Protein AF-A0A937P928-F1 (afdb_monomer)

pLDDT: mean 93.26, std 12.28, range [26.34, 98.94]

Structure (mmCIF, N/CA/C/O backbone):
data_AF-A0A937P928-F1
#
_entry.id   AF-A0A937P928-F1
#
loop_
_atom_site.group_PDB
_atom_site.id
_atom_site.type_symbol
_atom_site.label_atom_id
_atom_site.label_alt_id
_atom_site.label_comp_id
_atom_site.label_asym_id
_atom_site.label_entity_id
_atom_site.label_seq_id
_atom_site.pdbx_PDB_ins_code
_atom_site.Cartn_x
_atom_site.Cartn_y
_atom_site.Cartn_z
_atom_site.occupancy
_atom_site.B_iso_or_equiv
_atom_site.auth_seq_id
_atom_site.auth_comp_id
_atom_site.auth_asym_id
_atom_site.auth_atom_id
_atom_site.pdbx_PDB_model_num
ATOM 1 N N . MET A 1 1 ? -19.321 67.399 -20.021 1.00 31.27 1 MET A N 1
ATOM 2 C CA . MET A 1 1 ? -20.736 67.502 -20.443 1.00 31.27 1 MET A CA 1
ATOM 3 C C . MET A 1 1 ? -21.203 66.082 -20.717 1.00 31.27 1 MET A C 1
ATOM 5 O O . MET A 1 1 ? -20.647 65.473 -21.615 1.00 31.27 1 MET A O 1
ATOM 9 N N . ASN A 1 2 ? -21.831 65.447 -19.719 1.00 31.14 2 ASN A N 1
ATOM 10 C CA . ASN A 1 2 ? -23.287 65.173 -19.619 1.00 31.14 2 ASN A CA 1
ATOM 11 C C . ASN A 1 2 ? -23.719 64.082 -20.615 1.00 31.14 2 ASN A C 1
ATOM 13 O O . ASN A 1 2 ? -23.397 64.212 -21.784 1.00 31.14 2 ASN A O 1
ATOM 17 N N . GLN A 1 3 ? -24.473 63.027 -20.299 1.00 28.11 3 GLN A N 1
ATOM 18 C CA . GLN A 1 3 ? -25.249 62.563 -19.133 1.00 28.11 3 GLN A CA 1
ATOM 19 C C . GLN A 1 3 ? -25.645 61.098 -19.483 1.00 28.11 3 GLN A C 1
ATOM 21 O O . GLN A 1 3 ? -25.866 60.805 -20.651 1.00 28.11 3 GLN A O 1
ATOM 26 N N . PHE A 1 4 ? -25.509 60.121 -18.583 1.00 32.84 4 PHE A N 1
ATOM 27 C CA . PHE A 1 4 ? -26.580 59.532 -17.755 1.00 32.84 4 PHE A CA 1
ATOM 28 C C . PHE A 1 4 ? -27.733 58.784 -18.475 1.00 32.84 4 PHE A C 1
ATOM 30 O O . PHE A 1 4 ? -28.563 59.391 -19.136 1.00 32.84 4 PHE A O 1
ATOM 37 N N . ASN A 1 5 ? -27.827 57.496 -18.111 1.00 30.92 5 ASN A N 1
ATOM 38 C CA . ASN A 1 5 ? -29.006 56.775 -17.602 1.00 30.92 5 ASN A CA 1
ATOM 39 C C . ASN A 1 5 ? -30.083 56.150 -18.526 1.00 30.92 5 ASN A C 1
ATOM 41 O O . ASN A 1 5 ? -30.848 56.833 -19.195 1.00 30.92 5 ASN A O 1
ATOM 45 N N . THR A 1 6 ? -30.215 54.829 -18.313 1.00 28.94 6 THR A N 1
ATOM 46 C CA . THR A 1 6 ? -31.426 54.044 -17.967 1.00 28.94 6 THR A CA 1
ATOM 47 C C . THR A 1 6 ? -32.511 53.711 -19.001 1.00 28.94 6 THR A C 1
ATOM 49 O O . THR A 1 6 ? -33.224 54.575 -19.494 1.00 28.94 6 THR A O 1
ATOM 52 N N . ASP A 1 7 ? -32.710 52.388 -19.102 1.00 30.23 7 ASP A N 1
ATOM 53 C CA . ASP A 1 7 ? -33.963 51.646 -18.882 1.00 30.23 7 ASP A CA 1
ATOM 54 C C . ASP A 1 7 ? -35.043 51.543 -19.979 1.00 30.23 7 ASP A C 1
ATOM 56 O O . ASP A 1 7 ? -35.672 52.516 -20.382 1.00 30.23 7 ASP A O 1
ATOM 60 N N . MET A 1 8 ? -35.399 50.275 -20.274 1.00 26.41 8 MET A N 1
ATOM 61 C CA . MET A 1 8 ? -36.656 49.604 -19.857 1.00 26.41 8 MET A CA 1
ATOM 62 C C . MET A 1 8 ? -37.558 48.953 -20.949 1.00 26.41 8 MET A C 1
ATOM 64 O O . MET A 1 8 ? -37.957 49.613 -21.902 1.00 26.41 8 MET A O 1
ATOM 68 N N . LYS A 1 9 ? -38.048 47.729 -20.609 1.00 30.33 9 LYS A N 1
ATOM 69 C CA . LYS A 1 9 ? -39.399 47.110 -20.857 1.00 30.33 9 LYS A CA 1
ATOM 70 C C . LYS A 1 9 ? -39.653 46.352 -22.185 1.00 30.33 9 LYS A C 1
ATOM 72 O O . LYS A 1 9 ? -39.135 46.764 -23.205 1.00 30.33 9 LYS A O 1
ATOM 77 N N . HIS A 1 10 ? -40.466 45.279 -22.323 1.00 30.55 10 HIS A N 1
ATOM 78 C CA . HIS A 1 10 ? -41.464 44.476 -21.546 1.00 30.55 10 HIS A CA 1
ATOM 79 C C . HIS A 1 10 ? -41.765 43.162 -22.359 1.00 30.55 10 HIS A C 1
ATOM 81 O O . HIS A 1 10 ? -41.376 43.123 -23.518 1.00 30.55 10 HIS A O 1
ATOM 87 N N . ALA A 1 11 ? -42.397 42.050 -21.913 1.00 26.34 11 ALA A N 1
ATOM 88 C CA . ALA A 1 11 ? -43.736 41.836 -21.309 1.00 26.34 11 ALA A CA 1
ATOM 89 C C . ALA A 1 11 ? -43.928 40.342 -20.852 1.00 26.34 11 ALA A C 1
ATOM 91 O O . ALA A 1 11 ? -43.426 39.458 -21.532 1.00 26.34 11 ALA A O 1
ATOM 92 N N . HIS A 1 12 ? -44.418 40.026 -19.634 1.00 30.53 12 HIS A N 1
ATOM 93 C CA . HIS A 1 12 ? -45.799 39.716 -19.139 1.00 30.53 12 HIS A CA 1
ATOM 94 C C . HIS A 1 12 ? -46.352 38.275 -19.322 1.00 30.53 12 HIS A C 1
ATOM 96 O O . HIS A 1 12 ? -46.570 37.865 -20.452 1.00 30.53 12 HIS A O 1
ATOM 102 N N . PHE A 1 13 ? -46.694 37.594 -18.204 1.00 26.83 13 PHE A N 1
ATOM 103 C CA . PHE A 1 13 ? -48.014 36.995 -17.829 1.00 26.83 13 PHE A CA 1
ATOM 104 C C . PHE A 1 13 ? -47.894 36.353 -16.405 1.00 26.83 13 PHE A C 1
ATOM 106 O O . PHE A 1 13 ? -47.047 35.493 -16.214 1.00 26.83 13 PHE A O 1
ATOM 113 N N . LEU A 1 14 ? -48.445 36.916 -15.311 1.00 27.41 14 LEU A N 1
ATOM 114 C CA . LEU A 1 14 ? -49.814 36.838 -14.727 1.00 27.41 14 LEU A CA 1
ATOM 115 C C . LEU A 1 14 ? -50.101 35.584 -13.853 1.00 27.41 14 LEU A C 1
ATOM 117 O O . LEU A 1 14 ? -50.390 34.519 -14.380 1.00 27.41 14 LEU A O 1
ATOM 121 N N . ILE A 1 15 ? -50.111 35.752 -12.518 1.00 27.41 15 ILE A N 1
ATOM 122 C CA . ILE A 1 15 ? -51.271 35.668 -11.584 1.00 27.41 15 ILE A CA 1
ATOM 123 C C . ILE A 1 15 ? -50.770 35.374 -10.157 1.00 27.41 15 ILE A C 1
ATOM 125 O O . ILE A 1 15 ? -50.212 34.320 -9.872 1.00 27.41 15 ILE A O 1
ATOM 129 N N . ALA A 1 16 ? -51.024 36.322 -9.252 1.00 27.25 16 ALA A N 1
ATOM 130 C CA . ALA A 1 16 ? -50.900 36.173 -7.808 1.00 27.25 16 ALA A CA 1
ATOM 131 C C . ALA A 1 16 ? -52.289 35.922 -7.203 1.00 27.25 16 ALA A C 1
ATOM 133 O O . ALA A 1 16 ? -53.277 36.529 -7.620 1.00 27.25 16 ALA A O 1
ATOM 134 N N . SER A 1 17 ? -52.371 35.066 -6.189 1.00 29.58 17 SER A N 1
ATOM 135 C CA . SER A 1 17 ? -53.510 35.001 -5.273 1.00 29.58 17 SER A CA 1
ATOM 136 C C . SER A 1 17 ? -52.986 34.748 -3.864 1.00 29.58 17 SER A C 1
ATOM 138 O O . SER A 1 17 ? -52.351 33.732 -3.598 1.00 29.58 17 SER A O 1
ATOM 140 N N . LEU A 1 18 ? -53.222 35.739 -3.001 1.00 32.34 18 LEU A N 1
ATOM 141 C CA . LEU A 1 18 ? -53.028 35.709 -1.555 1.00 32.34 18 LEU A CA 1
ATOM 142 C C . LEU A 1 18 ? -53.659 34.448 -0.952 1.00 32.34 18 LEU A C 1
ATOM 144 O O . LEU A 1 18 ? -54.855 34.227 -1.130 1.00 32.34 18 LEU A O 1
ATOM 148 N N . PHE A 1 19 ? -52.900 33.722 -0.132 1.00 31.56 19 PHE A N 1
ATOM 149 C CA . PHE A 1 19 ? -53.469 32.900 0.929 1.00 31.56 19 PHE A CA 1
ATOM 150 C C . PHE A 1 19 ? -52.814 33.239 2.266 1.00 31.56 19 PHE A C 1
ATOM 152 O O . PHE A 1 19 ? -51.596 33.340 2.389 1.00 31.56 19 PHE A O 1
ATOM 159 N N . LEU A 1 20 ? -53.701 33.485 3.228 1.00 30.16 20 LEU A N 1
ATOM 160 C CA . LEU A 1 20 ? -53.482 33.744 4.642 1.00 30.16 20 LEU A CA 1
ATOM 161 C C . LEU A 1 20 ? -52.370 32.873 5.240 1.00 30.16 20 LEU A C 1
ATOM 163 O O . LEU A 1 20 ? -52.413 31.649 5.155 1.00 30.16 20 LEU A O 1
ATOM 167 N N . PHE A 1 21 ? -51.461 33.524 5.965 1.00 31.05 21 PHE A N 1
ATOM 168 C CA . PHE A 1 21 ? -50.647 32.898 7.002 1.00 31.05 21 PHE A CA 1
ATOM 169 C C . PHE A 1 21 ? -51.568 32.367 8.113 1.00 31.05 21 PHE A C 1
ATOM 171 O O . PHE A 1 21 ? -51.890 33.067 9.072 1.00 31.05 21 PHE A O 1
ATOM 178 N N . THR A 1 22 ? -52.002 31.115 7.997 1.00 32.34 22 THR A N 1
ATOM 179 C CA . THR A 1 22 ? -52.294 30.300 9.176 1.00 32.34 22 THR A CA 1
ATOM 180 C C . THR A 1 22 ? -50.960 29.822 9.721 1.00 32.34 22 THR A C 1
ATOM 182 O O . THR A 1 22 ? -50.291 29.001 9.096 1.00 32.34 22 THR A O 1
ATOM 185 N N . ALA A 1 23 ? -50.574 30.363 10.876 1.00 35.38 23 ALA A N 1
ATOM 186 C CA . ALA A 1 23 ? -49.536 29.801 11.723 1.00 35.38 23 ALA A CA 1
ATOM 187 C C . ALA A 1 23 ? -49.972 28.393 12.154 1.00 35.38 23 ALA A C 1
ATOM 189 O O . ALA A 1 23 ? -50.613 28.205 13.184 1.00 35.38 23 ALA A O 1
ATOM 190 N N . ILE A 1 24 ? -49.664 27.404 11.321 1.00 33.19 24 ILE A N 1
ATOM 191 C CA . ILE A 1 24 ? -49.517 26.034 11.778 1.00 33.19 24 ILE A CA 1
ATOM 192 C C . ILE A 1 24 ? -48.145 26.033 12.436 1.00 33.19 24 ILE A C 1
ATOM 194 O O . ILE A 1 24 ? -47.123 26.153 11.762 1.00 33.19 24 ILE A O 1
ATOM 198 N N . SER A 1 25 ? -48.151 25.980 13.767 1.00 33.00 25 SER A N 1
ATOM 199 C CA . SER A 1 25 ? -47.065 25.371 14.521 1.00 33.00 25 SER A CA 1
ATOM 200 C C . SER A 1 25 ? -46.825 24.009 13.883 1.00 33.00 25 SER A C 1
ATOM 202 O O . SER A 1 25 ? -47.529 23.046 14.178 1.00 33.00 25 SER A O 1
ATOM 204 N N . CYS A 1 26 ? -45.902 23.937 12.923 1.00 29.59 26 CYS A N 1
ATOM 205 C CA . CYS A 1 26 ? -45.169 22.707 12.731 1.00 29.59 26 CYS A CA 1
ATOM 206 C C . CYS A 1 26 ? -44.409 22.566 14.038 1.00 29.59 26 CYS A C 1
ATOM 208 O O . CYS A 1 26 ? -43.345 23.162 14.205 1.00 29.59 26 CYS A O 1
ATOM 210 N N . ASP A 1 27 ? -45.005 21.832 14.975 1.00 32.47 27 ASP A N 1
ATOM 211 C CA . ASP A 1 27 ? -44.226 21.096 15.946 1.00 32.47 27 ASP A CA 1
ATOM 212 C C . ASP A 1 27 ? -43.138 20.428 15.114 1.00 32.47 27 ASP A C 1
ATOM 214 O O . ASP A 1 27 ? -43.409 19.570 14.267 1.00 32.47 27 ASP A O 1
ATOM 218 N N . ILE A 1 28 ? -41.917 20.943 15.247 1.00 36.62 28 ILE A N 1
ATOM 219 C CA . ILE A 1 28 ? -40.731 20.238 14.809 1.00 36.62 28 ILE A CA 1
ATOM 220 C C . ILE A 1 28 ? -40.843 18.945 15.595 1.00 36.62 28 ILE A C 1
ATOM 222 O O . ILE A 1 28 ? -40.585 18.925 16.796 1.00 36.62 28 ILE A O 1
ATOM 226 N N . VAL A 1 29 ? -41.333 17.891 14.945 1.00 35.75 29 VAL A N 1
ATOM 227 C CA . VAL A 1 29 ? -41.154 16.536 15.430 1.00 35.75 29 VAL A CA 1
ATOM 228 C C . VAL A 1 29 ? -39.646 16.387 15.422 1.00 35.75 29 VAL A C 1
ATOM 230 O O . VAL A 1 29 ? -39.036 16.125 14.386 1.00 35.75 29 VAL A O 1
ATOM 233 N N . THR A 1 30 ? -39.028 16.708 16.555 1.00 43.56 30 THR A N 1
ATOM 234 C CA . THR A 1 30 ? -37.644 16.388 16.840 1.00 43.56 30 THR A CA 1
ATOM 235 C C . THR A 1 30 ? -37.615 14.878 16.767 1.00 43.56 30 THR A C 1
ATOM 237 O O . THR A 1 30 ? -38.027 14.201 17.708 1.00 43.56 30 THR A O 1
ATOM 240 N N . HIS A 1 31 ? -37.272 14.351 15.593 1.00 54.41 31 HIS A N 1
ATOM 241 C CA . HIS A 1 31 ? -37.024 12.937 15.422 1.00 54.41 31 HIS A CA 1
ATOM 242 C C . HIS A 1 31 ? -35.918 12.594 16.413 1.00 54.41 31 HIS A C 1
ATOM 244 O O . HIS A 1 31 ? -34.771 12.998 16.243 1.00 54.41 31 HIS A O 1
ATOM 250 N N . THR A 1 32 ? -36.297 11.942 17.508 1.00 68.69 32 THR A N 1
ATOM 251 C CA . THR A 1 32 ? -35.341 11.399 18.456 1.00 68.69 32 THR A CA 1
ATOM 252 C C . THR A 1 32 ? -34.701 10.215 17.761 1.00 68.69 32 THR A C 1
ATOM 254 O O . THR A 1 32 ? -35.339 9.181 17.560 1.00 68.69 32 THR A O 1
ATOM 257 N N . GLU A 1 33 ? -33.459 10.398 17.343 1.00 84.12 33 GLU A N 1
ATOM 258 C CA . GLU A 1 33 ? -32.614 9.321 16.853 1.00 84.12 33 GLU A CA 1
ATOM 259 C C . GLU A 1 33 ? -32.441 8.279 17.968 1.00 84.12 33 GLU A C 1
ATOM 261 O O . GLU A 1 33 ? -32.422 8.620 19.158 1.00 84.12 33 GLU A O 1
ATOM 266 N N . GLN A 1 34 ? -32.370 7.002 17.594 1.00 92.62 34 GLN A N 1
ATOM 267 C CA . GLN A 1 34 ? -32.262 5.893 18.540 1.00 92.62 34 GLN A CA 1
ATOM 268 C C . GLN A 1 34 ? -31.310 4.821 18.019 1.00 92.62 34 GLN A C 1
ATOM 270 O O . GLN A 1 34 ? -31.253 4.529 16.824 1.00 92.62 34 GLN A O 1
ATOM 275 N N . PHE A 1 35 ? -30.610 4.188 18.950 1.00 95.38 35 PHE A N 1
ATOM 276 C CA . PHE A 1 35 ? -29.744 3.046 18.724 1.00 95.38 35 PHE A CA 1
ATOM 277 C C . PHE A 1 35 ? -29.957 2.004 19.811 1.00 95.38 35 PHE A C 1
ATOM 279 O O . PHE A 1 35 ? -30.069 2.342 20.991 1.00 95.38 35 PHE A O 1
ATOM 286 N N . SER A 1 36 ? -29.919 0.738 19.405 1.00 96.19 36 SER A N 1
ATOM 287 C CA . SER A 1 36 ? -29.855 -0.404 20.309 1.00 96.19 36 SER A CA 1
ATOM 288 C C . SER A 1 36 ? -28.920 -1.459 19.727 1.00 96.19 36 SER A C 1
ATOM 290 O O . SER A 1 36 ? -29.137 -1.936 18.609 1.00 96.19 36 SER A O 1
ATOM 292 N N . SER A 1 37 ? -27.909 -1.870 20.494 1.00 97.00 37 SER A N 1
ATOM 293 C CA . SER A 1 37 ? -27.088 -3.034 20.151 1.00 97.00 37 SER A CA 1
ATOM 294 C C . SER A 1 37 ? -27.950 -4.294 20.101 1.00 97.00 37 SER A C 1
ATOM 296 O O . SER A 1 37 ? -28.842 -4.462 20.932 1.00 97.00 37 SER A O 1
ATOM 298 N N . TYR A 1 38 ? -27.618 -5.213 19.203 1.00 95.88 38 TYR A N 1
ATOM 299 C CA . TYR A 1 38 ? -28.332 -6.479 19.017 1.00 95.88 38 TYR A CA 1
ATOM 300 C C . TYR A 1 38 ? -27.379 -7.685 19.074 1.00 95.88 38 TYR A C 1
ATOM 302 O O . TYR A 1 38 ? -27.574 -8.678 18.374 1.00 95.88 38 TYR A O 1
ATOM 310 N N . TRP A 1 39 ? -26.317 -7.591 19.889 1.00 97.06 39 TRP A N 1
ATOM 311 C CA . TRP A 1 39 ? -25.293 -8.637 20.030 1.00 97.06 39 TRP A CA 1
ATOM 312 C C . TRP A 1 39 ? -25.861 -9.978 20.502 1.00 97.06 39 TRP A C 1
ATOM 314 O O . TRP A 1 39 ? -25.324 -11.016 20.136 1.00 97.06 39 TRP A O 1
ATOM 324 N N . ASP A 1 40 ? -26.971 -9.967 21.241 1.00 96.44 40 ASP A N 1
ATOM 325 C CA . ASP A 1 40 ? -27.720 -11.151 21.682 1.00 96.44 40 ASP A CA 1
ATOM 326 C C . ASP A 1 40 ? -28.274 -11.984 20.517 1.00 96.44 40 ASP A C 1
ATOM 328 O O . ASP A 1 40 ? -28.566 -13.169 20.675 1.00 96.44 40 ASP A O 1
ATOM 332 N N . LYS A 1 41 ? -28.395 -11.366 19.340 1.00 94.75 41 LYS A N 1
ATOM 333 C CA . LYS A 1 41 ? -28.874 -11.985 18.099 1.00 94.75 41 LYS A CA 1
ATOM 334 C C . LYS A 1 41 ? -27.738 -12.331 17.142 1.00 94.75 41 LYS A C 1
ATOM 336 O O . LYS A 1 41 ? -28.003 -12.904 16.090 1.00 94.75 41 LYS A O 1
ATOM 341 N N . GLN A 1 42 ? -26.506 -11.935 17.458 1.00 94.81 42 GLN A N 1
ATOM 342 C CA . GLN A 1 42 ? -25.343 -12.163 16.609 1.00 94.81 42 GLN A CA 1
ATOM 343 C C . GLN A 1 42 ? -24.599 -13.434 17.034 1.00 94.81 42 GLN A C 1
ATOM 345 O O . GLN A 1 42 ? -24.565 -13.762 18.221 1.00 94.81 42 GLN A O 1
ATOM 350 N N . PRO A 1 43 ? -23.995 -14.158 16.080 1.00 94.81 43 PRO A N 1
ATOM 351 C CA . PRO A 1 43 ? -23.199 -15.333 16.389 1.00 94.81 43 PRO A CA 1
ATOM 352 C C . PRO A 1 43 ? -21.812 -14.940 16.920 1.00 94.81 43 PRO A C 1
ATOM 354 O O . PRO A 1 43 ? -21.365 -13.804 16.755 1.00 94.81 43 PRO A O 1
ATOM 357 N N . ASP A 1 44 ? -21.106 -15.900 17.518 1.00 96.75 44 ASP A N 1
ATOM 358 C CA . ASP A 1 44 ? -19.770 -15.675 18.074 1.00 96.75 44 ASP A CA 1
ATOM 359 C C . ASP A 1 44 ? -18.743 -15.386 16.966 1.00 96.75 44 ASP A C 1
ATOM 361 O O . ASP A 1 44 ? -18.580 -16.201 16.047 1.00 96.75 44 ASP A O 1
ATOM 365 N N . ARG A 1 45 ? -18.052 -14.239 17.040 1.00 95.50 45 ARG A N 1
ATOM 366 C CA . ARG A 1 45 ? -17.028 -13.794 16.068 1.00 95.50 45 ARG A CA 1
ATOM 367 C C . ARG A 1 45 ? -16.267 -12.546 16.537 1.00 95.50 45 ARG A C 1
ATOM 369 O O . ARG A 1 45 ? -16.700 -11.855 17.452 1.00 95.50 45 ARG A O 1
ATOM 376 N N . TYR A 1 46 ? -15.166 -12.215 15.858 1.00 96.62 46 TYR A N 1
ATOM 377 C CA . TYR A 1 46 ? -14.355 -11.014 16.138 1.00 96.62 46 TYR A CA 1
ATOM 378 C C . TYR A 1 46 ? -14.919 -9.730 15.514 1.00 96.62 46 TYR A C 1
ATOM 380 O O . TYR A 1 46 ? -14.766 -8.646 16.068 1.00 96.62 46 TYR A O 1
ATOM 388 N N . TRP A 1 47 ? -15.583 -9.823 14.357 1.00 96.75 47 TRP A N 1
ATOM 389 C CA . TRP A 1 47 ? -16.204 -8.654 13.736 1.00 96.75 47 TRP A CA 1
ATOM 390 C C . TRP A 1 47 ? -17.560 -8.346 14.368 1.00 96.75 47 TRP A C 1
ATOM 392 O O . TRP A 1 47 ? -18.516 -9.109 14.228 1.00 96.75 47 TRP A O 1
ATOM 402 N N . ILE A 1 48 ? -17.639 -7.217 15.068 1.00 96.75 48 ILE A N 1
ATOM 403 C CA . ILE A 1 48 ? -18.804 -6.871 15.890 1.00 96.75 48 ILE A CA 1
ATOM 404 C C . ILE A 1 48 ? -20.039 -6.585 15.022 1.00 96.75 48 ILE A C 1
ATOM 406 O O . ILE A 1 48 ? -21.131 -7.066 15.313 1.00 96.75 48 ILE A O 1
ATOM 410 N N . GLY A 1 49 ? -19.867 -5.871 13.913 1.00 95.06 49 GLY A N 1
ATOM 411 C CA . GLY A 1 49 ? -20.944 -5.561 12.977 1.00 95.06 49 GLY A CA 1
ATOM 412 C C . GLY A 1 49 ? -20.651 -4.295 12.176 1.00 95.06 49 GLY A C 1
ATOM 413 O O . GLY A 1 49 ? -19.647 -3.630 12.440 1.00 95.06 49 GLY A O 1
ATOM 414 N N . PRO A 1 50 ? -21.511 -3.959 11.203 1.00 95.50 50 PRO A N 1
ATOM 415 C CA . PRO A 1 50 ? -21.277 -2.848 10.288 1.00 95.50 50 PRO A CA 1
ATOM 416 C C . PRO A 1 50 ? -21.408 -1.465 10.936 1.00 95.50 50 PRO A C 1
ATOM 418 O O . PRO A 1 50 ? -20.905 -0.494 10.381 1.00 95.50 50 PRO A O 1
ATOM 421 N N . GLU A 1 51 ? -22.056 -1.362 12.097 1.00 96.31 51 GLU A N 1
ATOM 422 C CA . GLU A 1 51 ? -22.187 -0.122 12.875 1.00 96.31 51 GLU A CA 1
ATOM 423 C C . GLU A 1 51 ? -20.938 0.215 13.704 1.00 96.31 51 GLU A C 1
ATOM 425 O O . GLU A 1 51 ? -20.869 1.285 14.311 1.00 96.31 51 GLU A O 1
ATOM 430 N N . TYR A 1 52 ? -19.952 -0.688 13.761 1.00 97.81 52 TYR A N 1
ATOM 431 C CA . TYR A 1 52 ? -18.879 -0.623 14.747 1.00 97.81 52 TYR A CA 1
ATOM 432 C C . TYR A 1 52 ? -17.484 -0.630 14.131 1.00 97.81 52 TYR A C 1
ATOM 434 O O . TYR A 1 52 ? -17.202 -1.360 13.180 1.00 97.81 52 TYR A O 1
ATOM 442 N N . TRP A 1 53 ? -16.563 0.067 14.794 1.00 98.31 53 TRP A N 1
ATOM 443 C CA . TRP A 1 53 ? -15.129 -0.150 14.631 1.00 98.31 53 TRP A CA 1
ATOM 444 C C . TRP A 1 53 ? -14.480 -0.474 15.976 1.00 98.31 53 TRP A C 1
ATOM 446 O O . TRP A 1 53 ? -14.502 0.327 16.913 1.00 98.31 53 TRP A O 1
ATOM 456 N N . ALA A 1 54 ? -13.912 -1.675 16.074 1.00 97.94 54 ALA A N 1
ATOM 457 C CA . ALA A 1 54 ? -13.260 -2.174 17.276 1.00 97.94 54 ALA A CA 1
ATOM 458 C C . ALA A 1 54 ? -11.748 -1.928 17.210 1.00 97.94 54 ALA A C 1
ATOM 460 O O . ALA A 1 54 ? -11.072 -2.416 16.303 1.00 97.94 54 ALA A O 1
ATOM 461 N N . ASN A 1 55 ? -11.211 -1.210 18.195 1.00 96.94 55 ASN A N 1
ATOM 462 C CA . ASN A 1 55 ? -9.783 -0.946 18.314 1.00 96.94 55 ASN A CA 1
ATOM 463 C C . ASN A 1 55 ? -9.146 -1.870 19.363 1.00 96.94 55 ASN A C 1
ATOM 465 O O . ASN A 1 55 ? -9.278 -1.633 20.570 1.00 96.94 55 ASN A O 1
ATOM 469 N N . ARG A 1 56 ? -8.430 -2.919 18.955 1.00 95.81 56 ARG A N 1
ATOM 470 C CA . ARG A 1 56 ? -8.285 -3.475 17.586 1.00 95.81 56 ARG A CA 1
ATOM 471 C C . ARG A 1 56 ? -9.232 -4.657 17.354 1.00 95.81 56 ARG A C 1
ATOM 473 O O . ARG A 1 56 ? -9.818 -5.161 18.307 1.00 95.81 56 ARG A O 1
ATOM 480 N N . LEU A 1 57 ? -9.332 -5.149 16.116 1.00 96.31 57 LEU A N 1
ATOM 481 C CA . LEU A 1 57 ? -10.176 -6.302 15.753 1.00 96.31 57 LEU A CA 1
ATOM 482 C C . LEU A 1 57 ? -9.951 -7.524 16.664 1.00 96.31 57 LEU A C 1
ATOM 484 O O . LEU A 1 57 ? -10.904 -8.169 17.077 1.00 96.31 57 LEU A O 1
ATOM 488 N N . GLN A 1 58 ? -8.696 -7.824 17.001 1.00 95.94 58 GLN A N 1
ATOM 489 C CA . GLN A 1 58 ? -8.302 -8.926 17.887 1.00 95.94 58 GLN A CA 1
ATOM 490 C C . GLN A 1 58 ? -8.489 -8.645 19.385 1.00 95.94 58 GLN A C 1
ATOM 492 O O . GLN A 1 58 ? -8.288 -9.539 20.204 1.00 95.94 58 GLN A O 1
ATOM 497 N N . ASP A 1 59 ? -8.838 -7.413 19.761 1.00 97.25 59 ASP A N 1
ATOM 498 C CA . ASP A 1 59 ? -9.014 -7.013 21.159 1.00 97.25 59 ASP A CA 1
ATOM 499 C C . ASP A 1 59 ? -10.478 -7.181 21.621 1.00 97.25 59 ASP A C 1
ATOM 501 O O . ASP A 1 59 ? -10.756 -7.077 22.820 1.00 97.25 59 ASP A O 1
ATOM 505 N N . TRP A 1 60 ? -11.397 -7.485 20.694 1.00 98.19 60 TRP A N 1
ATOM 506 C CA . TRP A 1 60 ? -12.840 -7.569 20.925 1.00 98.19 60 TRP A CA 1
ATOM 507 C C . TRP A 1 60 ? -13.472 -8.786 20.245 1.00 98.19 60 TRP A C 1
ATOM 509 O O . TRP A 1 60 ? -13.004 -9.251 19.209 1.00 98.19 60 TRP A O 1
ATOM 519 N N . GLN A 1 61 ? -14.565 -9.291 20.815 1.00 98.00 61 GLN A N 1
ATOM 520 C CA . GLN A 1 61 ? -15.385 -10.331 20.189 1.00 98.00 61 GLN A CA 1
ATOM 521 C C . GLN A 1 61 ? -16.847 -10.232 20.624 1.00 98.00 61 GLN A C 1
ATOM 523 O O . GLN A 1 61 ? -17.147 -9.754 21.718 1.00 98.00 61 GLN A O 1
ATOM 528 N N . ILE A 1 62 ? -17.752 -10.747 19.799 1.00 98.00 62 ILE A N 1
ATOM 529 C CA . ILE A 1 62 ? -19.067 -11.205 20.244 1.00 98.00 62 ILE A CA 1
ATOM 530 C C . ILE A 1 62 ? -18.907 -12.651 20.696 1.00 98.00 62 ILE A C 1
ATOM 532 O O . ILE A 1 62 ? -18.350 -13.470 19.965 1.00 98.00 62 ILE A O 1
ATOM 536 N N . HIS A 1 63 ? -19.377 -12.957 21.900 1.00 97.44 63 HIS A N 1
ATOM 537 C CA . HIS A 1 63 ? -19.338 -14.306 22.451 1.00 97.44 63 HIS A CA 1
ATOM 538 C C . HIS A 1 63 ? -20.488 -14.507 23.440 1.00 97.44 63 HIS A C 1
ATOM 540 O O . HIS A 1 63 ? -20.616 -13.741 24.393 1.00 97.44 63 HIS A O 1
ATOM 546 N N . ASN A 1 64 ? -21.320 -15.532 23.238 1.00 95.94 64 ASN A N 1
ATOM 547 C CA . ASN A 1 64 ? -22.524 -15.806 24.038 1.00 95.94 64 ASN A CA 1
ATOM 548 C C . ASN A 1 64 ?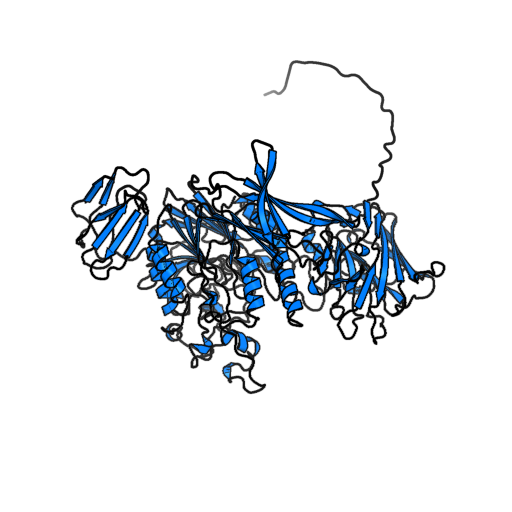 -23.491 -14.610 24.126 1.00 95.94 64 ASN A C 1
ATOM 550 O O . ASN A 1 64 ? -23.975 -14.262 25.206 1.00 95.94 64 ASN A O 1
ATOM 554 N N . GLY A 1 65 ? -23.759 -13.962 22.989 1.00 95.81 65 GLY A N 1
ATOM 555 C CA . GLY A 1 65 ? -24.755 -12.889 22.895 1.00 95.81 65 GLY A CA 1
ATOM 556 C C . GLY A 1 65 ? -24.352 -11.563 23.555 1.00 95.81 65 GLY A C 1
ATOM 557 O O . GLY A 1 65 ? -25.203 -10.718 23.832 1.00 95.81 65 GLY A O 1
ATOM 558 N N . ARG A 1 66 ? -23.062 -11.375 23.846 1.00 97.62 66 ARG A N 1
ATOM 559 C CA . ARG A 1 66 ? -22.508 -10.167 24.470 1.00 97.62 66 ARG A CA 1
ATOM 560 C C . ARG A 1 66 ? -21.195 -9.767 23.810 1.00 97.62 66 ARG A C 1
ATOM 562 O O . ARG A 1 66 ? -20.489 -10.613 23.266 1.00 97.62 66 ARG A O 1
ATOM 569 N N . LEU A 1 67 ? -20.865 -8.483 23.887 1.00 98.69 67 LEU A N 1
ATOM 570 C CA . LEU A 1 67 ? -19.564 -7.959 23.477 1.00 98.69 67 LEU A CA 1
ATOM 571 C C . LEU A 1 67 ? -18.551 -8.200 24.605 1.00 98.69 67 LEU A C 1
ATOM 573 O O . LEU A 1 67 ? -18.847 -7.919 25.762 1.00 98.69 67 LEU A O 1
ATOM 577 N N . GLU A 1 68 ? -17.358 -8.691 24.292 1.00 98.50 68 GLU A N 1
ATOM 578 C CA . GLU A 1 68 ? -16.284 -8.962 25.252 1.00 98.50 68 GLU A CA 1
ATOM 579 C C . GLU A 1 68 ? -14.991 -8.245 24.838 1.00 98.50 68 GLU A C 1
ATOM 581 O O . GLU A 1 68 ? -14.556 -8.355 23.692 1.00 98.50 68 GLU A O 1
ATOM 586 N N . CYS A 1 69 ? -14.347 -7.556 25.787 1.00 98.12 69 CYS A N 1
ATOM 587 C CA . CYS A 1 69 ? -12.978 -7.063 25.635 1.00 98.12 69 CYS A CA 1
ATOM 588 C C . CYS A 1 69 ? -12.000 -8.174 26.046 1.00 98.12 69 CYS A C 1
ATOM 590 O O . CYS A 1 69 ? -11.872 -8.519 27.229 1.00 98.12 69 CYS A O 1
ATOM 592 N N . ILE A 1 70 ? -11.290 -8.729 25.067 1.00 96.69 70 ILE A N 1
ATOM 593 C CA . ILE A 1 70 ? -10.391 -9.883 25.228 1.00 96.69 70 ILE A CA 1
ATOM 594 C C . ILE A 1 70 ? -8.911 -9.496 25.323 1.00 96.69 70 ILE A C 1
ATOM 596 O O . ILE A 1 70 ? -8.077 -10.352 25.616 1.00 96.69 70 ILE A O 1
ATOM 600 N N . ASN A 1 71 ? -8.590 -8.205 25.183 1.00 93.94 71 ASN A N 1
ATOM 601 C CA . ASN A 1 71 ? -7.251 -7.666 25.422 1.00 93.94 71 ASN A CA 1
ATOM 602 C C . ASN A 1 71 ? -7.260 -6.437 26.350 1.00 93.94 71 ASN A C 1
ATOM 604 O O . ASN A 1 71 ? -6.865 -5.334 25.980 1.00 93.94 71 ASN A O 1
ATOM 608 N N . GLY A 1 72 ? -7.683 -6.633 27.598 1.00 91.56 72 GLY A N 1
ATOM 609 C CA . GLY A 1 72 ? -7.654 -5.598 28.638 1.00 91.56 72 GLY A CA 1
ATOM 610 C C . GLY A 1 72 ? -6.282 -5.373 29.283 1.00 91.56 72 GLY A C 1
ATOM 611 O O . GLY A 1 72 ? -6.207 -4.731 30.328 1.00 91.56 72 GLY A O 1
ATOM 612 N N . LYS A 1 73 ? -5.203 -5.959 28.741 1.00 91.19 73 LYS A N 1
ATOM 613 C CA . LYS A 1 73 ? -3.826 -5.682 29.199 1.00 91.19 73 LYS A CA 1
ATOM 614 C C . LYS A 1 73 ? -3.310 -4.358 28.642 1.00 91.19 73 LYS A C 1
ATOM 616 O O . LYS A 1 73 ? -2.493 -3.711 29.289 1.00 91.19 73 LYS A O 1
ATOM 621 N N . GLU A 1 74 ? -3.796 -3.977 27.467 1.00 90.75 74 GLU A N 1
ATOM 622 C CA . GLU A 1 74 ? -3.497 -2.698 26.838 1.00 90.75 74 GLU A CA 1
ATOM 623 C C . GLU A 1 74 ? -4.443 -1.603 27.369 1.00 90.75 74 GLU A C 1
ATOM 625 O O . GLU A 1 74 ? -5.607 -1.886 27.678 1.00 90.75 74 GLU A O 1
ATOM 630 N N . PRO A 1 75 ? -3.976 -0.347 27.472 1.00 91.88 75 PRO A N 1
ATOM 631 C CA . PRO A 1 75 ? -4.804 0.764 27.930 1.00 91.88 75 PRO A CA 1
ATOM 632 C C . PRO A 1 75 ? -5.857 1.152 26.885 1.00 91.88 75 PRO A C 1
ATOM 634 O O . PRO A 1 75 ? -5.680 0.886 25.691 1.00 91.88 75 PRO A O 1
ATOM 637 N N . LEU A 1 76 ? -6.933 1.804 27.337 1.00 94.62 76 LEU A N 1
ATOM 638 C CA . LEU A 1 76 ? -7.978 2.438 26.517 1.00 94.62 76 LEU A CA 1
ATOM 639 C C . LEU A 1 76 ? -8.326 1.641 25.244 1.00 94.62 76 LEU A C 1
ATOM 641 O O . LEU A 1 76 ? -7.995 2.028 24.119 1.00 94.62 76 LEU A O 1
ATOM 645 N N . ARG A 1 77 ? -8.956 0.480 25.415 1.00 97.12 77 ARG A N 1
ATOM 646 C CA . ARG A 1 77 ? -9.589 -0.241 24.304 1.00 97.12 77 ARG A CA 1
ATOM 647 C C . ARG A 1 77 ? -10.916 0.433 23.994 1.00 97.12 77 ARG A C 1
ATOM 649 O O . ARG A 1 77 ? -11.635 0.789 24.928 1.00 97.12 77 ARG A O 1
ATOM 656 N N . THR A 1 78 ? -11.252 0.581 22.714 1.00 98.25 78 THR A N 1
ATOM 657 C CA . THR A 1 78 ? -12.487 1.262 22.299 1.00 98.25 78 THR A CA 1
ATOM 658 C C . THR A 1 78 ? -13.270 0.465 21.258 1.00 98.25 78 THR A C 1
ATOM 660 O O . THR A 1 78 ? -12.678 -0.202 20.408 1.00 98.25 78 THR A O 1
ATOM 663 N N . VAL A 1 79 ? -14.600 0.555 21.312 1.00 98.62 79 VAL A N 1
ATOM 664 C CA . VAL A 1 79 ? -15.509 0.167 20.220 1.00 98.62 79 VAL A CA 1
ATOM 665 C C . VAL A 1 79 ? -16.337 1.388 19.864 1.00 98.62 79 VAL A C 1
ATOM 667 O O . VAL A 1 79 ? -17.207 1.789 20.637 1.00 98.62 79 VAL A O 1
ATOM 670 N N . HIS A 1 80 ? -16.031 1.994 18.721 1.00 98.50 80 HIS A N 1
ATOM 671 C CA . HIS A 1 80 ? -16.721 3.179 18.216 1.00 98.50 80 HIS A CA 1
ATOM 672 C C . HIS A 1 80 ? -17.987 2.791 17.470 1.00 98.50 80 HIS A C 1
ATOM 674 O O . HIS A 1 80 ? -17.973 1.819 16.715 1.00 98.50 80 HIS A O 1
ATOM 680 N N . LEU A 1 81 ? -19.039 3.589 17.638 1.00 97.50 81 LEU A N 1
ATOM 681 C CA . LEU A 1 81 ? -20.112 3.683 16.657 1.00 97.50 81 LEU A CA 1
ATOM 682 C C . LEU A 1 81 ? -19.636 4.540 15.495 1.00 97.50 81 LEU A C 1
ATOM 684 O O . LEU A 1 81 ? -19.158 5.657 15.703 1.00 97.50 81 LEU A O 1
ATOM 688 N N . ILE A 1 82 ? -19.751 4.002 14.286 1.00 97.06 82 ILE A N 1
ATOM 689 C CA . ILE A 1 82 ? -19.279 4.685 13.078 1.00 97.06 82 ILE A CA 1
ATOM 690 C C . ILE A 1 82 ? -20.416 5.267 12.257 1.00 97.06 82 ILE A C 1
ATOM 692 O O . ILE A 1 82 ? -20.156 6.163 11.472 1.00 97.06 82 ILE A O 1
ATOM 696 N N . ASP A 1 83 ? -21.652 4.802 12.451 1.00 95.19 83 ASP A N 1
ATOM 697 C CA . ASP A 1 83 ? -22.853 5.307 11.782 1.00 95.19 83 ASP A CA 1
ATOM 698 C C . ASP A 1 83 ? -23.649 6.298 12.642 1.00 95.19 83 ASP A C 1
ATOM 700 O O . ASP A 1 83 ? -24.742 6.710 12.252 1.00 95.19 83 ASP A O 1
ATOM 704 N N . GLN A 1 84 ? -23.113 6.702 13.799 1.00 94.12 84 GLN A N 1
ATOM 705 C CA . GLN A 1 84 ? -23.697 7.717 14.674 1.00 94.12 84 GLN A CA 1
ATOM 706 C C . GLN A 1 84 ? -22.629 8.614 15.298 1.00 94.12 84 GLN A C 1
ATOM 708 O O . GLN A 1 84 ? -21.581 8.147 15.743 1.00 94.12 84 GLN A O 1
ATOM 713 N N . CYS A 1 85 ? -22.915 9.912 15.390 1.00 95.00 85 CYS A N 1
ATOM 714 C CA . CYS A 1 85 ? -22.031 10.875 16.046 1.00 95.00 85 CYS A CA 1
ATOM 715 C C . CYS A 1 85 ? -22.810 11.979 16.772 1.00 95.00 85 CYS A C 1
ATOM 717 O O . CYS A 1 85 ? -23.963 12.266 16.441 1.00 95.00 85 CYS A O 1
ATOM 719 N N . LEU A 1 86 ? -22.155 12.633 17.731 1.00 96.06 86 LEU A N 1
ATOM 720 C CA . LEU A 1 86 ? -22.638 13.856 18.369 1.00 96.06 86 LEU A CA 1
ATOM 721 C C . LEU A 1 86 ? -22.479 15.050 17.422 1.00 96.06 86 LEU A C 1
ATOM 723 O O . LEU A 1 86 ? -21.424 15.219 16.802 1.00 96.06 86 LEU A O 1
ATOM 727 N N . VAL A 1 87 ? -23.519 15.881 17.314 1.00 94.56 87 VAL A N 1
ATOM 728 C CA . VAL A 1 87 ? -23.550 17.042 16.410 1.00 94.56 87 VAL A CA 1
ATOM 729 C C . VAL A 1 87 ? -23.244 18.366 17.112 1.00 94.56 87 VAL A C 1
ATOM 731 O O . VAL A 1 87 ? -23.497 18.541 18.305 1.00 94.56 87 VAL A O 1
ATOM 734 N N . ASP A 1 88 ? -22.789 19.346 16.333 1.00 92.62 88 ASP A N 1
ATOM 735 C CA . ASP A 1 88 ? -22.551 20.730 16.764 1.00 92.62 88 ASP A CA 1
ATOM 736 C C . ASP A 1 88 ? -23.855 21.551 16.861 1.00 92.62 88 ASP A C 1
ATOM 738 O O . ASP A 1 88 ? -24.064 22.568 16.200 1.00 92.62 88 ASP A O 1
ATOM 742 N N . LYS A 1 89 ? -24.828 21.031 17.615 1.00 91.62 89 LYS A N 1
ATOM 743 C CA . LYS A 1 89 ? -26.061 21.737 17.985 1.00 91.62 89 LYS A CA 1
ATOM 744 C C . LYS A 1 89 ? -26.440 21.405 19.430 1.00 91.62 89 LYS A C 1
ATOM 746 O O . LYS A 1 89 ? -26.136 20.296 19.882 1.00 91.62 89 LYS A O 1
ATOM 751 N N . PRO A 1 90 ? -27.105 22.323 20.157 1.00 92.81 90 PRO A N 1
ATOM 752 C CA . PRO A 1 90 ? -27.736 22.009 21.432 1.00 92.81 90 PRO A CA 1
ATOM 753 C C . PRO A 1 90 ? -28.718 20.846 21.292 1.00 92.81 90 PRO A C 1
ATOM 755 O O . PRO A 1 90 ? -29.560 20.855 20.395 1.00 92.81 90 PRO A O 1
ATOM 758 N N . GLY A 1 91 ? -28.610 19.863 22.177 1.00 94.69 91 GLY A N 1
ATOM 759 C CA . GLY A 1 91 ? -29.478 18.692 22.187 1.00 94.69 91 GLY A CA 1
ATOM 760 C C . GLY A 1 91 ? -29.225 17.830 23.413 1.00 94.69 91 GLY A C 1
ATOM 761 O O . GLY A 1 91 ? -28.185 17.946 24.053 1.00 94.69 91 GLY A O 1
ATOM 762 N N . ASP A 1 92 ? -30.177 16.976 23.743 1.00 96.50 92 ASP A N 1
ATOM 763 C CA . ASP A 1 92 ? -30.065 15.985 24.809 1.00 96.50 92 ASP A CA 1
ATOM 764 C C . ASP A 1 92 ? -29.460 14.663 24.310 1.00 96.50 92 ASP A C 1
ATOM 766 O O . ASP A 1 92 ? -29.527 14.325 23.123 1.00 96.50 92 ASP A O 1
ATOM 770 N N . LEU A 1 93 ? -28.858 13.911 25.230 1.00 97.44 93 LEU A N 1
ATOM 771 C CA . LEU A 1 93 ? -28.372 12.553 25.001 1.00 97.44 93 LEU A CA 1
ATOM 772 C C . LEU A 1 93 ? -28.652 11.703 26.239 1.00 97.44 93 LEU A C 1
ATOM 774 O O . LEU A 1 93 ? -28.250 12.051 27.344 1.00 97.44 93 LEU A O 1
ATOM 778 N N . GLU A 1 94 ? -29.278 10.554 26.029 1.00 98.06 94 GLU A N 1
ATOM 779 C CA . GLU A 1 94 ? -29.421 9.496 27.020 1.00 98.06 94 GLU A CA 1
ATOM 780 C C . GLU A 1 94 ? -28.742 8.227 26.497 1.00 98.06 94 GLU A C 1
ATOM 782 O O . GLU A 1 94 ? -29.008 7.782 25.376 1.00 98.06 94 GLU A O 1
ATOM 787 N N . MET A 1 95 ? -27.889 7.613 27.316 1.00 97.56 95 MET A N 1
ATOM 788 C CA . MET A 1 95 ? -27.253 6.331 27.015 1.00 97.56 95 MET A CA 1
ATOM 789 C C . MET A 1 95 ? -27.355 5.374 28.190 1.00 97.56 95 MET A C 1
ATOM 791 O O . MET A 1 95 ? -27.289 5.784 29.344 1.00 97.56 95 MET A O 1
ATOM 795 N N . ASN A 1 96 ? -27.461 4.079 27.907 1.00 97.44 96 ASN A N 1
ATOM 796 C CA . ASN A 1 96 ? -27.323 3.048 28.927 1.00 97.44 96 ASN A CA 1
ATOM 797 C C . ASN A 1 96 ? -26.627 1.797 28.393 1.00 97.44 96 ASN A C 1
ATOM 799 O O . ASN A 1 96 ? -26.687 1.494 27.201 1.00 97.44 96 ASN A O 1
ATOM 803 N N . ILE A 1 97 ? -25.944 1.092 29.292 1.00 97.88 97 ILE A N 1
ATOM 804 C CA . ILE A 1 97 ? -25.286 -0.183 29.016 1.00 97.88 97 ILE A CA 1
ATOM 805 C C . ILE A 1 97 ? -25.264 -1.041 30.278 1.00 97.88 97 ILE A C 1
ATOM 807 O O . ILE A 1 97 ? -25.001 -0.542 31.372 1.00 97.88 97 ILE A O 1
ATOM 811 N N . THR A 1 98 ? -25.490 -2.347 30.130 1.00 97.56 98 THR A N 1
ATOM 812 C CA . THR A 1 98 ? -25.165 -3.319 31.181 1.00 97.56 98 THR A CA 1
ATOM 813 C C . THR A 1 98 ? -23.805 -3.932 30.895 1.00 97.56 98 THR A C 1
ATOM 815 O O . THR A 1 98 ? -23.546 -4.377 29.779 1.00 97.56 98 THR A O 1
ATOM 818 N N . PHE A 1 99 ? -22.938 -3.990 31.897 1.00 97.12 99 PHE A N 1
ATOM 819 C CA . PHE A 1 99 ? -21.636 -4.632 31.776 1.00 97.12 99 PHE A CA 1
ATOM 820 C C . PHE A 1 99 ? -21.297 -5.433 33.032 1.00 97.12 99 PHE A C 1
ATOM 822 O O . PHE A 1 99 ? -21.928 -5.312 34.087 1.00 97.12 99 PHE A O 1
ATOM 829 N N . GLY A 1 100 ? -20.262 -6.253 32.925 1.00 95.44 100 GLY A N 1
ATOM 830 C CA . GLY A 1 100 ? -19.696 -6.952 34.064 1.00 95.44 100 GLY A CA 1
ATOM 831 C C . GLY A 1 100 ? -18.262 -7.375 33.814 1.00 95.44 100 GLY A C 1
ATOM 832 O O . GLY A 1 100 ? -17.696 -7.190 32.733 1.00 95.44 100 GLY A O 1
ATOM 833 N N . LYS A 1 101 ? -17.656 -7.954 34.846 1.00 94.81 101 LYS A N 1
ATOM 834 C CA . LYS A 1 101 ? -16.304 -8.491 34.756 1.00 94.81 101 LYS A CA 1
ATOM 835 C C . LYS A 1 101 ? -16.321 -9.886 34.135 1.00 94.81 101 LYS A C 1
ATOM 837 O O . LYS A 1 101 ? -17.136 -10.730 34.508 1.00 94.81 101 LYS A O 1
ATOM 842 N N . ILE A 1 102 ? -15.385 -10.160 33.229 1.00 94.06 102 ILE A N 1
ATOM 843 C CA . ILE A 1 102 ? -15.119 -11.527 32.775 1.00 94.06 102 ILE A CA 1
ATOM 844 C C . ILE A 1 102 ? -14.405 -12.271 33.920 1.00 94.06 102 ILE A C 1
ATOM 846 O O . ILE A 1 102 ? -13.357 -11.803 34.381 1.00 94.06 102 ILE A O 1
ATOM 850 N N . PRO A 1 103 ? -14.939 -13.412 34.409 1.00 88.69 103 PRO A N 1
ATOM 851 C CA . PRO A 1 103 ? -14.440 -14.060 35.619 1.00 88.69 103 PRO A CA 1
ATOM 852 C C . PRO A 1 103 ? -12.923 -14.308 35.634 1.00 88.69 103 PRO A C 1
ATOM 854 O O . PRO A 1 103 ? -12.308 -14.715 34.644 1.00 88.69 103 PRO A O 1
ATOM 857 N N . GLY A 1 104 ? -12.316 -14.090 36.802 1.00 81.75 104 GLY A N 1
ATOM 858 C CA . GLY A 1 104 ? -10.891 -14.307 37.052 1.00 81.75 104 GLY A CA 1
ATOM 859 C C . GLY A 1 104 ? -10.517 -14.104 38.523 1.00 81.75 104 GLY A C 1
ATOM 860 O O . GLY A 1 104 ? -11.322 -13.618 39.315 1.00 81.75 104 GLY A O 1
ATOM 861 N N . SER A 1 105 ? -9.287 -14.466 38.896 1.00 66.88 105 SER A N 1
ATOM 862 C CA . SER A 1 105 ? -8.775 -14.369 40.277 1.00 66.88 105 SER A CA 1
ATOM 863 C C . SER A 1 105 ? -8.417 -12.948 40.726 1.00 66.88 105 SER A C 1
ATOM 865 O O . SER A 1 105 ? -8.199 -12.719 41.911 1.00 66.88 105 SER A O 1
ATOM 867 N N . ASN A 1 106 ? -8.318 -11.999 39.793 1.00 77.00 106 ASN A N 1
ATOM 868 C CA . ASN A 1 106 ? -7.858 -10.644 40.086 1.00 77.00 106 ASN A CA 1
ATOM 869 C C . ASN A 1 106 ? -8.987 -9.826 40.726 1.00 77.00 106 ASN A C 1
ATOM 871 O O . ASN A 1 106 ? -10.117 -9.848 40.243 1.00 77.00 106 ASN A O 1
ATOM 875 N N . ILE A 1 107 ? -8.687 -9.061 41.773 1.00 83.81 107 ILE A N 1
ATOM 876 C CA . ILE A 1 107 ? -9.598 -8.042 42.316 1.00 83.81 107 ILE A CA 1
ATOM 877 C C . ILE A 1 107 ? -9.348 -6.750 41.540 1.00 83.81 107 ILE A C 1
ATOM 879 O O . ILE A 1 107 ? -8.192 -6.382 41.347 1.00 83.81 107 ILE A O 1
ATOM 883 N N . LEU A 1 108 ? -10.408 -6.076 41.087 1.00 92.06 108 LEU A N 1
ATOM 884 C CA . LEU A 1 108 ? -10.251 -4.815 40.364 1.00 92.06 108 LEU A CA 1
ATOM 885 C C . LEU A 1 108 ? -9.746 -3.692 41.293 1.00 92.06 108 LEU A C 1
ATOM 887 O O . LEU A 1 108 ? -10.088 -3.608 42.485 1.00 92.06 108 LEU A O 1
ATOM 891 N N . SER A 1 109 ? -8.902 -2.842 40.726 1.00 92.94 109 SER A N 1
ATOM 892 C CA . SER A 1 109 ? -8.314 -1.641 41.313 1.00 92.94 109 SER A CA 1
ATOM 893 C C . SER A 1 109 ? -8.997 -0.378 40.779 1.00 92.94 109 SER A C 1
ATOM 895 O O . SER A 1 109 ? -9.843 -0.441 39.895 1.00 92.94 109 SER A O 1
ATOM 897 N N . GLU A 1 110 ? -8.617 0.788 41.296 1.00 93.88 110 GLU A N 1
ATOM 898 C CA . GLU A 1 110 ? -9.121 2.083 40.807 1.00 93.88 110 GLU A CA 1
ATOM 899 C C . GLU A 1 110 ? -8.603 2.441 39.406 1.00 93.88 110 GLU A C 1
ATOM 901 O O . GLU A 1 110 ? -9.170 3.303 38.746 1.00 93.88 110 GLU A O 1
ATOM 906 N N . LYS A 1 111 ? -7.550 1.759 38.933 1.00 93.88 111 LYS A N 1
ATOM 907 C CA . LYS A 1 111 ? -6.993 1.932 37.582 1.00 93.88 111 LYS A CA 1
ATOM 908 C C . LYS A 1 111 ? -7.709 1.087 36.528 1.00 93.88 111 LYS A C 1
ATOM 910 O O . LYS A 1 111 ? -7.505 1.304 35.337 1.00 93.88 111 LYS A O 1
ATOM 915 N N . ASP A 1 112 ? -8.519 0.128 36.970 1.00 95.62 112 ASP A N 1
ATOM 916 C CA . ASP A 1 112 ? -9.337 -0.699 36.094 1.00 95.62 112 ASP A CA 1
ATOM 917 C C . ASP A 1 112 ? -10.705 -0.034 35.963 1.00 95.62 112 ASP A C 1
ATOM 919 O O . ASP A 1 112 ? -11.372 0.180 36.975 1.00 95.62 112 ASP A O 1
ATOM 923 N N . TRP A 1 113 ? -11.129 0.311 34.754 1.00 96.75 113 TRP A N 1
ATOM 924 C CA . TRP A 1 113 ? -12.377 1.044 34.547 1.00 96.75 113 TRP A CA 1
ATOM 925 C C . TRP A 1 113 ? -12.990 0.770 33.178 1.00 96.75 113 TRP A C 1
ATOM 927 O O . TRP A 1 113 ? -12.331 0.297 32.250 1.00 96.75 113 TRP A O 1
ATOM 937 N N . THR A 1 114 ? -14.285 1.048 33.075 1.00 98.00 114 THR A N 1
ATOM 938 C CA . THR A 1 114 ? -15.077 0.861 31.858 1.00 98.00 114 THR A CA 1
ATOM 939 C C . THR A 1 114 ? -16.265 1.818 31.841 1.00 98.00 114 THR A C 1
ATOM 941 O O . THR A 1 114 ? -16.784 2.186 32.896 1.00 98.00 114 THR A O 1
ATOM 944 N N . GLY A 1 115 ? -16.712 2.216 30.653 1.00 97.94 115 GLY A N 1
ATOM 945 C CA . GLY A 1 115 ? -17.824 3.151 30.499 1.00 97.94 115 GLY A CA 1
ATOM 946 C C . GLY A 1 115 ? -17.962 3.665 29.074 1.00 97.94 115 GLY A C 1
ATOM 947 O O . GLY A 1 115 ? -17.820 2.897 28.119 1.00 97.94 115 GLY A O 1
ATOM 948 N N . PHE A 1 116 ? -18.208 4.967 28.953 1.00 98.44 116 PHE A N 1
ATOM 949 C CA . PHE A 1 116 ? -18.395 5.659 27.684 1.00 98.44 116 PHE A CA 1
ATOM 950 C C . PHE A 1 116 ? -17.239 6.612 27.386 1.00 98.44 116 PHE A C 1
ATOM 952 O O . PHE A 1 116 ? -16.679 7.235 28.287 1.00 98.44 116 PHE A O 1
ATOM 959 N N . LEU A 1 117 ? -16.944 6.754 26.100 1.00 98.44 117 LEU A N 1
ATOM 960 C CA . LEU A 1 117 ? -16.218 7.874 25.523 1.00 98.44 117 LEU A CA 1
ATOM 961 C C . LEU A 1 117 ? -17.191 8.639 24.628 1.00 98.44 117 LEU A C 1
ATOM 963 O O . LEU A 1 117 ? -17.764 8.058 23.704 1.00 98.44 117 LEU A O 1
ATOM 967 N N . ILE A 1 118 ? -17.393 9.921 24.917 1.00 97.44 118 ILE A N 1
ATOM 968 C CA . ILE A 1 118 ? -18.258 10.808 24.140 1.00 97.44 118 ILE A CA 1
ATOM 969 C C . ILE A 1 118 ? -17.436 11.937 23.534 1.00 97.44 118 ILE A C 1
ATOM 971 O O . ILE A 1 118 ? -16.564 12.501 24.189 1.00 97.44 118 ILE A O 1
ATOM 975 N N . GLY A 1 119 ? -17.715 12.240 22.271 1.00 96.06 119 GLY A N 1
ATOM 976 C CA . GLY A 1 119 ? -17.044 13.307 21.540 1.00 96.06 119 GLY A CA 1
ATOM 977 C C . GLY A 1 119 ? -15.606 12.976 21.138 1.00 96.06 119 GLY A C 1
ATOM 978 O O . GLY A 1 119 ? -14.709 13.806 21.243 1.00 96.06 119 GLY A O 1
ATOM 979 N N . ALA A 1 120 ? -15.359 11.726 20.735 1.00 96.38 120 ALA A N 1
ATOM 980 C CA . ALA A 1 120 ? -14.054 11.321 20.228 1.00 96.38 120 ALA A CA 1
ATOM 981 C C . ALA A 1 120 ? -13.819 11.887 18.820 1.00 96.38 120 ALA A C 1
ATOM 983 O O . ALA A 1 120 ? -14.518 11.530 17.864 1.00 96.38 120 ALA A O 1
ATOM 984 N N . GLY A 1 121 ? -12.794 12.724 18.693 1.00 93.38 121 GLY A N 1
ATOM 985 C CA . GLY A 1 121 ? -12.496 13.525 17.511 1.00 93.38 121 GLY A CA 1
ATOM 986 C C . GLY A 1 121 ? -13.474 14.688 17.367 1.00 93.38 121 GLY A C 1
ATOM 987 O O . GLY A 1 121 ? -14.536 14.679 17.966 1.00 93.38 121 GLY A O 1
ATOM 988 N N . ASP A 1 122 ? -13.160 15.668 16.528 1.00 85.69 122 ASP A N 1
ATOM 989 C CA . ASP A 1 122 ? -14.096 16.754 16.204 1.00 85.69 122 ASP A CA 1
ATOM 990 C C . ASP A 1 122 ? -14.748 16.544 14.823 1.00 85.69 122 ASP A C 1
ATOM 992 O O . ASP A 1 122 ? -14.321 15.702 14.027 1.00 85.69 122 ASP A O 1
ATOM 996 N N . LEU A 1 123 ? -15.809 17.295 14.506 1.00 91.12 123 LEU A N 1
ATOM 997 C CA . LEU A 1 123 ? -16.525 17.142 13.229 1.00 91.12 123 LEU A CA 1
ATOM 998 C C . LEU A 1 123 ? -15.727 17.587 11.993 1.00 91.12 123 LEU A C 1
ATOM 1000 O O . LEU A 1 123 ? -16.156 17.280 10.882 1.00 91.12 123 LEU A O 1
ATOM 1004 N N . SER A 1 124 ? -14.585 18.266 12.159 1.00 90.06 124 SER A N 1
ATOM 1005 C CA . SER A 1 124 ? -13.678 18.572 11.042 1.00 90.06 124 SER A CA 1
ATOM 1006 C C . SER A 1 124 ? -12.815 17.371 10.642 1.00 90.06 124 SER A C 1
ATOM 1008 O O . SER A 1 124 ? -12.272 17.342 9.540 1.00 90.06 124 SER A O 1
ATOM 1010 N N . MET A 1 125 ? -12.700 16.364 11.514 1.00 92.25 125 MET A N 1
ATOM 1011 C CA . MET A 1 125 ? -12.038 15.100 11.208 1.00 92.25 125 MET A CA 1
ATOM 1012 C C . MET A 1 125 ? -12.997 14.138 10.496 1.00 92.25 125 MET A C 1
ATOM 1014 O O . MET A 1 125 ? -14.134 13.938 10.935 1.00 92.25 125 MET A O 1
ATOM 1018 N N . ASP A 1 126 ? -12.499 13.464 9.454 1.00 93.94 126 ASP A N 1
ATOM 1019 C CA . ASP A 1 126 ? -13.199 12.343 8.819 1.00 93.94 126 ASP A CA 1
ATOM 1020 C C . ASP A 1 126 ? -13.600 11.287 9.871 1.00 93.94 126 ASP A C 1
ATOM 1022 O O . ASP A 1 126 ? -12.828 10.932 10.769 1.00 93.94 126 ASP A O 1
ATOM 1026 N N . TYR A 1 127 ? -14.826 10.772 9.771 1.00 95.12 127 TYR A N 1
ATOM 1027 C CA . TYR A 1 127 ? -15.402 9.853 10.756 1.00 95.12 127 TYR A CA 1
ATOM 1028 C C . TYR A 1 127 ? -14.592 8.556 10.939 1.00 95.12 127 TYR A C 1
ATOM 1030 O O . TYR A 1 127 ? -14.509 8.025 12.051 1.00 95.12 127 TYR A O 1
ATOM 1038 N N . ARG A 1 128 ? -13.931 8.070 9.885 1.00 96.25 128 ARG A N 1
ATOM 1039 C CA . ARG A 1 128 ? -13.068 6.878 9.900 1.00 96.25 128 ARG A CA 1
ATOM 1040 C C . ARG A 1 128 ? -11.824 7.147 10.739 1.00 96.25 128 ARG A C 1
ATOM 1042 O O . ARG A 1 128 ? -11.415 6.310 11.539 1.00 96.25 128 ARG A O 1
ATOM 1049 N N . ARG A 1 129 ? -11.275 8.360 10.640 1.00 95.56 129 ARG A N 1
ATOM 1050 C CA . ARG A 1 129 ? -10.157 8.827 11.471 1.00 95.56 129 ARG A CA 1
ATOM 1051 C C . ARG A 1 129 ? -10.541 8.944 12.947 1.00 95.56 129 ARG A C 1
ATOM 1053 O O . ARG A 1 129 ? -9.771 8.539 13.813 1.00 95.56 129 ARG A O 1
ATOM 1060 N N . ARG A 1 130 ? -11.737 9.448 13.259 1.00 95.50 130 ARG A N 1
ATOM 1061 C CA . ARG A 1 130 ? -12.239 9.494 14.649 1.00 95.50 130 ARG A CA 1
ATOM 1062 C C . ARG A 1 130 ? -12.408 8.098 15.247 1.00 95.50 130 ARG A C 1
ATOM 1064 O O . ARG A 1 130 ? -12.139 7.884 16.427 1.00 95.50 130 ARG A O 1
ATOM 1071 N N . SER A 1 131 ? -12.776 7.136 14.403 1.00 96.56 131 SER A N 1
ATOM 1072 C CA . SER A 1 131 ? -13.032 5.748 14.793 1.00 96.56 131 SER A CA 1
ATOM 1073 C C . SER A 1 131 ? -11.793 4.998 15.284 1.00 96.56 131 SER A C 1
ATOM 1075 O O . SER A 1 131 ? -11.945 3.933 15.869 1.00 96.56 131 SER A O 1
ATOM 1077 N N . ILE A 1 132 ? -10.580 5.536 15.106 1.00 95.06 132 ILE A N 1
ATOM 1078 C CA . ILE A 1 132 ? -9.322 4.929 15.583 1.00 95.06 132 ILE A CA 1
ATOM 1079 C C . ILE A 1 132 ? -8.699 5.666 16.780 1.00 95.06 132 ILE A C 1
ATOM 1081 O O . ILE A 1 132 ? -7.538 5.426 17.119 1.00 95.06 132 ILE A O 1
ATOM 1085 N N . ILE A 1 133 ? -9.468 6.514 17.473 1.00 95.81 133 ILE A N 1
ATOM 1086 C CA . ILE A 1 133 ? -9.078 7.078 18.774 1.00 95.81 133 ILE A CA 1
ATOM 1087 C C . ILE A 1 133 ? -9.168 5.977 19.838 1.00 95.81 133 ILE A C 1
ATOM 1089 O O . ILE A 1 133 ? -10.250 5.490 20.189 1.00 95.81 133 ILE A O 1
ATOM 1093 N N . HIS A 1 134 ? -8.003 5.534 20.302 1.00 95.06 134 HIS A N 1
ATOM 1094 C CA . HIS A 1 134 ? -7.819 4.476 21.293 1.00 95.06 134 HIS A CA 1
ATOM 1095 C C . HIS A 1 134 ? -6.365 4.483 21.784 1.00 95.06 134 HIS A C 1
ATOM 1097 O O . HIS A 1 134 ? -5.536 5.191 21.212 1.00 95.06 134 HIS A O 1
ATOM 1103 N N . ARG A 1 135 ? -6.040 3.642 22.779 1.00 93.06 135 ARG A N 1
ATOM 1104 C CA . ARG A 1 135 ? -4.698 3.447 23.376 1.00 93.06 135 ARG A CA 1
ATOM 1105 C C . ARG A 1 135 ? -4.143 4.657 24.132 1.00 93.06 135 ARG A C 1
ATOM 1107 O O . ARG A 1 135 ? -3.712 4.499 25.269 1.00 93.06 135 ARG A O 1
ATOM 1114 N N . ASN A 1 136 ? -4.156 5.825 23.506 1.00 93.31 136 ASN A N 1
ATOM 1115 C CA . ASN A 1 136 ? -3.603 7.076 23.994 1.00 93.31 136 ASN A CA 1
ATOM 1116 C C . ASN A 1 136 ? -4.711 8.091 24.281 1.00 93.31 136 ASN A C 1
ATOM 1118 O O . ASN A 1 136 ? -5.741 8.110 23.610 1.00 93.31 136 ASN A O 1
ATOM 1122 N N . HIS A 1 137 ? -4.444 8.969 25.242 1.00 94.69 137 HIS A N 1
ATOM 1123 C CA . HIS A 1 137 ? -5.111 10.266 25.351 1.00 94.69 137 HIS A CA 1
ATOM 1124 C C . HIS A 1 137 ? -4.482 11.229 24.329 1.00 94.69 137 HIS A C 1
ATOM 1126 O O . HIS A 1 137 ? -3.352 10.998 23.888 1.00 94.69 137 HIS A O 1
ATOM 1132 N N . GLY A 1 138 ? -5.172 12.288 23.918 1.00 94.75 138 GLY A N 1
ATOM 1133 C CA . GLY A 1 138 ? -4.672 13.148 22.848 1.00 94.75 138 GLY A CA 1
ATOM 1134 C C . GLY A 1 138 ? -5.678 14.143 22.296 1.00 94.75 138 GLY A C 1
ATOM 1135 O O . GLY A 1 138 ? -6.874 13.948 22.463 1.00 94.75 138 GLY A O 1
ATOM 1136 N N . ASN A 1 139 ? -5.209 15.191 21.612 1.00 93.12 139 ASN A N 1
ATOM 1137 C CA . ASN A 1 139 ? -6.058 16.285 21.120 1.00 93.12 139 ASN A CA 1
ATOM 1138 C C . ASN A 1 139 ? -7.319 15.807 20.378 1.00 93.12 139 ASN A C 1
ATOM 1140 O O . ASN A 1 139 ? -7.297 14.825 19.638 1.00 93.12 139 ASN A O 1
ATOM 1144 N N . SER A 1 140 ? -8.426 16.520 20.598 1.00 91.56 140 SER A N 1
ATOM 1145 C CA . SER A 1 140 ? -9.764 16.083 20.179 1.00 91.56 140 SER A CA 1
ATOM 1146 C C . SER A 1 140 ? -10.111 14.684 20.719 1.00 91.56 140 SER A C 1
ATOM 1148 O O . SER A 1 140 ? -10.763 13.892 20.053 1.00 91.56 140 SER A O 1
ATOM 1150 N N . GLY A 1 141 ? -9.643 14.334 21.921 1.00 94.12 141 GLY A N 1
ATOM 1151 C CA . GLY A 1 141 ? -9.820 12.999 22.492 1.00 94.12 141 GLY A CA 1
ATOM 1152 C C . GLY A 1 141 ? -11.235 12.727 22.994 1.00 94.12 141 GLY A C 1
ATOM 1153 O O . GLY A 1 141 ? -11.620 11.561 23.054 1.00 94.12 141 GLY A O 1
ATOM 1154 N N . GLY A 1 142 ? -11.994 13.767 23.340 1.00 95.75 142 GLY A N 1
ATOM 1155 C CA . GLY A 1 142 ? -13.333 13.669 23.927 1.00 95.75 142 GLY A CA 1
ATOM 1156 C C . GLY A 1 142 ? -13.329 13.544 25.450 1.00 95.75 142 GLY A C 1
ATOM 1157 O O . GLY A 1 142 ? -12.318 13.771 26.112 1.00 95.75 142 GLY A O 1
ATOM 1158 N N . LEU A 1 143 ? -14.470 13.154 26.011 1.00 97.44 143 LEU A N 1
ATOM 1159 C CA . LEU A 1 143 ? -14.676 12.969 27.446 1.00 97.44 143 LEU A CA 1
ATOM 1160 C C . LEU A 1 143 ? -14.942 11.492 27.757 1.00 97.44 143 LEU A C 1
ATOM 1162 O O . LEU A 1 143 ? -15.835 10.874 27.173 1.00 97.44 143 LEU A O 1
ATOM 1166 N N . ILE A 1 144 ? -14.201 10.931 28.713 1.00 98.19 144 ILE A N 1
ATOM 1167 C CA . ILE A 1 144 ? -14.491 9.605 29.271 1.00 98.19 144 ILE A CA 1
ATOM 1168 C C . ILE A 1 144 ? -15.340 9.780 30.526 1.00 98.19 144 ILE A C 1
ATOM 1170 O O . ILE A 1 144 ? -14.958 10.518 31.431 1.00 98.19 144 ILE A O 1
ATOM 1174 N N . ALA A 1 145 ? -16.443 9.039 30.603 1.00 98.00 145 ALA A N 1
ATOM 1175 C CA . ALA A 1 145 ? -17.254 8.881 31.805 1.00 98.00 145 ALA A CA 1
ATOM 1176 C C . ALA A 1 145 ? -17.380 7.383 32.115 1.00 98.00 145 ALA A C 1
ATOM 1178 O O . ALA A 1 145 ? -17.982 6.619 31.352 1.00 98.00 145 ALA A O 1
ATOM 1179 N N . ALA A 1 146 ? -16.762 6.939 33.209 1.00 97.50 146 ALA A N 1
ATOM 1180 C CA . ALA A 1 146 ? -16.574 5.519 33.495 1.00 97.50 146 ALA A CA 1
ATOM 1181 C C . ALA A 1 146 ? -16.743 5.179 34.978 1.00 97.50 146 ALA A C 1
ATOM 1183 O O . ALA A 1 146 ? -16.650 6.039 35.850 1.00 97.50 146 ALA A O 1
ATOM 1184 N N . LEU A 1 147 ? -16.966 3.896 35.263 1.00 96.69 147 LEU A N 1
ATOM 1185 C CA . LEU A 1 147 ? -16.952 3.344 36.615 1.00 96.69 147 LEU A CA 1
ATOM 1186 C C . LEU A 1 147 ? -15.660 2.548 36.816 1.00 96.69 147 LEU A C 1
ATOM 1188 O O . LEU A 1 147 ? -15.313 1.691 35.995 1.00 96.69 147 LEU A O 1
ATOM 1192 N N . ASN A 1 148 ? -14.946 2.818 37.906 1.00 96.06 148 ASN A N 1
ATOM 1193 C CA . ASN A 1 148 ? -13.722 2.096 38.235 1.00 96.06 148 ASN A CA 1
ATOM 1194 C C . ASN A 1 148 ? -13.986 0.802 39.019 1.00 96.06 148 ASN A C 1
ATOM 1196 O O . ASN A 1 148 ? -15.086 0.535 39.503 1.00 96.06 148 ASN A O 1
ATOM 1200 N N . GLY A 1 149 ? -12.946 -0.008 39.199 1.00 93.31 149 GLY A N 1
ATOM 1201 C CA . GLY A 1 149 ? -13.010 -1.306 39.862 1.00 93.31 149 GLY A CA 1
ATOM 1202 C C . GLY A 1 149 ? -13.446 -1.276 41.326 1.00 93.31 149 GLY A C 1
ATOM 1203 O O . GLY A 1 149 ? -13.843 -2.310 41.866 1.00 93.31 149 GLY A O 1
ATOM 1204 N N . LYS A 1 150 ? -13.385 -0.110 41.980 1.00 93.81 150 LYS A N 1
ATOM 1205 C CA . LYS A 1 150 ? -13.906 0.111 43.338 1.00 93.81 150 LYS A CA 1
ATOM 1206 C C . LYS A 1 150 ? -15.343 0.627 43.352 1.00 93.81 150 LYS A C 1
ATOM 1208 O O . LYS A 1 150 ? -15.931 0.691 44.426 1.00 93.81 150 LYS A O 1
ATOM 1213 N N . GLY A 1 151 ? -15.916 0.910 42.185 1.00 93.44 151 GLY A N 1
ATOM 1214 C CA . GLY A 1 151 ? -17.286 1.376 42.034 1.00 93.44 151 GLY A CA 1
ATOM 1215 C C . GLY A 1 151 ? -17.450 2.886 42.108 1.00 93.44 151 GLY A C 1
ATOM 1216 O O . GLY A 1 151 ? -18.573 3.334 42.312 1.00 93.44 151 GLY A O 1
ATOM 1217 N N . HIS A 1 152 ? -16.365 3.655 41.988 1.00 95.56 152 HIS A N 1
ATOM 1218 C CA . HIS A 1 152 ? -16.420 5.115 41.913 1.00 95.56 152 HIS A CA 1
ATOM 1219 C C . HIS A 1 152 ? -16.513 5.568 40.458 1.00 95.56 152 HIS A C 1
ATOM 1221 O O . HIS A 1 152 ? -15.894 4.958 39.579 1.00 95.56 152 HIS A O 1
ATOM 1227 N N . PHE A 1 153 ? -17.258 6.645 40.214 1.00 97.00 153 PHE A N 1
ATOM 1228 C CA . PHE A 1 153 ? -17.255 7.303 38.917 1.00 97.00 153 PHE A CA 1
ATOM 1229 C C . PHE A 1 153 ? -15.946 8.048 38.724 1.00 97.00 153 PHE A C 1
ATOM 1231 O O . PHE A 1 153 ? -15.416 8.649 39.658 1.00 97.00 153 PHE A O 1
ATOM 1238 N N . ILE A 1 154 ? -15.444 7.989 37.500 1.00 96.62 154 ILE A N 1
ATOM 1239 C CA . ILE A 1 154 ? -14.309 8.768 37.040 1.00 96.62 154 ILE A CA 1
ATOM 1240 C C . ILE A 1 154 ? -14.720 9.504 35.770 1.00 96.62 154 ILE A C 1
ATOM 1242 O O . ILE A 1 154 ? -15.384 8.940 34.894 1.00 96.62 154 ILE A O 1
ATOM 1246 N N . PHE A 1 155 ? -14.285 10.751 35.680 1.00 97.75 155 PHE A N 1
ATOM 1247 C CA . PHE A 1 155 ? -14.337 11.543 34.466 1.00 97.75 155 PHE A CA 1
ATOM 1248 C C . PHE A 1 155 ? -12.903 11.840 34.049 1.00 97.75 155 PHE A C 1
ATOM 1250 O O . PHE A 1 155 ? -12.069 12.126 34.906 1.00 97.75 155 PHE A O 1
ATOM 1257 N N . ILE A 1 156 ? -12.593 11.713 32.763 1.00 96.75 156 ILE A N 1
ATOM 1258 C CA . ILE A 1 156 ? -11.254 11.992 32.237 1.00 96.75 156 ILE A CA 1
ATOM 1259 C C . ILE A 1 156 ? -11.418 12.858 30.999 1.00 96.75 156 ILE A C 1
ATOM 1261 O O . ILE A 1 156 ? -12.134 12.468 30.070 1.00 96.75 156 ILE A O 1
ATOM 1265 N N . ASP A 1 157 ? -10.729 13.995 30.973 1.00 95.81 157 ASP A N 1
ATOM 1266 C CA . ASP A 1 157 ? -10.499 14.715 29.726 1.00 95.81 157 ASP A CA 1
ATOM 1267 C C . ASP A 1 157 ? -9.577 13.844 28.869 1.00 95.81 157 ASP A C 1
ATOM 1269 O O . ASP A 1 157 ? -8.381 13.717 29.134 1.00 95.81 157 ASP A O 1
ATOM 1273 N N . ASN A 1 158 ? -10.124 13.184 27.849 1.00 95.75 158 ASN A N 1
ATOM 1274 C CA . ASN A 1 158 ? -9.335 12.293 27.009 1.00 95.75 158 ASN A CA 1
ATOM 1275 C C . ASN A 1 158 ? -8.369 13.076 26.104 1.00 95.75 158 ASN A C 1
ATOM 1277 O O . ASN A 1 158 ? -7.511 12.454 25.480 1.00 95.75 158 ASN A O 1
ATOM 1281 N N . ALA A 1 159 ? -8.469 14.410 26.042 1.00 94.06 159 ALA A N 1
ATOM 1282 C CA . ALA A 1 159 ? -7.495 15.256 25.371 1.00 94.06 159 ALA A CA 1
ATOM 1283 C C . ALA A 1 159 ? -6.184 15.402 26.149 1.00 94.06 159 ALA A C 1
ATOM 1285 O O . ALA A 1 159 ? -5.114 15.415 25.534 1.00 94.06 159 ALA A O 1
ATOM 1286 N N . THR A 1 160 ? -6.251 15.460 27.481 1.00 94.06 160 THR A N 1
ATOM 1287 C CA . THR A 1 160 ? -5.076 15.644 28.353 1.00 94.06 160 THR A CA 1
ATOM 1288 C C . THR A 1 160 ? -4.729 14.410 29.188 1.00 94.06 160 THR A C 1
ATOM 1290 O O . THR A 1 160 ? -3.611 14.293 29.687 1.00 94.06 160 THR A O 1
ATOM 1293 N N . GLY A 1 161 ? -5.654 13.459 29.308 1.00 93.88 161 GLY A N 1
ATOM 1294 C CA . GLY A 1 161 ? -5.559 12.326 30.226 1.00 93.88 161 GLY A CA 1
ATOM 1295 C C . GLY A 1 161 ? -5.788 12.706 31.692 1.00 93.88 161 GLY A C 1
ATOM 1296 O O . GLY A 1 161 ? -5.587 11.860 32.568 1.00 93.88 161 GLY A O 1
ATOM 1297 N N . ASP A 1 162 ? -6.192 13.947 31.972 1.00 95.00 162 ASP A N 1
ATOM 1298 C CA . ASP A 1 162 ? -6.380 14.428 33.335 1.00 95.00 162 ASP A CA 1
ATOM 1299 C C . ASP A 1 162 ? -7.749 14.011 33.890 1.00 95.00 162 ASP A C 1
ATOM 1301 O O . ASP A 1 162 ? -8.763 14.076 33.184 1.00 95.00 162 ASP A O 1
ATOM 1305 N N . PRO A 1 163 ? -7.813 13.596 35.167 1.00 95.31 163 PRO A N 1
ATOM 1306 C CA . PRO A 1 163 ? -9.082 13.349 35.829 1.00 95.31 163 PRO A CA 1
ATOM 1307 C C . PRO A 1 163 ? -9.849 14.661 36.042 1.00 95.31 163 PRO A C 1
ATOM 1309 O O . PRO A 1 163 ? -9.265 15.695 36.367 1.00 95.31 163 PRO A O 1
ATOM 1312 N N . ILE A 1 164 ? -11.172 14.590 35.926 1.00 95.38 164 ILE A N 1
ATOM 1313 C CA . ILE A 1 164 ? -12.095 15.683 36.227 1.00 95.38 164 ILE A CA 1
ATOM 1314 C C . ILE A 1 164 ? -12.883 15.307 37.482 1.00 95.38 164 ILE A C 1
ATOM 1316 O O . ILE A 1 164 ? -13.478 14.230 37.566 1.00 95.38 164 ILE A O 1
ATOM 1320 N N . GLU A 1 165 ? -12.884 16.202 38.466 1.00 93.88 165 GLU A N 1
ATOM 1321 C CA . GLU A 1 165 ? -13.628 16.002 39.708 1.00 93.88 165 GLU A CA 1
ATOM 1322 C C . GLU A 1 165 ? -15.137 16.208 39.485 1.00 93.88 165 GLU A C 1
ATOM 1324 O O . GLU A 1 165 ? -15.533 17.189 38.846 1.00 93.88 165 GLU A O 1
ATOM 1329 N N . PRO A 1 166 ? -15.998 15.323 40.018 1.00 94.62 166 PRO A N 1
ATOM 1330 C CA . PRO A 1 166 ? -17.442 15.510 39.960 1.00 94.62 166 PRO A CA 1
ATOM 1331 C C . PRO A 1 166 ? -17.880 16.731 40.779 1.00 94.62 166 PRO A C 1
ATOM 1333 O O . PRO A 1 166 ? -17.361 16.994 41.865 1.00 94.62 166 PRO A O 1
ATOM 1336 N N . LEU A 1 167 ? -18.907 17.433 40.298 1.00 93.81 167 LEU A N 1
ATOM 1337 C CA . LEU A 1 167 ? -19.562 18.520 41.029 1.00 93.81 167 LEU A CA 1
ATOM 1338 C C . LEU A 1 167 ? -20.322 17.989 42.250 1.00 93.81 167 LEU A C 1
ATOM 1340 O O . LEU A 1 167 ? -20.293 18.583 43.329 1.00 93.81 167 LEU A O 1
ATOM 1344 N N . LEU A 1 168 ? -21.022 16.871 42.064 1.00 94.88 168 LEU A N 1
ATOM 1345 C CA . LEU A 1 168 ? -21.817 16.220 43.093 1.00 94.88 168 LEU A CA 1
ATOM 1346 C C . LEU A 1 168 ? -21.699 14.706 42.952 1.00 94.88 168 LEU A C 1
ATOM 1348 O O . LEU A 1 168 ? -21.664 14.177 41.845 1.00 94.88 168 LEU A O 1
ATOM 1352 N N . VAL A 1 169 ? -21.672 14.013 44.088 1.00 95.25 169 VAL A N 1
ATOM 1353 C CA . VAL A 1 169 ? -21.747 12.553 44.170 1.00 95.25 169 VAL A CA 1
ATOM 1354 C C . VAL A 1 169 ? -22.834 12.189 45.174 1.00 95.25 169 VAL A C 1
ATOM 1356 O O . VAL A 1 169 ? -22.873 12.740 46.276 1.00 95.25 169 VAL A O 1
ATOM 1359 N N . SER A 1 170 ? -23.708 11.254 44.808 1.00 94.25 170 SER A N 1
ATOM 1360 C CA . SER A 1 170 ? -24.808 10.782 45.651 1.00 94.25 170 SER A CA 1
ATOM 1361 C C . SER A 1 170 ? -24.857 9.254 45.694 1.00 94.25 170 SER A C 1
ATOM 1363 O O . SER A 1 170 ? -24.535 8.574 44.721 1.00 94.25 170 SER A O 1
ATOM 1365 N N . GLY A 1 171 ? -25.267 8.696 46.834 1.00 92.31 171 GLY A N 1
ATOM 1366 C CA . GLY A 1 171 ? -25.340 7.249 47.049 1.00 92.31 171 GLY A CA 1
ATOM 1367 C C . GLY A 1 171 ? -24.023 6.615 47.514 1.00 92.31 171 GLY A C 1
ATOM 1368 O O . GLY A 1 171 ? -23.139 7.286 48.045 1.00 92.31 171 GLY A O 1
ATOM 1369 N N . GLN A 1 172 ? -23.918 5.291 47.375 1.00 91.06 172 GLN A N 1
ATOM 1370 C CA . GLN A 1 172 ? -22.739 4.504 47.761 1.00 91.06 172 GLN A CA 1
ATOM 1371 C C . GLN A 1 172 ? -22.095 3.870 46.525 1.00 91.06 172 GLN A C 1
ATOM 1373 O O . GLN A 1 172 ? -22.844 3.365 45.694 1.00 91.06 172 GLN A O 1
ATOM 1378 N N . PRO A 1 173 ? -20.752 3.830 46.420 1.00 91.69 173 PRO A N 1
ATOM 1379 C CA . PRO A 1 173 ? -20.052 3.209 45.294 1.00 91.69 173 PRO A CA 1
ATOM 1380 C C . PRO A 1 173 ? -20.558 1.794 44.993 1.00 91.69 173 PRO A C 1
ATOM 1382 O O . PRO A 1 173 ? -20.883 1.046 45.918 1.00 91.69 173 PRO A O 1
ATOM 1385 N N . VAL A 1 174 ? -20.573 1.413 43.712 1.00 90.88 174 VAL A N 1
ATOM 1386 C CA . VAL A 1 174 ? -21.055 0.103 43.229 1.00 90.88 174 VAL A CA 1
ATOM 1387 C C . VAL A 1 174 ? -19.872 -0.735 42.726 1.00 90.88 174 VAL A C 1
ATOM 1389 O O . VAL A 1 174 ? -19.501 -0.627 41.557 1.00 90.88 174 VAL A O 1
ATOM 1392 N N . PRO A 1 175 ? -19.209 -1.550 43.573 1.00 87.38 175 PRO A N 1
ATOM 1393 C CA . PRO A 1 175 ? -17.994 -2.250 43.172 1.00 87.38 175 PRO A CA 1
ATOM 1394 C C . PRO A 1 175 ? -18.277 -3.304 42.105 1.00 87.38 175 PRO A C 1
ATOM 1396 O O . PRO A 1 175 ? -19.200 -4.106 42.241 1.00 87.38 175 PRO A O 1
ATOM 1399 N N . ILE A 1 176 ? -17.420 -3.371 41.089 1.00 89.19 176 ILE A N 1
ATOM 1400 C CA . ILE A 1 176 ? -17.543 -4.356 40.014 1.00 89.19 176 ILE A CA 1
ATOM 1401 C C . ILE A 1 176 ? -17.002 -5.711 40.507 1.00 89.19 176 ILE A C 1
ATOM 1403 O O . ILE A 1 176 ? -15.815 -5.850 40.824 1.00 89.19 176 ILE A O 1
ATOM 1407 N N . ARG A 1 177 ? -17.871 -6.728 40.568 1.00 86.12 177 ARG A N 1
ATOM 1408 C CA . ARG A 1 177 ? -17.553 -8.094 41.033 1.00 86.12 177 ARG A CA 1
ATOM 1409 C C . ARG A 1 177 ? -17.761 -9.134 39.928 1.00 86.12 177 ARG A C 1
ATOM 1411 O O . ARG A 1 177 ? -18.356 -8.845 38.898 1.00 86.12 177 ARG A O 1
ATOM 1418 N N . ASN A 1 178 ? -17.236 -10.346 40.129 1.00 84.44 178 ASN A N 1
ATOM 1419 C CA . ASN A 1 178 ? -17.300 -11.430 39.134 1.00 84.44 178 ASN A CA 1
ATOM 1420 C C . ASN A 1 178 ? -18.720 -11.991 38.929 1.00 84.44 178 ASN A C 1
ATOM 1422 O O . ASN A 1 178 ? -19.006 -12.552 37.878 1.00 84.44 178 ASN A O 1
ATOM 1426 N N . ASP A 1 179 ? -19.569 -11.904 39.949 1.00 83.75 179 ASP A N 1
ATOM 1427 C CA . ASP A 1 179 ? -20.904 -12.505 40.038 1.00 83.75 179 ASP A CA 1
ATOM 1428 C C . ASP A 1 179 ? -22.038 -11.475 39.926 1.00 83.75 179 ASP A C 1
ATOM 1430 O O . ASP A 1 179 ? -23.197 -11.789 40.187 1.00 83.75 179 ASP A O 1
ATOM 1434 N N . GLN A 1 180 ? -21.707 -10.239 39.549 1.00 87.50 180 GLN A N 1
ATOM 1435 C CA . GLN A 1 180 ? -22.647 -9.130 39.456 1.00 87.50 180 GLN A CA 1
ATOM 1436 C C . GLN A 1 180 ? -22.495 -8.419 38.114 1.00 87.50 180 GLN A C 1
ATOM 1438 O O . GLN A 1 180 ? -21.404 -8.350 37.546 1.00 87.50 180 GLN A O 1
ATOM 1443 N N . SER A 1 181 ? -23.599 -7.863 37.630 1.00 93.31 181 SER A N 1
ATOM 1444 C CA . SER A 1 181 ? -23.622 -6.928 36.512 1.00 93.31 181 SER A CA 1
ATOM 1445 C C . SER A 1 181 ? -24.095 -5.561 36.982 1.00 93.31 181 SER A C 1
ATOM 1447 O O . SER A 1 181 ? -24.880 -5.443 37.930 1.00 93.31 181 SER A O 1
ATOM 1449 N N . VAL A 1 182 ? -23.581 -4.532 36.321 1.00 95.12 182 VAL A N 1
ATOM 1450 C CA . VAL A 1 182 ? -23.860 -3.132 36.620 1.00 95.12 182 VAL A CA 1
ATOM 1451 C C . VAL A 1 182 ? -24.457 -2.498 35.372 1.00 95.12 182 VAL A C 1
ATOM 1453 O O . VAL A 1 182 ? -23.932 -2.668 34.273 1.00 95.12 182 VAL A O 1
ATOM 1456 N N . GLU A 1 183 ? -25.559 -1.780 35.543 1.00 95.94 183 GLU A N 1
ATOM 1457 C CA . GLU A 1 183 ? -26.116 -0.893 34.524 1.00 95.94 183 GLU A CA 1
ATOM 1458 C C . GLU A 1 183 ? -25.555 0.511 34.773 1.00 95.94 183 GLU A C 1
ATOM 1460 O O . GLU A 1 183 ? -25.719 1.032 35.877 1.00 95.94 183 GLU A O 1
ATOM 1465 N N . ILE A 1 184 ? -24.881 1.108 33.786 1.00 96.50 184 ILE A N 1
ATOM 1466 C CA . ILE A 1 184 ? -24.544 2.541 33.798 1.00 96.50 184 ILE A CA 1
ATOM 1467 C C . ILE A 1 184 ? -25.500 3.261 32.859 1.00 96.50 184 ILE A C 1
ATOM 1469 O O . ILE A 1 184 ? -25.728 2.816 31.733 1.00 96.50 184 ILE A O 1
ATOM 1473 N N . GLN A 1 185 ? -26.014 4.391 33.328 1.00 97.00 185 GLN A N 1
ATOM 1474 C CA . GLN A 1 185 ? -26.816 5.341 32.574 1.00 97.00 185 GLN A CA 1
ATOM 1475 C C . GLN A 1 185 ? -26.091 6.686 32.525 1.00 97.00 185 GLN A C 1
ATOM 1477 O O . GLN A 1 185 ? -25.451 7.075 33.501 1.00 97.00 185 GLN A O 1
ATOM 1482 N N . LEU A 1 186 ? -26.185 7.370 31.392 1.00 98.00 186 LEU A N 1
ATOM 1483 C CA . LEU A 1 186 ? -25.622 8.690 31.145 1.00 98.00 186 LEU A CA 1
ATOM 1484 C C . LEU A 1 186 ? -26.725 9.582 30.581 1.00 98.00 186 LEU A C 1
ATOM 1486 O O . LEU A 1 186 ? -27.336 9.226 29.576 1.00 98.00 186 LEU A O 1
ATOM 1490 N N . GLU A 1 187 ? -26.948 10.733 31.205 1.00 98.12 187 GLU A N 1
ATOM 1491 C CA . GLU A 1 187 ? -27.891 11.762 30.769 1.00 98.12 187 GLU A CA 1
ATOM 1492 C C . GLU A 1 187 ? -27.143 13.082 30.594 1.00 98.12 187 GLU A C 1
ATOM 1494 O O . GLU A 1 187 ? -26.491 13.572 31.513 1.00 98.12 187 GLU A O 1
ATOM 1499 N N . LEU A 1 188 ? -27.229 13.661 29.405 1.00 97.75 188 LEU A N 1
ATOM 1500 C CA . LEU A 1 188 ? -26.571 14.904 29.037 1.00 97.75 188 LEU A CA 1
ATOM 1501 C C . LEU A 1 188 ? -27.648 15.898 28.604 1.00 97.75 188 LEU A C 1
ATOM 1503 O O . LEU A 1 188 ? -28.389 15.640 27.653 1.00 97.75 188 LEU A O 1
ATOM 1507 N N . THR A 1 189 ? -27.727 17.039 29.289 1.00 97.31 189 THR A N 1
ATOM 1508 C CA . THR A 1 189 ? -28.736 18.071 29.017 1.00 97.31 189 THR A CA 1
ATOM 1509 C C . THR A 1 189 ? -28.095 19.445 28.810 1.00 97.31 189 THR A C 1
ATOM 1511 O O . THR A 1 189 ? -27.207 19.831 29.570 1.00 97.31 189 THR A O 1
ATOM 1514 N N . PRO A 1 190 ? -28.529 20.220 27.800 1.00 95.62 190 PRO A N 1
ATOM 1515 C CA . PRO A 1 190 ? -28.016 21.569 27.593 1.00 95.62 190 PRO A CA 1
ATOM 1516 C C . PRO A 1 190 ? -28.535 22.524 28.682 1.00 95.62 190 PRO A C 1
ATOM 1518 O O . PRO A 1 190 ? -29.726 22.530 29.013 1.00 95.62 190 PRO A O 1
ATOM 1521 N N . LYS A 1 191 ? -27.651 23.374 29.210 1.00 93.56 191 LYS A N 1
ATOM 1522 C CA . LYS A 1 191 ? -27.936 24.403 30.222 1.00 93.56 191 LYS A CA 1
ATOM 1523 C C . LYS A 1 191 ? -27.372 25.750 29.763 1.00 93.56 191 LYS A C 1
ATOM 1525 O O . LYS A 1 191 ? -26.346 26.217 30.227 1.00 93.56 191 LYS A O 1
ATOM 1530 N N . GLY A 1 192 ? -28.060 26.411 28.835 1.00 88.56 192 GLY A N 1
ATOM 1531 C CA . GLY A 1 192 ? -27.555 27.666 28.272 1.00 88.56 192 GLY A CA 1
ATOM 1532 C C . GLY A 1 192 ? -26.345 27.421 27.368 1.00 88.56 192 GLY A C 1
ATOM 1533 O O . GLY A 1 192 ? -26.515 26.861 26.288 1.00 88.56 192 GLY A O 1
ATOM 1534 N N . ASP A 1 193 ? -25.162 27.862 27.793 1.00 89.69 193 ASP A N 1
ATOM 1535 C CA . ASP A 1 193 ? -23.888 27.759 27.064 1.00 89.69 193 ASP A CA 1
ATOM 1536 C C . ASP A 1 193 ? -23.017 26.558 27.474 1.00 89.69 193 ASP A C 1
ATOM 1538 O O . ASP A 1 193 ? -21.987 26.318 26.855 1.00 89.69 193 ASP A O 1
ATOM 1542 N N . HIS A 1 194 ? -23.446 25.783 28.467 1.00 93.81 194 HIS A N 1
ATOM 1543 C CA . HIS A 1 194 ? -22.760 24.589 28.959 1.00 93.81 194 HIS A CA 1
ATOM 1544 C C . HIS A 1 194 ? -23.708 23.381 28.972 1.00 93.81 194 HIS A C 1
ATOM 1546 O O . HIS A 1 194 ? -24.894 23.486 28.630 1.00 93.81 194 HIS A O 1
ATOM 1552 N N . TYR A 1 195 ? -23.189 22.213 29.347 1.00 96.56 195 TYR A N 1
ATOM 1553 C CA . TYR A 1 195 ? -23.979 20.992 29.504 1.00 96.56 195 TYR A CA 1
ATOM 1554 C C . TYR A 1 195 ? -23.866 20.420 30.905 1.00 96.56 195 TYR A C 1
ATOM 1556 O O . TYR A 1 195 ? -22.764 20.269 31.423 1.00 96.56 195 TYR A O 1
ATOM 1564 N N . HIS A 1 196 ? -25.001 19.976 31.434 1.00 97.38 196 HIS A N 1
ATOM 1565 C CA . HIS A 1 196 ? -25.059 19.194 32.660 1.00 97.38 196 HIS A CA 1
ATOM 1566 C C . HIS A 1 196 ? -25.069 17.707 32.303 1.00 97.38 196 HIS A C 1
ATOM 1568 O O . HIS A 1 196 ? -25.937 17.251 31.549 1.00 97.38 196 HIS A O 1
ATOM 1574 N N . LEU A 1 197 ? -24.081 16.973 32.812 1.00 97.69 197 LEU A N 1
ATOM 1575 C CA . LEU A 1 197 ? -23.925 15.532 32.638 1.00 97.69 197 LEU A CA 1
ATOM 1576 C C . LEU A 1 197 ? -24.189 14.826 33.967 1.00 97.69 197 LEU A C 1
ATOM 1578 O O . LEU A 1 197 ? -23.536 15.113 34.970 1.00 97.69 197 LEU A O 1
ATOM 1582 N N . ILE A 1 198 ? -25.086 13.847 33.946 1.00 97.81 198 ILE A N 1
ATOM 1583 C CA . ILE A 1 198 ? -25.372 12.951 35.065 1.00 97.81 198 ILE A CA 1
ATOM 1584 C C . ILE A 1 198 ? -25.019 11.532 34.633 1.00 97.81 198 ILE A C 1
ATOM 1586 O O . ILE A 1 198 ? -25.476 11.057 33.594 1.00 97.81 198 ILE A O 1
ATOM 1590 N N . VAL A 1 199 ? -24.241 10.825 35.447 1.00 97.56 199 VAL A N 1
ATOM 1591 C CA . VAL A 1 199 ? -24.035 9.379 35.305 1.00 97.56 199 VAL A CA 1
ATOM 1592 C C . VAL A 1 199 ? -24.544 8.655 36.538 1.00 97.56 199 VAL A C 1
ATOM 1594 O O . VAL A 1 199 ? -24.316 9.095 37.663 1.00 97.56 199 VAL A O 1
ATOM 1597 N N . SER A 1 200 ? -25.242 7.543 36.326 1.00 96.56 200 SER A N 1
ATOM 1598 C CA . SER A 1 200 ? -25.826 6.722 37.390 1.00 96.56 200 SER A CA 1
ATOM 1599 C C . SER A 1 200 ? -25.488 5.250 37.191 1.00 96.56 200 SER A C 1
ATOM 1601 O O . SER A 1 200 ? -25.498 4.757 36.068 1.00 96.56 200 SER A O 1
ATOM 1603 N N . ALA A 1 201 ? -25.167 4.546 38.275 1.00 95.81 201 ALA A N 1
ATOM 1604 C CA . ALA A 1 201 ? -24.818 3.131 38.284 1.00 95.81 201 ALA A CA 1
ATOM 1605 C C . ALA A 1 201 ? -25.767 2.356 39.201 1.00 95.81 201 ALA A C 1
ATOM 1607 O O . ALA A 1 201 ? -26.038 2.770 40.332 1.00 95.81 201 ALA A O 1
ATOM 1608 N N . PHE A 1 202 ? -26.226 1.203 38.715 1.00 92.88 202 PHE A N 1
ATOM 1609 C CA . PHE A 1 202 ? -27.176 0.332 39.402 1.00 92.88 202 PHE A CA 1
ATOM 1610 C C . PHE A 1 202 ? -26.682 -1.112 39.367 1.00 92.88 202 PHE A C 1
ATOM 1612 O O . PHE A 1 202 ? -26.288 -1.612 38.311 1.00 92.88 202 PHE A O 1
ATOM 1619 N N . LEU A 1 203 ? -26.766 -1.827 40.491 1.00 90.12 203 LEU A N 1
ATOM 1620 C CA . LEU A 1 203 ? -26.666 -3.287 40.457 1.00 90.12 203 LEU A CA 1
ATOM 1621 C C . LEU A 1 203 ? -27.902 -3.846 39.748 1.00 90.12 203 LEU A C 1
ATOM 1623 O O . LEU A 1 203 ? -29.039 -3.502 40.091 1.00 90.12 203 LEU A O 1
ATOM 1627 N N . THR A 1 204 ? -27.699 -4.724 38.768 1.00 80.25 204 THR A N 1
ATOM 1628 C CA . THR A 1 204 ? -28.815 -5.324 38.031 1.00 80.25 204 THR A CA 1
ATOM 1629 C C . THR A 1 204 ? -29.751 -6.062 39.001 1.00 80.25 204 THR A C 1
ATOM 1631 O O . THR A 1 204 ? -29.320 -6.903 39.786 1.00 80.25 204 THR A O 1
ATOM 1634 N N . GLY A 1 205 ? -31.043 -5.720 38.968 1.00 75.44 205 GLY A N 1
ATOM 1635 C CA . GLY A 1 205 ? -32.058 -6.242 39.894 1.00 75.44 205 GLY A CA 1
ATOM 1636 C C . GLY A 1 205 ? -32.240 -5.447 41.198 1.00 75.44 205 GLY A C 1
ATOM 1637 O O . GLY A 1 205 ? -33.121 -5.792 41.978 1.00 75.44 205 GLY A O 1
ATOM 1638 N N . GLN A 1 206 ? -31.469 -4.375 41.428 1.00 78.44 206 GLN A N 1
ATOM 1639 C CA . GLN A 1 206 ? -31.555 -3.511 42.618 1.00 78.44 206 GLN A CA 1
ATOM 1640 C C . GLN A 1 206 ? -31.602 -2.017 42.238 1.00 78.44 206 GLN A C 1
ATOM 1642 O O . GLN A 1 206 ? -30.765 -1.226 42.664 1.00 78.44 206 GLN A O 1
ATOM 1647 N N . LYS A 1 207 ? -32.600 -1.605 41.439 1.00 67.75 207 LYS A N 1
ATOM 1648 C CA . LYS A 1 207 ? -32.722 -0.213 40.948 1.00 67.75 207 LYS A CA 1
ATOM 1649 C C . LYS A 1 207 ? -32.960 0.843 42.039 1.00 67.75 207 LYS A C 1
ATOM 1651 O O . LYS A 1 207 ? -32.764 2.021 41.778 1.00 67.75 207 LYS A O 1
ATOM 1656 N N . GLU A 1 208 ? -33.362 0.442 43.245 1.00 66.31 208 GLU A N 1
ATOM 1657 C CA . GLU A 1 208 ? -33.615 1.368 44.362 1.00 66.31 208 GLU A CA 1
ATOM 1658 C C . GLU A 1 208 ? -32.332 1.935 45.000 1.00 66.31 208 GLU A C 1
ATOM 1660 O O . GLU A 1 208 ? -32.402 2.917 45.735 1.00 66.31 208 GLU A O 1
ATOM 1665 N N . GLN A 1 209 ? -31.161 1.346 44.725 1.00 66.06 209 GLN A N 1
ATOM 1666 C CA . GLN A 1 209 ? -29.862 1.859 45.169 1.00 66.06 209 GLN A CA 1
ATOM 1667 C C . GLN A 1 209 ? -29.060 2.339 43.958 1.00 66.06 209 GLN A C 1
ATOM 1669 O O . GLN A 1 209 ? -28.398 1.552 43.283 1.00 66.06 209 GLN A O 1
ATOM 1674 N N . SER A 1 210 ? -29.139 3.642 43.688 1.00 82.44 210 SER A N 1
ATOM 1675 C CA . SER A 1 210 ? -28.353 4.311 42.653 1.00 82.44 210 SER A CA 1
ATOM 1676 C C . SER A 1 210 ? -27.138 5.000 43.264 1.00 82.44 210 SER A C 1
ATOM 1678 O O . SER A 1 210 ? -27.257 5.739 44.244 1.00 82.44 210 SER A O 1
ATOM 1680 N N . TYR A 1 211 ? -25.977 4.797 42.657 1.00 93.62 211 TYR A N 1
ATOM 1681 C CA . TYR A 1 211 ? -24.827 5.678 42.826 1.00 93.62 211 TYR A CA 1
ATOM 1682 C C . TYR A 1 211 ? -24.810 6.639 41.649 1.00 93.62 211 TYR A C 1
ATOM 1684 O O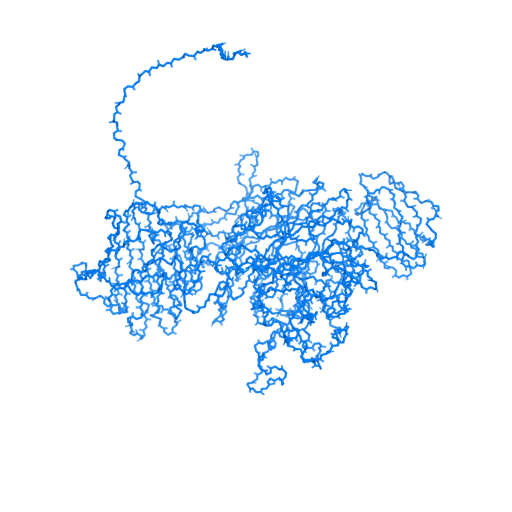 . TYR A 1 211 ? -24.939 6.173 40.519 1.00 93.62 211 TYR A O 1
ATOM 1692 N N . SER A 1 212 ? -24.676 7.941 41.878 1.00 96.00 212 SER A N 1
ATOM 1693 C CA . SER A 1 212 ? -24.626 8.925 40.797 1.00 96.00 212 SER A CA 1
ATOM 1694 C C . SER A 1 212 ? -23.523 9.951 41.001 1.00 96.00 212 SER A C 1
ATOM 1696 O O . SER A 1 212 ? -23.126 10.251 42.131 1.00 96.00 212 SER A O 1
ATOM 1698 N N . ALA A 1 213 ? -23.029 10.479 39.888 1.00 97.31 213 ALA A N 1
ATOM 1699 C CA . ALA A 1 213 ? -22.128 11.614 39.853 1.00 97.31 213 ALA A CA 1
ATOM 1700 C C . ALA A 1 213 ? -22.584 12.610 38.784 1.00 97.31 213 ALA A C 1
ATOM 1702 O O . ALA A 1 213 ? -23.100 12.218 37.736 1.00 97.31 213 ALA A O 1
ATOM 1703 N N . GLU A 1 214 ? -22.383 13.891 39.062 1.00 97.19 214 GLU A N 1
ATOM 1704 C CA . GLU A 1 214 ? -22.763 14.993 38.180 1.00 97.19 214 GLU A CA 1
ATOM 1705 C C . GLU A 1 214 ? -21.539 15.834 37.826 1.00 97.19 214 GLU A C 1
ATOM 1707 O O . GLU A 1 214 ? -20.649 16.021 38.660 1.00 97.19 214 GLU A O 1
ATOM 1712 N N . MET A 1 215 ? -21.512 16.382 36.615 1.00 95.62 215 MET A N 1
ATOM 1713 C CA . MET A 1 215 ? -20.511 17.359 36.191 1.00 95.62 215 MET A CA 1
ATOM 1714 C C . MET A 1 215 ? -21.116 18.407 35.255 1.00 95.62 215 MET A C 1
ATOM 1716 O O . MET A 1 215 ? -22.105 18.149 34.570 1.00 95.62 215 MET A O 1
ATOM 1720 N N . GLU A 1 216 ? -20.480 19.575 35.208 1.00 95.06 216 GLU A N 1
ATOM 1721 C CA . GLU A 1 216 ? -20.767 20.613 34.219 1.00 95.06 216 GLU A CA 1
ATOM 1722 C C . GLU A 1 216 ? -19.659 20.627 33.166 1.00 95.06 216 GLU A C 1
ATOM 1724 O O . GLU A 1 216 ? -18.469 20.622 33.489 1.00 95.06 216 GLU A O 1
ATOM 1729 N N . ILE A 1 217 ? -20.053 20.655 31.900 1.00 94.56 217 ILE A N 1
ATOM 1730 C CA . ILE A 1 217 ? -19.157 20.700 30.749 1.00 94.56 217 ILE A CA 1
ATOM 1731 C C . ILE A 1 217 ? -19.240 22.108 30.181 1.00 94.56 217 ILE A C 1
ATOM 1733 O O . ILE A 1 217 ? -20.188 22.455 29.474 1.00 94.56 217 ILE A O 1
ATOM 1737 N N . ALA A 1 218 ? -18.250 22.923 30.542 1.00 91.62 218 ALA A N 1
ATOM 1738 C CA . ALA A 1 218 ? -18.197 24.336 30.183 1.00 91.62 218 ALA A CA 1
ATOM 1739 C C . ALA A 1 218 ? -17.954 24.574 28.687 1.00 91.62 218 ALA A C 1
ATOM 1741 O O . ALA A 1 218 ? -18.367 25.607 28.174 1.00 91.62 218 ALA A O 1
ATOM 1742 N N . ASP A 1 219 ? -17.286 23.640 28.007 1.00 89.88 219 ASP A N 1
ATOM 1743 C CA . ASP A 1 219 ? -16.993 23.717 26.579 1.00 89.88 219 ASP A CA 1
ATOM 1744 C C . ASP A 1 219 ? -17.840 22.699 25.795 1.00 89.88 219 ASP A C 1
ATOM 1746 O O . ASP A 1 219 ? -17.531 21.506 25.804 1.00 89.88 219 ASP A O 1
ATOM 1750 N N . PRO A 1 220 ? -18.916 23.130 25.114 1.00 89.31 220 PRO A N 1
ATOM 1751 C CA . PRO A 1 220 ? -19.711 22.277 24.236 1.00 89.31 220 PRO A CA 1
ATOM 1752 C C . PRO A 1 220 ? -18.955 21.615 23.080 1.00 89.31 220 PRO A C 1
ATOM 1754 O O . PRO A 1 220 ? -19.456 20.618 22.552 1.00 89.31 220 PRO A O 1
ATOM 1757 N N . GLU A 1 221 ? -17.806 22.148 22.649 1.00 88.12 221 GLU A N 1
ATOM 1758 C CA . GLU A 1 221 ? -17.088 21.649 21.468 1.00 88.12 221 GLU A CA 1
ATOM 1759 C C . GLU A 1 221 ? -16.534 20.232 21.693 1.00 88.12 221 GLU A C 1
ATOM 1761 O O . GLU A 1 221 ? -16.533 19.418 20.762 1.00 88.12 221 GLU A O 1
ATOM 1766 N N . ILE A 1 222 ? -16.192 19.884 22.945 1.00 91.12 222 ILE A N 1
ATOM 1767 C CA . ILE A 1 222 ? -15.776 18.523 23.338 1.00 91.12 222 ILE A CA 1
ATOM 1768 C C . ILE A 1 222 ? -16.895 17.484 23.158 1.00 91.12 222 ILE A C 1
ATOM 1770 O O . ILE A 1 222 ? -16.638 16.285 23.163 1.00 91.12 222 ILE A O 1
ATOM 1774 N N . LEU A 1 223 ? -18.149 17.921 22.997 1.00 93.12 223 LEU A N 1
ATOM 1775 C CA . LEU A 1 223 ? -19.330 17.070 22.826 1.00 93.12 223 LEU A CA 1
ATOM 1776 C C . LEU A 1 223 ? -19.744 16.964 21.355 1.00 93.12 223 LEU A C 1
ATOM 1778 O O . LEU A 1 223 ? -20.935 16.964 21.025 1.00 93.12 223 LEU A O 1
ATOM 1782 N N . THR A 1 224 ? -18.759 16.875 20.468 1.00 94.19 224 THR A N 1
ATOM 1783 C CA . THR A 1 224 ? -18.935 16.635 19.034 1.00 94.19 224 THR A CA 1
ATOM 1784 C C . THR A 1 224 ? -18.065 15.455 18.606 1.00 94.19 224 THR A C 1
ATOM 1786 O O . THR A 1 224 ? -17.042 15.210 19.225 1.00 94.19 224 THR A O 1
ATOM 1789 N N . GLY A 1 225 ? -18.472 14.681 17.594 1.00 95.44 225 GLY A N 1
ATOM 1790 C CA . GLY A 1 225 ? -17.699 13.516 17.131 1.00 95.44 225 GLY A CA 1
ATOM 1791 C C . GLY A 1 225 ? -18.242 12.165 17.600 1.00 95.44 225 GLY A C 1
ATOM 1792 O O . GLY A 1 225 ? -19.439 12.018 17.850 1.00 95.44 225 GLY A O 1
ATOM 1793 N N . ASN A 1 226 ? -17.392 11.139 17.632 1.00 96.50 226 ASN A N 1
ATOM 1794 C CA . ASN A 1 226 ? -17.836 9.753 17.807 1.00 96.50 226 ASN A CA 1
ATOM 1795 C C . ASN A 1 226 ? -18.209 9.420 19.260 1.00 96.50 226 ASN A C 1
ATOM 1797 O O . ASN A 1 226 ? -17.748 10.047 20.217 1.00 96.50 226 ASN A O 1
ATOM 1801 N N . ILE A 1 227 ? -19.028 8.380 19.402 1.00 97.50 227 ILE A N 1
ATOM 1802 C CA . ILE A 1 227 ? -19.378 7.758 20.680 1.00 97.50 227 ILE A CA 1
ATOM 1803 C C . ILE A 1 227 ? -18.767 6.355 20.694 1.00 97.50 227 ILE A C 1
ATOM 1805 O O . ILE A 1 227 ? -18.881 5.616 19.713 1.00 97.50 227 ILE A O 1
ATOM 1809 N N . ALA A 1 228 ? -18.139 5.968 21.801 1.00 98.44 228 ALA A N 1
ATOM 1810 C CA . ALA A 1 228 ? -17.538 4.651 21.951 1.00 98.44 228 ALA A CA 1
ATOM 1811 C C . ALA A 1 228 ? -17.767 4.044 23.339 1.00 98.44 228 ALA A C 1
ATOM 1813 O O . ALA A 1 228 ? -17.912 4.747 24.341 1.00 98.44 228 ALA A O 1
ATOM 1814 N N . LEU A 1 229 ? -17.736 2.714 23.398 1.00 98.56 229 LEU A N 1
ATOM 1815 C CA . LEU A 1 229 ? -17.517 1.982 24.645 1.00 98.56 229 LEU A CA 1
ATOM 1816 C C . LEU A 1 229 ? -16.024 1.891 24.927 1.00 98.56 229 LEU A C 1
ATOM 1818 O O . LEU A 1 229 ? -15.230 1.739 23.995 1.00 98.56 229 LEU A O 1
ATOM 1822 N N . VAL A 1 230 ? -15.651 1.948 26.206 1.00 98.31 230 VAL A N 1
ATOM 1823 C CA . VAL A 1 230 ? -14.248 1.906 26.631 1.00 98.31 230 VAL A CA 1
ATOM 1824 C C . VAL A 1 230 ? -13.979 0.851 27.694 1.00 98.31 230 VAL A C 1
ATOM 1826 O O . VAL A 1 230 ? -14.776 0.666 28.613 1.00 98.31 230 VAL A O 1
ATOM 1829 N N . ALA A 1 231 ? -12.819 0.204 27.589 1.00 97.69 231 ALA A N 1
ATOM 1830 C CA . ALA A 1 231 ? -12.276 -0.717 28.583 1.00 97.69 231 ALA A CA 1
ATOM 1831 C C . ALA A 1 231 ? -10.808 -0.379 28.875 1.00 97.69 231 ALA A C 1
ATOM 1833 O O . ALA A 1 231 ? -9.999 -0.254 27.954 1.00 97.69 231 ALA A O 1
ATOM 1834 N N . ASN A 1 232 ? -10.444 -0.287 30.153 1.00 96.38 232 ASN A N 1
ATOM 1835 C CA . ASN A 1 232 ? -9.068 -0.060 30.582 1.00 96.38 232 ASN A CA 1
ATOM 1836 C C . ASN A 1 232 ? -8.706 -0.988 31.742 1.00 96.38 232 ASN A C 1
ATOM 1838 O O . ASN A 1 232 ? -9.342 -0.954 32.796 1.00 96.38 232 ASN A O 1
ATOM 1842 N N . GLY A 1 233 ? -7.669 -1.806 31.560 1.00 94.56 233 GLY A N 1
ATOM 1843 C CA . GLY A 1 233 ? -7.228 -2.746 32.586 1.00 94.56 233 GLY A CA 1
ATOM 1844 C C . GLY A 1 233 ? -8.235 -3.873 32.839 1.00 94.56 233 GLY A C 1
ATOM 1845 O O . GLY A 1 233 ? -8.980 -4.308 31.961 1.00 94.56 233 GLY A O 1
ATOM 1846 N N . GLY A 1 234 ? -8.236 -4.390 34.066 1.00 92.38 234 GLY A N 1
ATOM 1847 C CA . GLY A 1 234 ? -9.178 -5.404 34.540 1.00 92.38 234 GLY A CA 1
ATOM 1848 C C . GLY A 1 234 ? -8.944 -6.818 34.004 1.00 92.38 234 GLY A C 1
ATOM 1849 O O . GLY A 1 234 ? -9.709 -7.725 34.340 1.00 92.38 234 GLY A O 1
ATOM 1850 N N . ALA A 1 235 ? -7.883 -7.021 33.217 1.00 94.00 235 ALA A N 1
ATOM 1851 C CA . ALA A 1 235 ? -7.562 -8.293 32.588 1.00 94.00 235 ALA A CA 1
ATOM 1852 C C . ALA A 1 235 ? -7.402 -9.446 33.597 1.00 94.00 235 ALA A C 1
ATOM 1854 O O . ALA A 1 235 ? -6.710 -9.349 34.618 1.00 94.00 235 ALA A O 1
ATOM 1855 N N . ASN A 1 236 ? -8.008 -10.587 33.276 1.00 93.25 236 ASN A N 1
ATOM 1856 C CA . ASN A 1 236 ? -7.720 -11.866 33.908 1.00 93.25 236 ASN A CA 1
ATOM 1857 C C . ASN A 1 236 ? -6.419 -12.477 33.340 1.00 93.25 236 ASN A C 1
ATOM 1859 O O . ASN A 1 236 ? -5.740 -11.894 32.493 1.00 93.25 236 ASN A O 1
ATOM 1863 N N . LYS A 1 237 ? -6.065 -13.690 33.784 1.00 91.12 237 LYS A N 1
ATOM 1864 C CA . LYS A 1 237 ? -4.852 -14.399 33.330 1.00 91.12 237 LYS A CA 1
ATOM 1865 C C . LYS A 1 237 ? -4.777 -14.614 31.806 1.00 91.12 237 LYS A C 1
ATOM 1867 O O . LYS A 1 237 ? -3.676 -14.686 31.267 1.00 91.12 237 LYS A O 1
ATOM 1872 N N . ASN A 1 238 ? -5.924 -14.682 31.128 1.00 91.19 238 ASN A N 1
ATOM 1873 C CA . ASN A 1 238 ? -6.020 -14.850 29.678 1.00 91.19 238 ASN A CA 1
ATOM 1874 C C . ASN A 1 238 ? -6.008 -13.504 28.930 1.00 91.19 238 ASN A C 1
ATOM 1876 O O . ASN A 1 238 ? -5.927 -13.502 27.713 1.00 91.19 238 ASN A O 1
ATOM 1880 N N . GLY A 1 239 ? -6.053 -12.366 29.634 1.00 92.81 239 GLY A N 1
ATOM 1881 C CA . GLY A 1 239 ? -6.107 -11.029 29.033 1.00 92.81 239 GLY A CA 1
ATOM 1882 C C . GLY A 1 239 ? -7.507 -10.422 28.938 1.00 92.81 239 GLY A C 1
ATOM 1883 O O . GLY A 1 239 ? -7.619 -9.246 28.616 1.00 92.81 239 GLY A O 1
ATOM 1884 N N . HIS A 1 240 ? -8.565 -11.164 29.272 1.00 95.38 240 HIS A N 1
ATOM 1885 C CA . HIS A 1 240 ? -9.945 -10.698 29.105 1.00 95.38 240 HIS A CA 1
ATOM 1886 C C . HIS A 1 240 ? -10.377 -9.830 30.291 1.00 95.38 240 HIS A C 1
ATOM 1888 O O . HIS A 1 240 ? -10.060 -10.181 31.431 1.00 95.38 240 HIS A O 1
ATOM 1894 N N . SER A 1 241 ? -11.109 -8.741 30.053 1.00 95.25 241 SER A N 1
ATOM 1895 C CA . SER A 1 241 ? -11.466 -7.759 31.090 1.00 95.25 241 SER A CA 1
ATOM 1896 C C . SER A 1 241 ? -12.968 -7.677 31.370 1.00 95.25 241 SER A C 1
ATOM 1898 O O . SER A 1 241 ? -13.435 -8.207 32.382 1.00 95.25 241 SER A O 1
ATOM 1900 N N . PHE A 1 242 ? -13.725 -7.031 30.486 1.00 96.88 242 PHE A N 1
ATOM 1901 C CA . PHE A 1 242 ? -15.136 -6.690 30.676 1.00 96.88 242 PHE A CA 1
ATOM 1902 C C . PHE A 1 242 ? -16.006 -7.247 29.548 1.00 96.88 242 PHE A C 1
ATOM 1904 O O . PHE A 1 242 ? -15.533 -7.460 28.430 1.00 96.88 242 PHE A O 1
ATOM 1911 N N . TRP A 1 243 ? -17.281 -7.477 29.851 1.00 97.62 243 TRP A N 1
ATOM 1912 C CA . TRP A 1 243 ? -18.313 -7.830 28.878 1.00 97.62 243 TRP A CA 1
ATOM 1913 C C . TRP A 1 243 ? -19.478 -6.838 28.938 1.00 97.62 243 TRP A C 1
ATOM 1915 O O . TRP A 1 243 ? -19.712 -6.256 29.994 1.00 97.62 243 TRP A O 1
ATOM 1925 N N . TYR A 1 244 ? -20.219 -6.683 27.838 1.00 98.38 244 TYR A N 1
ATOM 1926 C CA . TYR A 1 244 ? -21.259 -5.667 27.650 1.00 98.38 244 TYR A CA 1
ATOM 1927 C C . TYR A 1 244 ? -22.507 -6.240 26.965 1.00 98.38 244 TYR A C 1
ATOM 1929 O O . TYR A 1 244 ? -22.403 -7.051 26.043 1.00 98.38 244 TYR A O 1
ATOM 1937 N N . THR A 1 245 ? -23.687 -5.771 27.367 1.00 97.81 245 THR A N 1
ATOM 1938 C CA . THR A 1 245 ? -24.991 -6.109 26.774 1.00 97.81 245 THR A CA 1
ATOM 1939 C C . THR A 1 245 ? -25.938 -4.916 26.801 1.00 97.81 245 THR A C 1
ATOM 1941 O O . THR A 1 245 ? -25.979 -4.185 27.793 1.00 97.81 245 THR A O 1
ATOM 1944 N N . GLY A 1 246 ? -26.770 -4.783 25.767 1.00 95.75 246 GLY A N 1
ATOM 1945 C CA . GLY A 1 246 ? -27.876 -3.825 25.754 1.00 95.75 246 GLY A CA 1
ATOM 1946 C C . GLY A 1 246 ? -27.410 -2.372 25.736 1.00 95.75 246 GLY A C 1
ATOM 1947 O O . GLY A 1 246 ? -27.833 -1.594 26.584 1.00 95.75 246 GLY A O 1
ATOM 1948 N N . TRP A 1 247 ? -26.522 -2.017 24.803 1.00 97.94 247 TRP A N 1
ATOM 1949 C CA . TRP A 1 247 ? -26.146 -0.624 24.584 1.00 97.94 247 TRP A CA 1
ATOM 1950 C C . TRP A 1 247 ? -27.307 0.108 23.923 1.00 97.94 247 TRP A C 1
ATOM 1952 O O . TRP A 1 247 ? -27.677 -0.240 22.803 1.00 97.94 247 TRP A O 1
ATOM 1962 N N . ASN A 1 248 ? -27.868 1.109 24.592 1.00 97.94 248 ASN A N 1
ATOM 1963 C CA . ASN A 1 248 ? -28.909 1.957 24.027 1.00 97.94 248 ASN A CA 1
ATOM 1964 C C . ASN A 1 248 ? -28.470 3.417 24.048 1.00 97.94 248 ASN A C 1
ATOM 1966 O O . ASN A 1 248 ? -27.862 3.861 25.022 1.00 97.94 248 ASN A O 1
ATOM 1970 N N . ILE A 1 249 ? -28.813 4.150 22.992 1.00 97.25 249 ILE A N 1
ATOM 1971 C CA . ILE A 1 249 ? -28.555 5.586 22.845 1.00 97.25 249 ILE A CA 1
ATOM 1972 C C . ILE A 1 249 ? -29.816 6.216 22.266 1.00 97.25 249 ILE A C 1
ATOM 1974 O O . ILE A 1 249 ? -30.423 5.663 21.348 1.00 97.25 249 ILE A O 1
ATOM 1978 N N . LYS A 1 250 ? -30.224 7.365 22.791 1.00 96.88 250 LYS A N 1
ATOM 1979 C CA . LYS A 1 250 ? -31.272 8.195 22.195 1.00 96.88 250 LYS A CA 1
ATOM 1980 C C . LYS A 1 250 ? -31.023 9.665 22.507 1.00 96.88 250 LYS A C 1
ATOM 1982 O O . LYS A 1 250 ? -30.365 9.984 23.493 1.00 96.88 250 LYS A O 1
ATOM 1987 N N . GLY A 1 251 ? -31.583 10.554 21.702 1.00 96.06 251 GLY A N 1
ATOM 1988 C CA . GLY A 1 251 ? -31.557 11.989 21.979 1.00 96.06 251 GLY A CA 1
ATOM 1989 C C . GLY A 1 251 ? -31.484 12.825 20.712 1.00 96.06 251 GLY A C 1
ATOM 1990 O O . GLY A 1 251 ? -31.329 12.304 19.609 1.00 96.06 251 GLY A O 1
ATOM 1991 N N . SER A 1 252 ? -31.609 14.136 20.868 1.00 95.56 252 SER A N 1
ATOM 1992 C CA . SER A 1 252 ? -31.492 15.109 19.775 1.00 95.56 252 SER A CA 1
ATOM 1993 C C . SER A 1 252 ? -30.047 15.550 19.497 1.00 95.56 252 SER A C 1
ATOM 1995 O O . SER A 1 252 ? -29.789 16.184 18.474 1.00 95.56 252 SER A O 1
ATOM 1997 N N . LYS A 1 253 ? -29.092 15.201 20.376 1.00 95.56 253 LYS A N 1
ATOM 1998 C CA . LYS A 1 253 ? -27.656 15.498 20.214 1.00 95.56 253 LYS A CA 1
ATOM 1999 C C . LYS A 1 253 ? -26.938 14.560 19.238 1.00 95.56 253 LYS A C 1
ATOM 2001 O O . LYS A 1 253 ? -25.820 14.864 18.825 1.00 95.56 253 LYS A O 1
ATOM 2006 N N . ILE A 1 254 ? -27.544 13.432 18.870 1.00 95.44 254 ILE A N 1
ATOM 2007 C CA . ILE A 1 254 ? -26.957 12.453 17.945 1.00 95.44 254 ILE A CA 1
ATOM 2008 C C . ILE A 1 254 ? -27.533 12.602 16.538 1.00 95.44 254 ILE A C 1
ATOM 2010 O O . ILE A 1 254 ? -28.653 13.075 16.350 1.00 95.44 254 ILE A O 1
ATOM 2014 N N . LYS A 1 255 ? -26.769 12.155 15.544 1.00 94.75 255 LYS A N 1
ATOM 2015 C CA . LYS A 1 255 ? -27.218 12.007 14.159 1.00 94.75 255 LYS A CA 1
ATOM 2016 C C . LYS A 1 255 ? -26.820 10.636 13.633 1.00 94.75 255 LYS A C 1
ATOM 2018 O O . LYS A 1 255 ? -25.642 10.291 13.697 1.00 94.75 255 LYS A O 1
ATOM 2023 N N . THR A 1 256 ? -27.779 9.912 13.061 1.00 95.31 256 THR A N 1
ATOM 2024 C CA . THR A 1 256 ? -27.526 8.661 12.337 1.00 95.31 256 THR A CA 1
ATOM 2025 C C . THR A 1 256 ? -27.121 8.950 10.891 1.00 95.31 256 THR A C 1
ATOM 2027 O O . THR A 1 256 ? -27.736 9.773 10.209 1.00 95.31 256 THR A O 1
ATOM 2030 N N . ILE A 1 257 ? -26.075 8.277 10.415 1.00 95.69 257 ILE A N 1
ATOM 2031 C CA . ILE A 1 257 ? -25.511 8.398 9.067 1.00 95.69 257 ILE A CA 1
ATOM 2032 C C . ILE A 1 257 ? -25.299 6.977 8.510 1.00 95.69 257 ILE A C 1
ATOM 2034 O O . ILE A 1 257 ? -24.190 6.448 8.565 1.00 95.69 257 ILE A O 1
ATOM 2038 N N . PRO A 1 258 ? -26.352 6.329 7.969 1.00 92.94 258 PRO A N 1
ATOM 2039 C CA . PRO A 1 258 ? -26.299 4.918 7.570 1.00 92.94 258 PRO A CA 1
ATOM 2040 C C . PRO A 1 258 ? -25.204 4.577 6.548 1.00 92.94 258 PRO A C 1
ATOM 2042 O O . PRO A 1 258 ? -24.672 3.470 6.578 1.00 92.94 258 PRO A O 1
ATOM 2045 N N . ASP A 1 259 ? -24.833 5.527 5.686 1.00 93.38 259 ASP A N 1
ATOM 2046 C CA . ASP A 1 259 ? -23.804 5.349 4.650 1.00 93.38 259 ASP A CA 1
ATOM 2047 C C . ASP A 1 259 ? -22.378 5.189 5.216 1.00 93.38 259 ASP A C 1
ATOM 2049 O O . ASP A 1 259 ? -21.458 4.842 4.479 1.00 93.38 259 ASP A O 1
ATOM 2053 N N . GLN A 1 260 ? -22.176 5.436 6.516 1.00 95.56 260 GLN A N 1
ATOM 2054 C CA . GLN A 1 260 ? -20.890 5.244 7.198 1.00 95.56 260 GLN A CA 1
ATOM 2055 C C . GLN A 1 260 ? -20.655 3.801 7.664 1.00 95.56 260 GLN A C 1
ATOM 2057 O O . GLN A 1 260 ? -19.549 3.472 8.098 1.00 95.56 260 GLN A O 1
ATOM 2062 N N . LYS A 1 261 ? -21.670 2.932 7.572 1.00 95.62 261 LYS A N 1
ATOM 2063 C CA . LYS A 1 261 ? -21.537 1.509 7.894 1.00 95.62 261 LYS A CA 1
ATOM 2064 C C . LYS A 1 261 ? -20.450 0.840 7.050 1.00 95.62 261 LYS A C 1
ATOM 2066 O O . LYS A 1 261 ? -20.317 1.118 5.859 1.00 95.62 261 LYS A O 1
ATOM 2071 N N . PHE A 1 262 ? -19.711 -0.092 7.653 1.00 96.69 262 PHE A N 1
ATOM 2072 C CA . PHE A 1 262 ? -18.577 -0.754 7.004 1.00 96.69 262 PHE A CA 1
ATOM 2073 C C . PHE A 1 262 ? -18.650 -2.286 7.091 1.00 96.69 262 PHE A C 1
ATOM 2075 O O . PHE A 1 262 ? -18.676 -2.870 8.174 1.00 96.69 262 PHE A O 1
ATOM 2082 N N . GLY A 1 263 ? -18.652 -2.949 5.932 1.00 95.56 263 GLY A N 1
ATOM 2083 C CA . GLY A 1 263 ? -18.835 -4.398 5.808 1.00 95.56 263 GLY A CA 1
ATOM 2084 C C . GLY A 1 263 ? -20.305 -4.817 5.641 1.00 95.56 263 GLY A C 1
ATOM 2085 O O . GLY A 1 263 ? -21.191 -3.964 5.602 1.00 95.56 263 GLY A O 1
ATOM 2086 N N . PRO A 1 264 ? -20.593 -6.129 5.521 1.00 95.75 264 PRO A N 1
ATOM 2087 C CA . PRO A 1 264 ? -19.675 -7.274 5.560 1.00 95.75 264 PRO A CA 1
ATOM 2088 C C . PRO A 1 264 ? -18.811 -7.450 4.303 1.00 95.75 264 PRO A C 1
ATOM 2090 O O . PRO A 1 264 ? -17.905 -8.267 4.328 1.00 95.75 264 PRO A O 1
ATOM 2093 N N . VAL A 1 265 ? -19.045 -6.722 3.209 1.00 98.12 265 VAL A N 1
ATOM 2094 C CA . VAL A 1 265 ? -18.058 -6.650 2.116 1.00 98.12 265 VAL A CA 1
ATOM 2095 C C . VAL A 1 265 ? -17.180 -5.431 2.382 1.00 98.12 265 VAL A C 1
ATOM 2097 O O . VAL A 1 265 ? -17.643 -4.298 2.279 1.00 98.12 265 VAL A O 1
ATOM 2100 N N . MET A 1 266 ? -15.936 -5.669 2.791 1.00 98.06 266 MET A N 1
ATOM 2101 C CA . MET A 1 266 ? -14.983 -4.632 3.209 1.00 98.06 266 MET A CA 1
ATOM 2102 C C . MET A 1 266 ? -14.387 -3.876 2.023 1.00 98.06 266 MET A C 1
ATOM 2104 O O . MET A 1 266 ? -14.017 -2.712 2.142 1.00 98.06 266 MET A O 1
ATOM 2108 N N . GLY A 1 267 ? -14.296 -4.532 0.871 1.00 98.12 267 GLY A N 1
ATOM 2109 C CA . GLY A 1 267 ? -13.762 -3.955 -0.351 1.00 98.12 267 GLY A CA 1
ATOM 2110 C C . GLY A 1 267 ? -13.705 -4.982 -1.470 1.00 98.12 267 GLY A C 1
ATOM 2111 O O . GLY A 1 267 ? -13.845 -6.186 -1.238 1.00 98.12 267 GLY A O 1
ATOM 2112 N N . VAL A 1 268 ? -13.499 -4.479 -2.682 1.00 98.75 268 VAL A N 1
ATOM 2113 C CA . VAL A 1 268 ? -13.355 -5.278 -3.896 1.00 98.75 268 VAL A CA 1
ATOM 2114 C C . VAL A 1 268 ? -12.103 -4.836 -4.648 1.00 98.75 268 VAL A C 1
ATOM 2116 O O . VAL A 1 268 ? -11.813 -3.639 -4.723 1.00 98.75 268 VAL A O 1
ATOM 2119 N N . LEU A 1 269 ? -11.387 -5.813 -5.202 1.00 98.88 269 LEU A N 1
ATOM 2120 C CA . LEU A 1 269 ? -10.336 -5.637 -6.203 1.00 98.88 269 LEU A CA 1
ATOM 2121 C C . LEU A 1 269 ? -10.726 -6.436 -7.449 1.00 98.88 269 LEU A C 1
ATOM 2123 O O . LEU A 1 269 ? -11.198 -7.565 -7.315 1.00 98.88 269 LEU A O 1
ATOM 2127 N N . TYR A 1 270 ? -10.518 -5.893 -8.649 1.00 98.88 270 TYR A N 1
ATOM 2128 C CA . TYR A 1 270 ? -10.758 -6.625 -9.895 1.00 98.88 270 TYR A CA 1
ATOM 2129 C C . TYR A 1 270 ? -9.724 -6.291 -10.977 1.00 98.88 270 TYR A C 1
ATOM 2131 O O . TYR A 1 270 ? -9.089 -5.238 -10.929 1.00 98.88 270 TYR A O 1
ATOM 2139 N N . THR A 1 271 ? -9.537 -7.200 -11.934 1.00 98.88 271 THR A N 1
ATOM 2140 C CA . THR A 1 271 ? -8.861 -6.930 -13.213 1.00 98.88 271 THR A CA 1
ATOM 2141 C C . THR A 1 271 ? -9.627 -7.575 -14.367 1.00 98.88 271 THR A C 1
ATOM 2143 O O . THR A 1 271 ? -10.425 -8.494 -14.159 1.00 98.88 271 THR A O 1
ATOM 2146 N N . ILE A 1 272 ? -9.383 -7.072 -15.578 1.00 98.19 272 ILE A N 1
ATOM 2147 C CA . ILE A 1 272 ? -9.872 -7.631 -16.840 1.00 98.19 272 ILE A CA 1
ATOM 2148 C C . ILE A 1 272 ? -8.650 -7.828 -17.737 1.00 98.19 272 ILE A C 1
ATOM 2150 O O . ILE A 1 272 ? -7.862 -6.897 -17.890 1.00 98.19 272 ILE A O 1
ATOM 2154 N N . SER A 1 273 ? -8.479 -9.028 -18.287 1.00 97.62 273 SER A N 1
ATOM 2155 C CA . SER A 1 273 ? -7.424 -9.352 -19.256 1.00 97.62 273 SER A CA 1
ATOM 2156 C C . SER A 1 273 ? -7.916 -10.446 -20.182 1.00 97.62 273 SER A C 1
ATOM 2158 O O . SER A 1 273 ? -8.395 -11.464 -19.690 1.00 97.62 273 SER A O 1
ATOM 2160 N N . ASP A 1 274 ? -7.747 -10.267 -21.492 1.00 93.88 274 ASP A N 1
ATOM 2161 C CA . ASP A 1 274 ? -8.012 -11.307 -22.498 1.00 93.88 274 ASP A CA 1
ATOM 2162 C C . ASP A 1 274 ? -9.408 -11.960 -22.330 1.00 93.88 274 ASP A C 1
ATOM 2164 O O . ASP A 1 274 ? -9.527 -13.182 -22.253 1.00 93.88 274 ASP A O 1
ATOM 2168 N N . ASP A 1 275 ? -10.451 -11.127 -22.205 1.00 95.50 275 ASP A N 1
ATOM 2169 C CA . ASP A 1 275 ? -11.855 -11.519 -21.966 1.00 95.50 275 ASP A CA 1
ATOM 2170 C C . ASP A 1 275 ? -12.087 -12.364 -20.704 1.00 95.50 275 ASP A C 1
ATOM 2172 O O . ASP A 1 275 ? -13.061 -13.107 -20.593 1.00 95.50 275 ASP A O 1
ATOM 2176 N N . ILE A 1 276 ? -11.208 -12.236 -19.711 1.00 98.38 276 ILE A N 1
ATOM 2177 C CA . ILE A 1 276 ? -11.363 -12.845 -18.392 1.00 98.38 276 ILE A CA 1
ATOM 2178 C C . ILE A 1 276 ? -11.440 -11.733 -17.357 1.00 98.38 276 ILE A C 1
ATOM 2180 O O . ILE A 1 276 ? -10.535 -10.904 -17.245 1.00 98.38 276 ILE A O 1
ATOM 2184 N N . MET A 1 277 ? -12.494 -11.756 -16.544 1.00 98.69 277 MET A N 1
ATOM 2185 C CA . MET A 1 277 ? -12.602 -10.902 -15.364 1.00 98.69 277 MET A CA 1
ATOM 2186 C C . MET A 1 277 ? -12.331 -11.728 -14.108 1.00 98.69 277 MET A C 1
ATOM 2188 O O . MET A 1 277 ? -12.932 -12.789 -13.898 1.00 98.69 277 MET A O 1
ATOM 2192 N N . LYS A 1 278 ? -11.420 -11.233 -13.263 1.00 98.88 278 LYS A N 1
ATOM 2193 C CA . LYS A 1 278 ? -11.167 -11.780 -11.926 1.00 98.88 278 LYS A CA 1
ATOM 2194 C C . LYS A 1 278 ? -11.448 -10.722 -10.874 1.00 98.88 278 LYS A C 1
ATOM 2196 O O . LYS A 1 278 ? -10.972 -9.594 -10.981 1.00 98.88 278 LYS A O 1
ATOM 2201 N N . LEU A 1 279 ? -12.204 -11.104 -9.850 1.00 98.88 279 LEU A N 1
ATOM 2202 C CA . LEU A 1 279 ? -12.642 -10.226 -8.769 1.00 98.88 279 LEU A CA 1
ATOM 2203 C C . LEU A 1 279 ? -12.450 -10.904 -7.419 1.00 98.88 279 LEU A C 1
ATOM 2205 O O . LEU A 1 279 ? -12.847 -12.054 -7.233 1.00 98.88 279 LEU A O 1
ATOM 2209 N N . THR A 1 280 ? -11.918 -10.156 -6.461 1.00 98.88 280 THR A N 1
ATOM 2210 C CA . THR A 1 280 ? -11.793 -10.563 -5.062 1.00 98.88 280 THR A CA 1
ATOM 2211 C C . THR A 1 280 ? -12.651 -9.664 -4.194 1.00 98.88 280 THR A C 1
ATOM 2213 O O . THR A 1 280 ? -12.451 -8.451 -4.163 1.00 98.88 280 THR A O 1
ATOM 2216 N N . ALA A 1 281 ? -13.592 -10.264 -3.469 1.00 98.81 281 ALA A N 1
ATOM 2217 C CA . ALA A 1 281 ? -14.370 -9.602 -2.432 1.00 98.81 281 ALA A CA 1
ATOM 2218 C C . ALA A 1 281 ? -13.789 -9.946 -1.051 1.00 98.81 281 ALA A C 1
ATOM 2220 O O . ALA A 1 281 ? -13.651 -11.122 -0.698 1.00 98.81 281 ALA A O 1
ATOM 2221 N N . GLN A 1 282 ? -13.448 -8.917 -0.274 1.00 98.81 282 GLN A N 1
ATOM 2222 C CA . GLN A 1 282 ? -12.932 -9.048 1.090 1.00 98.81 282 GLN A CA 1
ATOM 2223 C C . GLN A 1 282 ? -14.083 -9.045 2.103 1.00 98.81 282 GLN A C 1
ATOM 2225 O O . GLN A 1 282 ? -14.922 -8.146 2.081 1.00 98.81 282 GLN A O 1
ATOM 2230 N N . PHE A 1 283 ? -14.076 -9.992 3.038 1.00 98.62 283 PHE A N 1
ATOM 2231 C CA . PHE A 1 283 ? -15.032 -10.108 4.143 1.00 98.62 283 PHE A CA 1
ATOM 2232 C C . PHE A 1 283 ? -14.327 -9.980 5.507 1.00 98.62 283 PHE A C 1
ATOM 2234 O O . PHE A 1 283 ? -13.117 -10.201 5.585 1.00 98.62 283 PHE A O 1
ATOM 2241 N N . PRO A 1 284 ? -15.040 -9.620 6.592 1.00 97.25 284 PRO A N 1
ATOM 2242 C CA . PRO A 1 284 ? -14.543 -9.716 7.961 1.00 97.25 284 PRO A CA 1
ATOM 2243 C C . PRO A 1 284 ? -14.401 -11.169 8.431 1.00 97.25 284 PRO A C 1
ATOM 2245 O O . PRO A 1 284 ? -14.928 -12.077 7.788 1.00 97.25 284 PRO A O 1
ATOM 2248 N N . PRO A 1 285 ? -13.814 -11.403 9.625 1.00 95.94 285 PRO A N 1
ATOM 2249 C CA . PRO A 1 285 ? -13.951 -12.674 10.321 1.00 95.94 285 PRO A CA 1
ATOM 2250 C C . PRO A 1 285 ? -15.413 -12.977 10.675 1.00 95.94 285 PRO A C 1
ATOM 2252 O O . PRO A 1 285 ? -15.928 -12.532 11.703 1.00 95.94 285 PRO A O 1
ATOM 2255 N N . ILE A 1 286 ? -16.076 -13.726 9.799 1.00 93.12 286 ILE A N 1
ATOM 2256 C CA . ILE A 1 286 ? -17.449 -14.211 9.960 1.00 93.12 286 ILE A CA 1
ATOM 2257 C C . ILE A 1 286 ? -17.489 -15.472 10.835 1.00 93.12 286 ILE A C 1
ATOM 2259 O O . ILE A 1 286 ? -16.555 -16.277 10.857 1.00 93.12 286 ILE A O 1
ATOM 2263 N N . SER A 1 287 ? -18.582 -15.664 11.570 1.00 93.19 287 SER A N 1
ATOM 2264 C CA . SER A 1 287 ? -18.778 -16.803 12.473 1.00 93.19 287 SER A CA 1
ATOM 2265 C C . SER A 1 287 ? -18.959 -18.105 11.706 1.00 93.19 287 SER A C 1
ATOM 2267 O O . SER A 1 287 ? -19.463 -18.082 10.593 1.00 93.19 287 SER A O 1
ATOM 2269 N N . GLN A 1 288 ? -18.654 -19.257 12.302 1.00 90.81 288 GLN A N 1
ATOM 2270 C CA . GLN A 1 288 ? -18.979 -20.569 11.717 1.00 90.81 288 GLN A CA 1
ATOM 2271 C C . GLN A 1 288 ? -20.489 -20.770 11.471 1.00 90.81 288 GLN A C 1
ATOM 2273 O O . GLN A 1 288 ? -20.869 -21.617 10.670 1.00 90.81 288 GLN A O 1
ATOM 2278 N N . ALA A 1 289 ? -21.347 -19.998 12.147 1.00 91.06 289 ALA A N 1
ATOM 2279 C CA . ALA A 1 289 ? -22.793 -19.991 11.916 1.00 91.06 289 ALA A CA 1
ATOM 2280 C C . ALA A 1 289 ? -23.230 -19.108 10.729 1.00 91.06 289 ALA A C 1
ATOM 2282 O O . ALA A 1 289 ? -24.371 -19.219 10.280 1.00 91.06 289 ALA A O 1
ATOM 2283 N N . ASP A 1 290 ? -22.352 -18.228 10.237 1.00 92.06 290 ASP A N 1
ATOM 2284 C CA . ASP A 1 290 ? -22.637 -17.356 9.096 1.00 92.06 290 ASP A CA 1
ATOM 2285 C C . ASP A 1 290 ? -22.535 -18.138 7.771 1.00 92.06 290 ASP A C 1
ATOM 2287 O O . ASP A 1 290 ? -21.753 -19.086 7.644 1.00 92.06 290 ASP A O 1
ATOM 2291 N N . GLN A 1 291 ? -23.297 -17.718 6.755 1.00 90.06 291 GLN A N 1
ATOM 2292 C CA . GLN A 1 291 ? -23.219 -18.299 5.411 1.00 90.06 291 GLN A CA 1
ATOM 2293 C C . GLN A 1 291 ? -21.795 -18.187 4.853 1.00 90.06 291 GLN A C 1
ATOM 2295 O O . GLN A 1 291 ? -21.109 -17.194 5.057 1.00 90.06 291 GLN A O 1
ATOM 2300 N N . ARG A 1 292 ? -21.322 -19.215 4.146 1.00 93.81 292 ARG A N 1
ATOM 2301 C CA . ARG A 1 292 ? -19.994 -19.190 3.506 1.00 93.81 292 ARG A CA 1
ATOM 2302 C C . ARG A 1 292 ? -20.046 -18.887 2.022 1.00 93.81 292 ARG A C 1
ATOM 2304 O O . ARG A 1 292 ? -19.007 -18.638 1.431 1.00 93.81 292 ARG A O 1
ATOM 2311 N N . GLU A 1 293 ? -21.232 -18.855 1.439 1.00 96.62 293 GLU A N 1
ATOM 2312 C CA . GLU A 1 293 ? -21.427 -18.577 0.025 1.00 96.62 293 GLU A CA 1
ATOM 2313 C C . GLU A 1 293 ? -21.797 -17.107 -0.205 1.00 96.62 293 GLU A C 1
ATOM 2315 O O . GLU A 1 293 ? -22.554 -16.508 0.560 1.00 96.62 293 GLU A O 1
ATOM 2320 N N . THR A 1 294 ? -21.267 -16.524 -1.276 1.00 98.19 294 THR A N 1
ATOM 2321 C CA . THR A 1 294 ? -21.601 -15.177 -1.748 1.00 98.19 294 THR A CA 1
ATOM 2322 C C . THR A 1 294 ? -21.749 -15.172 -3.268 1.00 98.19 294 THR A C 1
ATOM 2324 O O . THR A 1 294 ? -21.178 -16.014 -3.970 1.00 98.19 294 THR A O 1
ATOM 2327 N N . TYR A 1 295 ? -22.522 -14.216 -3.778 1.00 98.62 295 TYR A N 1
ATOM 2328 C CA . TYR A 1 295 ? -22.876 -14.121 -5.187 1.00 98.62 295 TYR A CA 1
ATOM 2329 C C . TYR A 1 295 ? -22.364 -12.811 -5.768 1.00 98.62 295 TYR A C 1
ATOM 2331 O O . TYR A 1 295 ? -22.552 -11.749 -5.175 1.00 98.62 295 TYR A O 1
ATOM 2339 N N . LEU A 1 296 ? -21.765 -12.890 -6.950 1.00 98.81 296 LEU A N 1
ATOM 2340 C CA . LEU A 1 296 ? -21.544 -11.738 -7.807 1.00 98.81 296 LEU A CA 1
ATOM 2341 C C . LEU A 1 296 ? -22.730 -11.650 -8.761 1.00 98.81 296 LEU A C 1
ATOM 2343 O O . LEU A 1 296 ? -22.990 -12.586 -9.519 1.00 98.81 296 LEU A O 1
ATOM 2347 N N . GLU A 1 297 ? -23.446 -10.537 -8.720 1.00 98.75 297 GLU A N 1
ATOM 2348 C CA . GLU A 1 297 ? -24.562 -10.252 -9.612 1.00 98.75 297 GLU A CA 1
ATOM 2349 C C . GLU A 1 297 ? -24.213 -9.068 -10.516 1.00 98.75 297 GLU A C 1
ATOM 2351 O O . GLU A 1 297 ? -23.592 -8.105 -10.071 1.00 98.75 297 GLU A O 1
ATOM 2356 N N . ILE A 1 298 ? -24.636 -9.138 -11.775 1.00 98.38 298 ILE A N 1
ATOM 2357 C CA . ILE A 1 298 ? -24.523 -8.060 -12.765 1.00 98.38 298 ILE A CA 1
ATOM 2358 C C . ILE A 1 298 ? -25.917 -7.577 -13.153 1.00 98.38 298 ILE A C 1
ATOM 2360 O O . ILE A 1 298 ? -26.877 -8.357 -13.124 1.00 98.38 298 ILE A O 1
ATOM 2364 N N . MET A 1 299 ? -26.045 -6.294 -13.476 1.00 97.94 299 MET A N 1
ATOM 2365 C CA . MET A 1 299 ? -27.311 -5.722 -13.925 1.00 97.94 299 MET A CA 1
ATOM 2366 C C . MET A 1 299 ? -27.474 -5.890 -15.437 1.00 97.94 299 MET A C 1
ATOM 2368 O O . MET A 1 299 ? -26.693 -5.359 -16.224 1.00 97.94 299 MET A O 1
ATOM 2372 N N . ASP A 1 300 ? -28.544 -6.564 -15.846 1.00 94.12 300 ASP A N 1
ATOM 2373 C CA . ASP A 1 300 ? -29.032 -6.531 -17.220 1.00 94.12 300 ASP A CA 1
ATOM 2374 C C . ASP A 1 300 ? -29.646 -5.148 -17.488 1.00 94.12 300 ASP A C 1
ATOM 2376 O O . ASP A 1 300 ? -30.660 -4.773 -16.889 1.00 94.12 300 ASP A O 1
ATOM 2380 N N . LYS A 1 301 ? -29.018 -4.378 -18.385 1.00 89.25 301 LYS A N 1
ATOM 2381 C CA . LYS A 1 301 ? -29.436 -3.008 -18.718 1.00 89.25 301 LYS A CA 1
ATOM 2382 C C . LYS A 1 301 ? -30.746 -2.943 -19.504 1.00 89.25 301 LYS A C 1
ATOM 2384 O O . LYS A 1 301 ? -31.429 -1.924 -19.425 1.00 89.25 301 LYS A O 1
ATOM 2389 N N . GLU A 1 302 ? -31.111 -3.988 -20.245 1.00 89.62 302 GLU A N 1
ATOM 2390 C CA . GLU A 1 302 ? -32.362 -4.018 -21.010 1.00 89.62 302 GLU A CA 1
ATOM 2391 C C . GLU A 1 302 ? -33.556 -4.311 -20.101 1.00 89.62 302 GLU A C 1
ATOM 2393 O O . GLU A 1 302 ? -34.598 -3.656 -20.198 1.00 89.62 302 GLU A O 1
ATOM 2398 N N . SER A 1 303 ? -33.410 -5.285 -19.197 1.00 94.00 303 SER A N 1
ATOM 2399 C CA . SER A 1 303 ? -34.494 -5.698 -18.301 1.00 94.00 303 SER A CA 1
ATOM 2400 C C . SER A 1 303 ? -34.511 -4.971 -16.952 1.00 94.00 303 SER A C 1
ATOM 2402 O O . SER A 1 303 ? -35.529 -5.018 -16.252 1.00 94.00 303 SER A O 1
ATOM 2404 N N . GLY A 1 304 ? -33.412 -4.309 -16.576 1.00 94.69 304 GLY A N 1
ATOM 2405 C CA . GLY A 1 304 ? -33.223 -3.660 -15.275 1.00 94.69 304 GLY A CA 1
ATOM 2406 C C . GLY A 1 304 ? -33.117 -4.648 -14.107 1.00 94.69 304 GLY A C 1
ATOM 2407 O O . GLY A 1 304 ? -33.377 -4.276 -12.960 1.00 94.69 304 GLY A O 1
ATOM 2408 N N . LYS A 1 305 ? -32.814 -5.924 -14.381 1.00 97.00 305 LYS A N 1
ATOM 2409 C CA . LYS A 1 305 ? -32.765 -6.998 -13.378 1.00 97.00 305 LYS A CA 1
ATOM 2410 C C . LYS A 1 305 ? -31.333 -7.408 -13.068 1.00 97.00 305 LYS A C 1
ATOM 2412 O O . LYS A 1 305 ? -30.482 -7.459 -13.944 1.00 97.00 305 LYS A O 1
ATOM 2417 N N . TRP A 1 306 ? -31.102 -7.775 -11.813 1.00 98.19 306 TRP A N 1
ATOM 2418 C CA . TRP A 1 306 ? -29.850 -8.377 -11.370 1.00 98.19 306 TRP A CA 1
ATOM 2419 C C . TRP A 1 306 ? -29.842 -9.878 -11.662 1.00 98.19 306 TRP A C 1
ATOM 2421 O O . TRP A 1 306 ? -30.796 -10.582 -11.317 1.00 98.19 306 TRP A O 1
ATOM 2431 N N . THR A 1 307 ? -28.763 -10.368 -12.265 1.00 97.38 307 THR A N 1
ATOM 2432 C CA . THR A 1 307 ? -28.541 -11.789 -12.563 1.00 97.38 307 THR A CA 1
ATOM 2433 C C . THR A 1 307 ? -27.226 -12.260 -11.962 1.00 97.38 307 THR A C 1
ATOM 2435 O O . THR A 1 307 ? -26.234 -11.537 -12.015 1.00 97.38 307 THR A O 1
ATOM 2438 N N . VAL A 1 308 ? -27.199 -13.477 -11.417 1.00 98.12 308 VAL A N 1
ATOM 2439 C CA . VAL A 1 308 ? -25.979 -14.077 -10.859 1.00 98.12 308 VAL A CA 1
ATOM 2440 C C . VAL A 1 308 ? -24.982 -14.349 -11.986 1.00 98.12 308 VAL A C 1
ATOM 2442 O O . VAL A 1 308 ? -25.238 -15.187 -12.846 1.00 98.12 308 VAL A O 1
ATOM 2445 N N . ALA A 1 309 ? -23.847 -13.653 -11.956 1.00 97.75 309 ALA A N 1
ATOM 2446 C CA . ALA A 1 309 ? -22.705 -13.899 -12.831 1.00 97.75 309 ALA A CA 1
ATOM 2447 C C . ALA A 1 309 ? -21.790 -14.991 -12.261 1.00 97.75 309 ALA A C 1
ATOM 2449 O O . ALA A 1 309 ? -21.228 -15.785 -13.008 1.00 97.75 309 ALA A O 1
ATOM 2450 N N . GLY A 1 310 ? -21.654 -15.060 -10.934 1.00 98.00 310 GLY A N 1
ATOM 2451 C CA . GLY A 1 310 ? -20.798 -16.046 -10.284 1.00 98.00 310 GLY A CA 1
ATOM 2452 C C . GLY A 1 310 ? -21.160 -16.298 -8.827 1.00 98.00 310 GLY A C 1
ATOM 2453 O O . GLY A 1 310 ? -21.861 -15.521 -8.180 1.00 98.00 310 GLY A O 1
ATOM 2454 N N . THR A 1 311 ? -20.665 -17.410 -8.298 1.00 98.38 311 THR A N 1
ATOM 2455 C CA . THR A 1 311 ? -20.838 -17.822 -6.902 1.00 98.38 311 THR A CA 1
ATOM 2456 C C . THR A 1 311 ? -19.487 -18.263 -6.359 1.00 98.38 311 THR A C 1
ATOM 2458 O O . THR A 1 311 ? -18.750 -18.964 -7.051 1.00 98.38 311 THR A O 1
ATOM 2461 N N . SER A 1 312 ? -19.154 -17.856 -5.136 1.00 98.38 312 SER A N 1
ATOM 2462 C CA . SER A 1 312 ? -17.893 -18.219 -4.486 1.00 98.38 312 SER A CA 1
ATOM 2463 C C . SER A 1 312 ? -18.113 -18.553 -3.019 1.00 98.38 312 SER A C 1
ATOM 2465 O O . SER A 1 312 ? -18.939 -17.943 -2.342 1.00 98.38 312 SER A O 1
ATOM 2467 N N . GLN A 1 313 ? -17.311 -19.492 -2.518 1.00 98.00 313 GLN A N 1
ATOM 2468 C CA . GLN A 1 313 ? -17.149 -19.708 -1.084 1.00 98.00 313 GLN A CA 1
ATOM 2469 C C . GLN A 1 313 ? -16.160 -18.684 -0.511 1.00 98.00 313 GLN A C 1
ATOM 2471 O O . GLN A 1 313 ? -15.205 -18.294 -1.187 1.00 98.00 313 GLN A O 1
ATOM 2476 N N . ILE A 1 314 ? -16.382 -18.266 0.730 1.00 98.12 314 ILE A N 1
ATOM 2477 C CA . ILE A 1 314 ? -15.480 -17.420 1.509 1.00 98.12 314 ILE A CA 1
ATOM 2478 C C . ILE A 1 314 ? -14.382 -18.315 2.090 1.00 98.12 314 ILE A C 1
ATOM 2480 O O . ILE A 1 314 ? -14.649 -19.243 2.855 1.00 98.12 314 ILE A O 1
ATOM 2484 N N . ILE A 1 315 ? -13.139 -18.039 1.706 1.00 97.19 315 ILE A N 1
ATOM 2485 C CA . ILE A 1 315 ? -11.952 -18.823 2.048 1.00 97.19 315 ILE A CA 1
ATOM 2486 C C . ILE A 1 315 ? -11.367 -18.331 3.374 1.00 97.19 315 ILE A C 1
ATOM 2488 O O . ILE A 1 315 ? -11.095 -17.141 3.546 1.00 97.19 315 ILE A O 1
ATOM 2492 N N . GLU A 1 316 ? -11.100 -19.266 4.286 1.00 93.56 316 GLU A N 1
ATOM 2493 C CA . GLU A 1 316 ? -10.434 -19.027 5.569 1.00 93.56 316 GLU A CA 1
ATOM 2494 C C . GLU A 1 316 ? -9.042 -19.690 5.621 1.00 93.56 316 GLU A C 1
ATOM 2496 O O . GLU A 1 316 ? -8.864 -20.776 5.064 1.00 93.56 316 GLU A O 1
ATOM 2501 N N . PRO A 1 317 ? -8.048 -19.087 6.308 1.00 92.88 317 PRO A N 1
ATOM 2502 C CA . PRO A 1 317 ? -8.097 -17.775 6.966 1.00 92.88 317 PRO A CA 1
ATOM 2503 C C . PRO A 1 317 ? -8.107 -16.623 5.941 1.00 92.88 317 PRO A C 1
ATOM 2505 O O . PRO A 1 317 ? -7.875 -16.844 4.761 1.00 92.88 317 PRO A O 1
ATOM 2508 N N . GLY A 1 318 ? -8.394 -15.389 6.348 1.00 95.75 318 GLY A N 1
ATOM 2509 C CA . GLY A 1 318 ? -8.315 -14.209 5.468 1.00 95.75 318 GLY A CA 1
ATOM 2510 C C . GLY A 1 318 ? -9.626 -13.765 4.818 1.00 95.75 318 GLY A C 1
ATOM 2511 O O . GLY A 1 318 ? -9.684 -12.643 4.335 1.00 95.75 318 GLY A O 1
ATOM 2512 N N . PHE A 1 319 ? -10.673 -14.594 4.859 1.00 97.75 319 PHE A N 1
ATOM 2513 C CA . PHE A 1 319 ? -12.062 -14.229 4.554 1.00 97.75 319 PHE A CA 1
ATOM 2514 C C . PHE A 1 319 ? -12.232 -13.548 3.187 1.00 97.75 319 PHE A C 1
ATOM 2516 O O . PHE A 1 319 ? -12.734 -12.436 3.076 1.00 97.75 319 PHE A O 1
ATOM 2523 N N . THR A 1 320 ? -11.786 -14.222 2.129 1.00 98.56 320 THR A N 1
ATOM 2524 C CA . THR A 1 320 ? -11.849 -13.726 0.740 1.00 98.56 320 THR A CA 1
ATOM 2525 C C . THR A 1 320 ? -12.731 -14.626 -0.112 1.00 98.56 320 THR A C 1
ATOM 2527 O O . THR A 1 320 ? -12.696 -15.844 0.043 1.00 98.56 320 THR A O 1
ATOM 2530 N N . ALA A 1 321 ? -13.518 -14.042 -1.013 1.00 98.62 321 ALA A N 1
ATOM 2531 C CA . ALA A 1 321 ? -14.260 -14.771 -2.039 1.00 98.62 321 ALA A CA 1
ATOM 2532 C C . ALA A 1 321 ? -13.764 -14.336 -3.420 1.00 98.62 321 ALA A C 1
ATOM 2534 O O . ALA A 1 321 ? -13.584 -13.140 -3.654 1.00 98.62 321 ALA A O 1
ATOM 2535 N N . HIS A 1 322 ? -13.522 -15.293 -4.314 1.00 98.69 322 HIS A N 1
ATOM 2536 C CA . HIS A 1 322 ? -12.923 -15.030 -5.619 1.00 98.69 322 HIS A CA 1
ATOM 2537 C C . HIS A 1 322 ? -13.874 -15.436 -6.735 1.00 98.69 322 HIS A C 1
ATOM 2539 O O . HIS A 1 322 ? -14.386 -16.554 -6.759 1.00 98.69 322 HIS A O 1
ATOM 2545 N N . PHE A 1 323 ? -14.033 -14.556 -7.708 1.00 98.81 323 PHE A N 1
ATOM 2546 C CA . PHE A 1 323 ? -14.812 -14.802 -8.905 1.00 98.81 323 PHE A CA 1
ATOM 2547 C C . PHE A 1 323 ? -13.876 -14.777 -10.104 1.00 98.81 323 PHE A C 1
ATOM 2549 O O . PHE A 1 323 ? -13.038 -13.887 -10.226 1.00 98.81 323 PHE A O 1
ATOM 2556 N N . ARG A 1 324 ? -14.030 -15.764 -10.983 1.00 98.44 324 ARG A N 1
ATOM 2557 C CA . ARG A 1 324 ? -13.427 -15.789 -12.314 1.00 98.44 324 ARG A CA 1
ATOM 2558 C C . ARG A 1 324 ? -14.557 -15.998 -13.307 1.00 98.44 324 ARG A C 1
ATOM 2560 O O . ARG A 1 324 ? -15.212 -17.038 -13.246 1.00 98.44 324 ARG A O 1
ATOM 2567 N N . ILE A 1 325 ? -14.766 -15.032 -14.194 1.00 98.50 325 ILE A N 1
ATOM 2568 C CA . ILE A 1 325 ? -15.762 -15.111 -15.262 1.00 98.50 325 ILE A CA 1
ATOM 2569 C C . ILE A 1 325 ? -15.019 -15.181 -16.592 1.00 98.50 325 ILE A C 1
ATOM 2571 O O . ILE A 1 325 ? -14.195 -14.317 -16.887 1.00 98.50 325 ILE A O 1
ATOM 2575 N N . ASP A 1 326 ? -15.267 -16.256 -17.332 1.00 96.75 326 ASP A N 1
ATOM 2576 C CA . ASP A 1 326 ? -14.561 -16.625 -18.556 1.00 96.75 326 ASP A CA 1
ATOM 2577 C C . ASP A 1 326 ? -15.538 -17.424 -19.449 1.00 96.75 326 ASP A C 1
ATOM 2579 O O . ASP A 1 326 ? -15.937 -18.532 -19.061 1.00 96.75 326 ASP A O 1
ATOM 2583 N N . PRO A 1 327 ? -15.995 -16.866 -20.585 1.00 97.50 327 PRO A N 1
ATOM 2584 C CA . PRO A 1 327 ? -15.667 -15.532 -21.098 1.00 97.50 327 PRO A CA 1
ATOM 2585 C C . PRO A 1 327 ? -16.379 -14.400 -20.330 1.00 97.50 327 PRO A C 1
ATOM 2587 O O . PRO A 1 327 ? -17.475 -14.584 -19.793 1.00 97.50 327 PRO A O 1
ATOM 2590 N N . TRP A 1 328 ? -15.769 -13.217 -20.320 1.00 97.75 328 TRP A N 1
ATOM 2591 C CA . TRP A 1 328 ? -16.322 -11.944 -19.860 1.00 97.75 328 TRP A CA 1
ATOM 2592 C C . TRP A 1 328 ? -16.504 -10.995 -21.046 1.00 97.75 328 TRP A C 1
ATOM 2594 O O . TRP A 1 328 ? -15.603 -10.847 -21.866 1.00 97.75 328 TRP A O 1
ATOM 2604 N N . ASP A 1 329 ? -17.652 -10.322 -21.117 1.00 96.88 329 ASP A N 1
ATOM 2605 C CA . ASP A 1 329 ? -17.887 -9.268 -22.106 1.00 96.88 329 ASP A CA 1
ATOM 2606 C C . ASP A 1 329 ? -17.144 -7.990 -21.689 1.00 96.88 329 ASP A C 1
ATOM 2608 O O . ASP A 1 329 ? -17.621 -7.218 -20.850 1.00 96.88 329 ASP A O 1
ATOM 2612 N N . SER A 1 330 ? -15.947 -7.813 -22.249 1.00 96.88 330 SER A N 1
ATOM 2613 C CA . SER A 1 330 ? -15.045 -6.694 -21.983 1.00 96.88 330 SER A CA 1
ATOM 2614 C C . SER A 1 330 ? -15.380 -5.433 -22.793 1.00 96.88 330 SER A C 1
ATOM 2616 O O . SER A 1 330 ? -14.811 -4.379 -22.510 1.00 96.88 330 SER A O 1
ATOM 2618 N N . GLU A 1 331 ? -16.321 -5.490 -23.745 1.00 96.12 331 GLU A N 1
ATOM 2619 C CA . GLU A 1 331 ? -16.661 -4.363 -24.629 1.00 96.12 331 GLU A CA 1
ATOM 2620 C C . GLU A 1 331 ? -17.573 -3.329 -23.951 1.00 96.12 331 GLU A C 1
ATOM 2622 O O . GLU A 1 331 ? -17.610 -2.160 -24.349 1.00 96.12 331 GLU A O 1
ATOM 2627 N N . VAL A 1 332 ? -18.298 -3.727 -22.901 1.00 95.88 332 VAL A N 1
ATOM 2628 C CA . VAL A 1 332 ? -19.247 -2.865 -22.184 1.00 95.88 332 VAL A CA 1
ATOM 2629 C C . VAL A 1 332 ? -19.010 -2.873 -20.677 1.00 95.88 332 VAL A C 1
ATOM 2631 O O . VAL A 1 332 ? -18.567 -3.857 -20.095 1.00 95.88 332 VAL A O 1
ATOM 2634 N N . SER A 1 333 ? -19.319 -1.754 -20.018 1.00 97.69 333 SER A N 1
ATOM 2635 C CA . SER A 1 333 ? -19.247 -1.667 -18.556 1.00 97.69 333 SER A CA 1
ATOM 2636 C C . SER A 1 333 ? -20.473 -2.305 -17.907 1.00 97.69 333 SER A C 1
ATOM 2638 O O . SER A 1 333 ? -21.605 -2.058 -18.345 1.00 97.69 333 SER A O 1
ATOM 2640 N N . HIS A 1 334 ? -20.264 -3.029 -16.810 1.00 98.19 334 HIS A N 1
ATOM 2641 C CA . HIS A 1 334 ? -21.298 -3.755 -16.071 1.00 98.19 334 HIS A CA 1
ATOM 2642 C C . HIS A 1 334 ? -21.436 -3.202 -14.655 1.00 98.19 334 HIS A C 1
ATOM 2644 O O . HIS A 1 334 ? -20.492 -3.256 -13.862 1.00 98.19 334 HIS A O 1
ATOM 2650 N N . ASP A 1 335 ? -22.624 -2.697 -14.316 1.00 98.62 335 ASP A N 1
ATOM 2651 C CA . ASP A 1 335 ? -22.966 -2.457 -12.915 1.00 98.62 335 ASP A CA 1
ATOM 2652 C C . ASP A 1 335 ? -23.013 -3.812 -12.207 1.00 98.62 335 ASP A C 1
ATOM 2654 O O . ASP A 1 335 ? -23.694 -4.738 -12.662 1.00 98.62 335 ASP A O 1
ATOM 2658 N N . TYR A 1 336 ? -22.288 -3.935 -11.098 1.00 98.75 336 TYR A N 1
ATOM 2659 C CA . TYR A 1 336 ? -22.232 -5.169 -10.325 1.00 98.75 336 TYR A CA 1
ATOM 2660 C C . TYR A 1 336 ? -22.664 -4.937 -8.882 1.00 98.75 336 TYR A C 1
ATOM 2662 O O . TYR A 1 336 ? -22.596 -3.826 -8.340 1.00 98.75 336 TYR A O 1
ATOM 2670 N N . ARG A 1 337 ? -23.060 -6.029 -8.230 1.00 98.75 337 ARG A N 1
ATOM 2671 C CA . ARG A 1 337 ? -23.139 -6.088 -6.779 1.00 98.75 337 ARG A CA 1
ATOM 2672 C C . ARG A 1 337 ? -22.661 -7.422 -6.230 1.00 98.75 337 ARG A C 1
ATOM 2674 O O . ARG A 1 337 ? -22.946 -8.476 -6.794 1.00 98.75 337 ARG A O 1
ATOM 2681 N N . VAL A 1 338 ? -21.967 -7.375 -5.099 1.00 98.75 338 VAL A N 1
ATOM 2682 C CA . VAL A 1 338 ? -21.694 -8.562 -4.283 1.00 98.75 338 VAL A CA 1
ATOM 2683 C C . VAL A 1 338 ? -22.832 -8.705 -3.285 1.00 98.75 338 VAL A C 1
ATOM 2685 O O . VAL A 1 338 ? -23.063 -7.814 -2.463 1.00 98.75 338 VAL A O 1
ATOM 2688 N N . LYS A 1 339 ? -23.556 -9.817 -3.379 1.00 98.31 339 LYS A N 1
ATOM 2689 C CA . LYS A 1 339 ? -24.661 -10.171 -2.493 1.00 98.31 339 LYS A CA 1
ATOM 2690 C C . LYS A 1 339 ? -24.173 -11.124 -1.405 1.00 98.31 339 LYS A C 1
ATOM 2692 O O . LYS A 1 339 ? -23.562 -12.160 -1.691 1.00 98.31 339 LYS A O 1
ATOM 2697 N N . TYR A 1 340 ? -24.499 -10.808 -0.158 1.00 97.31 340 TYR A N 1
ATOM 2698 C CA . TYR A 1 340 ? -24.217 -11.656 0.998 1.00 97.31 340 TYR A CA 1
ATOM 2699 C C . TYR A 1 340 ? -25.338 -11.551 2.034 1.00 97.31 340 TYR A C 1
ATOM 2701 O O . TYR A 1 340 ? -26.018 -10.535 2.085 1.00 97.31 340 TYR A O 1
ATOM 2709 N N . GLN A 1 341 ? -25.553 -12.579 2.855 1.00 93.25 341 GLN A N 1
ATOM 2710 C CA . GLN A 1 341 ? -26.622 -12.575 3.860 1.00 93.25 341 GLN A CA 1
ATOM 2711 C C . GLN A 1 341 ? -26.075 -12.338 5.265 1.00 93.25 341 GLN A C 1
ATOM 2713 O O . GLN A 1 341 ? -25.148 -13.019 5.699 1.00 93.25 341 GLN A O 1
ATOM 2718 N N . VAL A 1 342 ? -26.683 -11.402 5.993 1.00 90.69 342 VAL A N 1
ATOM 2719 C CA . VAL A 1 342 ? -26.324 -11.063 7.377 1.00 90.69 342 VAL A CA 1
ATOM 2720 C C . VAL A 1 342 ? -27.521 -11.173 8.304 1.00 90.69 342 VAL A C 1
ATOM 2722 O O . VAL A 1 342 ? -28.661 -10.971 7.897 1.00 90.69 342 VAL A O 1
ATOM 2725 N N . ILE A 1 343 ? -27.267 -11.483 9.573 1.00 89.50 343 ILE A N 1
ATOM 2726 C CA . ILE A 1 343 ? -28.304 -11.460 10.603 1.00 89.50 343 ILE A CA 1
ATOM 2727 C C . ILE A 1 343 ? -28.529 -10.010 11.027 1.00 89.50 343 ILE A C 1
ATOM 2729 O O . ILE A 1 343 ? -27.630 -9.375 11.579 1.00 89.50 343 ILE A O 1
ATOM 2733 N N . ASN A 1 344 ? -29.734 -9.497 10.804 1.00 88.31 344 ASN A N 1
ATOM 2734 C CA . ASN A 1 344 ? -30.091 -8.131 11.170 1.00 88.31 344 ASN A CA 1
ATOM 2735 C C . ASN A 1 344 ? -30.498 -7.991 12.647 1.00 88.31 344 ASN A C 1
ATOM 2737 O O . ASN A 1 344 ? -30.544 -8.953 13.420 1.00 88.31 344 ASN A O 1
ATOM 2741 N N . ASN A 1 345 ? -30.879 -6.774 13.035 1.00 84.00 345 ASN A N 1
ATOM 2742 C CA . ASN A 1 345 ? -31.313 -6.453 14.395 1.00 84.00 345 ASN A CA 1
ATOM 2743 C C . ASN A 1 345 ? -32.602 -7.168 14.852 1.00 84.00 345 ASN A C 1
ATOM 2745 O O . ASN A 1 345 ? -32.953 -7.086 16.030 1.00 84.00 345 ASN A O 1
ATOM 2749 N N . LYS A 1 346 ? -33.314 -7.885 13.972 1.00 88.44 346 LYS A N 1
ATOM 2750 C CA . LYS A 1 346 ? -34.470 -8.736 14.309 1.00 88.44 346 LYS A CA 1
ATOM 2751 C C . LYS A 1 346 ? -34.090 -10.208 14.490 1.00 88.44 346 LYS A C 1
ATOM 2753 O O . LYS A 1 346 ? -34.956 -10.996 14.857 1.00 88.44 346 LYS A O 1
ATOM 2758 N N . GLY A 1 347 ? -32.826 -10.576 14.270 1.00 86.44 347 GLY A N 1
ATOM 2759 C CA . GLY A 1 347 ? -32.370 -11.968 14.289 1.00 86.44 347 GLY A CA 1
ATOM 2760 C C . GLY A 1 347 ? -32.738 -12.744 13.019 1.00 86.44 347 GLY A C 1
ATOM 2761 O O . GLY A 1 347 ? -32.630 -13.966 12.996 1.00 86.44 347 GLY A O 1
ATOM 2762 N N . SER A 1 348 ? -33.195 -12.054 11.970 1.00 90.44 348 SER A N 1
ATOM 2763 C CA . SER A 1 348 ? -33.511 -12.647 10.667 1.00 90.44 348 SER A CA 1
ATOM 2764 C C . SER A 1 348 ? -32.373 -12.423 9.676 1.00 90.44 348 SER A C 1
ATOM 2766 O O . SER A 1 348 ? -31.708 -11.390 9.738 1.00 90.44 348 SER A O 1
ATOM 2768 N N . LEU A 1 349 ? -32.186 -13.360 8.743 1.00 92.50 349 LEU A N 1
ATOM 2769 C CA . LEU A 1 349 ? -31.288 -13.164 7.606 1.00 92.50 349 LEU A CA 1
ATOM 2770 C C . LEU A 1 349 ? -31.830 -12.068 6.682 1.00 92.50 349 LEU A C 1
ATOM 2772 O O . LEU A 1 349 ? -33.014 -12.057 6.344 1.00 92.50 349 LEU A O 1
ATOM 2776 N N . GLU A 1 350 ? -30.944 -11.174 6.268 1.00 93.69 350 GLU A N 1
ATOM 2777 C CA . GLU A 1 350 ? -31.202 -10.065 5.361 1.00 93.69 350 GLU A CA 1
ATOM 2778 C C . GLU A 1 350 ? -30.108 -10.006 4.296 1.00 93.69 350 GLU A C 1
ATOM 2780 O O . GLU A 1 350 ? -28.935 -10.264 4.575 1.00 93.69 350 GLU A O 1
ATOM 2785 N N . ASP A 1 351 ? -30.504 -9.680 3.067 1.00 95.69 351 ASP A N 1
ATOM 2786 C CA . ASP A 1 351 ? -29.566 -9.509 1.966 1.00 95.69 351 ASP A CA 1
ATOM 2787 C C . ASP A 1 351 ? -28.829 -8.167 2.111 1.00 95.69 351 ASP A C 1
ATOM 2789 O O . ASP A 1 351 ? -29.437 -7.098 2.128 1.00 95.69 351 ASP A O 1
ATOM 2793 N N . PHE A 1 352 ? -27.505 -8.234 2.156 1.00 96.06 352 PHE A N 1
ATOM 2794 C CA . PHE A 1 352 ? -26.591 -7.113 2.011 1.00 96.06 352 PHE A CA 1
ATOM 2795 C C . PHE A 1 352 ? -26.059 -7.055 0.577 1.00 96.06 352 PHE A C 1
ATOM 2797 O O . PHE A 1 352 ? -25.767 -8.089 -0.032 1.00 96.06 352 PHE A O 1
ATOM 2804 N N . TYR A 1 353 ? -25.882 -5.837 0.066 1.00 97.56 353 TYR A N 1
ATOM 2805 C CA . TYR A 1 353 ? -25.387 -5.586 -1.282 1.00 97.56 353 TYR A CA 1
ATOM 2806 C C . TYR A 1 353 ? -24.253 -4.562 -1.263 1.00 97.56 353 TYR A C 1
ATOM 2808 O O . TYR A 1 353 ? -24.425 -3.448 -0.769 1.00 97.56 353 TYR A O 1
ATOM 2816 N N . TYR A 1 354 ? -23.119 -4.925 -1.856 1.00 98.12 354 TYR A N 1
ATOM 2817 C CA . TYR A 1 354 ? -22.013 -4.013 -2.142 1.00 98.12 354 TYR A CA 1
ATOM 2818 C C . TYR A 1 354 ? -21.997 -3.682 -3.628 1.00 98.12 354 TYR A C 1
ATOM 2820 O O . TYR A 1 354 ? -21.837 -4.597 -4.428 1.00 98.12 354 TYR A O 1
ATOM 2828 N N . TYR A 1 355 ? -22.152 -2.411 -3.993 1.00 98.25 355 TYR A N 1
ATOM 2829 C CA . TYR A 1 355 ? -22.293 -1.972 -5.385 1.00 98.25 355 TYR A CA 1
ATOM 2830 C C . TYR A 1 355 ? -21.005 -1.360 -5.944 1.00 98.25 355 TYR A C 1
ATOM 2832 O O . TYR A 1 355 ? -20.301 -0.626 -5.242 1.00 98.25 355 TYR A O 1
ATOM 2840 N N . GLY A 1 356 ? -20.762 -1.575 -7.235 1.00 98.19 356 GLY A N 1
ATOM 2841 C CA . GLY A 1 356 ? -19.705 -0.907 -7.993 1.00 98.19 356 GLY A CA 1
ATOM 2842 C C . GLY A 1 356 ? -19.893 -1.055 -9.503 1.00 98.19 356 GLY A C 1
ATOM 2843 O O . GLY A 1 356 ? -20.928 -1.538 -9.968 1.00 98.19 356 GLY A O 1
ATOM 2844 N N . LEU A 1 357 ? -18.871 -0.652 -10.256 1.00 98.50 357 LEU A N 1
ATOM 2845 C CA . LEU A 1 357 ? -18.823 -0.729 -11.715 1.00 98.50 357 LEU A CA 1
ATOM 2846 C C . LEU A 1 357 ? -17.589 -1.520 -12.169 1.00 98.50 357 LEU A C 1
ATOM 2848 O O . LEU A 1 357 ? -16.461 -1.156 -11.840 1.00 98.50 357 LEU A O 1
ATOM 2852 N N . ILE A 1 358 ? -17.797 -2.575 -12.958 1.00 98.62 358 ILE A N 1
ATOM 2853 C CA . ILE A 1 358 ? -16.726 -3.190 -13.750 1.00 98.62 358 ILE A CA 1
ATOM 2854 C C . ILE A 1 358 ? -16.697 -2.449 -15.084 1.00 98.62 358 ILE A C 1
ATOM 2856 O O . ILE A 1 358 ? -17.640 -2.565 -15.868 1.00 98.62 358 ILE A O 1
ATOM 2860 N N . VAL A 1 359 ? -15.673 -1.630 -15.318 1.00 97.88 359 VAL A N 1
ATOM 2861 C CA . VAL A 1 359 ? -15.562 -0.855 -16.565 1.00 97.88 359 VAL A CA 1
ATOM 2862 C C . VAL A 1 359 ? -15.168 -1.750 -17.738 1.00 97.88 359 VAL A C 1
ATOM 2864 O O . VAL A 1 359 ? -14.515 -2.771 -17.542 1.00 97.88 359 VAL A O 1
ATOM 2867 N N . ASN A 1 360 ? -15.567 -1.378 -18.953 1.00 97.75 360 ASN A N 1
ATOM 2868 C CA . ASN A 1 360 ? -15.098 -2.032 -20.174 1.00 97.75 360 ASN A CA 1
ATOM 2869 C C . ASN A 1 360 ? -13.572 -1.898 -20.340 1.00 97.75 360 ASN A C 1
ATOM 2871 O O . ASN A 1 360 ? -12.972 -0.949 -19.831 1.00 97.75 360 ASN A O 1
ATOM 2875 N N . ASP A 1 361 ? -12.956 -2.793 -21.114 1.00 98.12 361 ASP A N 1
ATOM 2876 C CA . ASP A 1 361 ? -11.573 -2.629 -21.567 1.00 98.12 361 ASP A CA 1
ATOM 2877 C C . ASP A 1 361 ? -11.487 -1.389 -22.491 1.00 98.12 361 ASP A C 1
ATOM 2879 O O . ASP A 1 361 ? -12.188 -1.319 -23.511 1.00 98.12 361 ASP A O 1
ATOM 2883 N N . PRO A 1 362 ? -10.674 -0.366 -22.161 1.00 97.62 362 PRO A N 1
ATOM 2884 C CA . PRO A 1 362 ? -10.600 0.886 -22.906 1.00 97.62 362 PRO A CA 1
ATOM 2885 C C . PRO A 1 362 ? -9.734 0.774 -24.177 1.00 97.62 362 PRO A C 1
ATOM 2887 O O . PRO A 1 362 ? -8.883 1.629 -24.441 1.00 97.62 362 PRO A O 1
ATOM 2890 N N . ILE A 1 363 ? -9.942 -0.256 -25.002 1.00 96.69 363 ILE A N 1
ATOM 2891 C CA . ILE A 1 363 ? -9.149 -0.503 -26.221 1.00 96.69 363 ILE A CA 1
ATOM 2892 C C . ILE A 1 363 ? -9.160 0.692 -27.190 1.00 96.69 363 ILE A C 1
ATOM 2894 O O . ILE A 1 363 ? -8.125 0.998 -27.788 1.00 96.69 363 ILE A O 1
ATOM 2898 N N . GLU A 1 364 ? -10.289 1.406 -27.260 1.00 95.38 364 GLU A N 1
ATOM 2899 C CA . GLU A 1 364 ? -10.532 2.556 -28.144 1.00 95.38 364 GLU A CA 1
ATOM 2900 C C . GLU A 1 364 ? -9.913 3.869 -27.641 1.00 95.38 364 GLU A C 1
ATOM 2902 O O . GLU A 1 364 ? -9.739 4.814 -28.414 1.00 95.38 364 GLU A O 1
ATOM 2907 N N . LYS A 1 365 ? -9.572 3.972 -26.348 1.00 97.56 365 LYS A N 1
ATOM 2908 C CA . LYS A 1 365 ? -8.953 5.193 -25.813 1.00 97.56 365 LYS A CA 1
ATOM 2909 C C . LYS A 1 365 ? -7.574 5.385 -26.435 1.00 97.56 365 LYS A C 1
ATOM 2911 O O . LYS A 1 365 ? -6.756 4.475 -26.386 1.00 97.56 365 LYS A O 1
ATOM 2916 N N . GLU A 1 366 ? -7.279 6.573 -26.966 1.00 96.81 366 GLU A N 1
ATOM 2917 C CA . GLU A 1 366 ? -5.935 6.889 -27.482 1.00 96.81 366 GLU A CA 1
ATOM 2918 C C . GLU A 1 366 ? -4.884 6.980 -26.358 1.00 96.81 366 GLU A C 1
ATOM 2920 O O . GLU A 1 366 ? -3.711 6.667 -26.580 1.00 96.81 366 GLU A O 1
ATOM 2925 N N . GLU A 1 367 ? -5.308 7.386 -25.159 1.00 98.56 367 GLU A N 1
ATOM 2926 C CA . GLU A 1 367 ? -4.475 7.542 -23.969 1.00 98.56 367 GLU A CA 1
ATOM 2927 C C . GLU A 1 367 ? -5.033 6.725 -22.799 1.00 98.56 367 GLU A C 1
ATOM 2929 O O . GLU A 1 367 ? -6.223 6.814 -22.499 1.00 98.56 367 GLU A O 1
ATOM 2934 N N . ILE A 1 368 ? -4.165 5.945 -22.149 1.00 98.81 368 ILE A N 1
ATOM 2935 C CA . ILE A 1 368 ? -4.472 5.198 -20.921 1.00 98.81 368 ILE A CA 1
ATOM 2936 C C . ILE A 1 368 ? -3.778 5.876 -19.741 1.00 98.81 368 ILE A C 1
ATOM 2938 O O . ILE A 1 368 ? -2.566 6.115 -19.792 1.00 98.81 368 ILE A O 1
ATOM 2942 N N . VAL A 1 369 ? -4.529 6.158 -18.677 1.00 98.94 369 VAL A N 1
ATOM 2943 C CA . VAL A 1 369 ? -4.022 6.823 -17.468 1.00 98.94 369 VAL A CA 1
ATOM 2944 C C . VAL A 1 369 ? -3.848 5.810 -16.338 1.00 98.94 369 VAL A C 1
ATOM 2946 O O . VAL A 1 369 ? -4.801 5.160 -15.917 1.00 98.94 369 VAL A O 1
ATOM 2949 N N . VAL A 1 370 ? -2.634 5.694 -15.805 1.00 98.94 370 VAL A N 1
ATOM 2950 C CA . VAL A 1 370 ? -2.308 4.818 -14.672 1.00 98.94 370 VAL A CA 1
ATOM 2951 C C . VAL A 1 370 ? -1.998 5.667 -13.446 1.00 98.94 370 VAL A C 1
ATOM 2953 O O . VAL A 1 370 ? -1.087 6.494 -13.489 1.00 98.94 370 VAL A O 1
ATOM 2956 N N . ALA A 1 371 ? -2.714 5.440 -12.344 1.00 98.94 371 ALA A N 1
ATOM 2957 C CA . ALA A 1 371 ? -2.364 6.001 -11.040 1.00 98.94 371 ALA A CA 1
ATOM 2958 C C . ALA A 1 371 ? -1.575 4.976 -10.222 1.00 98.94 371 ALA A C 1
ATOM 2960 O O . ALA A 1 371 ? -1.990 3.823 -10.106 1.00 98.94 371 ALA A O 1
ATOM 2961 N N . ALA A 1 372 ? -0.441 5.393 -9.661 1.00 98.75 372 ALA A N 1
ATOM 2962 C CA . ALA A 1 372 ? 0.483 4.508 -8.966 1.00 98.75 372 ALA A CA 1
ATOM 2963 C C . ALA A 1 372 ? 0.741 4.949 -7.514 1.00 98.75 372 ALA A C 1
ATOM 2965 O O . ALA A 1 372 ? 0.891 6.144 -7.236 1.00 98.75 372 ALA A O 1
ATOM 2966 N N . PHE A 1 373 ? 0.833 3.970 -6.606 1.00 98.56 373 PHE A N 1
ATOM 2967 C CA . PHE A 1 373 ? 0.935 4.144 -5.151 1.00 98.56 373 PHE A CA 1
ATOM 2968 C C . PHE A 1 373 ? 1.975 3.213 -4.525 1.00 98.56 373 PHE A C 1
ATOM 2970 O O . PHE A 1 373 ? 2.193 2.099 -4.998 1.00 98.56 373 PHE A O 1
ATOM 2977 N N . THR A 1 374 ? 2.544 3.647 -3.400 1.00 97.62 374 THR A N 1
ATOM 2978 C CA . THR A 1 374 ? 3.328 2.813 -2.478 1.00 97.62 374 THR A CA 1
ATOM 2979 C C . THR A 1 374 ? 3.296 3.422 -1.072 1.00 97.62 374 THR A C 1
ATOM 2981 O O . THR A 1 374 ? 2.970 4.603 -0.914 1.00 97.62 374 THR A O 1
ATOM 2984 N N . GLY A 1 375 ? 3.637 2.651 -0.041 1.00 96.12 375 GLY A N 1
ATOM 2985 C CA . GLY A 1 375 ? 3.888 3.163 1.307 1.00 96.12 375 GLY A CA 1
ATOM 2986 C C . GLY A 1 375 ? 2.669 3.791 1.989 1.00 96.12 375 GLY A C 1
ATOM 2987 O O . GLY A 1 375 ? 2.667 4.987 2.297 1.00 96.12 375 GLY A O 1
ATOM 2988 N N . ASN A 1 376 ? 1.656 2.969 2.270 1.00 95.12 376 ASN A N 1
ATOM 2989 C CA . ASN A 1 376 ? 0.371 3.315 2.884 1.00 95.12 376 ASN A CA 1
ATOM 2990 C C . ASN A 1 376 ? 0.400 3.376 4.425 1.00 95.12 376 ASN A C 1
ATOM 2992 O O . ASN A 1 376 ? -0.278 2.622 5.129 1.00 95.12 376 ASN A O 1
ATOM 2996 N N . SER A 1 377 ? 1.215 4.270 4.992 1.00 95.25 377 SER A N 1
ATOM 2997 C CA . SER A 1 377 ? 1.233 4.452 6.447 1.00 95.25 377 SER A CA 1
ATOM 2998 C C . SER A 1 377 ? 0.011 5.221 6.946 1.00 95.25 377 SER A C 1
ATOM 3000 O O . SER A 1 377 ? -0.174 6.393 6.629 1.00 95.25 377 SER A O 1
ATOM 3002 N N . ASN A 1 378 ? -0.752 4.607 7.849 1.00 95.50 378 ASN A N 1
ATOM 3003 C CA . ASN A 1 378 ? -1.949 5.210 8.441 1.00 95.50 378 ASN A CA 1
ATOM 3004 C C . ASN A 1 378 ? -1.664 6.267 9.523 1.00 95.50 378 ASN A C 1
ATOM 3006 O O . ASN A 1 378 ? -2.566 7.019 9.898 1.00 95.50 378 ASN A O 1
ATOM 3010 N N . SER A 1 379 ? -0.446 6.324 10.069 1.00 94.69 379 SER A N 1
ATOM 3011 C CA . SER A 1 379 ? -0.093 7.265 11.138 1.00 94.69 379 SER A CA 1
ATOM 3012 C C . SER A 1 379 ? 1.419 7.441 11.312 1.00 94.69 379 SER A C 1
ATOM 3014 O O . SER A 1 379 ? 2.226 6.629 10.855 1.00 94.69 379 SER A O 1
ATOM 3016 N N . GLY A 1 380 ? 1.808 8.455 12.087 1.00 90.12 380 GLY A N 1
ATOM 3017 C CA . GLY A 1 380 ? 3.066 8.460 12.830 1.00 90.12 380 GLY A CA 1
ATOM 3018 C C . GLY A 1 380 ? 3.096 7.368 13.913 1.00 90.12 380 GLY A C 1
ATOM 3019 O O . GLY A 1 380 ? 2.222 6.504 13.987 1.00 90.12 380 GLY A O 1
ATOM 3020 N N . HIS A 1 381 ? 4.114 7.368 14.773 1.00 84.38 381 HIS A N 1
ATOM 3021 C CA . HIS A 1 381 ? 4.206 6.373 15.846 1.00 84.38 381 HIS A CA 1
ATOM 3022 C C . HIS A 1 381 ? 3.176 6.644 16.957 1.00 84.38 381 HIS A C 1
ATOM 3024 O O . HIS A 1 381 ? 3.293 7.641 17.665 1.00 84.38 381 HIS A O 1
ATOM 3030 N N . MET A 1 382 ? 2.198 5.749 17.121 1.00 83.50 382 MET A N 1
ATOM 3031 C CA . MET A 1 382 ? 1.256 5.744 18.247 1.00 83.50 382 MET A CA 1
ATOM 3032 C C . MET A 1 382 ? 1.856 4.891 19.379 1.00 83.50 382 MET A C 1
ATOM 3034 O O . MET A 1 382 ? 1.979 3.671 19.243 1.00 83.50 382 MET A O 1
ATOM 3038 N N . GLY A 1 383 ? 2.329 5.550 20.442 1.00 71.62 383 GLY A N 1
ATOM 3039 C CA . GLY A 1 383 ? 3.177 4.966 21.494 1.00 71.62 383 GLY A CA 1
ATOM 3040 C C . GLY A 1 383 ? 2.625 5.177 22.904 1.00 71.62 383 GLY A C 1
ATOM 3041 O O . GLY A 1 383 ? 1.429 5.033 23.109 1.00 71.62 383 GLY A O 1
ATOM 3042 N N . ASP A 1 384 ? 3.477 5.506 23.875 1.00 68.75 384 ASP A N 1
ATOM 3043 C CA . ASP A 1 384 ? 3.060 5.843 25.245 1.00 68.75 384 ASP A CA 1
ATOM 3044 C C . ASP A 1 384 ? 2.952 7.371 25.414 1.00 68.75 384 ASP A C 1
ATOM 3046 O O . ASP A 1 384 ? 3.801 8.111 24.918 1.00 68.75 384 ASP A O 1
ATOM 3050 N N . GLY A 1 385 ? 1.932 7.849 26.137 1.00 81.62 385 GLY A N 1
ATOM 3051 C CA . GLY A 1 385 ? 1.727 9.277 26.434 1.00 81.62 385 GLY A CA 1
ATOM 3052 C C . GLY A 1 385 ? 0.614 9.945 25.618 1.00 81.62 385 GLY A C 1
ATOM 3053 O O . GLY A 1 385 ? -0.289 9.267 25.130 1.00 81.62 385 GLY A O 1
ATOM 3054 N N . LEU A 1 386 ? 0.657 11.277 25.505 1.00 90.75 386 LEU A N 1
ATOM 3055 C CA . LEU A 1 386 ? -0.292 12.035 24.684 1.00 90.75 386 LEU A CA 1
ATOM 3056 C C . LEU A 1 386 ? 0.015 11.864 23.196 1.00 90.75 386 LEU A C 1
ATOM 3058 O O . LEU A 1 386 ? 1.170 11.968 22.781 1.00 90.75 386 LEU A O 1
ATOM 3062 N N . PHE A 1 387 ? -1.020 11.630 22.396 1.00 93.69 387 PHE A N 1
ATOM 3063 C CA . PHE A 1 387 ? -0.922 11.497 20.949 1.00 93.69 387 PHE A CA 1
ATOM 3064 C C . PHE A 1 387 ? -1.631 12.655 20.244 1.00 93.69 387 PHE A C 1
ATOM 3066 O O . PHE A 1 387 ? -2.722 13.059 20.625 1.00 93.69 387 PHE A O 1
ATOM 3073 N N . ASP A 1 388 ? -1.027 13.192 19.189 1.00 93.25 388 ASP A N 1
ATOM 3074 C CA . ASP A 1 388 ? -1.671 14.218 18.372 1.00 93.25 388 ASP A CA 1
ATOM 3075 C C . ASP A 1 388 ? -2.502 13.553 17.260 1.00 93.25 388 ASP A C 1
ATOM 3077 O O . ASP A 1 388 ? -2.041 13.354 16.131 1.00 93.25 388 ASP A O 1
ATOM 3081 N N . PHE A 1 389 ? -3.741 13.175 17.583 1.00 92.75 389 PHE A N 1
ATOM 3082 C CA . PHE A 1 389 ? -4.680 12.562 16.648 1.00 92.75 389 PHE A CA 1
ATOM 3083 C C . PHE A 1 389 ? -4.943 13.425 15.413 1.00 92.75 389 PHE A C 1
ATOM 3085 O O . PHE A 1 389 ? -5.215 12.854 14.357 1.00 92.75 389 PHE A O 1
ATOM 3092 N N . LYS A 1 390 ? -4.827 14.759 15.489 1.00 89.31 390 LYS A N 1
ATOM 3093 C CA . LYS A 1 390 ? -5.089 15.680 14.364 1.00 89.31 390 LYS A CA 1
ATOM 3094 C C . LYS A 1 390 ? -3.912 15.860 13.401 1.00 89.31 390 LYS A C 1
ATOM 3096 O O . LYS A 1 390 ? -4.141 16.084 12.211 1.00 89.31 390 LYS A O 1
ATOM 3101 N N . ASN A 1 391 ? -2.677 15.657 13.842 1.00 90.88 391 ASN A N 1
ATOM 3102 C CA . ASN A 1 391 ? -1.501 15.844 12.983 1.00 90.88 391 ASN A CA 1
ATOM 3103 C C . ASN A 1 391 ? -0.755 14.536 12.661 1.00 90.88 391 ASN A C 1
ATOM 3105 O O . ASN A 1 391 ? -0.030 14.468 11.667 1.00 90.88 391 ASN A O 1
ATOM 3109 N N . TYR A 1 392 ? -0.944 13.475 13.456 1.00 92.69 392 TYR A N 1
ATOM 3110 C CA . TYR A 1 392 ? -0.165 12.232 13.346 1.00 92.69 392 TYR A CA 1
ATOM 3111 C C . TYR A 1 392 ? -0.987 11.038 12.849 1.00 92.69 392 TYR A C 1
ATOM 3113 O O . TYR A 1 392 ? -0.446 9.942 12.739 1.00 92.69 392 TYR A O 1
ATOM 3121 N N . LEU A 1 393 ? -2.268 11.214 12.534 1.00 93.75 393 LEU A N 1
ATOM 3122 C CA . LEU A 1 393 ? -3.153 10.148 12.067 1.00 93.75 393 LEU A CA 1
ATOM 3123 C C . LEU A 1 393 ? -3.603 10.425 10.629 1.00 93.75 393 LEU A C 1
ATOM 3125 O O . LEU A 1 393 ? -4.448 11.269 10.395 1.00 93.75 393 LEU A O 1
ATOM 3129 N N . TRP A 1 394 ? -3.031 9.760 9.638 1.00 94.62 394 TRP A N 1
ATOM 3130 C CA . TRP A 1 394 ? -3.212 10.140 8.229 1.00 94.62 394 TRP A CA 1
ATOM 3131 C C . TRP A 1 394 ? -4.288 9.331 7.501 1.00 94.62 394 TRP A C 1
ATOM 3133 O O . TRP A 1 394 ? -4.743 9.734 6.430 1.00 94.62 394 TRP A O 1
ATOM 3143 N N . PHE A 1 395 ? -4.725 8.220 8.092 1.00 96.12 395 PHE A N 1
ATOM 3144 C CA . PHE A 1 395 ? -5.937 7.516 7.683 1.00 96.12 395 PHE A CA 1
ATOM 3145 C C . PHE A 1 395 ? -7.148 8.472 7.718 1.00 96.12 395 PHE A C 1
ATOM 3147 O O . PHE A 1 395 ? -7.275 9.231 8.684 1.00 96.12 395 PHE A O 1
ATOM 3154 N N . PRO A 1 396 ? -8.051 8.463 6.717 1.00 95.88 396 PRO A N 1
ATOM 3155 C CA . PRO A 1 396 ? -8.202 7.497 5.619 1.00 95.88 396 PRO A CA 1
ATOM 3156 C C . PRO A 1 396 ? -7.602 7.938 4.280 1.00 95.88 396 PRO A C 1
ATOM 3158 O O . PRO A 1 396 ? -7.995 7.432 3.235 1.00 95.88 396 PRO A O 1
ATOM 3161 N N . HIS A 1 397 ? -6.684 8.900 4.284 1.00 95.12 397 HIS A N 1
ATOM 3162 C CA . HIS A 1 397 ? -6.095 9.444 3.065 1.00 95.12 397 HIS A CA 1
ATOM 3163 C C . HIS A 1 397 ? -7.092 10.057 2.060 1.00 95.12 397 HIS A C 1
ATOM 3165 O O . HIS A 1 397 ? -6.918 9.936 0.845 1.00 95.12 397 HIS A O 1
ATOM 3171 N N . GLU A 1 398 ? -8.144 10.707 2.561 1.00 90.81 398 GLU A N 1
ATOM 3172 C CA . GLU A 1 398 ? -9.207 11.307 1.740 1.00 90.81 398 GLU A CA 1
ATOM 3173 C C . GLU A 1 398 ? -8.703 12.433 0.821 1.00 90.81 398 GLU A C 1
ATOM 3175 O O . GLU A 1 398 ? -9.068 12.487 -0.353 1.00 90.81 398 GLU A O 1
ATOM 3180 N N . ASP A 1 399 ? -7.808 13.281 1.328 1.00 89.06 399 ASP A N 1
ATOM 3181 C CA . ASP A 1 399 ? -7.088 14.294 0.550 1.00 89.06 399 ASP A CA 1
ATOM 3182 C C . ASP A 1 399 ? -6.448 13.677 -0.704 1.00 89.06 399 ASP A C 1
ATOM 3184 O O . ASP A 1 399 ? -6.719 14.094 -1.825 1.00 89.06 399 ASP A O 1
ATOM 3188 N N . LEU A 1 400 ? -5.687 12.597 -0.531 1.00 95.25 400 LEU A N 1
ATOM 3189 C CA . LEU A 1 400 ? -4.984 11.945 -1.631 1.00 95.25 400 LEU A CA 1
ATOM 3190 C C . LEU A 1 400 ? -5.935 11.221 -2.592 1.00 95.25 400 LEU A C 1
ATOM 3192 O O . LEU A 1 400 ? -5.819 11.366 -3.806 1.00 95.25 400 LEU A O 1
ATOM 3196 N N . THR A 1 401 ? -6.864 10.422 -2.067 1.00 95.62 401 THR A N 1
ATOM 3197 C CA . THR A 1 401 ? -7.760 9.606 -2.906 1.00 95.62 401 THR A CA 1
ATOM 3198 C C . THR A 1 401 ? -8.735 10.458 -3.717 1.00 95.62 401 THR A C 1
ATOM 3200 O O . THR A 1 401 ? -9.027 10.112 -4.863 1.00 95.62 401 THR A O 1
ATOM 3203 N N . SER A 1 402 ? -9.183 11.596 -3.178 1.00 95.94 402 SER A N 1
ATOM 3204 C CA . SER A 1 402 ? -10.019 12.548 -3.916 1.00 95.94 402 SER A CA 1
ATOM 3205 C C . SER A 1 402 ? -9.259 13.227 -5.061 1.00 95.94 402 SER A C 1
ATOM 3207 O O . SER A 1 402 ? -9.800 13.326 -6.160 1.00 95.94 402 SER A O 1
ATOM 3209 N N . TYR A 1 403 ? -7.994 13.615 -4.865 1.00 97.94 403 TYR A N 1
ATOM 3210 C CA . TYR A 1 403 ? -7.173 14.207 -5.929 1.00 97.94 403 TYR A CA 1
ATOM 3211 C C . TYR A 1 403 ? -6.797 13.208 -7.021 1.00 97.94 403 TYR A C 1
ATOM 3213 O O . TYR A 1 403 ? -6.848 13.537 -8.202 1.00 97.94 403 TYR A O 1
ATOM 3221 N N . VAL A 1 404 ? -6.509 11.961 -6.653 1.00 98.38 404 VAL A N 1
ATOM 3222 C CA . VAL A 1 404 ? -6.301 10.872 -7.619 1.00 98.38 404 VAL A CA 1
ATOM 3223 C C . VAL A 1 404 ? -7.521 10.692 -8.521 1.00 98.38 404 VAL A C 1
ATOM 3225 O O . VAL A 1 404 ? -7.366 10.543 -9.731 1.00 98.38 404 VAL A O 1
ATOM 3228 N N . ALA A 1 405 ? -8.735 10.722 -7.958 1.00 98.06 405 ALA A N 1
ATOM 3229 C CA . ALA A 1 405 ? -9.962 10.527 -8.730 1.00 98.06 405 ALA A CA 1
ATOM 3230 C C . ALA A 1 405 ? -10.144 11.581 -9.841 1.00 98.06 405 ALA A C 1
ATOM 3232 O O . ALA A 1 405 ? -10.686 11.259 -10.900 1.00 98.06 405 ALA A O 1
ATOM 3233 N N . LYS A 1 406 ? -9.645 12.808 -9.632 1.00 98.12 406 LYS A N 1
ATOM 3234 C CA . LYS A 1 406 ? -9.697 13.917 -10.603 1.00 98.12 406 LYS A CA 1
ATOM 3235 C C . LYS A 1 406 ? -8.817 13.695 -11.837 1.00 98.12 406 LYS A C 1
ATOM 3237 O O . LYS A 1 406 ? -9.054 14.302 -12.874 1.00 98.12 406 LYS A O 1
ATOM 3242 N N . HIS A 1 407 ? -7.835 12.793 -11.763 1.00 98.12 407 HIS A N 1
ATOM 3243 C CA . HIS A 1 407 ? -7.044 12.381 -12.932 1.00 98.12 407 HIS A CA 1
ATOM 3244 C C . HIS A 1 407 ? -7.773 11.381 -13.835 1.00 98.12 407 HIS A C 1
ATOM 3246 O O . HIS A 1 407 ? -7.270 11.067 -14.910 1.00 98.12 407 HIS A O 1
ATOM 3252 N N . HIS A 1 408 ? -8.935 10.873 -13.406 1.00 98.00 408 HIS A N 1
ATOM 3253 C CA . HIS A 1 408 ? -9.710 9.845 -14.105 1.00 98.00 408 HIS A CA 1
ATOM 3254 C C . HIS A 1 408 ? -8.873 8.615 -14.519 1.00 98.00 408 HIS A C 1
ATOM 3256 O O . HIS A 1 408 ? -8.838 8.277 -15.706 1.00 98.00 408 HIS A O 1
ATOM 3262 N N . PRO A 1 409 ? -8.178 7.948 -13.572 1.00 98.69 409 PRO A N 1
ATOM 3263 C CA . PRO A 1 409 ? -7.317 6.824 -13.909 1.00 98.69 409 PRO A CA 1
ATOM 3264 C C . PRO A 1 409 ? -8.113 5.642 -14.471 1.00 98.69 409 PRO A C 1
ATOM 3266 O O . PRO A 1 409 ? -9.192 5.309 -13.986 1.00 98.69 409 PRO A O 1
ATOM 3269 N N . ASP A 1 410 ? -7.535 4.987 -15.471 1.00 98.88 410 ASP A N 1
ATOM 3270 C CA . ASP A 1 410 ? -8.049 3.765 -16.090 1.00 98.88 410 ASP A CA 1
ATOM 3271 C C . ASP A 1 410 ? -7.580 2.504 -15.353 1.00 98.88 410 ASP A C 1
ATOM 3273 O O . ASP A 1 410 ? -8.246 1.474 -15.415 1.00 98.88 410 ASP A O 1
ATOM 3277 N N . LEU A 1 411 ? -6.434 2.581 -14.668 1.00 98.94 411 LEU A N 1
ATOM 3278 C CA . LEU A 1 411 ? -5.832 1.492 -13.898 1.00 98.94 411 LEU A CA 1
ATOM 3279 C C . LEU A 1 411 ? -5.171 2.042 -12.628 1.00 98.94 411 LEU A C 1
ATOM 3281 O O . LEU A 1 411 ? -4.479 3.064 -12.665 1.00 98.94 411 LEU A O 1
ATOM 3285 N N . LEU A 1 412 ? -5.342 1.331 -11.513 1.00 98.94 412 LEU A N 1
ATOM 3286 C CA . LEU A 1 412 ? -4.624 1.585 -10.263 1.00 98.94 412 LEU A CA 1
ATOM 3287 C C . LEU A 1 412 ? -3.485 0.574 -10.097 1.00 98.94 412 LEU A C 1
ATOM 3289 O O . LEU A 1 412 ? -3.680 -0.624 -10.303 1.00 98.94 412 LEU A O 1
ATOM 3293 N N . VAL A 1 413 ? -2.310 1.041 -9.682 1.00 98.94 413 VAL A N 1
ATOM 3294 C CA . VAL A 1 413 ? -1.140 0.196 -9.411 1.00 98.94 413 VAL A CA 1
ATOM 3295 C C . VAL A 1 413 ? -0.606 0.492 -8.015 1.00 98.94 413 VAL A C 1
ATOM 3297 O O . VAL A 1 413 ? -0.100 1.576 -7.749 1.00 98.94 413 VAL A O 1
ATOM 3300 N N . TYR A 1 414 ? -0.681 -0.485 -7.124 1.00 98.81 414 TYR A N 1
ATOM 3301 C CA . TYR A 1 414 ? -0.135 -0.426 -5.775 1.00 98.81 414 TYR A CA 1
ATOM 3302 C C . TYR A 1 414 ? 1.075 -1.351 -5.706 1.00 98.81 414 TYR A C 1
ATOM 3304 O O . TYR A 1 414 ? 0.926 -2.573 -5.761 1.00 98.81 414 TYR A O 1
ATOM 3312 N N . THR A 1 415 ? 2.273 -0.773 -5.635 1.00 98.50 415 THR A N 1
ATOM 3313 C CA . THR A 1 415 ? 3.523 -1.529 -5.797 1.00 98.50 415 THR A CA 1
ATOM 3314 C C . THR A 1 415 ? 4.006 -2.198 -4.514 1.00 98.50 415 THR A C 1
ATOM 3316 O O . THR A 1 415 ? 4.993 -2.917 -4.576 1.00 98.50 415 THR A O 1
ATOM 3319 N N . GLY A 1 416 ? 3.369 -1.966 -3.365 1.00 97.50 416 GLY A N 1
ATOM 3320 C CA . GLY A 1 416 ? 3.869 -2.482 -2.094 1.00 97.50 416 GLY A CA 1
ATOM 3321 C C . GLY A 1 416 ? 3.663 -1.551 -0.913 1.00 97.50 416 GLY A C 1
ATOM 3322 O O . GLY A 1 416 ? 3.322 -0.372 -1.090 1.00 97.50 416 GLY A O 1
ATOM 3323 N N . ASP A 1 417 ? 3.910 -2.085 0.280 1.00 97.88 417 ASP A N 1
ATOM 3324 C CA . ASP A 1 417 ? 3.686 -1.430 1.567 1.00 97.88 417 ASP A CA 1
ATOM 3325 C C . ASP A 1 417 ? 2.239 -0.956 1.703 1.00 97.88 417 ASP A C 1
ATOM 3327 O O . ASP A 1 417 ? 1.947 0.160 2.146 1.00 97.88 417 ASP A O 1
ATOM 3331 N N . ASN A 1 418 ? 1.307 -1.817 1.289 1.00 97.75 418 ASN A N 1
ATOM 3332 C CA . ASN A 1 418 ? -0.125 -1.538 1.400 1.00 97.75 418 ASN A CA 1
ATOM 3333 C C . ASN A 1 418 ? -0.567 -1.538 2.871 1.00 97.75 418 ASN A C 1
ATOM 3335 O O . ASN A 1 418 ? -1.545 -0.874 3.235 1.00 97.75 418 ASN A O 1
ATOM 3339 N N . VAL A 1 419 ? 0.187 -2.249 3.714 1.00 96.88 419 VAL A N 1
ATOM 3340 C CA . VAL A 1 419 ? 0.095 -2.277 5.172 1.00 96.88 419 VAL A CA 1
ATOM 3341 C C . VAL A 1 419 ? 1.484 -2.090 5.793 1.00 96.88 419 VAL A C 1
ATOM 3343 O O . VAL A 1 419 ? 2.426 -2.771 5.412 1.00 96.88 419 VAL A O 1
ATOM 3346 N N . TYR A 1 420 ? 1.579 -1.258 6.837 1.00 96.25 420 TYR A N 1
ATOM 3347 C CA . TYR A 1 420 ? 2.737 -1.220 7.742 1.00 96.25 420 TYR A CA 1
ATOM 3348 C C . TYR A 1 420 ? 2.445 -1.977 9.038 1.00 96.25 420 TYR A C 1
ATOM 3350 O O . TYR A 1 420 ? 1.557 -1.602 9.805 1.00 96.25 420 TYR A O 1
ATOM 3358 N N . GLU A 1 421 ? 3.238 -2.997 9.349 1.00 94.69 421 GLU A N 1
ATOM 3359 C CA . GLU A 1 421 ? 3.097 -3.859 10.526 1.00 94.69 421 GLU A CA 1
ATOM 3360 C C . GLU A 1 421 ? 3.092 -3.088 11.851 1.00 94.69 421 GLU A C 1
ATOM 3362 O O . GLU A 1 421 ? 2.421 -3.486 12.804 1.00 94.69 421 GLU A O 1
ATOM 3367 N N . GLY A 1 422 ? 3.811 -1.963 11.902 1.00 93.19 422 GLY A N 1
ATOM 3368 C CA . GLY A 1 422 ? 3.923 -1.103 13.077 1.00 93.19 422 GLY A CA 1
ATOM 3369 C C . GLY A 1 422 ? 2.963 0.085 13.129 1.00 93.19 422 GLY A C 1
ATOM 3370 O O . GLY A 1 422 ? 3.171 0.950 13.988 1.00 93.19 422 GLY A O 1
ATOM 3371 N N . ARG A 1 423 ? 1.990 0.206 12.210 1.00 93.69 423 ARG A N 1
ATOM 3372 C CA . ARG A 1 423 ? 1.064 1.354 12.138 1.00 93.69 423 ARG A CA 1
ATOM 3373 C C . ARG A 1 423 ? -0.398 0.924 11.904 1.00 93.69 423 ARG A C 1
ATOM 3375 O O . ARG A 1 423 ? -0.645 -0.009 11.149 1.00 93.69 423 ARG A O 1
ATOM 3382 N N . PRO A 1 424 ? -1.388 1.609 12.511 1.00 92.88 424 PRO A N 1
ATOM 3383 C CA . PRO A 1 424 ? -1.215 2.622 13.552 1.00 92.88 424 PRO A CA 1
ATOM 3384 C C . PRO A 1 424 ? -0.726 2.027 14.877 1.00 92.88 424 PRO A C 1
ATOM 3386 O O . PRO A 1 424 ? -0.082 2.716 15.657 1.00 92.88 424 PRO A O 1
ATOM 3389 N N . THR A 1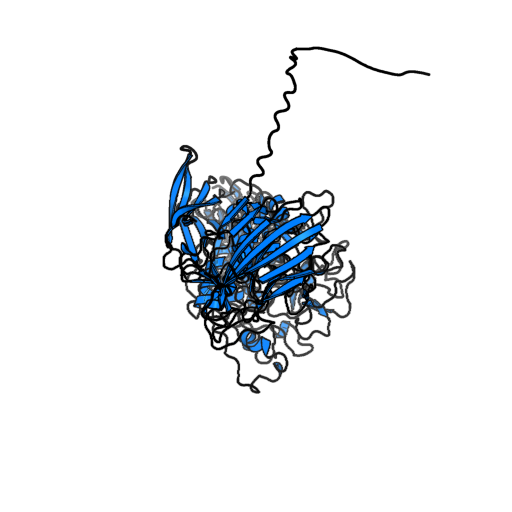 425 ? -0.944 0.732 15.100 1.00 92.44 425 THR A N 1
ATOM 3390 C CA . THR A 1 425 ? -0.539 0.022 16.317 1.00 92.44 425 THR A CA 1
ATOM 3391 C C . THR A 1 425 ? 0.632 -0.931 16.069 1.00 92.44 425 THR A C 1
ATOM 3393 O O . THR A 1 425 ? 0.770 -1.423 14.947 1.00 92.44 425 THR A O 1
ATOM 3396 N N . PRO A 1 426 ? 1.421 -1.275 17.107 1.00 92.56 426 PRO A N 1
ATOM 3397 C CA . PRO A 1 426 ? 2.435 -2.325 17.016 1.00 92.56 426 PRO A CA 1
ATOM 3398 C C . PRO A 1 426 ? 1.864 -3.674 16.534 1.00 92.56 426 PRO A C 1
ATOM 3400 O O . PRO A 1 426 ? 0.688 -3.957 16.800 1.00 92.56 426 PRO A O 1
ATOM 3403 N N . PRO A 1 427 ? 2.680 -4.516 15.871 1.00 94.38 427 PRO A N 1
ATOM 3404 C CA . PRO A 1 427 ? 2.244 -5.826 15.407 1.00 94.38 427 PRO A CA 1
ATOM 3405 C C . PRO A 1 427 ? 1.967 -6.774 16.578 1.00 94.38 427 PRO A C 1
ATOM 3407 O O . PRO A 1 427 ? 2.662 -6.744 17.598 1.00 94.38 427 PRO A O 1
ATOM 3410 N N . ASP A 1 428 ? 0.970 -7.645 16.423 1.00 94.69 428 ASP A N 1
ATOM 3411 C CA . ASP A 1 428 ? 0.583 -8.613 17.453 1.00 94.69 428 ASP A CA 1
ATOM 3412 C C . ASP A 1 428 ? 1.042 -10.039 17.119 1.00 94.69 428 ASP A C 1
ATOM 3414 O O . ASP A 1 428 ? 0.438 -10.752 16.316 1.00 94.69 428 ASP A O 1
ATOM 3418 N N . PHE A 1 429 ? 2.112 -10.478 17.782 1.00 95.12 429 PHE A N 1
ATOM 3419 C CA . PHE A 1 429 ? 2.669 -11.829 17.650 1.00 95.12 429 PHE A CA 1
ATOM 3420 C C . PHE A 1 429 ? 2.295 -12.762 18.811 1.00 95.12 429 PHE A C 1
ATOM 3422 O O . PHE A 1 429 ? 2.918 -13.809 18.989 1.00 95.12 429 PHE A O 1
ATOM 3429 N N . SER A 1 430 ? 1.311 -12.393 19.639 1.00 94.00 430 SER A N 1
ATOM 3430 C CA . SER A 1 430 ? 0.967 -13.158 20.848 1.00 94.00 430 SER A CA 1
ATOM 3431 C C . SER A 1 430 ? 0.406 -14.556 20.556 1.00 94.00 430 SER A C 1
ATOM 3433 O O . SER A 1 430 ? 0.541 -15.462 21.379 1.00 94.00 430 SER A O 1
ATOM 3435 N N . SER A 1 431 ? -0.202 -14.750 19.384 1.00 94.56 431 SER A N 1
ATOM 3436 C CA . SER A 1 431 ? -0.622 -16.049 18.857 1.00 94.56 431 SER A CA 1
ATOM 3437 C C . SER A 1 431 ? -0.789 -15.977 17.333 1.00 94.56 431 SER A C 1
ATOM 3439 O O . SER A 1 431 ? -1.016 -14.882 16.816 1.00 94.56 431 SER A O 1
ATOM 3441 N N . PRO A 1 432 ? -0.767 -17.111 16.601 1.00 94.44 432 PRO A N 1
ATOM 3442 C CA . PRO A 1 432 ? -1.043 -17.114 15.161 1.00 94.44 432 PRO A CA 1
ATOM 3443 C C . PRO A 1 432 ? -2.381 -16.456 14.798 1.00 94.44 432 PRO A C 1
ATOM 3445 O O . PRO A 1 432 ? -2.462 -15.702 13.833 1.00 94.44 432 PRO A O 1
ATOM 3448 N N . GLN A 1 433 ? -3.421 -16.686 15.606 1.00 94.75 433 GLN A N 1
ATOM 3449 C CA . GLN A 1 433 ? -4.738 -16.090 15.392 1.00 94.75 433 GLN A CA 1
ATOM 3450 C C . GLN A 1 433 ? -4.718 -14.568 15.564 1.00 94.75 433 GLN A C 1
ATOM 3452 O O . GLN A 1 433 ? -5.273 -13.860 14.726 1.00 94.75 433 GLN A O 1
ATOM 3457 N N . ASN A 1 434 ? -4.039 -14.057 16.594 1.00 96.12 434 ASN A N 1
ATOM 3458 C CA . ASN A 1 434 ? -3.914 -12.613 16.791 1.00 96.12 434 ASN A CA 1
ATOM 3459 C C . ASN A 1 434 ? -3.082 -11.968 15.685 1.00 96.12 434 ASN A C 1
ATOM 3461 O O . ASN A 1 434 ? -3.447 -10.890 15.236 1.00 96.12 434 ASN A O 1
ATOM 3465 N N . THR A 1 435 ? -2.049 -12.641 15.169 1.00 97.38 435 THR A N 1
ATOM 3466 C CA . THR A 1 435 ? -1.296 -12.140 14.009 1.00 97.38 435 THR A CA 1
ATOM 3467 C C . THR A 1 435 ? -2.157 -12.106 12.742 1.00 97.38 435 THR A C 1
ATOM 3469 O O . THR A 1 435 ? -2.083 -11.140 11.986 1.00 97.38 435 THR A O 1
ATOM 3472 N N . HIS A 1 436 ? -3.024 -13.104 12.518 1.00 97.44 436 HIS A N 1
ATOM 3473 C CA . HIS A 1 436 ? -3.976 -13.077 11.398 1.00 97.44 436 HIS A CA 1
ATOM 3474 C C . HIS A 1 436 ? -4.940 -11.889 11.504 1.00 97.44 436 HIS A C 1
ATOM 3476 O O . HIS A 1 436 ? -5.130 -11.153 10.539 1.00 97.44 436 HIS A O 1
ATOM 3482 N N . LEU A 1 437 ? -5.547 -11.702 12.678 1.00 97.81 437 LEU A N 1
ATOM 3483 C CA . LEU A 1 437 ? -6.511 -10.631 12.922 1.00 97.81 437 LEU A CA 1
ATOM 3484 C C . LEU A 1 437 ? -5.856 -9.244 12.910 1.00 97.81 437 LEU A C 1
ATOM 3486 O O . LEU A 1 437 ? -6.468 -8.298 12.426 1.00 97.81 437 LEU A O 1
ATOM 3490 N N . ASP A 1 438 ? -4.614 -9.129 13.376 1.00 98.12 438 ASP A N 1
ATOM 3491 C CA . ASP A 1 438 ? -3.825 -7.897 13.330 1.00 98.12 438 ASP A CA 1
ATOM 3492 C C . ASP A 1 438 ? -3.505 -7.473 11.891 1.00 98.12 438 ASP A C 1
ATOM 3494 O O . ASP A 1 438 ? -3.656 -6.300 11.547 1.00 98.12 438 ASP A O 1
ATOM 3498 N N . TYR A 1 439 ? -3.138 -8.423 11.023 1.00 98.50 439 TYR A N 1
ATOM 3499 C CA . TYR A 1 439 ? -3.009 -8.154 9.591 1.00 98.50 439 TYR A CA 1
ATOM 3500 C C . TYR A 1 439 ? -4.342 -7.706 8.991 1.00 98.50 439 TYR A C 1
ATOM 3502 O O . TYR A 1 439 ? -4.391 -6.667 8.335 1.00 98.50 439 TYR A O 1
ATOM 3510 N N . LEU A 1 440 ? -5.426 -8.441 9.258 1.00 98.50 440 LEU A N 1
ATOM 3511 C CA . LEU A 1 440 ? -6.745 -8.117 8.714 1.00 98.50 440 LEU A CA 1
ATOM 3512 C C . LEU A 1 440 ? -7.244 -6.747 9.177 1.00 98.50 440 LEU A C 1
ATOM 3514 O O . LEU A 1 440 ? -7.767 -6.000 8.362 1.00 98.50 440 LEU A O 1
ATOM 3518 N N . TYR A 1 441 ? -7.019 -6.372 10.437 1.00 98.25 441 TYR A N 1
ATOM 3519 C CA . TYR A 1 441 ? -7.338 -5.039 10.951 1.00 98.25 441 TYR A CA 1
ATOM 3520 C C . TYR A 1 441 ? -6.700 -3.935 10.097 1.00 98.25 441 TYR A C 1
ATOM 3522 O O . TYR A 1 441 ? -7.380 -2.997 9.682 1.00 98.25 441 TYR A O 1
ATOM 3530 N N . LYS A 1 442 ? -5.409 -4.077 9.776 1.00 98.12 442 LYS A N 1
ATOM 3531 C CA . LYS A 1 442 ? -4.676 -3.103 8.958 1.00 98.12 442 LYS A CA 1
ATOM 3532 C C . LYS A 1 442 ? -5.063 -3.169 7.478 1.00 98.12 442 LYS A C 1
ATOM 3534 O O . LYS A 1 442 ? -5.212 -2.130 6.842 1.00 98.12 442 LYS A O 1
ATOM 3539 N N . TRP A 1 443 ? -5.286 -4.367 6.940 1.00 98.62 443 TRP A N 1
ATOM 3540 C CA . TRP A 1 443 ? -5.773 -4.556 5.572 1.00 98.62 443 TRP A CA 1
ATOM 3541 C C . TRP A 1 443 ? -7.168 -3.948 5.372 1.00 98.62 443 TRP A C 1
ATOM 3543 O O . TRP A 1 443 ? -7.438 -3.321 4.353 1.00 98.62 443 TRP A O 1
ATOM 3553 N N . TYR A 1 444 ? -8.047 -4.027 6.371 1.00 98.50 444 TYR A N 1
ATOM 3554 C CA . TYR A 1 444 ? -9.364 -3.395 6.301 1.00 98.50 444 TYR A CA 1
ATOM 3555 C C . TYR A 1 444 ? -9.282 -1.872 6.296 1.00 98.50 444 TYR A C 1
ATOM 3557 O O . TYR A 1 444 ? -10.130 -1.242 5.673 1.00 98.50 444 TYR A O 1
ATOM 3565 N N . MET A 1 445 ? -8.249 -1.273 6.899 1.00 98.38 445 MET A N 1
ATOM 3566 C CA . MET A 1 445 ? -7.988 0.159 6.730 1.00 98.38 445 MET A CA 1
ATOM 3567 C C . MET A 1 445 ? -7.630 0.484 5.272 1.00 98.38 445 MET A C 1
ATOM 3569 O O . MET A 1 445 ? -8.156 1.452 4.732 1.00 98.38 445 MET A O 1
ATOM 3573 N N . PHE A 1 446 ? -6.829 -0.348 4.592 1.00 98.44 446 PHE A N 1
ATOM 3574 C CA . PHE A 1 446 ? -6.595 -0.194 3.149 1.00 98.44 446 PHE A CA 1
ATOM 3575 C C . PHE A 1 446 ? -7.912 -0.274 2.359 1.00 98.44 446 PHE A C 1
ATOM 3577 O O . PHE A 1 446 ? -8.217 0.633 1.580 1.00 98.44 446 PHE A O 1
ATOM 3584 N N . CYS A 1 447 ? -8.740 -1.295 2.609 1.00 98.44 447 CYS A N 1
ATOM 3585 C CA . CYS A 1 447 ? -10.037 -1.424 1.940 1.00 98.44 447 CYS A CA 1
ATOM 3586 C C . CYS A 1 447 ? -10.939 -0.201 2.195 1.00 98.44 447 CYS A C 1
ATOM 3588 O O . CYS A 1 447 ? -11.546 0.335 1.267 1.00 98.44 447 CYS A O 1
ATOM 3590 N N . TRP A 1 448 ? -10.992 0.290 3.435 1.00 97.75 448 TRP A N 1
ATOM 3591 C CA . TRP A 1 448 ? -11.838 1.422 3.809 1.00 97.75 448 TRP A CA 1
ATOM 3592 C C . TRP A 1 448 ? -11.363 2.751 3.205 1.00 97.75 448 TRP A C 1
ATOM 3594 O O . TRP A 1 448 ? -12.188 3.576 2.806 1.00 97.75 448 TRP A O 1
ATOM 3604 N N . ALA A 1 449 ? -10.047 2.948 3.100 1.00 97.31 449 ALA A N 1
ATOM 3605 C CA . ALA A 1 449 ? -9.446 4.134 2.498 1.00 97.31 449 ALA A CA 1
ATOM 3606 C C . ALA A 1 449 ? -9.638 4.172 0.972 1.00 97.31 449 ALA A C 1
ATOM 3608 O O . ALA A 1 449 ? -10.006 5.209 0.423 1.00 97.31 449 ALA A O 1
ATOM 3609 N N . HIS A 1 450 ? -9.437 3.042 0.284 1.00 97.94 450 HIS A N 1
ATOM 3610 C CA . HIS A 1 450 ? -9.323 3.014 -1.180 1.00 97.94 450 HIS A CA 1
ATOM 3611 C C . HIS A 1 450 ? -10.559 2.494 -1.929 1.00 97.94 450 HIS A C 1
ATOM 3613 O O . HIS A 1 450 ? -10.625 2.649 -3.149 1.00 97.94 450 HIS A O 1
ATOM 3619 N N . SER A 1 451 ? -11.564 1.936 -1.242 1.00 95.88 451 SER A N 1
ATOM 3620 C CA . SER A 1 451 ? -12.754 1.344 -1.886 1.00 95.88 451 SER A CA 1
ATOM 3621 C C . SER A 1 451 ? -13.525 2.290 -2.806 1.00 95.88 451 SER A C 1
ATOM 3623 O O . SER A 1 451 ? -14.151 1.830 -3.758 1.00 95.88 451 SER A O 1
ATOM 3625 N N . ALA A 1 452 ? -13.470 3.606 -2.573 1.00 94.25 452 ALA A N 1
ATOM 3626 C CA . ALA A 1 452 ? -14.076 4.592 -3.467 1.00 94.25 452 ALA A CA 1
ATOM 3627 C C . ALA A 1 452 ? -13.491 4.536 -4.893 1.00 94.25 452 ALA A C 1
ATOM 3629 O O . ALA A 1 452 ? -14.219 4.789 -5.854 1.00 94.25 452 ALA A O 1
ATOM 3630 N N . LEU A 1 453 ? -12.213 4.161 -5.019 1.00 98.19 453 LEU A N 1
ATOM 3631 C CA . LEU A 1 453 ? -11.520 3.952 -6.288 1.00 98.19 453 LEU A CA 1
ATOM 3632 C C . LEU A 1 453 ? -11.653 2.493 -6.753 1.00 98.19 453 LEU A C 1
ATOM 3634 O O . LEU A 1 453 ? -12.157 2.234 -7.844 1.00 98.19 453 LEU A O 1
ATOM 3638 N N . THR A 1 454 ? -11.256 1.525 -5.918 1.00 98.56 454 THR A N 1
ATOM 3639 C CA . THR A 1 454 ? -11.081 0.122 -6.352 1.00 98.56 454 THR A CA 1
ATOM 3640 C C . THR A 1 454 ? -12.384 -0.587 -6.714 1.00 98.56 454 THR A C 1
ATOM 3642 O O . THR A 1 454 ? -12.368 -1.551 -7.475 1.00 98.56 454 THR A O 1
ATOM 3645 N N . LYS A 1 455 ? -13.534 -0.108 -6.220 1.00 97.94 455 LYS A N 1
ATOM 3646 C CA . LYS A 1 455 ? -14.837 -0.672 -6.601 1.00 97.94 455 LYS A CA 1
ATOM 3647 C C . LYS A 1 455 ? -15.239 -0.352 -8.042 1.00 97.94 455 LYS A C 1
ATOM 3649 O O . LYS A 1 455 ? -16.184 -0.965 -8.527 1.00 97.94 455 LYS A O 1
ATOM 3654 N N . ASN A 1 456 ? -14.567 0.616 -8.675 1.00 98.50 456 ASN A N 1
ATOM 3655 C CA . ASN A 1 456 ? -14.914 1.159 -9.989 1.00 98.50 456 ASN A CA 1
ATOM 3656 C C . ASN A 1 456 ? -13.751 1.147 -10.992 1.00 98.50 456 ASN A C 1
ATOM 3658 O O . ASN A 1 456 ? -13.992 1.345 -12.175 1.00 98.50 456 ASN A O 1
ATOM 3662 N N . ILE A 1 457 ? -12.510 0.930 -10.553 1.00 98.81 457 ILE A N 1
ATOM 3663 C CA . ILE A 1 457 ? -11.309 0.995 -11.399 1.00 98.81 457 ILE A CA 1
ATOM 3664 C C . ILE A 1 457 ? -10.503 -0.288 -11.176 1.00 98.81 457 ILE A C 1
ATOM 3666 O O . ILE A 1 457 ? -10.289 -0.645 -10.010 1.00 98.81 457 ILE A O 1
ATOM 3670 N N . PRO A 1 458 ? -10.052 -0.988 -12.236 1.00 98.81 458 PRO A N 1
ATOM 3671 C CA . PRO A 1 458 ? -9.239 -2.183 -12.066 1.00 98.81 458 PRO A CA 1
ATOM 3672 C C . PRO A 1 458 ? -7.948 -1.849 -11.314 1.00 98.81 458 PRO A C 1
ATOM 3674 O O . PRO A 1 458 ? -7.375 -0.765 -11.465 1.00 98.81 458 PRO A O 1
ATOM 3677 N N . ALA A 1 459 ? -7.492 -2.784 -10.484 1.00 98.81 459 ALA A N 1
ATOM 3678 C CA . ALA A 1 459 ? -6.387 -2.550 -9.563 1.00 98.81 459 ALA A CA 1
ATOM 3679 C C . ALA A 1 459 ? -5.383 -3.707 -9.566 1.00 98.81 459 ALA A C 1
ATOM 3681 O O . ALA A 1 459 ? -5.729 -4.852 -9.271 1.00 98.81 459 ALA A O 1
ATOM 3682 N N . VAL A 1 460 ? -4.120 -3.384 -9.835 1.00 98.88 460 VAL A N 1
ATOM 3683 C CA . VAL A 1 460 ? -2.974 -4.254 -9.563 1.00 98.88 460 VAL A CA 1
ATOM 3684 C C . VAL A 1 460 ? -2.464 -3.918 -8.169 1.00 98.88 460 VAL A C 1
ATOM 3686 O O . VAL A 1 460 ? -1.971 -2.815 -7.950 1.00 98.88 460 VAL A O 1
ATOM 3689 N N . VAL A 1 461 ? -2.580 -4.852 -7.227 1.00 98.81 461 VAL A N 1
ATOM 3690 C CA . VAL A 1 461 ? -2.065 -4.705 -5.860 1.00 98.81 461 VAL A CA 1
ATOM 3691 C C . VAL A 1 461 ? -1.083 -5.836 -5.598 1.00 98.81 461 VAL A C 1
ATOM 3693 O O . VAL A 1 461 ? -1.430 -7.001 -5.778 1.00 98.81 461 VAL A O 1
ATOM 3696 N N . ILE A 1 462 ? 0.152 -5.508 -5.217 1.00 98.62 462 ILE A N 1
ATOM 3697 C CA . ILE A 1 462 ? 1.193 -6.499 -4.911 1.00 98.62 462 ILE A CA 1
ATOM 3698 C C . ILE A 1 462 ? 1.816 -6.233 -3.532 1.00 98.62 462 ILE A C 1
ATOM 3700 O O . ILE A 1 462 ? 1.974 -5.067 -3.169 1.00 98.62 462 ILE A O 1
ATOM 3704 N N . PRO A 1 463 ? 2.168 -7.283 -2.762 1.00 98.19 463 PRO A N 1
ATOM 3705 C CA . PRO A 1 463 ? 2.825 -7.127 -1.467 1.00 98.19 463 PRO A CA 1
ATOM 3706 C C . PRO A 1 463 ? 4.327 -6.829 -1.596 1.00 98.19 463 PRO A C 1
ATOM 3708 O O . PRO A 1 463 ? 5.000 -7.352 -2.498 1.00 98.19 463 PRO A O 1
ATOM 3711 N N . ASP A 1 464 ? 4.838 -6.086 -0.615 1.00 98.00 464 ASP A N 1
ATOM 3712 C CA . ASP A 1 464 ? 6.264 -5.856 -0.337 1.00 98.00 464 ASP A CA 1
ATOM 3713 C C . ASP A 1 464 ? 6.650 -6.383 1.068 1.00 98.00 464 ASP A C 1
ATOM 3715 O O . ASP A 1 464 ? 5.988 -7.286 1.593 1.00 98.00 464 ASP A O 1
ATOM 3719 N N . ASP A 1 465 ? 7.745 -5.920 1.674 1.00 96.50 465 ASP A N 1
ATOM 3720 C CA . ASP A 1 465 ? 8.236 -6.386 2.978 1.00 96.50 465 ASP A CA 1
ATOM 3721 C C . ASP A 1 465 ? 7.297 -6.083 4.144 1.00 96.50 465 ASP A C 1
ATOM 3723 O O . ASP A 1 465 ? 6.984 -7.001 4.921 1.00 96.50 465 ASP A O 1
ATOM 3727 N N . HIS A 1 466 ? 6.833 -4.842 4.276 1.00 97.56 466 HIS A N 1
ATOM 3728 C CA . HIS A 1 466 ? 5.999 -4.443 5.408 1.00 97.56 466 HIS A CA 1
ATOM 3729 C C . HIS A 1 466 ? 4.652 -5.179 5.423 1.00 97.56 466 HIS A C 1
ATOM 3731 O O . HIS A 1 466 ? 4.155 -5.539 6.498 1.00 97.56 466 HIS A O 1
ATOM 3737 N N . ASP A 1 467 ? 4.123 -5.534 4.247 1.00 98.19 467 ASP A N 1
ATOM 3738 C CA . ASP A 1 467 ? 2.904 -6.336 4.098 1.00 98.19 467 ASP A CA 1
ATOM 3739 C C . ASP A 1 467 ? 3.017 -7.710 4.773 1.00 98.19 467 ASP A C 1
ATOM 3741 O O . ASP A 1 467 ? 2.050 -8.208 5.354 1.00 98.19 467 ASP A O 1
ATOM 3745 N N . VAL A 1 468 ? 4.210 -8.314 4.736 1.00 97.44 468 VAL A N 1
ATOM 3746 C CA . VAL A 1 468 ? 4.526 -9.617 5.351 1.00 97.44 468 VAL A CA 1
ATOM 3747 C C . VAL A 1 468 ? 5.299 -9.483 6.667 1.00 97.44 468 VAL A C 1
ATOM 3749 O O . VAL A 1 468 ? 5.901 -10.445 7.154 1.00 97.44 468 VAL A O 1
ATOM 3752 N N . TYR A 1 469 ? 5.241 -8.298 7.274 1.00 96.81 469 TYR A N 1
ATOM 3753 C CA . TYR A 1 469 ? 5.783 -7.953 8.591 1.00 96.81 469 TYR A CA 1
ATOM 3754 C C . TYR A 1 469 ? 7.304 -8.121 8.665 1.00 96.81 469 TYR A C 1
ATOM 3756 O O . TYR A 1 469 ? 7.876 -8.539 9.682 1.00 96.81 469 TYR A O 1
ATOM 3764 N N . HIS A 1 470 ? 7.976 -7.803 7.566 1.00 95.50 470 HIS A N 1
ATOM 3765 C CA . HIS A 1 470 ? 9.413 -7.605 7.488 1.00 95.50 470 HIS A CA 1
ATOM 3766 C C . HIS A 1 470 ? 9.740 -6.110 7.535 1.00 95.50 470 HIS A C 1
ATOM 3768 O O . HIS A 1 470 ? 8.939 -5.303 7.096 1.00 95.50 470 HIS A O 1
ATOM 3774 N N . GLY A 1 471 ? 10.902 -5.756 8.099 1.00 91.56 471 GLY A N 1
ATOM 3775 C CA . GLY A 1 471 ? 11.454 -4.418 7.878 1.00 91.56 471 GLY A CA 1
ATOM 3776 C C . GLY A 1 471 ? 12.098 -4.344 6.498 1.00 91.56 471 GLY A C 1
ATOM 3777 O O . GLY A 1 471 ? 11.864 -3.397 5.778 1.00 91.56 471 GLY A O 1
ATOM 3778 N N . ASN A 1 472 ? 12.845 -5.398 6.147 1.00 95.00 472 ASN A N 1
ATOM 3779 C CA . ASN A 1 472 ? 13.349 -5.673 4.804 1.00 95.00 472 ASN A CA 1
ATOM 3780 C C . ASN A 1 472 ? 13.105 -7.157 4.485 1.00 95.00 472 ASN A C 1
ATOM 3782 O O . ASN A 1 472 ? 13.310 -8.022 5.358 1.00 95.00 472 ASN A O 1
ATOM 3786 N N . ILE A 1 473 ? 12.715 -7.490 3.251 1.00 96.38 473 ILE A N 1
ATOM 3787 C CA . ILE A 1 473 ? 12.551 -8.885 2.818 1.00 96.38 473 ILE A CA 1
ATOM 3788 C C . ILE A 1 473 ? 13.487 -9.273 1.670 1.00 96.38 473 ILE A C 1
ATOM 3790 O O . ILE A 1 473 ? 13.508 -8.689 0.588 1.00 96.38 473 ILE A O 1
ATOM 3794 N N . TRP A 1 474 ? 14.196 -10.379 1.896 1.00 98.06 474 TRP A N 1
ATOM 3795 C CA . TRP A 1 474 ? 14.863 -11.163 0.862 1.00 98.06 474 TRP A CA 1
ATOM 3796 C C . TRP A 1 474 ? 14.247 -12.560 0.861 1.00 98.06 474 TRP A C 1
ATOM 3798 O O . TRP A 1 474 ? 14.637 -13.405 1.664 1.00 98.06 474 TRP A O 1
ATOM 3808 N N . GLY A 1 475 ? 13.243 -12.806 0.018 1.00 97.69 475 GLY A N 1
ATOM 3809 C CA . GLY A 1 475 ? 12.381 -13.989 0.133 1.00 97.69 475 GLY A CA 1
ATOM 3810 C C . GLY A 1 475 ? 13.077 -15.336 -0.106 1.00 97.69 475 GLY A C 1
ATOM 3811 O O . GLY A 1 475 ? 12.533 -16.375 0.271 1.00 97.69 475 GLY A O 1
ATOM 3812 N N . ASP A 1 476 ? 14.273 -15.343 -0.708 1.00 97.81 476 ASP A N 1
ATOM 3813 C CA . ASP A 1 476 ? 15.096 -16.531 -0.999 1.00 97.81 476 ASP A CA 1
ATOM 3814 C C . ASP A 1 476 ? 14.304 -17.698 -1.633 1.00 97.81 476 ASP A C 1
ATOM 3816 O O . ASP A 1 476 ? 14.502 -18.889 -1.344 1.00 97.81 476 ASP A O 1
ATOM 3820 N N . GLY A 1 477 ? 13.349 -17.352 -2.501 1.00 97.75 477 GLY A N 1
ATOM 3821 C CA . GLY A 1 477 ? 12.443 -18.303 -3.136 1.00 97.75 477 GLY A CA 1
ATOM 3822 C C . GLY A 1 477 ? 11.527 -19.007 -2.133 1.00 97.75 477 GLY A C 1
ATOM 3823 O O . GLY A 1 477 ? 11.388 -20.230 -2.203 1.00 97.75 477 GLY A O 1
ATOM 3824 N N . GLY A 1 478 ? 10.949 -18.265 -1.184 1.00 97.75 478 GLY A N 1
ATOM 3825 C CA . GLY A 1 478 ? 10.002 -18.780 -0.187 1.00 97.75 478 GLY A CA 1
ATOM 3826 C C . GLY A 1 478 ? 10.637 -19.558 0.961 1.00 97.75 478 GLY A C 1
ATOM 3827 O O . GLY A 1 478 ? 9.986 -20.418 1.549 1.00 97.75 478 GLY A O 1
ATOM 3828 N N . ALA A 1 479 ? 11.930 -19.366 1.231 1.00 98.25 479 ALA A N 1
ATOM 3829 C CA . ALA A 1 479 ? 12.592 -20.086 2.314 1.00 98.25 479 ALA A CA 1
ATOM 3830 C C . ALA A 1 479 ? 12.048 -19.661 3.685 1.00 98.25 479 ALA A C 1
ATOM 3832 O O . ALA A 1 479 ? 11.506 -18.570 3.842 1.00 98.25 479 ALA A O 1
ATOM 3833 N N . LYS A 1 480 ? 12.268 -20.499 4.703 1.00 97.69 480 LYS A N 1
ATOM 3834 C CA . LYS A 1 480 ? 11.988 -20.128 6.092 1.00 97.69 480 LYS A CA 1
ATOM 3835 C C . LYS A 1 480 ? 13.160 -19.327 6.640 1.00 97.69 480 LYS A C 1
ATOM 3837 O O . LYS A 1 480 ? 14.292 -19.813 6.573 1.00 97.69 480 LYS A O 1
ATOM 3842 N N . ALA A 1 481 ? 12.887 -18.174 7.247 1.00 95.94 481 ALA A N 1
ATOM 3843 C CA . ALA A 1 481 ? 13.918 -17.418 7.943 1.00 95.94 481 ALA A CA 1
ATOM 3844 C C . ALA A 1 481 ? 14.536 -18.249 9.073 1.00 95.94 481 ALA A C 1
ATOM 3846 O O . ALA A 1 481 ? 13.837 -18.917 9.847 1.00 95.94 481 ALA A O 1
ATOM 3847 N N . LYS A 1 482 ? 15.869 -18.227 9.167 1.00 94.69 482 LYS A N 1
ATOM 3848 C CA . LYS A 1 482 ? 16.585 -18.969 10.211 1.00 94.69 482 LYS A CA 1
ATOM 3849 C C . LYS A 1 482 ? 16.171 -18.459 11.595 1.00 94.69 482 LYS A C 1
ATOM 3851 O O . LYS A 1 482 ? 15.975 -17.259 11.760 1.00 94.69 482 LYS A O 1
ATOM 3856 N N . PRO A 1 483 ? 16.060 -19.339 12.603 1.00 91.62 483 PRO A N 1
ATOM 3857 C CA . PRO A 1 483 ? 15.749 -18.907 13.956 1.00 91.62 483 PRO A CA 1
ATOM 3858 C C . PRO A 1 483 ? 16.867 -18.034 14.540 1.00 91.62 483 PRO A C 1
ATOM 3860 O O . PRO A 1 483 ? 18.001 -17.997 14.050 1.00 91.62 483 PRO A O 1
ATOM 3863 N N . TRP A 1 484 ? 16.524 -17.355 15.628 1.00 92.75 484 TRP A N 1
ATOM 3864 C CA . TRP A 1 484 ? 17.465 -16.613 16.453 1.00 92.75 484 TRP A CA 1
ATOM 3865 C C . TRP A 1 484 ? 18.535 -17.549 17.047 1.00 92.75 484 TRP A C 1
ATOM 3867 O O . TRP A 1 484 ? 18.182 -18.642 17.502 1.00 92.75 484 TRP A O 1
ATOM 3877 N N . PRO A 1 485 ? 19.825 -17.159 17.048 1.00 91.88 485 PRO A N 1
ATOM 3878 C CA . PRO A 1 485 ? 20.876 -17.905 17.732 1.00 91.88 485 PRO A CA 1
ATOM 3879 C C . PRO A 1 485 ? 20.730 -17.746 19.254 1.00 91.88 485 PRO A C 1
ATOM 3881 O O . PRO A 1 485 ? 19.977 -16.886 19.725 1.00 91.88 485 PRO A O 1
ATOM 3884 N N . ALA A 1 486 ? 21.443 -18.557 20.043 1.00 89.88 486 ALA A N 1
ATOM 3885 C CA . ALA A 1 486 ? 21.403 -18.393 21.494 1.00 89.88 486 ALA A CA 1
ATOM 3886 C C . ALA A 1 486 ? 22.032 -17.043 21.914 1.00 89.88 486 ALA A C 1
ATOM 3888 O O . ALA A 1 486 ? 22.903 -16.514 21.212 1.00 89.88 486 ALA A O 1
ATOM 3889 N N . PRO A 1 487 ? 21.628 -16.459 23.061 1.00 85.44 487 PRO A N 1
ATOM 3890 C CA . PRO A 1 487 ? 22.249 -15.239 23.568 1.00 85.44 487 PRO A CA 1
ATOM 3891 C C . PRO A 1 487 ? 23.776 -15.375 23.660 1.00 85.44 487 PRO A C 1
ATOM 3893 O O . PRO A 1 487 ? 24.287 -16.311 24.268 1.00 85.44 487 PRO A O 1
ATOM 3896 N N . GLY A 1 488 ? 24.502 -14.429 23.058 1.00 84.56 488 GLY A N 1
ATOM 3897 C CA . GLY A 1 488 ? 25.970 -14.444 22.991 1.00 84.56 488 GLY A CA 1
ATOM 3898 C C . GLY A 1 488 ? 26.571 -15.167 21.778 1.00 84.56 488 GLY A C 1
ATOM 3899 O O . GLY A 1 488 ? 27.775 -15.056 21.569 1.00 84.56 488 GLY A O 1
ATOM 3900 N N . GLU A 1 489 ? 25.763 -15.839 20.951 1.00 91.25 489 GLU A N 1
ATOM 3901 C CA . GLU A 1 489 ? 26.221 -16.543 19.738 1.00 91.25 489 GLU A CA 1
ATOM 3902 C C . GLU A 1 489 ? 26.055 -15.728 18.445 1.00 91.25 489 GLU A C 1
ATOM 3904 O O . GLU A 1 489 ? 26.380 -16.205 17.356 1.00 91.25 489 GLU A O 1
ATOM 3909 N N . PHE A 1 490 ? 25.560 -14.491 18.532 1.00 93.25 490 PHE A N 1
ATOM 3910 C CA . PHE A 1 490 ? 25.491 -13.610 17.368 1.00 93.25 490 PHE A CA 1
ATOM 3911 C C . PHE A 1 490 ? 26.897 -13.327 16.825 1.00 93.25 490 PHE A C 1
ATOM 3913 O O . PHE A 1 490 ? 27.811 -13.044 17.608 1.00 93.25 490 PHE A O 1
ATOM 3920 N N . PRO A 1 491 ? 27.087 -13.324 15.493 1.00 92.81 491 PRO A N 1
ATOM 3921 C CA . PRO A 1 491 ? 28.338 -12.866 14.909 1.00 92.81 491 PRO A CA 1
ATOM 3922 C C . PRO A 1 491 ? 28.672 -11.442 15.366 1.00 92.81 491 PRO A C 1
ATOM 3924 O O . PRO A 1 491 ? 27.787 -10.596 15.459 1.00 92.81 491 PRO A O 1
ATOM 3927 N N . ASP A 1 492 ? 29.956 -11.144 15.582 1.00 93.50 492 ASP A N 1
ATOM 3928 C CA . ASP A 1 492 ? 30.400 -9.871 16.179 1.00 93.50 492 ASP A CA 1
ATOM 3929 C C . ASP A 1 492 ? 29.847 -8.610 15.498 1.00 93.50 492 ASP A C 1
ATOM 3931 O O . ASP A 1 492 ? 29.655 -7.589 16.152 1.00 93.50 492 ASP A O 1
ATOM 3935 N N . HIS A 1 493 ? 29.597 -8.664 14.188 1.00 94.25 493 HIS A N 1
ATOM 3936 C CA . HIS A 1 493 ? 29.079 -7.530 13.423 1.00 94.25 493 HIS A CA 1
ATOM 3937 C C . HIS A 1 493 ? 27.583 -7.251 13.654 1.00 94.25 493 HIS A C 1
ATOM 3939 O O . HIS A 1 493 ? 27.127 -6.174 13.291 1.00 94.25 493 HIS A O 1
ATOM 3945 N N . TYR A 1 494 ? 26.851 -8.170 14.291 1.00 94.62 494 TYR A N 1
ATOM 3946 C CA . TYR A 1 494 ? 25.465 -7.977 14.727 1.00 94.62 494 TYR A CA 1
ATOM 3947 C C . TYR A 1 494 ? 25.337 -7.406 16.142 1.00 94.62 494 TYR A C 1
ATOM 3949 O O . TYR A 1 494 ? 24.219 -7.134 16.566 1.00 94.62 494 TYR A O 1
ATOM 3957 N N . LYS A 1 495 ? 26.438 -7.198 16.880 1.00 91.88 495 LYS A N 1
ATOM 3958 C CA . LYS A 1 495 ? 26.373 -6.595 18.221 1.00 91.88 495 LYS A CA 1
ATOM 3959 C C . LYS A 1 495 ? 25.766 -5.188 18.145 1.00 91.88 495 LYS A C 1
ATOM 3961 O O . LYS A 1 495 ? 26.348 -4.307 17.510 1.00 91.88 495 LYS A O 1
ATOM 3966 N N . GLY A 1 496 ? 24.624 -4.982 18.801 1.00 90.12 496 GLY A N 1
ATOM 3967 C CA . GLY A 1 496 ? 23.832 -3.745 18.739 1.00 90.12 496 GLY A CA 1
ATOM 3968 C C . GLY A 1 496 ? 22.871 -3.650 17.544 1.00 90.12 496 GLY A C 1
ATOM 3969 O O . GLY A 1 496 ? 22.223 -2.619 17.367 1.00 90.12 496 GLY A O 1
ATOM 3970 N N . PHE A 1 497 ? 22.779 -4.704 16.731 1.00 92.75 497 PHE A N 1
ATOM 3971 C CA . PHE A 1 497 ? 21.899 -4.831 15.566 1.00 92.75 497 PHE A CA 1
ATOM 3972 C C . PHE A 1 497 ? 21.172 -6.183 15.537 1.00 92.75 497 PHE A C 1
ATOM 3974 O O . PHE A 1 497 ? 20.708 -6.623 14.485 1.00 92.75 497 PHE A O 1
ATOM 3981 N N . GLU A 1 498 ? 21.064 -6.858 16.680 1.00 93.50 498 GLU A N 1
ATOM 3982 C CA . GLU A 1 498 ? 20.511 -8.207 16.794 1.00 93.50 498 GLU A CA 1
ATOM 3983 C C . GLU A 1 498 ? 19.092 -8.275 16.210 1.00 93.50 498 GLU A C 1
ATOM 3985 O O . GLU A 1 498 ? 18.759 -9.252 15.547 1.00 93.50 498 GLU A O 1
ATOM 3990 N N . GLY A 1 499 ? 18.313 -7.191 16.345 1.00 91.56 499 GLY A N 1
ATOM 3991 C CA . GLY A 1 499 ? 16.986 -6.987 15.745 1.00 91.56 499 GLY A CA 1
ATOM 3992 C C . GLY A 1 499 ? 16.868 -7.356 14.259 1.00 91.56 499 GLY A C 1
ATOM 3993 O O . GLY A 1 499 ? 15.825 -7.845 13.830 1.00 91.56 499 GLY A O 1
ATOM 3994 N N . HIS A 1 500 ? 17.941 -7.168 13.485 1.00 94.38 500 HIS A N 1
ATOM 3995 C CA . HIS A 1 500 ? 17.961 -7.407 12.039 1.00 94.38 500 HIS A CA 1
ATOM 3996 C C . HIS A 1 500 ? 18.362 -8.839 11.664 1.00 94.38 500 HIS A C 1
ATOM 3998 O O . HIS A 1 500 ? 18.208 -9.234 10.510 1.00 94.38 500 HIS A O 1
ATOM 4004 N N . TRP A 1 501 ? 18.849 -9.644 12.618 1.00 95.06 501 TRP A N 1
ATOM 4005 C CA . TRP A 1 501 ? 19.418 -10.962 12.330 1.00 95.06 501 TRP A CA 1
ATOM 4006 C C . TRP A 1 501 ? 18.474 -11.830 11.503 1.00 95.06 501 TRP A C 1
ATOM 4008 O O . TRP A 1 501 ? 18.858 -12.311 10.441 1.00 95.06 501 TRP A O 1
ATOM 4018 N N . GLN A 1 502 ? 17.243 -12.020 11.985 1.00 94.50 502 GLN A N 1
ATOM 4019 C CA . GLN A 1 502 ? 16.320 -12.986 11.400 1.00 94.50 502 GLN A CA 1
ATOM 4020 C C . GLN A 1 502 ? 15.944 -12.636 9.954 1.00 94.50 502 GLN A C 1
ATOM 4022 O O . GLN A 1 502 ? 15.935 -13.527 9.108 1.00 94.50 502 GLN A O 1
ATOM 4027 N N . GLN A 1 503 ? 15.667 -11.361 9.663 1.00 94.69 503 GLN A N 1
ATOM 4028 C CA . GLN A 1 503 ? 15.345 -10.919 8.301 1.00 94.69 503 GLN A CA 1
ATOM 4029 C C . GLN A 1 503 ? 16.555 -11.024 7.364 1.00 94.69 503 GLN A C 1
ATOM 4031 O O . GLN A 1 503 ? 16.419 -11.488 6.235 1.00 94.69 503 GLN A O 1
ATOM 4036 N N . ASP A 1 504 ? 17.754 -10.692 7.852 1.00 96.44 504 ASP A N 1
ATOM 4037 C CA . ASP A 1 504 ? 18.971 -10.705 7.043 1.00 96.44 504 ASP A CA 1
ATOM 4038 C C . ASP A 1 504 ? 19.355 -12.116 6.586 1.00 96.44 504 ASP A C 1
ATOM 4040 O O . ASP A 1 504 ? 20.083 -12.256 5.602 1.00 96.44 504 ASP A O 1
ATOM 4044 N N . GLN A 1 505 ? 18.883 -13.169 7.266 1.00 95.69 505 GLN A N 1
ATOM 4045 C CA . GLN A 1 505 ? 19.137 -14.559 6.866 1.00 95.69 505 GLN A CA 1
ATOM 4046 C C . GLN A 1 505 ? 18.358 -14.996 5.614 1.00 95.69 505 GLN A C 1
ATOM 4048 O O . GLN A 1 505 ? 18.610 -16.095 5.115 1.00 95.69 505 GLN A O 1
ATOM 4053 N N . GLY A 1 506 ? 17.451 -14.157 5.107 1.00 96.88 506 GLY A N 1
ATOM 4054 C CA . GLY A 1 506 ? 16.560 -14.478 3.998 1.00 96.88 506 GLY A CA 1
ATOM 4055 C C . GLY A 1 506 ? 15.406 -15.390 4.392 1.00 96.88 506 GLY A C 1
ATOM 4056 O O . GLY A 1 506 ? 15.442 -16.060 5.423 1.00 96.88 506 GLY A O 1
ATOM 4057 N N . GLY A 1 507 ? 14.388 -15.435 3.540 1.00 98.00 507 GLY A N 1
ATOM 4058 C CA . GLY A 1 507 ? 13.151 -16.156 3.788 1.00 98.00 507 GLY A CA 1
ATOM 4059 C C . GLY A 1 507 ? 12.155 -15.399 4.669 1.00 98.00 507 GLY A C 1
ATOM 4060 O O . GLY A 1 507 ? 12.409 -14.290 5.136 1.00 98.00 507 GLY A O 1
ATOM 4061 N N . TYR A 1 508 ? 11.006 -16.026 4.906 1.00 98.06 508 TYR A N 1
ATOM 4062 C CA . TYR A 1 508 ? 9.883 -15.454 5.646 1.00 98.06 508 TYR A CA 1
ATOM 4063 C C . TYR A 1 508 ? 9.976 -15.757 7.148 1.00 98.06 508 TYR A C 1
ATOM 4065 O O . TYR A 1 508 ? 10.253 -16.892 7.557 1.00 98.06 508 TYR A O 1
ATOM 4073 N N . LYS A 1 509 ? 9.715 -14.736 7.978 1.00 96.00 509 LYS A N 1
ATOM 4074 C CA . LYS A 1 509 ? 9.563 -14.858 9.443 1.00 96.00 509 LYS A CA 1
ATOM 4075 C C . LYS A 1 509 ? 8.225 -15.487 9.834 1.00 96.00 509 LYS A C 1
ATOM 4077 O O . LYS A 1 509 ? 8.152 -16.198 10.837 1.00 96.00 509 LYS A O 1
ATOM 4082 N N . LEU A 1 510 ? 7.184 -15.200 9.055 1.00 96.12 510 LEU A N 1
ATOM 4083 C CA . LEU A 1 510 ? 5.825 -15.692 9.263 1.00 96.12 510 LEU A CA 1
ATOM 4084 C C . LEU A 1 510 ? 5.659 -17.129 8.746 1.00 96.12 510 LEU A C 1
ATOM 4086 O O . LEU A 1 510 ? 6.491 -17.644 7.996 1.00 96.12 510 LEU A O 1
ATOM 4090 N N . SER A 1 511 ? 4.581 -17.795 9.164 1.00 96.56 511 SER A N 1
ATOM 4091 C CA . SER A 1 511 ? 4.247 -19.128 8.654 1.00 96.56 511 SER A CA 1
ATOM 4092 C C . SER A 1 511 ? 3.789 -19.050 7.188 1.00 96.56 511 SER A C 1
ATOM 4094 O O . SER A 1 511 ? 3.230 -18.028 6.783 1.00 96.56 511 SER A O 1
ATOM 4096 N N . PRO A 1 512 ? 3.992 -20.105 6.376 1.00 97.50 512 PRO A N 1
ATOM 4097 C CA . PRO A 1 512 ? 3.568 -20.091 4.976 1.00 97.50 512 PRO A CA 1
ATOM 4098 C C . PRO A 1 512 ? 2.051 -19.937 4.819 1.00 97.50 512 PRO A C 1
ATOM 4100 O O . PRO A 1 512 ? 1.605 -19.347 3.842 1.00 97.50 512 PRO A O 1
ATOM 4103 N N . GLU A 1 513 ? 1.247 -20.400 5.782 1.00 97.12 513 GLU A N 1
ATOM 4104 C CA . GLU A 1 513 ? -0.207 -20.204 5.775 1.00 97.12 513 GLU A CA 1
ATOM 4105 C C . GLU A 1 513 ? -0.575 -18.717 5.854 1.00 97.12 513 GLU A C 1
ATOM 4107 O O . GLU A 1 513 ? -1.434 -18.260 5.099 1.00 97.12 513 GLU A O 1
ATOM 4112 N N . LEU A 1 514 ? 0.102 -17.957 6.722 1.00 97.88 514 LEU A N 1
ATOM 4113 C CA . LEU A 1 514 ? -0.101 -16.516 6.858 1.00 97.88 514 LEU A CA 1
ATOM 4114 C C . LEU A 1 514 ? 0.450 -15.752 5.648 1.00 97.88 514 LEU A C 1
ATOM 4116 O O . LEU A 1 514 ? -0.230 -14.871 5.134 1.00 97.88 514 LEU A O 1
ATOM 4120 N N . VAL A 1 515 ? 1.623 -16.127 5.129 1.00 98.38 515 VAL A N 1
ATOM 4121 C CA . VAL A 1 515 ? 2.161 -15.527 3.893 1.00 98.38 515 VAL A CA 1
ATOM 4122 C C . VAL A 1 515 ? 1.201 -15.744 2.719 1.00 98.38 515 VAL A C 1
ATOM 4124 O O . VAL A 1 515 ? 0.880 -14.795 2.013 1.00 98.38 515 VAL A O 1
ATOM 4127 N N . ASN A 1 516 ? 0.661 -16.955 2.555 1.00 98.50 516 ASN A N 1
ATOM 4128 C CA . ASN A 1 516 ? -0.335 -17.255 1.522 1.00 98.50 516 ASN A CA 1
ATOM 4129 C C . ASN A 1 516 ? -1.669 -16.532 1.745 1.00 98.50 516 ASN A C 1
ATOM 4131 O O . ASN A 1 516 ? -2.389 -16.263 0.785 1.00 98.50 516 ASN A O 1
ATOM 4135 N N . MET A 1 517 ? -2.041 -16.251 2.997 1.00 98.38 517 MET A N 1
ATOM 4136 C CA . MET A 1 517 ? -3.208 -15.428 3.309 1.00 98.38 517 MET A CA 1
ATOM 4137 C C . MET A 1 517 ? -2.996 -13.987 2.841 1.00 98.38 517 MET A C 1
ATOM 4139 O O . MET A 1 517 ? -3.855 -13.476 2.134 1.00 98.38 517 MET A O 1
ATOM 4143 N N . ILE A 1 518 ? -1.852 -13.387 3.188 1.00 98.62 518 ILE A N 1
ATOM 4144 C CA . ILE A 1 518 ? -1.470 -12.015 2.817 1.00 98.62 518 ILE A CA 1
ATOM 4145 C C . ILE A 1 518 ? -1.326 -11.871 1.301 1.00 98.62 518 ILE A C 1
ATOM 4147 O O . ILE A 1 518 ? -1.778 -10.891 0.722 1.00 98.62 518 ILE A O 1
ATOM 4151 N N . GLU A 1 519 ? -0.716 -12.852 0.636 1.00 98.50 519 GLU A N 1
ATOM 4152 C CA . GLU A 1 519 ? -0.631 -12.863 -0.823 1.00 98.50 519 GLU A CA 1
ATOM 4153 C C . GLU A 1 519 ? -2.032 -12.896 -1.440 1.00 98.50 519 GLU A C 1
ATOM 4155 O O . GLU A 1 519 ? -2.373 -12.036 -2.245 1.00 98.50 519 GLU A O 1
ATOM 4160 N N . ARG A 1 520 ? -2.883 -13.837 -1.008 1.00 98.25 520 ARG A N 1
ATOM 4161 C CA . ARG A 1 520 ? -4.235 -13.996 -1.555 1.00 98.25 520 ARG A CA 1
ATOM 4162 C C . ARG A 1 520 ? -5.096 -12.747 -1.383 1.00 98.25 520 ARG A C 1
ATOM 4164 O O . ARG A 1 520 ? -5.815 -12.405 -2.320 1.00 98.25 520 ARG A O 1
ATOM 4171 N N . THR A 1 521 ? -5.064 -12.096 -0.221 1.00 98.56 521 THR A N 1
ATOM 4172 C CA . THR A 1 521 ? -5.864 -10.884 0.029 1.00 98.56 521 THR A CA 1
ATOM 4173 C C . THR A 1 521 ? -5.497 -9.747 -0.918 1.00 98.56 521 THR A C 1
ATOM 4175 O O . THR A 1 521 ? -6.373 -8.959 -1.259 1.00 98.56 521 THR A O 1
ATOM 4178 N N . GLN A 1 522 ? -4.247 -9.697 -1.384 1.00 98.62 522 GLN A N 1
ATOM 4179 C CA . GLN A 1 522 ? -3.748 -8.621 -2.237 1.00 98.62 522 GLN A CA 1
ATOM 4180 C C . GLN A 1 522 ? -3.764 -8.958 -3.735 1.00 98.62 522 GLN A C 1
ATOM 4182 O O . GLN A 1 522 ? -4.006 -8.067 -4.535 1.00 98.62 522 GLN A O 1
ATOM 4187 N N . THR A 1 523 ? -3.539 -10.217 -4.134 1.00 98.75 523 THR A N 1
ATOM 4188 C CA . THR A 1 523 ? -3.202 -10.548 -5.537 1.00 98.75 523 THR A CA 1
ATOM 4189 C C . THR A 1 523 ? -4.188 -11.476 -6.246 1.00 98.75 523 THR A C 1
ATOM 4191 O O . THR A 1 523 ? -4.042 -11.744 -7.436 1.00 98.75 523 THR A O 1
ATOM 4194 N N . SER A 1 524 ? -5.208 -11.995 -5.560 1.00 98.44 524 SER A N 1
ATOM 4195 C CA . SER A 1 524 ? -6.105 -13.016 -6.137 1.00 98.44 524 SER A CA 1
ATOM 4196 C C . SER A 1 524 ? -6.961 -12.533 -7.317 1.00 98.44 524 SER A C 1
ATOM 4198 O O . SER A 1 524 ? -7.416 -13.361 -8.112 1.00 98.44 524 SER A O 1
ATOM 4200 N N . ASN A 1 525 ? -7.140 -11.217 -7.461 1.00 98.75 525 ASN A N 1
ATOM 4201 C CA . ASN A 1 525 ? -7.822 -10.599 -8.593 1.00 98.75 525 ASN A CA 1
ATOM 4202 C C . ASN A 1 525 ? -6.927 -10.429 -9.830 1.00 98.75 525 ASN A C 1
ATOM 4204 O O . ASN A 1 525 ? -7.443 -10.043 -10.874 1.00 98.75 525 ASN A O 1
ATOM 4208 N N . LEU A 1 526 ? -5.615 -10.673 -9.729 1.00 98.88 526 LEU A N 1
ATOM 4209 C CA . LEU A 1 526 ? -4.702 -10.612 -10.870 1.00 98.88 526 LEU A CA 1
ATOM 4210 C C . LEU A 1 526 ? -4.957 -11.776 -11.848 1.00 98.88 526 LEU A C 1
ATOM 4212 O O . LEU A 1 526 ? -5.507 -12.816 -11.442 1.00 98.88 526 LEU A O 1
ATOM 4216 N N . PRO A 1 527 ? -4.530 -11.646 -13.121 1.00 98.69 527 PRO A N 1
ATOM 4217 C CA . PRO A 1 527 ? -4.492 -12.757 -14.068 1.00 98.69 527 PRO A CA 1
ATOM 4218 C C . PRO A 1 527 ? -3.783 -13.991 -13.504 1.00 98.69 527 PRO A C 1
ATOM 4220 O O . PRO A 1 527 ? -3.065 -13.934 -12.503 1.00 98.69 527 PRO A O 1
ATOM 4223 N N . ASP A 1 528 ? -4.014 -15.145 -14.124 1.00 98.25 528 ASP A N 1
ATOM 4224 C CA . ASP A 1 528 ? -3.371 -16.368 -13.652 1.00 98.25 528 ASP A CA 1
ATOM 4225 C C . ASP A 1 528 ? -1.839 -16.259 -13.763 1.00 98.25 528 ASP A C 1
ATOM 4227 O O . ASP A 1 528 ? -1.330 -15.688 -14.733 1.00 98.25 528 ASP A O 1
ATOM 4231 N N . PRO A 1 529 ? -1.086 -16.800 -12.788 1.00 98.31 529 PRO A N 1
ATOM 4232 C CA . PRO A 1 529 ? 0.367 -16.733 -12.823 1.00 98.31 529 PRO A CA 1
ATOM 4233 C C . PRO A 1 529 ? 0.911 -17.434 -14.067 1.00 98.31 529 PRO A C 1
ATOM 4235 O O . PRO A 1 529 ? 0.454 -18.527 -14.411 1.00 98.31 529 PRO A O 1
ATOM 4238 N N . TYR A 1 530 ? 1.941 -16.857 -14.689 1.00 98.50 530 TYR A N 1
ATOM 4239 C CA . TYR A 1 530 ? 2.561 -17.423 -15.895 1.00 98.50 530 TYR A CA 1
ATOM 4240 C C . TYR A 1 530 ? 3.044 -18.868 -15.670 1.00 98.50 530 TYR A C 1
ATOM 4242 O O . TYR A 1 530 ? 2.867 -19.744 -16.514 1.00 98.50 530 TYR A O 1
ATOM 4250 N N . ASP A 1 531 ? 3.633 -19.131 -14.503 1.00 98.38 531 ASP A N 1
ATOM 4251 C CA . ASP A 1 531 ? 3.914 -20.482 -14.022 1.00 98.38 531 ASP A CA 1
ATOM 4252 C C . ASP A 1 531 ? 3.460 -20.555 -12.553 1.00 98.38 531 ASP A C 1
ATOM 4254 O O . ASP A 1 531 ? 4.138 -19.992 -11.689 1.00 98.38 531 ASP A O 1
ATOM 4258 N N . PRO A 1 532 ? 2.338 -21.244 -12.251 1.00 98.06 532 PRO A N 1
ATOM 4259 C CA . PRO A 1 532 ? 1.711 -21.251 -10.927 1.00 98.06 532 PRO A CA 1
ATOM 4260 C C . PRO A 1 532 ? 2.403 -22.178 -9.920 1.00 98.06 532 PRO A C 1
ATOM 4262 O O . PRO A 1 532 ? 1.895 -22.374 -8.817 1.00 98.06 532 PRO A O 1
ATOM 4265 N N . THR A 1 533 ? 3.549 -22.780 -10.264 1.00 98.44 533 THR A N 1
ATOM 4266 C CA . THR A 1 533 ? 4.267 -23.679 -9.350 1.00 98.44 533 THR A CA 1
ATOM 4267 C C . THR A 1 533 ? 4.660 -22.929 -8.065 1.00 98.44 533 THR A C 1
ATOM 4269 O O . THR A 1 533 ? 5.383 -21.926 -8.147 1.00 98.44 533 THR A O 1
ATOM 4272 N N . PRO A 1 534 ? 4.252 -23.395 -6.871 1.00 98.50 534 PRO A N 1
ATOM 4273 C CA . PRO A 1 534 ? 4.643 -22.761 -5.617 1.00 98.50 534 PRO A CA 1
ATOM 4274 C C . PRO A 1 534 ? 6.164 -22.728 -5.429 1.00 98.50 534 PRO A C 1
ATOM 4276 O O . PRO A 1 534 ? 6.901 -23.569 -5.956 1.00 98.50 534 PRO A O 1
ATOM 4279 N N . VAL A 1 535 ? 6.650 -21.757 -4.659 1.00 98.56 535 VAL A N 1
ATOM 4280 C CA . VAL A 1 535 ? 8.048 -21.721 -4.209 1.00 98.56 535 VAL A CA 1
ATOM 4281 C C . VAL A 1 535 ? 8.237 -22.605 -2.960 1.00 98.56 535 VAL A C 1
ATOM 4283 O O . VAL A 1 535 ? 7.379 -23.430 -2.624 1.00 98.56 535 VAL A O 1
ATOM 4286 N N . LYS A 1 536 ? 9.380 -22.496 -2.263 1.00 98.50 536 LYS A N 1
ATOM 4287 C CA . LYS A 1 536 ? 9.608 -23.255 -1.019 1.00 98.50 536 LYS A CA 1
ATOM 4288 C C . LYS A 1 536 ? 8.480 -22.975 -0.009 1.00 98.50 536 LYS A C 1
ATOM 4290 O O . LYS A 1 536 ? 7.784 -21.968 -0.077 1.00 98.50 536 LYS A O 1
ATOM 4295 N N . GLN A 1 537 ? 8.287 -23.917 0.916 1.00 98.00 537 GLN A N 1
ATOM 4296 C CA . GLN A 1 537 ? 7.199 -23.904 1.906 1.00 98.00 537 GLN A CA 1
ATOM 4297 C C . GLN A 1 537 ? 5.775 -23.891 1.320 1.00 98.00 537 GLN A C 1
ATOM 4299 O O . GLN A 1 537 ? 4.833 -23.632 2.062 1.00 98.00 537 GLN A O 1
ATOM 4304 N N . ASN A 1 538 ? 5.607 -24.216 0.030 1.00 98.44 538 ASN A N 1
ATOM 4305 C CA . ASN A 1 538 ? 4.314 -24.165 -0.657 1.00 98.44 538 ASN A CA 1
ATOM 4306 C C . ASN A 1 538 ? 3.689 -22.756 -0.624 1.00 98.44 538 ASN A C 1
ATOM 4308 O O . ASN A 1 538 ? 2.475 -22.603 -0.491 1.00 98.44 538 ASN A O 1
ATOM 4312 N N . ILE A 1 539 ? 4.539 -21.728 -0.697 1.00 98.69 539 ILE A N 1
ATOM 4313 C CA . ILE A 1 539 ? 4.101 -20.341 -0.852 1.00 98.69 539 ILE A CA 1
ATOM 4314 C C . ILE A 1 539 ? 3.759 -20.102 -2.327 1.00 98.69 539 ILE A C 1
ATOM 4316 O O . ILE A 1 539 ? 4.504 -20.540 -3.210 1.00 98.69 539 ILE A O 1
ATOM 4320 N N . GLY A 1 540 ? 2.626 -19.454 -2.582 1.00 98.25 540 GLY A N 1
ATOM 4321 C CA . GLY A 1 540 ? 2.122 -19.156 -3.919 1.00 98.25 540 GLY A CA 1
ATOM 4322 C C . GLY A 1 540 ? 2.983 -18.172 -4.720 1.00 98.25 540 GLY A C 1
ATOM 4323 O O . GLY A 1 540 ? 4.013 -17.660 -4.265 1.00 98.25 540 GLY A O 1
ATOM 4324 N N . VAL A 1 541 ? 2.566 -17.959 -5.965 1.00 98.50 541 VAL A N 1
ATOM 4325 C CA . VAL A 1 541 ? 3.132 -16.992 -6.911 1.00 98.50 541 VAL A CA 1
ATOM 4326 C C . VAL A 1 541 ? 1.985 -16.324 -7.672 1.00 98.50 541 VAL A C 1
ATOM 4328 O O . VAL A 1 541 ? 0.950 -16.946 -7.900 1.00 98.50 541 VAL A O 1
ATOM 4331 N N . TYR A 1 542 ? 2.184 -15.073 -8.062 1.00 98.44 542 TYR A N 1
ATOM 4332 C CA . TYR A 1 542 ? 1.255 -14.187 -8.753 1.00 98.44 542 TYR A CA 1
ATOM 4333 C C . TYR A 1 542 ? 1.863 -13.462 -9.970 1.00 98.44 542 TYR A C 1
ATOM 4335 O O . TYR A 1 542 ? 1.135 -12.738 -10.647 1.00 98.44 542 TYR A O 1
ATOM 4343 N N . TYR A 1 543 ? 3.160 -13.620 -10.276 1.00 98.75 543 TYR A N 1
ATOM 4344 C CA . TYR A 1 543 ? 3.762 -12.967 -11.448 1.00 98.75 543 TYR A CA 1
ATOM 4345 C C . TYR A 1 543 ? 3.055 -13.398 -12.744 1.00 98.75 543 TYR A C 1
ATOM 4347 O O . TYR A 1 543 ? 2.933 -14.588 -13.058 1.00 98.75 543 TYR A O 1
ATOM 4355 N N . CYS A 1 544 ? 2.562 -12.415 -13.490 1.00 98.75 544 CYS A N 1
ATOM 4356 C CA . CYS A 1 544 ? 1.674 -12.609 -14.634 1.00 98.75 544 CYS A CA 1
ATOM 4357 C C . CYS A 1 544 ? 1.774 -11.434 -15.614 1.00 98.75 544 CYS A C 1
ATOM 4359 O O . CYS A 1 544 ? 2.391 -10.404 -15.321 1.00 98.75 544 CYS A O 1
ATOM 4361 N N . ASN A 1 545 ? 1.155 -11.587 -16.783 1.00 97.75 545 ASN A N 1
ATOM 4362 C CA . ASN A 1 545 ? 0.856 -10.477 -17.679 1.00 97.75 545 ASN A CA 1
ATOM 4363 C C . ASN A 1 545 ? -0.618 -10.068 -17.547 1.00 97.75 545 ASN A C 1
ATOM 4365 O O . ASN A 1 545 ? -1.497 -10.923 -17.501 1.00 97.75 545 ASN A O 1
ATOM 4369 N N . LEU A 1 546 ? -0.869 -8.763 -17.545 1.00 98.62 546 LEU A N 1
ATOM 4370 C CA . LEU A 1 546 ? -2.189 -8.145 -17.666 1.00 98.62 546 LEU A CA 1
ATOM 4371 C C . LEU A 1 546 ? -2.223 -7.366 -18.984 1.00 98.62 546 LEU A C 1
ATOM 4373 O O . LEU A 1 546 ? -1.404 -6.468 -19.176 1.00 98.62 546 LEU A O 1
ATOM 4377 N N . ASN A 1 547 ? -3.141 -7.698 -19.887 1.00 98.12 547 ASN A N 1
ATOM 4378 C CA . ASN A 1 547 ? -3.397 -6.927 -21.102 1.00 98.12 547 ASN A CA 1
ATOM 4379 C C . ASN A 1 547 ? -4.655 -6.085 -20.884 1.00 98.12 547 ASN A C 1
ATOM 4381 O O . ASN A 1 547 ? -5.735 -6.638 -20.708 1.00 98.12 547 ASN A O 1
ATOM 4385 N N . TYR A 1 548 ? -4.507 -4.762 -20.885 1.00 98.50 548 TYR A N 1
ATOM 4386 C CA . TYR A 1 548 ? -5.615 -3.840 -20.639 1.00 98.50 548 TYR A CA 1
ATOM 4387 C C . TYR A 1 548 ? -5.402 -2.537 -21.412 1.00 98.50 548 TYR A C 1
ATOM 4389 O O . TYR A 1 548 ? -4.307 -1.964 -21.402 1.00 98.50 548 TYR A O 1
ATOM 4397 N N . GLY A 1 549 ? -6.417 -2.080 -22.140 1.00 97.75 549 GLY A N 1
ATOM 4398 C CA . GLY A 1 549 ? -6.360 -0.877 -22.966 1.00 97.75 549 GLY A CA 1
ATOM 4399 C C . GLY A 1 549 ? -5.346 -0.962 -24.107 1.00 97.75 549 GLY A C 1
ATOM 4400 O O . GLY A 1 549 ? -4.850 0.075 -24.550 1.00 97.75 549 GLY A O 1
ATOM 4401 N N . ARG A 1 550 ? -5.008 -2.176 -24.573 1.00 97.12 550 ARG A N 1
ATOM 4402 C CA . ARG A 1 550 ? -3.880 -2.482 -25.486 1.00 97.12 550 ARG A CA 1
ATOM 4403 C C . ARG A 1 550 ? -2.489 -2.167 -24.913 1.00 97.12 550 ARG A C 1
ATOM 4405 O O . ARG A 1 550 ? -1.519 -2.015 -25.659 1.00 97.12 550 ARG A O 1
ATOM 4412 N N . ILE A 1 551 ? -2.357 -2.095 -23.591 1.00 98.69 551 ILE A N 1
ATOM 4413 C CA . ILE A 1 551 ? -1.068 -2.038 -22.893 1.00 98.69 551 ILE A CA 1
ATOM 4414 C C . ILE A 1 551 ? -0.862 -3.362 -22.168 1.00 98.69 551 ILE A C 1
ATOM 4416 O O . ILE A 1 551 ? -1.768 -3.867 -21.509 1.00 98.69 551 ILE A O 1
ATOM 4420 N N . SER A 1 552 ? 0.336 -3.930 -22.297 1.00 98.75 552 SER A N 1
ATOM 4421 C CA . SER A 1 552 ? 0.699 -5.151 -21.579 1.00 98.75 552 SER A CA 1
ATOM 4422 C C . SER A 1 552 ? 1.550 -4.815 -20.363 1.00 98.75 552 SER A C 1
ATOM 4424 O O . SER A 1 552 ? 2.629 -4.230 -20.495 1.00 98.75 552 SER A O 1
ATOM 4426 N N . PHE A 1 553 ? 1.083 -5.218 -19.189 1.00 98.88 553 PHE A N 1
ATOM 4427 C CA . PHE A 1 553 ? 1.737 -5.021 -17.904 1.00 98.88 553 PHE A CA 1
ATOM 4428 C C . PHE A 1 553 ? 2.330 -6.347 -17.419 1.00 98.88 553 PHE A C 1
ATOM 4430 O O . PHE A 1 553 ? 1.593 -7.302 -17.194 1.00 98.88 553 PHE A O 1
ATOM 4437 N N . ALA A 1 554 ? 3.648 -6.423 -17.242 1.00 98.88 554 ALA A N 1
ATOM 4438 C CA . ALA A 1 554 ? 4.294 -7.520 -16.526 1.00 98.88 554 ALA A CA 1
ATOM 4439 C C . ALA A 1 554 ? 4.294 -7.221 -15.026 1.00 98.88 554 ALA A C 1
ATOM 4441 O O . ALA A 1 554 ? 4.988 -6.306 -14.586 1.00 98.88 554 ALA A O 1
ATOM 4442 N N . VAL A 1 555 ? 3.545 -7.995 -14.245 1.00 98.94 555 VAL A N 1
ATOM 4443 C CA . VAL A 1 555 ? 3.529 -7.901 -12.780 1.00 98.94 555 VAL A CA 1
ATOM 4444 C C . VAL A 1 555 ? 4.596 -8.836 -12.214 1.00 98.94 555 VAL A C 1
ATOM 4446 O O . VAL A 1 555 ? 4.587 -10.033 -12.509 1.00 98.94 555 VAL A O 1
ATOM 4449 N N . LEU A 1 556 ? 5.532 -8.293 -11.433 1.00 98.75 556 LEU A N 1
ATOM 4450 C CA . LEU A 1 556 ? 6.706 -9.007 -10.926 1.00 98.75 556 LEU A CA 1
ATOM 4451 C C . LEU A 1 556 ? 6.658 -9.253 -9.414 1.00 98.75 556 LEU A C 1
ATOM 4453 O O . LEU A 1 556 ? 5.930 -8.617 -8.658 1.00 98.75 556 LEU A O 1
ATOM 4457 N N . GLU A 1 557 ? 7.506 -10.183 -8.986 1.00 97.94 557 GLU A N 1
ATOM 4458 C CA . GLU A 1 557 ? 7.737 -10.564 -7.595 1.00 97.94 557 GLU A CA 1
ATOM 4459 C C . GLU A 1 557 ? 9.217 -10.426 -7.252 1.00 97.94 557 GLU A C 1
ATOM 4461 O O . GLU A 1 557 ? 9.936 -11.420 -7.073 1.00 97.94 557 GLU A O 1
ATOM 4466 N N . ASP A 1 558 ? 9.721 -9.200 -7.229 1.00 96.25 558 ASP A N 1
ATOM 4467 C CA . ASP A 1 558 ? 11.156 -8.997 -7.066 1.00 96.25 558 ASP A CA 1
ATOM 4468 C C . ASP A 1 558 ? 11.645 -9.416 -5.668 1.00 96.25 558 ASP A C 1
ATOM 4470 O O . ASP A 1 558 ? 12.707 -10.025 -5.554 1.00 96.25 558 ASP A O 1
ATOM 4474 N N . ARG A 1 559 ? 10.816 -9.241 -4.633 1.00 97.06 559 ARG A N 1
ATOM 4475 C CA . ARG A 1 559 ? 11.094 -9.596 -3.238 1.00 97.06 559 ARG A CA 1
ATOM 4476 C C . ARG A 1 559 ? 11.149 -11.093 -2.981 1.00 97.06 559 ARG A C 1
ATOM 4478 O O . ARG A 1 559 ? 12.059 -11.573 -2.300 1.00 97.06 559 ARG A O 1
ATOM 4485 N N . LYS A 1 560 ? 10.190 -11.854 -3.521 1.00 97.81 560 LYS A N 1
ATOM 4486 C CA . LYS A 1 560 ? 9.999 -13.281 -3.189 1.00 97.81 560 LYS A CA 1
ATOM 4487 C C . LYS A 1 560 ? 11.190 -14.141 -3.602 1.00 97.81 560 LYS A C 1
ATOM 4489 O O . LYS A 1 560 ? 11.556 -15.090 -2.905 1.00 97.81 560 LYS A O 1
ATOM 4494 N N . PHE A 1 561 ? 11.807 -13.810 -4.732 1.00 97.75 561 PHE A N 1
ATOM 4495 C CA . PHE A 1 561 ? 12.903 -14.586 -5.314 1.00 97.75 561 PHE A CA 1
ATOM 4496 C C . PHE A 1 561 ? 14.291 -14.060 -4.939 1.00 97.75 561 PHE A C 1
ATOM 4498 O O . PHE A 1 561 ? 15.276 -14.785 -5.121 1.00 97.75 561 PHE A O 1
ATOM 4505 N N . LYS A 1 562 ? 14.372 -12.842 -4.393 1.00 98.31 562 LYS A N 1
ATOM 4506 C CA . LYS A 1 562 ? 15.634 -12.177 -4.077 1.00 98.31 562 LYS A CA 1
ATOM 4507 C C . LYS A 1 562 ? 16.444 -12.957 -3.052 1.00 98.31 562 LYS A C 1
ATOM 4509 O O . LYS A 1 562 ? 15.941 -13.338 -1.993 1.00 98.31 562 LYS A O 1
ATOM 4514 N N . SER A 1 563 ? 17.717 -13.180 -3.359 1.00 98.38 563 SER A N 1
ATOM 4515 C CA . SER A 1 563 ? 18.673 -13.759 -2.414 1.00 98.38 563 SER A CA 1
ATOM 4516 C C . SER A 1 563 ? 18.942 -12.806 -1.253 1.00 98.38 563 SER A C 1
ATOM 4518 O O . SER A 1 563 ? 18.879 -11.596 -1.419 1.00 98.38 563 SER A O 1
ATOM 4520 N N . ALA A 1 564 ? 19.310 -13.335 -0.088 1.00 97.94 564 ALA A N 1
ATOM 4521 C CA . ALA A 1 564 ? 19.700 -12.500 1.044 1.00 97.94 564 ALA A CA 1
ATOM 4522 C C . ALA A 1 564 ? 21.185 -12.102 0.976 1.00 97.94 564 ALA A C 1
ATOM 4524 O O . ALA A 1 564 ? 22.043 -12.989 0.886 1.00 97.94 564 ALA A O 1
ATOM 4525 N N . PRO A 1 565 ? 21.537 -10.806 1.065 1.00 98.12 565 PRO A N 1
ATOM 4526 C CA . PRO A 1 565 ? 22.915 -10.348 0.927 1.00 98.12 565 PRO A CA 1
ATOM 4527 C C . PRO A 1 565 ? 23.817 -10.841 2.061 1.00 98.12 565 PRO A C 1
ATOM 4529 O O . PRO A 1 565 ? 24.967 -11.181 1.798 1.00 98.12 565 PRO A O 1
ATOM 4532 N N . SER A 1 566 ? 23.322 -10.971 3.299 1.00 97.06 566 SER A N 1
ATOM 4533 C CA . SER A 1 566 ? 24.142 -11.490 4.411 1.00 97.06 566 SER A CA 1
ATOM 4534 C C . SER A 1 566 ? 24.589 -12.943 4.191 1.00 97.06 566 SER A C 1
ATOM 4536 O O . SER A 1 566 ? 25.708 -13.317 4.549 1.00 97.06 566 SER A O 1
ATOM 4538 N N . VAL A 1 567 ? 23.746 -13.741 3.527 1.00 96.75 567 VAL A N 1
ATOM 4539 C CA . VAL A 1 567 ? 24.010 -15.147 3.200 1.00 96.75 567 VAL A CA 1
ATOM 4540 C C . VAL A 1 567 ? 24.836 -15.265 1.923 1.00 96.75 567 VAL A C 1
ATOM 4542 O O . VAL A 1 567 ? 25.781 -16.050 1.869 1.00 96.75 567 VAL A O 1
ATOM 4545 N N . ALA A 1 568 ? 24.512 -14.467 0.905 1.00 97.75 568 ALA A N 1
ATOM 4546 C CA . ALA A 1 568 ? 25.222 -14.456 -0.369 1.00 97.75 568 ALA A CA 1
ATOM 4547 C C . ALA A 1 568 ? 26.632 -13.844 -0.263 1.00 97.75 568 ALA A C 1
ATOM 4549 O O . ALA A 1 568 ? 27.472 -14.095 -1.128 1.00 97.75 568 ALA A O 1
ATOM 4550 N N . LEU A 1 569 ? 26.904 -13.044 0.776 1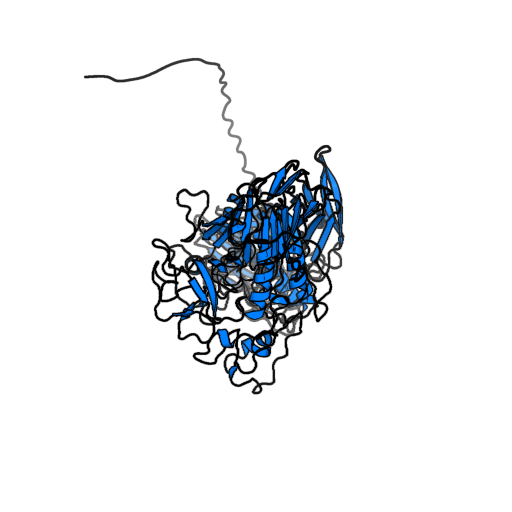.00 97.75 569 LEU A N 1
ATOM 4551 C CA . LEU A 1 569 ? 28.152 -12.304 0.973 1.00 97.75 569 LEU A CA 1
ATOM 4552 C C . LEU A 1 569 ? 28.695 -12.452 2.414 1.00 97.75 569 LEU A C 1
ATOM 4554 O O . LEU A 1 569 ? 28.908 -11.448 3.102 1.00 97.75 569 LEU A O 1
ATOM 4558 N N . PRO A 1 570 ? 29.013 -13.672 2.889 1.00 92.62 570 PRO A N 1
ATOM 4559 C CA . PRO A 1 570 ? 29.332 -13.923 4.303 1.00 92.62 570 PRO A CA 1
ATOM 4560 C C . PRO A 1 570 ? 30.546 -13.127 4.817 1.00 92.62 570 PRO A C 1
ATOM 4562 O O . PRO A 1 570 ? 30.624 -12.764 5.988 1.00 92.62 570 PRO A O 1
ATOM 4565 N N . GLY A 1 571 ? 31.497 -12.795 3.937 1.00 94.44 571 GLY A N 1
ATOM 4566 C CA . GLY A 1 571 ? 32.680 -11.997 4.278 1.00 94.44 571 GLY A CA 1
ATOM 4567 C C . GLY A 1 571 ? 32.461 -10.479 4.303 1.00 94.44 571 GLY A C 1
ATOM 4568 O O . GLY A 1 571 ? 33.414 -9.746 4.564 1.00 94.44 571 GLY A O 1
ATOM 4569 N N . LYS A 1 572 ? 31.255 -9.985 3.989 1.00 97.12 572 LYS A N 1
ATOM 4570 C CA . LYS A 1 572 ? 30.972 -8.545 3.838 1.00 97.12 572 LYS A CA 1
ATOM 4571 C C . LYS A 1 572 ? 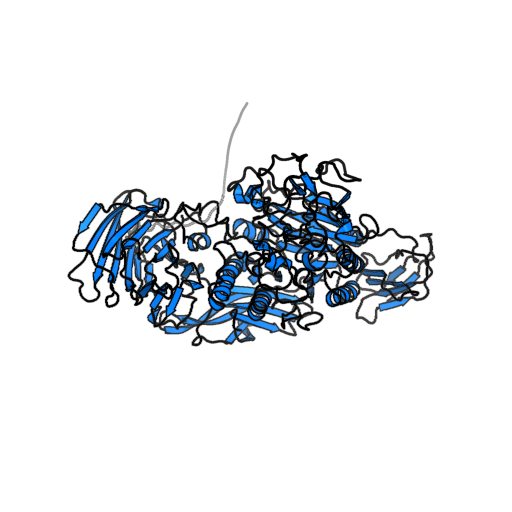30.304 -7.904 5.051 1.00 97.12 572 LYS A C 1
ATOM 4573 O O . LYS A 1 572 ? 30.113 -6.695 5.038 1.00 97.12 572 LYS A O 1
ATOM 4578 N N . LYS A 1 573 ? 30.026 -8.675 6.112 1.00 96.94 573 LYS A N 1
ATOM 4579 C CA . LYS A 1 573 ? 29.448 -8.172 7.374 1.00 96.94 573 LYS A CA 1
ATOM 4580 C C . LYS A 1 573 ? 28.190 -7.329 7.120 1.00 96.94 573 LYS A C 1
ATOM 4582 O O . LYS A 1 573 ? 28.132 -6.166 7.519 1.00 96.94 573 LYS A O 1
ATOM 4587 N N . VAL A 1 574 ? 27.254 -7.890 6.358 1.00 97.69 574 VAL A N 1
ATOM 4588 C CA . VAL A 1 574 ? 26.018 -7.205 5.972 1.00 97.69 574 VAL A CA 1
ATOM 4589 C C . VAL A 1 574 ? 25.046 -7.210 7.143 1.00 97.69 574 VAL A C 1
ATOM 4591 O O . VAL A 1 574 ? 24.823 -8.263 7.726 1.00 97.69 574 VAL A O 1
ATOM 4594 N N . VAL A 1 575 ? 24.477 -6.048 7.449 1.00 97.12 575 VAL A N 1
ATOM 4595 C CA . VAL A 1 575 ? 23.406 -5.849 8.428 1.00 97.12 575 VAL A CA 1
ATOM 4596 C C . VAL A 1 575 ? 22.358 -4.936 7.802 1.00 97.12 575 VAL A C 1
ATOM 4598 O O . VAL A 1 575 ? 22.719 -3.879 7.283 1.00 97.12 575 VAL A O 1
ATOM 4601 N N . ASN A 1 576 ? 21.084 -5.325 7.842 1.00 96.00 576 ASN A N 1
ATOM 4602 C CA . ASN A 1 576 ? 19.972 -4.552 7.272 1.00 96.00 576 ASN A CA 1
ATOM 4603 C C . ASN A 1 576 ? 20.191 -4.151 5.799 1.00 96.00 576 ASN A C 1
ATOM 4605 O O . ASN A 1 576 ? 19.903 -3.029 5.409 1.00 96.00 576 ASN A O 1
ATOM 4609 N N . GLY A 1 577 ? 20.817 -5.016 4.994 1.00 96.06 577 GLY A N 1
ATOM 4610 C CA . GLY A 1 577 ? 21.152 -4.695 3.599 1.00 96.06 577 GLY A CA 1
ATOM 4611 C C . GLY A 1 577 ? 22.406 -3.827 3.394 1.00 96.06 577 GLY A C 1
ATOM 4612 O O . GLY A 1 577 ? 22.802 -3.616 2.248 1.00 96.06 577 GLY A O 1
ATOM 4613 N N . PHE A 1 578 ? 23.109 -3.399 4.451 1.00 97.19 578 PHE A N 1
ATOM 4614 C CA . PHE A 1 578 ? 24.335 -2.591 4.350 1.00 97.19 578 PHE A CA 1
ATOM 4615 C C . PHE A 1 578 ? 25.573 -3.339 4.848 1.00 97.19 578 PHE A C 1
ATOM 4617 O O . PHE A 1 578 ? 25.581 -3.940 5.917 1.00 97.19 578 PHE A O 1
ATOM 4624 N N . SER A 1 579 ? 26.678 -3.256 4.105 1.00 97.12 579 SER A N 1
ATOM 4625 C CA . SER A 1 579 ? 27.977 -3.751 4.579 1.00 97.12 579 SER A CA 1
ATOM 4626 C C . SER A 1 579 ? 28.573 -2.812 5.631 1.00 97.12 579 SER A C 1
ATOM 4628 O O . SER A 1 579 ? 28.830 -1.644 5.341 1.00 97.12 579 SER A O 1
ATOM 4630 N N . LEU A 1 580 ? 28.935 -3.350 6.798 1.00 96.00 580 LEU A N 1
ATOM 4631 C CA . LEU A 1 580 ? 29.628 -2.600 7.855 1.00 96.00 580 LEU A CA 1
ATOM 4632 C C . LEU A 1 580 ? 31.138 -2.411 7.606 1.00 96.00 580 LEU A C 1
ATOM 4634 O O . LEU A 1 580 ? 31.834 -1.817 8.431 1.00 96.00 580 LEU A O 1
ATOM 4638 N N . ILE A 1 581 ? 31.671 -2.920 6.491 1.00 95.75 581 ILE A N 1
ATOM 4639 C CA . ILE A 1 581 ? 33.055 -2.659 6.071 1.00 95.75 581 ILE A CA 1
ATOM 4640 C C . ILE A 1 581 ? 33.168 -1.222 5.551 1.00 95.75 581 ILE A C 1
ATOM 4642 O O . ILE A 1 581 ? 32.612 -0.879 4.508 1.00 95.75 581 ILE A O 1
ATOM 4646 N N . GLU A 1 582 ? 33.934 -0.398 6.262 1.00 92.12 582 GLU A N 1
ATOM 4647 C CA . GLU A 1 582 ? 34.190 0.993 5.896 1.00 92.12 582 GLU A CA 1
ATOM 4648 C C . GLU A 1 582 ? 34.879 1.109 4.527 1.00 92.12 582 GLU A C 1
ATOM 4650 O O . GLU A 1 582 ? 35.757 0.318 4.178 1.00 92.12 582 GLU A O 1
ATOM 4655 N N . GLY A 1 583 ? 34.453 2.088 3.723 1.00 91.31 583 GLY A N 1
ATOM 4656 C CA . GLY A 1 583 ? 35.062 2.384 2.423 1.00 91.31 583 GLY A CA 1
ATOM 4657 C C . GLY A 1 583 ? 34.884 1.309 1.344 1.00 91.31 583 GLY A C 1
ATOM 4658 O O . GLY A 1 583 ? 35.463 1.444 0.268 1.00 91.31 583 GLY A O 1
ATOM 4659 N N . ILE A 1 584 ? 34.096 0.250 1.577 1.00 95.00 584 ILE A N 1
ATOM 4660 C CA . ILE A 1 584 ? 33.906 -0.814 0.583 1.00 95.00 584 ILE A CA 1
ATOM 4661 C C . ILE A 1 584 ? 33.324 -0.262 -0.723 1.00 95.00 584 ILE A C 1
ATOM 4663 O O . ILE A 1 584 ? 32.304 0.418 -0.713 1.00 95.00 584 ILE A O 1
ATOM 4667 N N . ASP A 1 585 ? 33.945 -0.562 -1.860 1.00 95.81 585 ASP A N 1
ATOM 4668 C CA . ASP A 1 585 ? 33.361 -0.265 -3.171 1.00 95.81 585 ASP A CA 1
ATOM 4669 C C . ASP A 1 585 ? 32.091 -1.110 -3.378 1.00 95.81 585 ASP A C 1
ATOM 4671 O O . ASP A 1 585 ? 32.121 -2.330 -3.195 1.00 95.81 585 ASP A O 1
ATOM 4675 N N . GLY A 1 586 ? 30.986 -0.468 -3.771 1.00 96.06 586 GLY A N 1
ATOM 4676 C CA . GLY A 1 586 ? 29.708 -1.130 -4.037 1.00 96.06 586 GLY A CA 1
ATOM 4677 C C . GLY A 1 586 ? 29.802 -2.212 -5.111 1.00 96.06 586 GLY A C 1
ATOM 4678 O O . GLY A 1 586 ? 29.164 -3.254 -4.982 1.00 96.06 586 GLY A O 1
ATOM 4679 N N . ARG A 1 587 ? 30.702 -2.061 -6.093 1.00 96.19 587 ARG A N 1
ATOM 4680 C CA . ARG A 1 587 ? 30.959 -3.096 -7.114 1.00 96.19 587 ARG A CA 1
ATOM 4681 C C . ARG A 1 587 ? 31.498 -4.398 -6.520 1.00 96.19 587 ARG A C 1
ATOM 4683 O O . ARG A 1 587 ? 31.355 -5.457 -7.119 1.00 96.19 587 ARG A O 1
ATOM 4690 N N . ARG A 1 588 ? 32.103 -4.348 -5.325 1.00 97.19 588 ARG A N 1
ATOM 4691 C CA . ARG A 1 588 ? 32.592 -5.533 -4.593 1.00 97.19 588 ARG A CA 1
ATOM 4692 C C . ARG A 1 588 ? 31.511 -6.216 -3.752 1.00 97.19 588 ARG A C 1
ATOM 4694 O O . ARG A 1 588 ? 31.851 -7.143 -3.007 1.00 97.19 588 ARG A O 1
ATOM 4701 N N . LEU A 1 589 ? 30.273 -5.727 -3.817 1.00 97.81 589 LEU A N 1
ATOM 4702 C CA . LEU A 1 589 ? 29.096 -6.334 -3.203 1.00 97.81 589 LEU A CA 1
ATOM 4703 C C . LEU A 1 589 ? 28.298 -7.186 -4.197 1.00 97.81 589 LEU A C 1
ATOM 4705 O O . LEU A 1 589 ? 27.365 -7.850 -3.771 1.00 97.81 589 LEU A O 1
ATOM 4709 N N . ASP A 1 590 ? 28.656 -7.225 -5.483 1.00 98.12 590 ASP A N 1
ATOM 4710 C CA . ASP A 1 590 ? 27.975 -8.122 -6.421 1.00 98.12 590 ASP A CA 1
ATOM 4711 C C . ASP A 1 590 ? 28.289 -9.596 -6.125 1.00 98.12 590 ASP A C 1
ATOM 4713 O O . ASP A 1 590 ? 29.390 -9.953 -5.690 1.00 98.12 590 ASP A O 1
ATOM 4717 N N . ASN A 1 591 ? 27.312 -10.453 -6.400 1.00 97.81 591 ASN A N 1
ATOM 4718 C CA . ASN A 1 591 ? 27.475 -11.898 -6.432 1.00 97.81 591 ASN A CA 1
ATOM 4719 C C . ASN A 1 591 ? 26.730 -12.437 -7.668 1.00 97.81 591 ASN A C 1
ATOM 4721 O O . ASN A 1 591 ? 25.499 -12.437 -7.669 1.00 97.81 591 ASN A O 1
ATOM 4725 N N . PRO A 1 592 ? 27.445 -12.926 -8.699 1.00 96.94 592 PRO A N 1
ATOM 4726 C CA . PRO A 1 592 ? 26.828 -13.432 -9.927 1.00 96.94 592 PRO A CA 1
ATOM 4727 C C . PRO A 1 592 ? 25.839 -14.594 -9.750 1.00 96.94 592 PRO A C 1
ATOM 4729 O O . PRO A 1 592 ? 24.962 -14.775 -10.601 1.00 96.94 592 PRO A O 1
ATOM 4732 N N . GLU A 1 593 ? 25.968 -15.350 -8.656 1.00 97.25 593 GLU A N 1
ATOM 4733 C CA . GLU A 1 593 ? 25.089 -16.473 -8.304 1.00 97.25 593 GLU A CA 1
ATOM 4734 C C . GLU A 1 593 ? 23.860 -16.035 -7.491 1.00 97.25 593 GLU A C 1
ATOM 4736 O O . GLU A 1 593 ? 22.893 -16.791 -7.367 1.00 97.25 593 GLU A O 1
ATOM 4741 N N . ALA A 1 594 ? 23.873 -14.820 -6.930 1.00 98.06 594 ALA A N 1
ATOM 4742 C CA . ALA A 1 594 ? 22.723 -14.276 -6.222 1.00 98.06 594 ALA A CA 1
ATOM 4743 C C . ALA A 1 594 ? 21.595 -13.943 -7.208 1.00 98.06 594 ALA A C 1
ATOM 4745 O O . ALA A 1 594 ? 21.809 -13.462 -8.326 1.00 98.06 594 ALA A O 1
ATOM 4746 N N . LYS A 1 595 ? 20.363 -14.197 -6.776 1.00 98.25 595 LYS A N 1
ATOM 4747 C CA . LYS A 1 595 ? 19.161 -14.020 -7.587 1.00 98.25 595 LYS A CA 1
ATOM 4748 C C . LYS A 1 595 ? 18.475 -12.711 -7.225 1.00 98.25 595 LYS A C 1
ATOM 4750 O O . LYS A 1 595 ? 18.379 -12.366 -6.052 1.00 98.25 595 LYS A O 1
ATOM 4755 N N . LEU A 1 596 ? 17.991 -12.020 -8.257 1.00 98.62 596 LEU A N 1
ATOM 4756 C CA . LEU A 1 596 ? 16.982 -10.974 -8.121 1.00 98.62 596 LEU A CA 1
ATOM 4757 C C . LEU A 1 596 ? 15.595 -11.581 -8.385 1.00 98.62 596 LEU A C 1
ATOM 4759 O O . LEU A 1 596 ? 14.929 -12.002 -7.453 1.00 98.62 596 LEU A O 1
ATOM 4763 N N . LEU A 1 597 ? 15.220 -11.759 -9.657 1.00 98.19 597 LEU A N 1
ATOM 4764 C CA . LEU A 1 597 ? 13.912 -12.313 -10.049 1.00 98.19 597 LEU A CA 1
ATOM 4765 C C . LEU A 1 597 ? 13.868 -13.856 -10.100 1.00 98.19 597 LEU A C 1
ATOM 4767 O O . LEU A 1 597 ? 12.804 -14.470 -10.058 1.00 98.19 597 LEU A O 1
ATOM 4771 N N . GLY A 1 598 ? 15.032 -14.504 -10.209 1.00 96.81 598 GLY A N 1
ATOM 4772 C CA . GLY A 1 598 ? 15.140 -15.945 -10.457 1.00 96.81 598 GLY A CA 1
ATOM 4773 C C . GLY A 1 598 ? 14.776 -16.360 -11.892 1.00 96.81 598 GLY A C 1
ATOM 4774 O O . GLY A 1 598 ? 14.249 -15.585 -12.684 1.00 96.81 598 GLY A O 1
ATOM 4775 N N . ASP A 1 599 ? 15.079 -17.611 -12.247 1.00 97.81 599 ASP A N 1
ATOM 4776 C CA . ASP A 1 599 ? 15.037 -18.066 -13.649 1.00 97.81 599 ASP A CA 1
ATOM 4777 C C . ASP A 1 599 ? 13.618 -18.142 -14.231 1.00 97.81 599 ASP A C 1
ATOM 4779 O O . ASP A 1 599 ? 13.438 -18.004 -15.436 1.00 97.81 599 ASP A O 1
ATOM 4783 N N . ARG A 1 600 ? 12.604 -18.369 -13.385 1.00 98.06 600 ARG A N 1
ATOM 4784 C CA . ARG A 1 600 ? 11.197 -18.486 -13.806 1.00 98.06 600 ARG A CA 1
ATOM 4785 C C . ARG A 1 600 ? 10.649 -17.145 -14.294 1.00 98.06 600 ARG A C 1
ATOM 4787 O O . ARG A 1 600 ? 10.139 -17.074 -15.405 1.00 98.06 600 ARG A O 1
ATOM 4794 N N . GLN A 1 601 ? 10.862 -16.081 -13.520 1.00 98.31 601 GLN A N 1
ATOM 4795 C CA . GLN A 1 601 ? 10.472 -14.727 -13.911 1.00 98.31 601 GLN A CA 1
ATOM 4796 C C . GLN A 1 601 ? 11.305 -14.193 -15.085 1.00 98.31 601 GLN A C 1
ATOM 4798 O O . GLN A 1 601 ? 10.779 -13.473 -15.923 1.00 98.31 601 GLN A O 1
ATOM 4803 N N . LEU A 1 602 ? 12.589 -14.566 -15.194 1.00 98.69 602 LEU A N 1
ATOM 4804 C CA . LEU A 1 602 ? 13.399 -14.195 -16.363 1.00 98.69 602 LEU A CA 1
ATOM 4805 C C . LEU A 1 602 ? 12.886 -14.845 -17.657 1.00 98.69 602 LEU A C 1
ATOM 4807 O O . LEU A 1 602 ? 12.897 -14.184 -18.689 1.00 98.69 602 LEU A O 1
ATOM 4811 N N . ARG A 1 603 ? 12.415 -16.101 -17.606 1.00 98.56 603 ARG A N 1
ATOM 4812 C CA . ARG A 1 603 ? 11.753 -16.747 -18.754 1.00 98.56 603 ARG A CA 1
ATOM 4813 C C . ARG A 1 603 ? 10.424 -16.083 -19.091 1.00 98.56 603 ARG A C 1
ATOM 4815 O O . ARG A 1 603 ? 10.207 -15.756 -20.249 1.00 98.56 603 ARG A O 1
ATOM 4822 N N . PHE A 1 604 ? 9.593 -15.828 -18.079 1.00 98.75 604 PHE A N 1
ATOM 4823 C CA . PHE A 1 604 ? 8.357 -15.063 -18.242 1.00 98.75 604 PHE A CA 1
ATOM 4824 C C . PHE A 1 604 ? 8.614 -13.728 -18.953 1.00 98.75 604 PHE A C 1
ATOM 4826 O O . PHE A 1 604 ? 7.964 -13.432 -19.948 1.00 98.75 604 PHE A O 1
ATOM 4833 N N . LEU A 1 605 ? 9.590 -12.944 -18.485 1.00 98.75 605 LEU A N 1
ATOM 4834 C CA . LEU A 1 605 ? 9.932 -11.658 -19.087 1.00 98.75 605 LEU A CA 1
ATOM 4835 C C . LEU A 1 605 ? 10.447 -11.790 -20.525 1.00 98.75 605 LEU A C 1
ATOM 4837 O O . LEU A 1 605 ? 10.184 -10.899 -21.329 1.00 98.75 605 LEU A O 1
ATOM 4841 N N . ASP A 1 606 ? 11.178 -12.857 -20.860 1.00 98.25 606 ASP A N 1
ATOM 4842 C CA . ASP A 1 606 ? 11.690 -13.068 -22.221 1.00 98.25 606 ASP A CA 1
ATOM 4843 C C . ASP A 1 606 ? 10.533 -13.344 -23.187 1.00 98.25 606 ASP A C 1
ATOM 4845 O O . ASP A 1 606 ? 10.397 -12.625 -24.181 1.00 98.25 606 ASP A O 1
ATOM 4849 N N . ASP A 1 607 ? 9.626 -14.254 -22.818 1.00 98.50 607 ASP A N 1
ATOM 4850 C CA . ASP A 1 607 ? 8.402 -14.547 -23.573 1.00 98.50 607 ASP A CA 1
ATOM 4851 C C . ASP A 1 607 ? 7.493 -13.312 -23.676 1.00 98.50 607 ASP A C 1
ATOM 4853 O O . ASP A 1 607 ? 7.073 -12.921 -24.767 1.00 98.50 607 ASP A O 1
ATOM 4857 N N . TRP A 1 608 ? 7.243 -12.638 -22.550 1.00 98.69 608 TRP A N 1
ATOM 4858 C CA . TRP A 1 608 ? 6.414 -11.437 -22.492 1.00 98.69 608 TRP A CA 1
ATOM 4859 C C . TRP A 1 608 ? 6.993 -10.289 -23.322 1.00 98.69 608 TRP A C 1
ATOM 4861 O O . TRP A 1 608 ? 6.240 -9.573 -23.979 1.00 98.69 608 TRP A O 1
ATOM 4871 N N . SER A 1 609 ? 8.315 -10.094 -23.333 1.00 98.31 609 SER A N 1
ATOM 4872 C CA . SER A 1 609 ? 8.948 -9.033 -24.131 1.00 98.31 609 SER A CA 1
ATOM 4873 C C . SER A 1 609 ? 8.792 -9.257 -25.641 1.00 98.31 609 SER A C 1
ATOM 4875 O O . SER A 1 609 ? 8.768 -8.293 -26.414 1.00 98.31 609 SER A O 1
ATOM 4877 N N . ALA A 1 610 ? 8.663 -10.523 -26.050 1.00 97.81 610 ALA A N 1
ATOM 4878 C CA . ALA A 1 610 ? 8.500 -10.948 -27.432 1.00 97.81 610 ALA A CA 1
ATOM 4879 C C . ALA A 1 610 ? 7.036 -10.971 -27.898 1.00 97.81 610 ALA A C 1
ATOM 4881 O O . ALA A 1 610 ? 6.786 -10.824 -29.095 1.00 97.81 610 ALA A O 1
ATOM 4882 N N . ASP A 1 611 ? 6.077 -11.136 -26.987 1.00 97.62 611 ASP A N 1
ATOM 4883 C CA . ASP A 1 611 ? 4.654 -11.219 -27.317 1.00 97.62 611 ASP A CA 1
ATOM 4884 C C . ASP A 1 611 ? 3.979 -9.842 -27.379 1.00 97.62 611 ASP A C 1
ATOM 4886 O O . ASP A 1 611 ? 3.896 -9.124 -26.384 1.00 97.62 611 ASP A O 1
ATOM 4890 N N . TRP A 1 612 ? 3.478 -9.473 -28.556 1.00 97.44 612 TRP A N 1
ATOM 4891 C CA . TRP A 1 612 ? 2.837 -8.178 -28.830 1.00 97.44 612 TRP A CA 1
ATOM 4892 C C . TRP A 1 612 ? 1.429 -8.319 -29.428 1.00 97.44 612 TRP A C 1
ATOM 4894 O O . TRP A 1 612 ? 0.908 -7.378 -30.034 1.00 97.44 612 TRP A O 1
ATOM 4904 N N . ARG A 1 613 ? 0.808 -9.495 -29.277 1.00 95.56 613 ARG A N 1
ATOM 4905 C CA . ARG A 1 613 ? -0.589 -9.721 -29.680 1.00 95.56 613 ARG A CA 1
ATOM 4906 C C . ARG A 1 613 ? -1.491 -8.707 -28.980 1.00 95.56 613 ARG A C 1
ATOM 4908 O O . ARG A 1 613 ? -1.446 -8.619 -27.761 1.00 95.56 613 ARG A O 1
ATOM 4915 N N . ASN A 1 614 ? -2.275 -7.947 -29.747 1.00 93.00 614 ASN A N 1
ATOM 4916 C CA . ASN A 1 614 ? -3.212 -6.931 -29.240 1.00 93.00 614 ASN A CA 1
ATOM 4917 C C . ASN A 1 614 ? -2.579 -5.830 -28.359 1.00 93.00 614 ASN A C 1
ATOM 4919 O O . ASN A 1 614 ? -3.267 -5.208 -27.553 1.00 93.00 614 ASN A O 1
ATOM 4923 N N . VAL A 1 615 ? -1.273 -5.574 -28.503 1.00 96.31 615 VAL A N 1
ATOM 4924 C CA . VAL A 1 615 ? -0.516 -4.666 -27.626 1.00 96.31 615 VAL A CA 1
ATOM 4925 C C . VAL A 1 615 ? 0.183 -3.568 -28.423 1.00 96.31 615 VAL A C 1
ATOM 4927 O O . VAL A 1 615 ? 0.786 -3.835 -29.464 1.00 96.31 615 VAL A O 1
ATOM 4930 N N . ASP A 1 616 ? 0.149 -2.344 -27.893 1.00 97.12 616 ASP A N 1
ATOM 4931 C CA . ASP A 1 616 ? 0.793 -1.151 -28.455 1.00 97.12 616 ASP A CA 1
ATOM 4932 C C . ASP A 1 616 ? 1.972 -0.650 -27.610 1.00 97.12 616 ASP A C 1
ATOM 4934 O O . ASP A 1 616 ? 2.900 -0.052 -28.154 1.00 97.12 616 ASP A O 1
ATOM 4938 N N . MET A 1 617 ? 1.954 -0.885 -26.292 1.00 98.44 617 MET A N 1
ATOM 4939 C CA . MET A 1 617 ? 3.005 -0.474 -25.350 1.00 98.44 617 MET A CA 1
ATOM 4940 C C . MET A 1 617 ? 3.169 -1.503 -24.223 1.00 98.44 617 MET A C 1
ATOM 4942 O O . MET A 1 617 ? 2.251 -2.271 -23.926 1.00 98.44 617 MET A O 1
ATOM 4946 N N . LYS A 1 618 ? 4.339 -1.511 -23.571 1.00 98.81 618 LYS A N 1
ATOM 4947 C CA . LYS A 1 618 ? 4.667 -2.438 -22.478 1.00 98.81 618 LYS A CA 1
ATOM 4948 C C . LYS A 1 618 ? 5.129 -1.719 -21.217 1.00 98.81 618 LYS A C 1
ATOM 4950 O O . LYS A 1 618 ? 5.881 -0.745 -21.287 1.00 98.81 618 LYS A O 1
ATOM 4955 N N . VAL A 1 619 ? 4.720 -2.249 -20.068 1.00 98.88 619 VAL A N 1
ATOM 4956 C CA . VAL A 1 619 ? 5.077 -1.741 -18.739 1.00 98.88 619 VAL A CA 1
ATOM 4957 C C . VAL A 1 619 ? 5.462 -2.909 -17.834 1.00 98.88 619 VAL A C 1
ATOM 4959 O O . VAL A 1 619 ? 4.795 -3.935 -17.845 1.00 98.88 619 VAL A O 1
ATOM 4962 N N . ALA A 1 620 ? 6.521 -2.778 -17.044 1.00 98.88 620 ALA A N 1
ATOM 4963 C CA . ALA A 1 620 ? 6.834 -3.709 -15.964 1.00 98.88 620 ALA A CA 1
ATOM 4964 C C . ALA A 1 620 ? 6.531 -3.057 -14.608 1.00 98.88 620 ALA A C 1
ATOM 4966 O O . ALA A 1 620 ? 6.901 -1.907 -14.374 1.00 98.88 620 ALA A O 1
ATOM 4967 N N . ILE A 1 621 ? 5.856 -3.794 -13.731 1.00 98.94 621 ILE A N 1
ATOM 4968 C CA . ILE A 1 621 ? 5.475 -3.384 -12.379 1.00 98.94 621 ILE A CA 1
ATOM 4969 C C . ILE A 1 621 ? 6.264 -4.246 -11.395 1.00 98.94 621 ILE A C 1
ATOM 4971 O O . ILE A 1 621 ? 6.216 -5.475 -11.471 1.00 98.94 621 ILE A O 1
ATOM 4975 N N . SER A 1 622 ? 6.985 -3.612 -10.477 1.00 98.38 622 SER A N 1
ATOM 4976 C CA . SER A 1 622 ? 7.784 -4.281 -9.446 1.00 98.38 622 SER A CA 1
ATOM 4977 C C . SER A 1 622 ? 7.661 -3.564 -8.104 1.00 98.38 622 SER A C 1
ATOM 4979 O O . SER A 1 622 ? 7.173 -2.437 -8.052 1.00 98.38 622 SER A O 1
ATOM 4981 N N . GLN A 1 623 ? 8.099 -4.190 -7.014 1.00 98.12 623 GLN A N 1
ATOM 4982 C CA . GLN A 1 623 ? 8.048 -3.575 -5.690 1.00 98.12 623 GLN A CA 1
ATOM 4983 C C . GLN A 1 623 ? 9.001 -2.390 -5.585 1.00 98.12 623 GLN A C 1
ATOM 4985 O O . GLN A 1 623 ? 8.620 -1.339 -5.082 1.00 98.12 623 GLN A O 1
ATOM 4990 N N . THR A 1 624 ? 10.208 -2.507 -6.149 1.00 96.19 624 THR A N 1
ATOM 4991 C CA . THR A 1 624 ? 11.205 -1.424 -6.152 1.00 96.19 624 THR A CA 1
ATOM 4992 C C . THR A 1 624 ? 11.875 -1.249 -7.515 1.00 96.19 624 THR A C 1
ATOM 4994 O O . THR A 1 624 ? 11.925 -2.165 -8.345 1.00 96.19 624 THR A O 1
ATOM 4997 N N . ILE A 1 625 ? 12.418 -0.057 -7.768 1.00 97.25 625 ILE A N 1
ATOM 4998 C CA . ILE A 1 625 ? 13.151 0.249 -9.005 1.00 97.25 625 ILE A CA 1
ATOM 4999 C C . ILE A 1 625 ? 14.521 -0.442 -9.048 1.00 97.25 625 ILE A C 1
ATOM 5001 O O . ILE A 1 625 ? 15.172 -0.673 -8.030 1.00 97.25 625 ILE A O 1
ATOM 5005 N N . PHE A 1 626 ? 15.014 -0.725 -10.256 1.00 98.06 626 PHE A N 1
ATOM 5006 C CA . PHE A 1 626 ? 16.231 -1.514 -10.512 1.00 98.06 626 PHE A CA 1
ATOM 5007 C C . PHE A 1 626 ? 17.516 -0.674 -10.348 1.00 98.06 626 PHE A C 1
ATOM 5009 O O . PHE A 1 626 ? 18.365 -0.603 -11.244 1.00 98.06 626 PHE A O 1
ATOM 5016 N N . ALA A 1 627 ? 17.628 0.046 -9.235 1.00 97.69 627 ALA A N 1
ATOM 5017 C CA . ALA A 1 627 ? 18.738 0.914 -8.844 1.00 97.69 627 ALA A CA 1
ATOM 5018 C C . ALA A 1 627 ? 18.673 1.194 -7.336 1.00 97.69 627 ALA A C 1
ATOM 5020 O O . ALA A 1 627 ? 17.611 1.035 -6.746 1.00 97.69 627 ALA A O 1
ATOM 5021 N N . ASN A 1 628 ? 19.762 1.673 -6.726 1.00 96.62 628 ASN A N 1
ATOM 5022 C CA . ASN A 1 628 ? 19.681 2.294 -5.398 1.00 96.62 628 ASN A CA 1
ATOM 5023 C C . ASN A 1 628 ? 19.756 3.823 -5.496 1.00 96.62 628 ASN A C 1
ATOM 5025 O O . ASN A 1 628 ? 20.858 4.380 -5.566 1.00 96.62 628 ASN A O 1
ATOM 5029 N N . LEU A 1 629 ? 18.615 4.510 -5.456 1.00 95.12 629 LEU A N 1
ATOM 5030 C CA . LEU A 1 629 ? 18.570 5.966 -5.516 1.00 95.12 629 LEU A CA 1
ATOM 5031 C C . LEU A 1 629 ? 18.378 6.563 -4.122 1.00 95.12 629 LEU A C 1
ATOM 5033 O O . LEU A 1 629 ? 17.351 7.140 -3.791 1.00 95.12 629 LEU A O 1
ATOM 5037 N N . SER A 1 630 ? 19.405 6.449 -3.286 1.00 94.62 630 SER A N 1
ATOM 5038 C CA . SER A 1 630 ? 19.410 7.092 -1.977 1.00 94.62 630 SER A CA 1
ATOM 5039 C C . SER A 1 630 ? 20.802 7.568 -1.568 1.00 94.62 630 SER A C 1
ATOM 5041 O O . SER A 1 630 ? 21.842 7.076 -2.017 1.00 94.62 630 SER A O 1
ATOM 5043 N N . SER A 1 631 ? 20.816 8.574 -0.706 1.00 94.50 631 SER A N 1
ATOM 5044 C CA . SER A 1 631 ? 21.980 9.175 -0.077 1.00 94.50 631 SER A CA 1
ATOM 5045 C C . SER A 1 631 ? 21.673 9.444 1.391 1.00 94.50 631 SER A C 1
ATOM 5047 O O . SER A 1 631 ? 20.543 9.792 1.741 1.00 94.50 631 SER A O 1
ATOM 5049 N N . PHE A 1 632 ? 22.680 9.293 2.243 1.00 90.75 632 PHE A N 1
ATOM 5050 C CA . PHE A 1 632 ? 22.556 9.480 3.687 1.00 90.75 632 PHE A CA 1
ATOM 5051 C C . PHE A 1 632 ? 23.764 10.240 4.229 1.00 90.75 632 PHE A C 1
ATOM 5053 O O . PHE A 1 632 ? 24.816 10.216 3.578 1.00 90.75 632 PHE A O 1
ATOM 5060 N N . PRO A 1 633 ? 23.650 10.855 5.422 1.00 93.19 633 PRO A N 1
ATOM 5061 C CA . PRO A 1 633 ? 24.803 11.416 6.109 1.00 93.19 633 PRO A CA 1
ATOM 5062 C C . PRO A 1 633 ? 25.946 10.401 6.214 1.00 93.19 633 PRO A C 1
ATOM 5064 O O . PRO A 1 633 ? 25.723 9.225 6.513 1.00 93.19 633 PRO A O 1
ATOM 5067 N N . ASP A 1 634 ? 27.185 10.849 6.043 1.00 90.31 634 ASP A N 1
ATOM 5068 C CA . ASP A 1 634 ? 28.381 9.996 6.053 1.00 90.31 634 ASP A CA 1
ATOM 5069 C C . ASP A 1 634 ? 28.591 9.262 7.385 1.00 90.31 634 ASP A C 1
ATOM 5071 O O . ASP A 1 634 ? 29.261 8.225 7.441 1.00 90.31 634 ASP A O 1
ATOM 5075 N N . THR A 1 635 ? 27.969 9.769 8.451 1.00 90.44 635 THR A N 1
ATOM 5076 C CA . THR A 1 635 ? 27.950 9.179 9.794 1.00 90.44 635 THR A CA 1
ATOM 5077 C C . THR A 1 635 ? 27.076 7.925 9.898 1.00 90.44 635 THR A C 1
ATOM 5079 O O . THR A 1 635 ? 27.243 7.139 10.835 1.00 90.44 635 THR A O 1
ATOM 5082 N N . PHE A 1 636 ? 26.156 7.695 8.956 1.00 92.12 636 PHE A N 1
ATOM 5083 C CA . PHE A 1 636 ? 25.247 6.551 8.985 1.00 92.12 636 PHE A CA 1
ATOM 5084 C C . PHE A 1 636 ? 25.962 5.281 8.528 1.00 92.12 636 PHE A C 1
ATOM 5086 O O . PHE A 1 636 ? 26.505 5.213 7.426 1.00 92.12 636 PHE A O 1
ATOM 5093 N N . LYS A 1 637 ? 25.934 4.240 9.365 1.00 89.50 637 LYS A N 1
ATOM 5094 C CA . LYS A 1 637 ? 26.422 2.897 8.997 1.00 89.50 637 LYS A CA 1
ATOM 5095 C C . LYS A 1 637 ? 25.367 2.084 8.246 1.00 89.50 637 LYS A C 1
ATOM 5097 O O . LYS A 1 637 ? 25.706 1.355 7.324 1.00 89.50 637 LYS A O 1
ATOM 5102 N N . ILE A 1 638 ? 24.122 2.247 8.679 1.00 91.56 638 ILE A N 1
ATOM 5103 C CA . ILE A 1 638 ? 22.880 1.703 8.127 1.00 91.56 638 ILE A CA 1
ATOM 5104 C C . ILE A 1 638 ? 21.848 2.843 8.141 1.00 91.56 638 ILE A C 1
ATOM 5106 O O . ILE A 1 638 ? 22.104 3.912 8.704 1.00 91.56 638 ILE A O 1
ATOM 5110 N N . ASP A 1 639 ? 20.676 2.622 7.573 1.00 90.69 639 ASP A N 1
ATOM 5111 C CA . ASP A 1 639 ? 19.629 3.624 7.369 1.00 90.69 639 ASP A CA 1
ATOM 5112 C C . ASP A 1 639 ? 18.697 3.870 8.577 1.00 90.69 639 ASP A C 1
ATOM 5114 O O . ASP A 1 639 ? 17.816 4.722 8.491 1.00 90.69 639 ASP A O 1
ATOM 5118 N N . ASN A 1 640 ? 18.916 3.233 9.736 1.00 87.56 640 ASN A N 1
ATOM 5119 C CA . ASN A 1 640 ? 18.087 3.405 10.950 1.00 87.56 640 ASN A CA 1
ATOM 5120 C C . ASN A 1 640 ? 17.936 4.863 11.444 1.00 87.56 640 ASN A C 1
ATOM 5122 O O . ASN A 1 640 ? 17.089 5.153 12.293 1.00 87.56 640 ASN A O 1
ATOM 5126 N N . GLY A 1 641 ? 18.788 5.787 10.993 1.00 90.25 641 GLY A N 1
ATOM 5127 C CA . GLY A 1 641 ? 18.682 7.214 11.303 1.00 90.25 641 GLY A CA 1
ATOM 5128 C C . GLY A 1 641 ? 17.722 7.995 10.397 1.00 90.25 641 GLY A C 1
ATOM 5129 O O . GLY A 1 641 ? 17.318 9.095 10.772 1.00 90.25 641 GLY A O 1
ATOM 5130 N N . THR A 1 642 ? 17.328 7.440 9.248 1.00 93.00 642 THR A N 1
ATOM 5131 C CA . THR A 1 642 ? 16.535 8.112 8.202 1.00 93.00 642 THR A CA 1
ATOM 5132 C C . THR A 1 642 ? 15.218 8.707 8.709 1.00 93.00 642 THR A C 1
ATOM 5134 O O . THR A 1 642 ? 14.964 9.876 8.416 1.00 93.00 642 THR A O 1
ATOM 5137 N N . PRO A 1 643 ? 14.418 8.019 9.553 1.00 91.75 643 PRO A N 1
ATOM 5138 C CA . PRO A 1 643 ? 13.150 8.566 10.061 1.00 91.75 643 PRO A CA 1
ATOM 5139 C C . PRO A 1 643 ? 13.278 9.845 10.892 1.00 91.75 643 PRO A C 1
ATOM 5141 O O . PRO A 1 643 ? 12.274 10.517 11.137 1.00 91.75 643 PRO A O 1
ATOM 5144 N N . ARG A 1 644 ? 14.493 10.142 11.375 1.00 91.62 644 ARG A N 1
ATOM 5145 C CA . ARG A 1 644 ? 14.820 11.282 12.242 1.00 91.62 644 ARG A CA 1
ATOM 5146 C C . ARG A 1 644 ? 15.536 12.411 11.501 1.00 91.62 644 ARG A C 1
ATOM 5148 O O . ARG A 1 644 ? 15.914 13.393 12.135 1.00 91.62 644 ARG A O 1
ATOM 5155 N N . LEU A 1 645 ? 15.761 12.283 10.192 1.00 91.44 645 LEU A N 1
ATOM 5156 C CA . LEU A 1 645 ? 16.416 13.338 9.428 1.00 91.44 645 LEU A CA 1
ATOM 5157 C C . LEU A 1 645 ? 15.490 14.565 9.319 1.00 91.44 645 LEU A C 1
ATOM 5159 O O . LEU A 1 645 ? 14.363 14.422 8.840 1.00 91.44 645 LEU A O 1
ATOM 5163 N N . PRO A 1 646 ? 15.948 15.773 9.698 1.00 90.75 646 PRO A N 1
ATOM 5164 C CA . PRO A 1 646 ? 15.157 16.990 9.537 1.00 90.75 646 PRO A CA 1
ATOM 5165 C C . PRO A 1 646 ? 15.037 17.355 8.052 1.00 90.75 646 PRO A C 1
ATOM 5167 O O . PRO A 1 646 ? 15.983 17.093 7.295 1.00 90.75 646 PRO A O 1
ATOM 5170 N N . PRO A 1 647 ? 13.911 17.925 7.596 1.00 90.88 647 PRO A N 1
ATOM 5171 C CA . PRO A 1 647 ? 13.795 18.403 6.222 1.00 90.88 647 PRO A CA 1
ATOM 5172 C C . PRO A 1 647 ? 14.815 19.513 5.944 1.00 90.88 647 PRO A C 1
ATOM 5174 O O . PRO A 1 647 ? 15.300 20.179 6.861 1.00 90.88 647 PRO A O 1
ATOM 5177 N N . LEU A 1 648 ? 15.173 19.688 4.674 1.00 92.88 648 LEU A N 1
ATOM 5178 C CA . LEU A 1 648 ? 16.132 20.711 4.255 1.00 92.88 648 LEU A CA 1
ATOM 5179 C C . LEU A 1 648 ? 15.414 21.914 3.630 1.00 92.88 648 LEU A C 1
ATOM 5181 O O . LEU A 1 648 ? 14.337 21.748 3.059 1.00 92.88 648 LEU A O 1
ATOM 5185 N N . PRO A 1 649 ? 15.990 23.128 3.678 1.00 93.62 649 PRO A N 1
ATOM 5186 C CA . PRO A 1 649 ? 15.499 24.228 2.859 1.00 93.62 649 PRO A CA 1
ATOM 5187 C C . PRO A 1 649 ? 15.599 23.888 1.369 1.00 93.62 649 PRO A C 1
ATOM 5189 O O . PRO A 1 649 ? 16.530 23.195 0.943 1.00 93.62 649 PRO A O 1
ATOM 5192 N N . TRP A 1 650 ? 14.658 24.400 0.577 1.00 89.69 650 TRP A N 1
ATOM 5193 C CA . TRP A 1 650 ? 14.636 24.193 -0.869 1.00 89.69 650 TRP A CA 1
ATOM 5194 C C . TRP A 1 650 ? 15.982 24.555 -1.523 1.00 89.69 650 TRP A C 1
ATOM 5196 O O . TRP A 1 650 ? 16.590 25.579 -1.206 1.00 89.69 650 TRP A O 1
ATOM 5206 N N . GLY A 1 651 ? 16.459 23.698 -2.429 1.00 83.44 651 GLY A N 1
ATOM 5207 C CA . GLY A 1 651 ? 17.707 23.903 -3.176 1.00 83.44 651 GLY A CA 1
ATOM 5208 C C . GLY A 1 651 ? 19.006 23.629 -2.405 1.00 83.44 651 GLY A C 1
ATOM 5209 O O . GLY A 1 651 ? 20.078 23.651 -3.008 1.00 83.44 651 GLY A O 1
ATOM 5210 N N . VAL A 1 652 ? 18.952 23.330 -1.101 1.00 88.06 652 VAL A N 1
ATOM 5211 C CA . VAL A 1 652 ? 20.149 22.977 -0.322 1.00 88.06 652 VAL A CA 1
ATOM 5212 C C . VAL A 1 652 ? 20.580 21.542 -0.625 1.00 88.06 652 VAL A C 1
ATOM 5214 O O . VAL A 1 652 ? 19.796 20.608 -0.470 1.00 88.06 652 VAL A O 1
ATOM 5217 N N . ILE A 1 653 ? 21.851 21.370 -1.002 1.00 87.44 653 ILE A N 1
ATOM 5218 C CA . ILE A 1 653 ? 22.507 20.064 -1.144 1.00 87.44 653 ILE A CA 1
ATOM 5219 C C . ILE A 1 653 ? 23.539 19.908 -0.015 1.00 87.44 653 ILE A C 1
ATOM 5221 O O . ILE A 1 653 ? 24.518 20.661 0.020 1.00 87.44 653 ILE A O 1
ATOM 5225 N N . PRO A 1 654 ? 23.338 18.976 0.933 1.00 89.69 654 PRO A N 1
ATOM 5226 C CA . PRO A 1 654 ? 24.294 18.716 2.003 1.00 89.69 654 PRO A CA 1
ATOM 5227 C C . PRO A 1 654 ? 25.601 18.122 1.459 1.00 89.69 654 PRO A C 1
ATOM 5229 O O . PRO A 1 654 ? 25.598 17.279 0.566 1.00 89.69 654 PRO A O 1
ATOM 5232 N N . LYS A 1 655 ? 26.735 18.565 2.016 1.00 88.31 655 LYS A N 1
ATOM 5233 C CA . LYS A 1 655 ? 28.082 18.127 1.594 1.00 88.31 655 LYS A CA 1
ATOM 5234 C C . LYS A 1 655 ? 28.574 16.876 2.317 1.00 88.31 655 LYS A C 1
ATOM 5236 O O . LYS A 1 655 ? 29.506 16.234 1.853 1.00 88.31 655 LYS A O 1
ATOM 5241 N N . ASP A 1 656 ? 27.979 16.567 3.460 1.00 91.50 656 ASP A N 1
ATOM 5242 C CA . ASP A 1 656 ? 28.312 15.455 4.349 1.00 91.50 656 ASP A CA 1
ATOM 5243 C C . ASP A 1 656 ? 27.474 14.205 4.050 1.00 91.50 656 ASP A C 1
ATOM 5245 O O . ASP A 1 656 ? 27.200 13.411 4.948 1.00 91.50 656 ASP A O 1
ATOM 5249 N N . TYR A 1 657 ? 27.012 14.062 2.804 1.00 92.56 657 TYR A N 1
ATOM 5250 C CA . TYR A 1 657 ? 26.191 12.948 2.346 1.00 92.56 657 TYR A CA 1
ATOM 5251 C C . TYR A 1 657 ? 26.947 12.091 1.334 1.00 92.56 657 TYR A C 1
ATOM 5253 O O . TYR A 1 657 ? 27.635 12.587 0.437 1.00 92.56 657 TYR A O 1
ATOM 5261 N N . ARG A 1 658 ? 26.697 10.784 1.399 1.00 92.69 658 ARG A N 1
ATOM 5262 C CA . ARG A 1 658 ? 27.167 9.795 0.425 1.00 92.69 658 ARG A CA 1
ATOM 5263 C C . ARG A 1 658 ? 26.019 9.001 -0.152 1.00 92.69 658 ARG A C 1
ATOM 5265 O O . ARG A 1 658 ? 25.024 8.730 0.517 1.00 92.69 658 ARG A O 1
ATOM 5272 N N . LYS A 1 659 ? 26.221 8.527 -1.381 1.00 94.94 659 LYS A N 1
ATOM 5273 C CA . LYS A 1 659 ? 25.352 7.536 -2.023 1.00 94.94 659 LYS A CA 1
ATOM 5274 C C . LYS A 1 659 ? 25.321 6.257 -1.187 1.00 94.94 659 LYS A C 1
ATOM 5276 O O . LYS A 1 659 ? 26.371 5.683 -0.877 1.00 94.94 659 LYS A O 1
ATOM 5281 N N . ALA A 1 660 ? 24.122 5.827 -0.825 1.00 95.06 660 ALA A N 1
ATOM 5282 C CA . ALA A 1 660 ? 23.895 4.641 -0.021 1.00 95.06 660 ALA A CA 1
ATOM 5283 C C . ALA A 1 660 ? 24.219 3.366 -0.811 1.00 95.06 660 ALA A C 1
ATOM 5285 O O . ALA A 1 660 ? 24.197 3.349 -2.041 1.00 95.06 660 ALA A O 1
ATOM 5286 N N . LYS A 1 661 ? 24.501 2.273 -0.102 1.00 95.81 661 LYS A N 1
ATOM 5287 C CA . LYS A 1 661 ? 24.821 0.958 -0.688 1.00 95.81 661 LYS A CA 1
ATOM 5288 C C . LYS A 1 661 ? 23.826 -0.076 -0.191 1.00 95.81 661 LYS A C 1
ATOM 5290 O O . LYS A 1 661 ? 24.217 -1.080 0.396 1.00 95.81 661 LYS A O 1
ATOM 5295 N N . ASP A 1 662 ? 22.558 0.265 -0.358 1.00 96.19 662 ASP A N 1
ATOM 5296 C CA . ASP A 1 662 ? 21.437 -0.495 0.154 1.00 96.19 662 ASP A CA 1
ATOM 5297 C C . ASP A 1 662 ? 21.148 -1.678 -0.774 1.00 96.19 662 ASP A C 1
ATOM 5299 O O . ASP A 1 662 ? 20.683 -1.506 -1.907 1.00 96.19 662 ASP A O 1
ATOM 5303 N N . MET A 1 663 ? 21.484 -2.881 -0.309 1.00 98.00 663 MET A N 1
ATOM 5304 C CA . MET A 1 663 ? 21.219 -4.126 -1.033 1.00 98.00 663 MET A CA 1
ATOM 5305 C C . MET A 1 663 ? 19.766 -4.599 -0.892 1.00 98.00 663 MET A C 1
ATOM 5307 O O . MET A 1 663 ? 19.401 -5.634 -1.459 1.00 98.00 663 MET A O 1
ATOM 5311 N N . ASP A 1 664 ? 18.939 -3.857 -0.156 1.00 96.94 664 ASP A N 1
ATOM 5312 C CA . ASP A 1 664 ? 17.496 -4.039 -0.163 1.00 96.94 664 ASP A CA 1
ATOM 5313 C C . ASP A 1 664 ? 16.853 -3.534 -1.464 1.00 96.94 664 ASP A C 1
ATOM 5315 O O . ASP A 1 664 ? 15.994 -4.207 -2.019 1.00 96.94 664 ASP A O 1
ATOM 5319 N N . SER A 1 665 ? 17.383 -2.465 -2.065 1.00 96.75 665 SER A N 1
ATOM 5320 C CA . SER A 1 665 ? 16.960 -2.001 -3.398 1.00 96.75 665 SER A CA 1
ATOM 5321 C C . SER A 1 665 ? 17.239 -3.025 -4.511 1.00 96.75 665 SER A C 1
ATOM 5323 O O . SER A 1 665 ? 18.161 -3.848 -4.414 1.00 96.75 665 SER A O 1
ATOM 5325 N N . ASN A 1 666 ? 16.542 -2.943 -5.650 1.00 97.81 666 ASN A N 1
ATOM 5326 C CA . ASN A 1 666 ? 16.866 -3.760 -6.835 1.00 97.81 666 ASN A CA 1
ATOM 5327 C C . ASN A 1 666 ? 18.085 -3.248 -7.620 1.00 97.81 666 ASN A C 1
ATOM 5329 O O . ASN A 1 666 ? 18.362 -3.714 -8.728 1.00 97.81 666 ASN A O 1
ATOM 5333 N N . GLY A 1 667 ? 18.873 -2.334 -7.043 1.00 97.88 667 GLY A N 1
ATOM 5334 C CA . GLY A 1 667 ? 20.252 -2.116 -7.476 1.00 97.88 667 GLY A CA 1
ATOM 5335 C C . GLY A 1 667 ? 21.154 -3.330 -7.204 1.00 97.88 667 GLY A C 1
ATOM 5336 O O . GLY A 1 667 ? 22.204 -3.453 -7.840 1.00 97.88 667 GLY A O 1
ATOM 5337 N N . TRP A 1 668 ? 20.750 -4.230 -6.297 1.00 98.44 668 TRP A N 1
ATOM 5338 C CA . TRP A 1 668 ? 21.471 -5.451 -5.933 1.00 98.44 668 TRP A CA 1
ATOM 5339 C C . TRP A 1 668 ? 20.590 -6.713 -6.089 1.00 98.44 668 TRP A C 1
ATOM 5341 O O . TRP A 1 668 ? 19.389 -6.651 -5.820 1.00 98.44 668 TRP A O 1
ATOM 5351 N N . PRO A 1 669 ? 21.160 -7.877 -6.463 1.00 98.38 669 PRO A N 1
ATOM 5352 C CA . PRO A 1 669 ? 22.525 -8.063 -6.965 1.00 98.38 669 PRO A CA 1
ATOM 5353 C C . PRO A 1 669 ? 22.691 -7.454 -8.362 1.00 98.38 669 PRO A C 1
ATOM 5355 O O . PRO A 1 669 ? 21.811 -7.598 -9.213 1.00 98.38 669 PRO A O 1
ATOM 5358 N N . GLN A 1 670 ? 23.824 -6.795 -8.623 1.00 98.56 670 GLN A N 1
ATOM 5359 C CA . GLN A 1 670 ? 24.071 -6.074 -9.879 1.00 98.56 670 GLN A CA 1
ATOM 5360 C C . GLN A 1 670 ? 23.992 -7.011 -11.092 1.00 98.56 670 GLN A C 1
ATOM 5362 O O . GLN A 1 670 ? 23.401 -6.661 -12.117 1.00 98.56 670 GLN A O 1
ATOM 5367 N N . THR A 1 671 ? 24.520 -8.235 -10.977 1.00 98.50 671 THR A N 1
ATOM 5368 C CA . THR A 1 671 ? 24.400 -9.243 -12.041 1.00 98.50 671 THR A CA 1
ATOM 5369 C C . THR A 1 671 ? 22.938 -9.635 -12.296 1.00 98.50 671 THR A C 1
ATOM 5371 O O . THR A 1 671 ? 22.517 -9.710 -13.454 1.00 98.50 671 THR A O 1
ATOM 5374 N N . GLY A 1 672 ? 22.142 -9.852 -11.242 1.00 98.31 672 GLY A N 1
ATOM 5375 C CA . GLY A 1 672 ? 20.716 -10.186 -11.357 1.00 98.31 672 GLY A CA 1
ATOM 5376 C C . GLY A 1 672 ? 19.890 -9.046 -11.963 1.00 98.31 672 GLY A C 1
ATOM 5377 O O . GLY A 1 672 ? 19.123 -9.274 -12.900 1.00 98.31 672 GLY A O 1
ATOM 5378 N N . ARG A 1 673 ? 20.126 -7.813 -11.502 1.00 98.56 673 ARG A N 1
ATOM 5379 C CA . ARG A 1 673 ? 19.573 -6.570 -12.062 1.00 98.56 673 ARG A CA 1
ATOM 5380 C C . ARG A 1 673 ? 19.844 -6.463 -13.562 1.00 98.56 673 ARG A C 1
ATOM 5382 O O . ARG A 1 673 ? 18.924 -6.257 -14.351 1.00 98.56 673 ARG A O 1
ATOM 5389 N N . ASN A 1 674 ? 21.101 -6.630 -13.972 1.00 98.75 674 ASN A N 1
ATOM 5390 C CA . ASN A 1 674 ? 21.498 -6.488 -15.372 1.00 98.75 674 ASN A CA 1
ATOM 5391 C C . ASN A 1 674 ? 20.870 -7.561 -16.273 1.00 98.75 674 ASN A C 1
ATOM 5393 O O . ASN A 1 674 ? 20.523 -7.255 -17.413 1.00 98.75 674 ASN A O 1
ATOM 5397 N N . LYS A 1 675 ? 20.688 -8.796 -15.780 1.00 98.62 675 LYS A N 1
ATOM 5398 C CA . LYS A 1 675 ? 19.953 -9.847 -16.509 1.00 98.62 675 LYS A CA 1
ATOM 5399 C C . LYS A 1 675 ? 18.504 -9.426 -16.768 1.00 98.62 675 LYS A C 1
ATOM 5401 O O . LYS A 1 675 ? 18.060 -9.504 -17.907 1.00 98.62 675 LYS A O 1
ATOM 5406 N N . ALA A 1 676 ? 17.807 -8.920 -15.753 1.00 98.62 676 ALA A N 1
ATOM 5407 C CA . ALA A 1 676 ? 16.423 -8.476 -15.896 1.00 98.62 676 ALA A CA 1
ATOM 5408 C C . ALA A 1 676 ? 16.282 -7.286 -16.861 1.00 98.62 676 ALA A C 1
ATOM 5410 O O . ALA A 1 676 ? 15.512 -7.361 -17.815 1.00 98.62 676 ALA A O 1
ATOM 5411 N N . LEU A 1 677 ? 17.093 -6.234 -16.697 1.00 98.75 677 LEU A N 1
ATOM 5412 C CA . LEU A 1 677 ? 17.059 -5.059 -17.580 1.00 98.75 677 LEU A CA 1
ATOM 5413 C C . LEU A 1 677 ? 17.366 -5.405 -19.045 1.00 98.75 677 LEU A C 1
ATOM 5415 O O . LEU A 1 677 ? 16.781 -4.813 -19.951 1.00 98.75 677 LEU A O 1
ATOM 5419 N N . LYS A 1 678 ? 18.255 -6.380 -19.292 1.00 98.31 678 LYS A N 1
ATOM 5420 C CA . LYS A 1 678 ? 18.557 -6.869 -20.647 1.00 98.31 678 LYS A CA 1
ATOM 5421 C C . LYS A 1 678 ? 17.360 -7.523 -21.325 1.00 98.31 678 LYS A C 1
ATOM 5423 O O . LYS A 1 678 ? 17.281 -7.430 -22.545 1.00 98.31 678 LYS A O 1
ATOM 5428 N N . VAL A 1 679 ? 16.480 -8.169 -20.564 1.00 98.12 679 VAL A N 1
ATOM 5429 C CA . VAL A 1 679 ? 15.266 -8.808 -21.083 1.00 98.12 679 VAL A CA 1
ATOM 5430 C C . VAL A 1 679 ? 14.146 -7.777 -21.235 1.00 98.12 679 VAL A C 1
ATOM 5432 O O . VAL A 1 679 ? 13.601 -7.636 -22.323 1.00 98.12 679 VAL A O 1
ATOM 5435 N N . ILE A 1 680 ? 13.890 -6.962 -20.206 1.00 98.62 680 ILE A N 1
ATOM 5436 C CA . ILE A 1 680 ? 12.837 -5.927 -20.209 1.00 98.62 680 ILE A CA 1
ATOM 5437 C C . ILE A 1 680 ? 13.007 -4.952 -21.388 1.00 98.62 680 ILE A C 1
ATOM 5439 O O . ILE A 1 680 ? 12.045 -4.665 -22.103 1.00 98.62 680 ILE A O 1
ATOM 5443 N N . ARG A 1 681 ? 14.240 -4.495 -21.665 1.00 97.81 681 ARG A N 1
ATOM 5444 C CA . ARG A 1 681 ? 14.501 -3.550 -22.768 1.00 97.81 681 ARG A CA 1
ATOM 5445 C C . ARG A 1 681 ? 14.166 -4.104 -24.158 1.00 97.81 681 ARG A C 1
ATOM 5447 O O . ARG A 1 681 ? 13.902 -3.315 -25.059 1.00 97.81 681 ARG A O 1
ATOM 5454 N N . LYS A 1 682 ? 14.137 -5.434 -24.347 1.00 98.38 682 LYS A N 1
ATOM 5455 C CA . LYS A 1 682 ? 13.768 -6.058 -25.635 1.00 98.38 682 LYS A CA 1
ATOM 5456 C C . LYS A 1 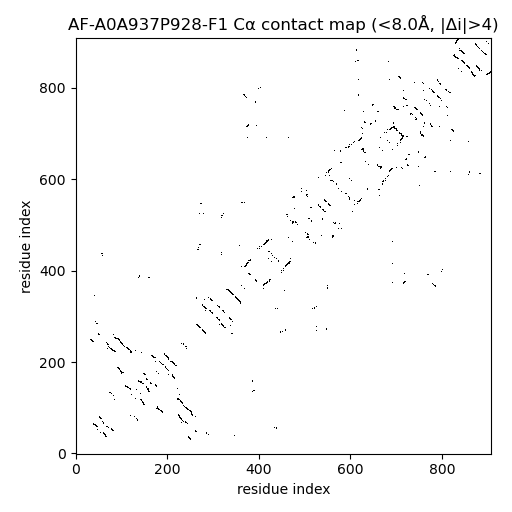682 ? 12.325 -5.748 -26.040 1.00 98.38 682 LYS A C 1
ATOM 5458 O O . LYS A 1 682 ? 12.022 -5.791 -27.228 1.00 98.38 682 LYS A O 1
ATOM 5463 N N . GLY A 1 683 ? 11.463 -5.438 -25.070 1.00 98.25 683 GLY A N 1
ATOM 5464 C CA . GLY A 1 683 ? 10.078 -5.028 -25.285 1.00 98.25 683 GLY A CA 1
ATOM 5465 C C . GLY A 1 683 ? 9.857 -3.517 -25.186 1.00 98.25 683 GLY A C 1
ATOM 5466 O O . GLY A 1 683 ? 8.713 -3.106 -25.045 1.00 98.25 683 GLY A O 1
ATOM 5467 N N . PHE A 1 684 ? 10.916 -2.691 -25.192 1.00 98.50 684 PHE A N 1
ATOM 5468 C CA . PHE A 1 684 ? 10.817 -1.226 -25.053 1.00 98.50 684 PHE A CA 1
ATOM 5469 C C . PHE A 1 684 ? 9.968 -0.779 -23.847 1.00 98.50 684 PHE A C 1
ATOM 5471 O O . PHE A 1 684 ? 9.290 0.249 -23.887 1.00 98.50 684 PHE A O 1
ATOM 5478 N N . ALA A 1 685 ? 9.992 -1.576 -22.779 1.00 98.62 685 ALA A N 1
ATOM 5479 C CA . ALA A 1 685 ? 9.076 -1.415 -21.669 1.00 98.62 685 ALA A CA 1
ATOM 5480 C C . ALA A 1 685 ? 9.502 -0.288 -20.721 1.00 98.62 685 ALA A C 1
ATOM 5482 O O . ALA A 1 685 ? 10.681 -0.155 -20.377 1.00 98.62 685 ALA A O 1
ATOM 5483 N N . PHE A 1 686 ? 8.512 0.480 -20.274 1.00 98.88 686 PHE A N 1
ATOM 5484 C CA . PHE A 1 686 ? 8.634 1.394 -19.141 1.00 98.88 686 PHE A CA 1
ATOM 5485 C C . PHE A 1 686 ? 8.489 0.624 -17.821 1.00 98.88 686 PHE A C 1
ATOM 5487 O O . PHE A 1 686 ? 7.880 -0.442 -17.797 1.00 98.88 686 PHE A O 1
ATOM 5494 N N . MET A 1 687 ? 9.035 1.132 -16.719 1.00 98.88 687 MET A N 1
ATOM 5495 C CA . MET A 1 687 ? 8.980 0.469 -15.412 1.00 98.88 687 MET A CA 1
ATOM 5496 C C . MET A 1 687 ? 8.314 1.360 -14.356 1.00 98.88 687 MET A C 1
ATOM 5498 O O . MET A 1 687 ? 8.580 2.559 -14.286 1.00 98.88 687 MET A O 1
ATOM 5502 N N . ILE A 1 688 ? 7.479 0.763 -13.508 1.00 98.88 688 ILE A N 1
ATOM 5503 C CA . ILE A 1 688 ? 6.860 1.399 -12.337 1.00 98.88 688 ILE A CA 1
ATOM 5504 C C . ILE A 1 688 ? 7.231 0.568 -11.103 1.00 98.88 688 ILE A C 1
ATOM 5506 O O . ILE A 1 688 ? 7.014 -0.643 -11.092 1.00 98.88 688 ILE A O 1
ATOM 5510 N N . GLY A 1 689 ? 7.777 1.208 -10.069 1.00 98.25 689 GLY A N 1
ATOM 5511 C CA . GLY A 1 689 ? 8.054 0.571 -8.777 1.00 98.25 689 GLY A CA 1
ATOM 5512 C C . GLY A 1 689 ? 7.964 1.541 -7.601 1.00 98.25 689 GLY A C 1
ATOM 5513 O O . GLY A 1 689 ? 7.795 2.736 -7.813 1.00 98.25 689 GLY A O 1
ATOM 5514 N N . GLY A 1 690 ? 8.070 1.049 -6.369 1.00 96.44 690 GLY A N 1
ATOM 5515 C CA . GLY A 1 690 ? 7.960 1.822 -5.123 1.00 96.44 690 GLY A CA 1
ATOM 5516 C C . GLY A 1 690 ? 9.131 1.584 -4.162 1.00 96.44 690 GLY A C 1
ATOM 5517 O O . GLY A 1 690 ? 10.286 1.687 -4.585 1.00 96.44 690 GLY A O 1
ATOM 5518 N N . ASP A 1 691 ? 8.824 1.303 -2.883 1.00 94.94 691 ASP A N 1
ATOM 5519 C CA . ASP A 1 691 ? 9.740 0.964 -1.762 1.00 94.94 691 ASP A CA 1
ATOM 5520 C C . ASP A 1 691 ? 10.717 2.068 -1.324 1.00 94.94 691 ASP A C 1
ATOM 5522 O O . ASP A 1 691 ? 10.844 2.386 -0.143 1.00 94.94 691 ASP A O 1
ATOM 5526 N N . GLN A 1 692 ? 11.396 2.744 -2.251 1.00 94.06 692 GLN A N 1
ATOM 5527 C CA . GLN A 1 692 ? 12.443 3.700 -1.870 1.00 94.06 692 GLN A CA 1
ATOM 5528 C C . GLN A 1 692 ? 11.881 4.959 -1.201 1.00 94.06 692 GLN A C 1
ATOM 5530 O O . GLN A 1 692 ? 12.652 5.756 -0.666 1.00 94.06 692 GLN A O 1
ATOM 5535 N N . HIS A 1 693 ? 10.553 5.128 -1.190 1.00 93.06 693 HIS A N 1
ATOM 5536 C CA . HIS A 1 693 ? 9.827 6.278 -0.638 1.00 93.06 693 HIS A CA 1
ATOM 5537 C C . HIS A 1 693 ? 10.309 7.621 -1.198 1.00 93.06 693 HIS A C 1
ATOM 5539 O O . HIS A 1 693 ? 10.173 8.667 -0.561 1.00 93.06 693 HIS A O 1
ATOM 5545 N N . LEU A 1 694 ? 10.909 7.583 -2.383 1.00 96.00 694 LEU A N 1
ATOM 5546 C CA . LEU A 1 694 ? 11.542 8.714 -3.024 1.00 96.00 694 LEU A CA 1
ATOM 5547 C C . LEU A 1 694 ? 11.132 8.695 -4.489 1.00 96.00 694 LEU A C 1
ATOM 5549 O O . LEU A 1 694 ? 11.732 7.997 -5.311 1.00 96.00 694 LEU A O 1
ATOM 5553 N N . GLY A 1 695 ? 10.082 9.458 -4.788 1.00 97.69 695 GLY A N 1
ATOM 5554 C CA . GLY A 1 695 ? 9.586 9.627 -6.141 1.00 97.69 695 GLY A CA 1
ATOM 5555 C C . GLY A 1 695 ? 10.739 9.998 -7.066 1.00 97.69 695 GLY A C 1
ATOM 5556 O O . GLY A 1 695 ? 11.498 10.917 -6.756 1.00 97.69 695 GLY A O 1
ATOM 5557 N N . SER A 1 696 ? 10.937 9.269 -8.161 1.00 98.56 696 SER A N 1
ATOM 5558 C CA . SER A 1 696 ? 12.058 9.541 -9.064 1.00 98.56 696 SER A CA 1
ATOM 5559 C C . SER A 1 696 ? 11.837 9.048 -10.482 1.00 98.56 696 SER A C 1
ATOM 5561 O O . SER A 1 696 ? 11.195 8.025 -10.699 1.00 98.56 696 SER A O 1
ATOM 5563 N N . ILE A 1 697 ? 12.414 9.770 -11.444 1.00 98.69 697 ILE A N 1
ATOM 5564 C CA . ILE A 1 697 ? 12.563 9.301 -12.823 1.00 98.69 697 ILE A CA 1
ATOM 5565 C C . ILE A 1 697 ? 14.033 9.005 -13.069 1.00 98.69 697 ILE A C 1
ATOM 5567 O O . ILE A 1 697 ? 14.884 9.901 -12.986 1.00 98.69 697 ILE A O 1
ATOM 5571 N N . ILE A 1 698 ? 14.322 7.756 -13.427 1.00 98.56 698 ILE A N 1
ATOM 5572 C CA . ILE A 1 698 ? 15.665 7.328 -13.810 1.00 98.56 698 ILE A CA 1
ATOM 5573 C C . ILE A 1 698 ? 15.666 6.610 -15.157 1.00 98.56 698 ILE A C 1
ATOM 5575 O O . ILE A 1 698 ? 14.706 5.936 -15.518 1.00 98.56 698 ILE A O 1
ATOM 5579 N N . HIS A 1 699 ? 16.773 6.727 -15.885 1.00 98.62 699 HIS A N 1
ATOM 5580 C CA . HIS A 1 699 ? 17.050 5.968 -17.101 1.00 98.62 699 HIS A CA 1
ATOM 5581 C C . HIS A 1 699 ? 18.190 4.986 -16.822 1.00 98.62 699 HIS A C 1
ATOM 5583 O O . HIS A 1 699 ? 19.289 5.376 -16.407 1.00 98.62 699 HIS A O 1
ATOM 5589 N N . HIS A 1 700 ? 17.914 3.697 -16.999 1.00 98.69 700 HIS A N 1
ATOM 5590 C CA . HIS A 1 700 ? 18.843 2.634 -16.653 1.00 98.69 700 HIS A CA 1
ATOM 5591 C C . HIS A 1 700 ? 19.942 2.461 -17.707 1.00 98.69 700 HIS A C 1
ATOM 5593 O O . HIS A 1 700 ? 19.689 2.467 -18.909 1.00 98.69 700 HIS A O 1
ATOM 5599 N N . GLY A 1 701 ? 21.171 2.235 -17.237 1.00 98.25 701 GLY A N 1
ATOM 5600 C CA . GLY A 1 701 ? 22.265 1.704 -18.045 1.00 98.25 701 GLY A CA 1
ATOM 5601 C C . GLY A 1 701 ? 22.705 0.321 -17.561 1.00 98.25 701 GLY A C 1
ATOM 5602 O O . GLY A 1 701 ? 22.735 0.041 -16.354 1.00 98.25 701 GLY A O 1
ATOM 5603 N N . VAL A 1 702 ? 23.064 -0.540 -18.506 1.00 97.62 702 VAL A N 1
ATOM 5604 C CA . VAL A 1 702 ? 23.603 -1.884 -18.293 1.00 97.62 702 VAL A CA 1
ATOM 5605 C C . VAL A 1 702 ? 25.007 -1.967 -18.878 1.00 97.62 702 VAL A C 1
ATOM 5607 O O . VAL A 1 702 ? 25.981 -1.980 -18.119 1.00 97.62 702 VAL A O 1
ATOM 5610 N N . ASP A 1 703 ? 25.120 -1.999 -20.207 1.00 95.81 703 ASP A N 1
ATOM 5611 C CA . ASP A 1 703 ? 26.410 -2.083 -20.889 1.00 95.81 703 ASP A CA 1
ATOM 5612 C C . ASP A 1 703 ? 26.982 -0.656 -21.050 1.00 95.81 703 ASP A C 1
ATOM 5614 O O . ASP A 1 703 ? 28.114 -0.393 -20.636 1.00 95.81 703 ASP A O 1
ATOM 5618 N N . GLU A 1 704 ? 26.140 0.281 -21.500 1.00 96.88 704 GLU A N 1
ATOM 5619 C CA . GLU A 1 704 ? 26.417 1.722 -21.622 1.00 96.88 704 GLU A CA 1
ATOM 5620 C C . GLU A 1 704 ? 25.424 2.576 -20.808 1.00 96.88 704 GLU A C 1
ATOM 5622 O O . GLU A 1 704 ? 24.523 2.056 -20.147 1.00 96.88 704 GLU A O 1
ATOM 5627 N N . TRP A 1 705 ? 25.605 3.900 -20.799 1.00 97.81 705 TRP A N 1
ATOM 5628 C CA . TRP A 1 705 ? 24.601 4.825 -20.257 1.00 97.81 705 TRP A CA 1
ATOM 5629 C C . TRP A 1 705 ? 23.320 4.773 -21.090 1.00 97.81 705 TRP A C 1
ATOM 5631 O O . TRP A 1 705 ? 23.403 4.747 -22.315 1.00 97.81 705 TRP A O 1
ATOM 5641 N N . GLU A 1 706 ? 22.158 4.807 -20.428 1.00 97.75 706 GLU A N 1
ATOM 5642 C CA . GLU A 1 706 ? 20.846 4.941 -21.086 1.00 97.75 706 GLU A CA 1
ATOM 5643 C C . GLU A 1 706 ? 20.528 3.822 -22.100 1.00 97.75 706 GLU A C 1
ATOM 5645 O O . GLU A 1 706 ? 19.755 4.016 -23.026 1.00 97.75 706 GLU A O 1
ATOM 5650 N N . ASP A 1 707 ? 21.134 2.637 -21.990 1.00 97.38 707 ASP A N 1
ATOM 5651 C CA . ASP A 1 707 ? 20.923 1.547 -22.952 1.00 97.38 707 ASP A CA 1
ATOM 5652 C C . ASP A 1 707 ? 19.800 0.562 -22.552 1.00 97.38 707 ASP A C 1
ATOM 5654 O O . ASP A 1 707 ? 19.639 -0.474 -23.211 1.00 97.38 707 ASP A O 1
ATOM 5658 N N . ALA A 1 708 ? 19.034 0.859 -21.496 1.00 97.56 708 ALA A N 1
ATOM 5659 C CA . ALA A 1 708 ? 17.875 0.105 -20.997 1.00 97.56 708 ALA A CA 1
ATOM 5660 C C . ALA A 1 708 ? 16.710 1.052 -20.628 1.00 97.56 708 ALA A C 1
ATOM 5662 O O . ALA A 1 708 ? 16.812 2.241 -20.865 1.00 97.56 708 ALA A O 1
ATOM 5663 N N . GLY A 1 709 ? 15.592 0.545 -20.093 1.00 97.56 709 GLY A N 1
ATOM 5664 C CA . GLY A 1 709 ? 14.358 1.332 -19.916 1.00 97.56 709 GLY A CA 1
ATOM 5665 C C . GLY A 1 709 ? 14.431 2.499 -18.918 1.00 97.56 709 GLY A C 1
ATOM 5666 O O . GLY A 1 709 ? 15.379 2.611 -18.136 1.00 97.56 709 GLY A O 1
ATOM 5667 N N . TYR A 1 710 ? 13.398 3.344 -18.918 1.00 98.81 710 TYR A N 1
ATOM 5668 C CA . TYR A 1 710 ? 13.107 4.309 -17.851 1.00 98.81 710 TYR A CA 1
ATOM 5669 C C . TYR A 1 710 ? 12.296 3.654 -16.725 1.00 98.81 710 TYR A C 1
ATOM 5671 O O . TYR A 1 710 ? 11.476 2.774 -16.988 1.00 98.81 710 TYR A O 1
ATOM 5679 N N . SER A 1 711 ? 12.488 4.129 -15.492 1.00 98.50 711 SER A N 1
ATOM 5680 C CA . SER A 1 711 ? 11.648 3.790 -14.337 1.00 98.50 711 SER A CA 1
ATOM 5681 C C . SER A 1 711 ? 11.074 5.032 -13.671 1.00 98.50 711 SER A C 1
ATOM 5683 O O . SER A 1 711 ? 11.795 6.017 -13.484 1.00 98.50 711 SER A O 1
ATOM 5685 N N . LEU A 1 712 ? 9.821 4.928 -13.230 1.00 98.81 712 LEU A N 1
ATOM 5686 C CA . LEU A 1 712 ? 9.255 5.738 -12.157 1.00 98.81 712 LEU A CA 1
ATOM 5687 C C . LEU A 1 712 ? 9.362 4.960 -10.838 1.00 98.81 712 LEU A C 1
ATOM 5689 O O . LEU A 1 712 ? 8.748 3.902 -10.701 1.00 98.81 712 LEU A O 1
ATOM 5693 N N . CYS A 1 713 ? 10.095 5.501 -9.864 1.00 98.50 713 CYS A N 1
ATOM 5694 C CA . CYS A 1 713 ? 9.830 5.179 -8.464 1.00 98.50 713 CYS A CA 1
ATOM 5695 C C . CYS A 1 713 ? 8.671 6.059 -8.006 1.00 98.50 713 CYS A C 1
ATOM 5697 O O . CYS A 1 713 ? 8.745 7.280 -8.142 1.00 98.50 713 CYS A O 1
ATOM 5699 N N . VAL A 1 714 ? 7.619 5.464 -7.470 1.00 97.12 714 VAL A N 1
ATOM 5700 C CA . VAL A 1 714 ? 6.464 6.172 -6.927 1.00 97.12 714 VAL A CA 1
ATOM 5701 C C . VAL A 1 714 ? 6.840 6.743 -5.550 1.00 97.12 714 VAL A C 1
ATOM 5703 O O . VAL A 1 714 ? 7.522 6.062 -4.777 1.00 97.12 714 VAL A O 1
ATOM 5706 N N . PRO A 1 715 ? 6.460 7.991 -5.215 1.00 97.00 715 PRO A N 1
ATOM 5707 C CA . PRO A 1 715 ? 6.612 8.497 -3.853 1.00 97.00 715 PRO A CA 1
ATOM 5708 C C . PRO A 1 715 ? 5.690 7.736 -2.888 1.00 97.00 715 PRO A C 1
ATOM 5710 O O . PRO A 1 715 ? 4.610 7.289 -3.265 1.00 97.00 715 PRO A O 1
ATOM 5713 N N . SER A 1 716 ? 6.089 7.615 -1.622 1.00 96.94 716 SER A N 1
ATOM 5714 C CA . SER A 1 716 ? 5.199 7.044 -0.605 1.00 96.94 716 SER A CA 1
ATOM 5715 C C . SER A 1 716 ? 4.005 7.971 -0.372 1.00 96.94 716 SER A C 1
ATOM 5717 O O . SER A 1 716 ? 4.178 9.187 -0.260 1.00 96.94 716 SER A O 1
ATOM 5719 N N . ILE A 1 717 ? 2.799 7.414 -0.240 1.00 96.69 717 ILE A N 1
ATOM 5720 C CA . ILE A 1 717 ? 1.611 8.222 0.057 1.00 96.69 717 ILE A CA 1
ATOM 5721 C C . ILE A 1 717 ? 1.703 8.881 1.438 1.00 96.69 717 ILE A C 1
ATOM 5723 O O . ILE A 1 717 ? 1.129 9.950 1.653 1.00 96.69 717 ILE A O 1
ATOM 5727 N N . ALA A 1 718 ? 2.433 8.263 2.370 1.00 94.94 718 ALA A N 1
ATOM 5728 C CA . ALA A 1 718 ? 2.707 8.773 3.704 1.00 94.94 718 ALA A CA 1
ATOM 5729 C C . ALA A 1 718 ? 4.091 8.296 4.174 1.00 94.94 718 ALA A C 1
ATOM 5731 O O . ALA A 1 718 ? 4.258 7.216 4.742 1.00 94.94 718 ALA A O 1
ATOM 5732 N N . ASN A 1 719 ? 5.100 9.132 3.933 1.00 93.38 719 ASN A N 1
ATOM 5733 C CA . ASN A 1 719 ? 6.497 8.724 3.983 1.00 93.38 719 ASN A CA 1
ATOM 5734 C C . ASN A 1 719 ? 7.058 8.587 5.416 1.00 93.38 719 ASN A C 1
ATOM 5736 O O . ASN A 1 719 ? 7.445 9.565 6.066 1.00 93.38 719 ASN A O 1
ATOM 5740 N N . LEU A 1 720 ? 7.166 7.353 5.919 1.00 91.81 720 LEU A N 1
ATOM 5741 C CA . LEU A 1 720 ? 7.809 7.066 7.212 1.00 91.81 720 LEU A CA 1
ATOM 5742 C C . LEU A 1 720 ? 9.340 7.104 7.158 1.00 91.81 720 LEU A C 1
ATOM 5744 O O . LEU A 1 720 ? 9.978 7.396 8.176 1.00 91.81 720 LEU A O 1
ATOM 5748 N N . TRP A 1 721 ? 9.909 6.824 5.987 1.00 92.56 721 TRP A N 1
ATOM 5749 C CA . TRP A 1 721 ? 11.343 6.670 5.758 1.00 92.56 721 TRP A CA 1
ATOM 5750 C C . TRP A 1 721 ? 11.797 7.674 4.690 1.00 92.56 721 TRP A C 1
ATOM 5752 O O . TRP A 1 721 ? 11.972 7.283 3.539 1.00 92.56 721 TRP A O 1
ATOM 5762 N N . PRO A 1 722 ? 11.968 8.971 5.035 1.00 93.31 722 PRO A N 1
ATOM 5763 C CA . PRO A 1 722 ? 12.239 10.037 4.070 1.00 93.31 722 PRO A CA 1
ATOM 5764 C C . PRO A 1 722 ? 13.669 9.948 3.517 1.00 93.31 722 PRO A C 1
ATOM 5766 O O . PRO A 1 722 ? 14.542 10.759 3.858 1.00 93.31 722 PRO A O 1
ATOM 5769 N N . ARG A 1 723 ? 13.909 8.927 2.682 1.00 94.19 723 ARG A N 1
ATOM 5770 C CA . ARG A 1 723 ? 15.124 8.744 1.886 1.00 94.19 723 ARG A CA 1
ATOM 5771 C C . ARG A 1 723 ? 15.293 9.955 0.968 1.00 94.19 723 ARG A C 1
ATOM 5773 O O . ARG A 1 723 ? 14.348 10.685 0.680 1.00 94.19 723 ARG A O 1
ATOM 5780 N N . ARG A 1 724 ? 16.536 10.226 0.577 1.00 94.00 724 ARG A N 1
ATOM 5781 C CA . ARG A 1 724 ? 16.914 11.471 -0.105 1.00 94.00 724 ARG A CA 1
ATOM 5782 C C . ARG A 1 724 ? 17.950 11.196 -1.169 1.00 94.00 724 ARG A C 1
ATOM 5784 O O . ARG A 1 724 ? 18.796 10.329 -0.970 1.00 94.00 724 ARG A O 1
ATOM 5791 N N . TRP A 1 725 ? 17.971 11.989 -2.226 1.00 95.88 725 TRP A N 1
ATOM 5792 C CA . TRP A 1 725 ? 19.023 11.992 -3.234 1.00 95.88 725 TRP A CA 1
ATOM 5793 C C . TRP A 1 725 ? 19.687 13.367 -3.298 1.00 95.88 725 TRP A C 1
ATOM 5795 O O . TRP A 1 725 ? 19.218 14.287 -3.967 1.00 95.88 725 TRP A O 1
ATOM 5805 N N . PHE A 1 726 ? 20.803 13.480 -2.588 1.00 94.12 726 PHE A N 1
ATOM 5806 C CA . PHE A 1 726 ? 21.638 14.667 -2.499 1.00 94.12 726 PHE A CA 1
ATOM 5807 C C . PHE A 1 726 ? 23.103 14.313 -2.783 1.00 94.12 726 PHE A C 1
ATOM 5809 O O . PHE A 1 726 ? 23.939 14.353 -1.879 1.00 94.12 726 PHE A O 1
ATOM 5816 N N . PRO A 1 727 ? 23.443 13.904 -4.018 1.00 92.06 727 PRO A N 1
ATOM 5817 C CA . PRO A 1 727 ? 24.840 13.802 -4.406 1.00 92.06 727 PRO A CA 1
ATOM 5818 C C . PRO A 1 727 ? 25.491 15.195 -4.299 1.00 92.06 727 PRO A C 1
ATOM 5820 O O . PRO A 1 727 ? 24.877 16.177 -4.715 1.00 92.06 727 PRO A O 1
ATOM 5823 N N . PRO A 1 728 ? 26.720 15.300 -3.762 1.00 85.25 728 PRO A N 1
ATOM 5824 C CA . PRO A 1 728 ? 27.353 16.596 -3.511 1.00 85.25 728 PRO A CA 1
ATOM 5825 C C . PRO A 1 728 ? 27.695 17.361 -4.796 1.00 85.25 728 PRO A C 1
ATOM 5827 O O . PRO A 1 728 ? 27.790 18.583 -4.764 1.00 85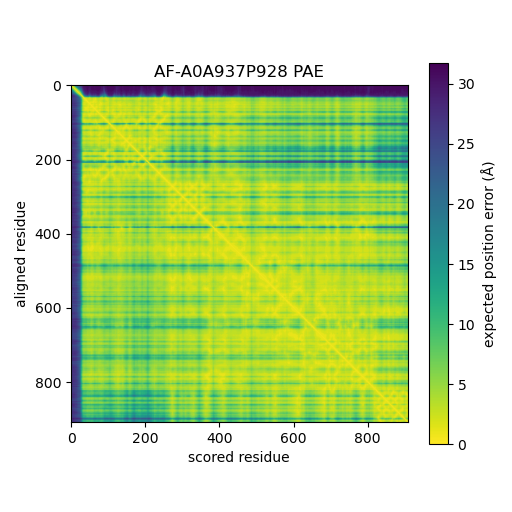.25 728 PRO A O 1
ATOM 5830 N N . GLU A 1 729 ? 27.858 16.650 -5.914 1.00 89.19 729 GLU A N 1
ATOM 5831 C CA . GLU A 1 729 ? 28.179 17.214 -7.223 1.00 89.19 729 GLU A CA 1
ATOM 5832 C C . GLU A 1 729 ? 27.126 16.797 -8.267 1.00 89.19 729 GLU A C 1
ATOM 5834 O O . GLU A 1 729 ? 26.581 15.681 -8.177 1.00 89.19 729 GLU A O 1
ATOM 5839 N N . PRO A 1 730 ? 26.861 17.642 -9.281 1.00 92.62 730 PRO A N 1
ATOM 5840 C CA . PRO A 1 730 ? 26.020 17.271 -10.411 1.00 92.62 730 PRO A CA 1
ATOM 5841 C C . PRO A 1 730 ? 26.539 16.058 -11.179 1.00 92.62 730 PRO A C 1
ATOM 5843 O O . PRO A 1 730 ? 27.742 15.787 -11.225 1.00 92.62 730 PRO A O 1
ATOM 5846 N N . GLY A 1 731 ? 25.614 15.313 -11.779 1.00 95.56 731 GLY A N 1
ATOM 5847 C CA . GLY A 1 731 ? 25.933 14.132 -12.568 1.00 95.56 731 GLY A CA 1
ATOM 5848 C C . GLY A 1 731 ? 26.586 14.518 -13.889 1.00 95.56 731 GLY A C 1
ATOM 5849 O O . GLY A 1 731 ? 26.460 15.650 -14.364 1.00 95.56 731 GLY A O 1
ATOM 5850 N N . GLU A 1 732 ? 27.262 13.564 -14.530 1.00 97.56 732 GLU A N 1
ATOM 5851 C CA . GLU A 1 732 ? 27.788 13.812 -15.875 1.00 97.56 732 GLU A CA 1
ATOM 5852 C C . GLU A 1 732 ? 26.616 14.115 -16.826 1.00 97.56 732 GLU A C 1
ATOM 5854 O O . GLU A 1 732 ? 25.534 13.540 -16.699 1.00 97.56 732 GLU A O 1
ATOM 5859 N N . ASN A 1 733 ? 26.808 15.021 -17.785 1.00 95.12 733 ASN A N 1
ATOM 5860 C CA . ASN A 1 733 ? 25.744 15.481 -18.689 1.00 95.12 733 ASN A CA 1
ATOM 5861 C C . ASN A 1 733 ? 24.501 16.066 -17.986 1.00 95.12 733 ASN A C 1
ATOM 5863 O O . ASN A 1 733 ? 23.395 15.984 -18.523 1.00 95.12 733 ASN A O 1
ATOM 5867 N N . HIS A 1 734 ? 24.668 16.665 -16.803 1.00 95.62 734 HIS A N 1
ATOM 5868 C CA . HIS A 1 734 ? 23.648 17.524 -16.206 1.00 95.62 734 HIS A CA 1
ATOM 5869 C C . HIS A 1 734 ? 23.217 18.629 -17.190 1.00 95.62 734 HIS A C 1
ATOM 5871 O O . HIS A 1 734 ? 24.060 19.250 -17.844 1.00 95.62 734 HIS A O 1
ATOM 5877 N N . GLN A 1 735 ? 21.907 18.858 -17.306 1.00 93.44 735 GLN A N 1
ATOM 5878 C CA . GLN A 1 735 ? 21.341 19.870 -18.199 1.00 93.44 735 GLN A CA 1
ATOM 5879 C C . GLN A 1 735 ? 21.061 21.163 -17.434 1.00 93.44 735 GLN A C 1
ATOM 5881 O O . GLN A 1 735 ? 20.477 21.134 -16.352 1.00 93.44 735 GLN A O 1
ATOM 5886 N N . GLU A 1 736 ? 21.442 22.300 -18.020 1.00 90.94 736 GLU A N 1
ATOM 5887 C CA . GLU A 1 736 ? 21.157 23.619 -17.454 1.00 90.94 736 GLU A CA 1
ATOM 5888 C C . GLU A 1 736 ? 19.645 23.809 -17.246 1.00 90.94 736 GLU A C 1
ATOM 5890 O O . GLU A 1 736 ? 18.838 23.471 -18.111 1.00 90.94 736 GLU A O 1
ATOM 5895 N N . GLY A 1 737 ? 19.261 24.333 -16.079 1.00 87.56 737 GLY A N 1
ATOM 5896 C CA . GLY A 1 737 ? 17.861 24.536 -15.693 1.00 87.56 737 GLY A CA 1
ATOM 5897 C C . GLY A 1 737 ? 17.214 23.359 -14.955 1.00 87.56 737 GLY A C 1
ATOM 5898 O O . GLY A 1 737 ? 16.172 23.556 -14.332 1.00 87.56 737 GLY A O 1
ATOM 5899 N N . LEU A 1 738 ? 17.827 22.168 -14.948 1.00 89.50 738 LEU A N 1
ATOM 5900 C CA . LEU A 1 738 ? 17.387 21.063 -14.088 1.00 89.50 738 LEU A CA 1
ATOM 5901 C C . LEU A 1 738 ? 17.967 21.187 -12.666 1.00 89.50 738 LEU A C 1
ATOM 5903 O O . LEU A 1 738 ? 18.981 21.859 -12.459 1.00 89.50 738 LEU A O 1
ATOM 5907 N N . PRO A 1 739 ? 17.373 20.519 -11.658 1.00 89.25 739 PRO A N 1
ATOM 5908 C CA . PRO A 1 739 ? 17.959 20.446 -10.322 1.00 89.25 739 PRO A CA 1
ATOM 5909 C C . PRO A 1 739 ? 19.372 19.844 -10.337 1.00 89.25 739 PRO A C 1
ATOM 5911 O O . PRO A 1 739 ? 19.637 18.881 -11.057 1.00 89.25 739 PRO A O 1
ATOM 5914 N N . LEU A 1 740 ? 20.276 20.362 -9.499 1.00 90.50 740 LEU A N 1
ATOM 5915 C CA . LEU A 1 740 ? 21.700 19.980 -9.493 1.00 90.50 740 LEU A CA 1
ATOM 5916 C C . LEU A 1 740 ? 21.962 18.494 -9.204 1.00 90.50 740 LEU A C 1
ATOM 5918 O O . LEU A 1 740 ? 23.028 17.998 -9.536 1.00 90.50 740 LEU A O 1
ATOM 5922 N N . TYR A 1 741 ? 21.015 17.768 -8.609 1.00 92.56 741 TYR A N 1
ATOM 5923 C CA . TYR A 1 741 ? 21.147 16.333 -8.330 1.00 92.56 741 TYR A CA 1
ATOM 5924 C C . TYR A 1 741 ? 20.886 15.427 -9.553 1.00 92.56 741 TYR A C 1
ATOM 5926 O O . TYR A 1 741 ? 20.840 14.201 -9.410 1.00 92.56 741 TYR A O 1
ATOM 5934 N N . THR A 1 742 ? 20.633 16.010 -10.729 1.00 96.00 742 THR A N 1
ATOM 5935 C CA . THR A 1 742 ? 20.324 15.297 -11.981 1.00 96.00 742 THR A CA 1
ATOM 5936 C C . THR A 1 742 ? 21.578 15.026 -12.819 1.00 96.00 742 THR A C 1
ATOM 5938 O O . THR A 1 742 ? 22.645 15.600 -12.589 1.00 96.00 742 THR A O 1
ATOM 5941 N N . GLY A 1 743 ? 21.450 14.139 -13.807 1.00 97.81 743 GLY A N 1
ATOM 5942 C CA . GLY A 1 743 ? 22.537 13.709 -14.691 1.00 97.81 743 GLY A CA 1
ATOM 5943 C C . GLY A 1 743 ? 22.929 12.246 -14.479 1.00 97.81 743 GLY A C 1
ATOM 5944 O O . GLY A 1 743 ? 22.240 11.477 -13.806 1.00 97.81 743 GLY A O 1
ATOM 5945 N N . ARG A 1 744 ? 24.035 11.836 -15.096 1.00 98.38 744 ARG A N 1
ATOM 5946 C CA . ARG A 1 744 ? 24.574 10.473 -15.052 1.00 98.38 744 ARG A CA 1
ATOM 5947 C C . ARG A 1 744 ? 25.367 10.244 -13.774 1.00 98.38 744 ARG A C 1
ATOM 5949 O O . ARG A 1 744 ? 26.341 10.942 -13.489 1.00 98.38 744 ARG A O 1
ATOM 5956 N N . TYR A 1 745 ? 24.986 9.203 -13.048 1.00 98.25 745 TYR A N 1
ATOM 5957 C CA . TYR A 1 745 ? 25.656 8.746 -11.844 1.00 98.25 745 TYR A CA 1
ATOM 5958 C C . TYR A 1 745 ? 25.897 7.245 -11.893 1.00 98.25 745 TYR A C 1
ATOM 5960 O O . TYR A 1 745 ? 25.086 6.458 -12.376 1.00 98.25 745 TYR A O 1
ATOM 5968 N N . PHE A 1 746 ? 27.007 6.825 -11.298 1.00 97.75 746 PHE A N 1
ATOM 5969 C CA . PHE A 1 746 ? 27.037 5.496 -10.712 1.00 97.75 746 PHE A CA 1
ATOM 5970 C C . PHE A 1 746 ? 26.290 5.557 -9.381 1.00 97.75 746 PHE A C 1
ATOM 5972 O O . PHE A 1 746 ? 26.668 6.369 -8.528 1.00 97.75 746 PHE A O 1
ATOM 5979 N N . ASP A 1 747 ? 25.259 4.737 -9.186 1.00 97.19 747 ASP A N 1
ATOM 5980 C CA . ASP A 1 747 ? 24.630 4.590 -7.870 1.00 97.19 747 ASP A CA 1
ATOM 5981 C C . ASP A 1 747 ? 25.647 4.044 -6.843 1.00 97.19 747 ASP A C 1
ATOM 5983 O O . ASP A 1 747 ? 26.793 3.722 -7.182 1.00 97.19 747 ASP A O 1
ATOM 5987 N N . GLY A 1 748 ? 25.285 3.962 -5.561 1.00 95.81 748 GLY A N 1
ATOM 5988 C CA . GLY A 1 748 ? 26.254 3.513 -4.552 1.00 95.81 748 GLY A CA 1
ATOM 5989 C C . GLY A 1 748 ? 26.714 2.056 -4.719 1.00 95.81 748 GLY A C 1
ATOM 5990 O O . GLY A 1 748 ? 27.764 1.690 -4.186 1.00 95.81 748 GLY A O 1
ATOM 5991 N N . LEU A 1 749 ? 25.992 1.247 -5.501 1.00 97.94 749 LEU A N 1
ATOM 5992 C CA . LEU A 1 749 ? 26.341 -0.132 -5.860 1.00 97.94 749 LEU A CA 1
ATOM 5993 C C . LEU A 1 749 ? 27.158 -0.217 -7.162 1.00 97.94 749 LEU A C 1
ATOM 5995 O O . LEU A 1 749 ? 27.651 -1.290 -7.518 1.00 97.94 749 LEU A O 1
ATOM 5999 N N . GLY A 1 750 ? 27.372 0.914 -7.837 1.00 97.44 750 GLY A N 1
ATOM 6000 C CA . GLY A 1 750 ? 28.171 1.023 -9.051 1.00 97.44 750 GLY A CA 1
ATOM 6001 C C . GLY A 1 750 ? 27.388 0.801 -10.346 1.00 97.44 750 GLY A C 1
ATOM 6002 O O . GLY A 1 750 ? 28.029 0.626 -11.387 1.00 97.44 750 GLY A O 1
ATOM 6003 N N . ASN A 1 751 ? 26.053 0.811 -10.304 1.00 98.56 751 ASN A N 1
ATOM 6004 C CA . ASN A 1 751 ? 25.194 0.709 -11.484 1.00 98.56 751 ASN A CA 1
ATOM 6005 C C . ASN A 1 751 ? 25.090 2.055 -12.207 1.00 98.56 751 ASN A C 1
ATOM 6007 O O . ASN A 1 751 ? 25.043 3.098 -11.562 1.00 98.56 751 ASN A O 1
ATOM 6011 N N . ARG A 1 752 ? 24.990 2.036 -13.540 1.00 98.44 752 ARG A N 1
ATOM 6012 C CA . ARG A 1 752 ? 24.735 3.243 -14.339 1.00 98.44 752 ARG A CA 1
ATOM 6013 C C . ARG A 1 752 ? 23.268 3.656 -14.225 1.00 98.44 752 ARG A C 1
ATOM 6015 O O . ARG A 1 752 ? 22.381 2.862 -14.561 1.00 98.44 752 ARG A O 1
ATOM 6022 N N . VAL A 1 753 ? 23.034 4.888 -13.784 1.00 98.25 753 VAL A N 1
ATOM 6023 C CA . VAL A 1 753 ? 21.714 5.524 -13.720 1.00 98.25 753 VAL A CA 1
ATOM 6024 C C . VAL A 1 753 ? 21.806 6.984 -14.153 1.00 98.25 753 VAL A C 1
ATOM 6026 O O . VAL A 1 753 ? 22.663 7.725 -13.675 1.00 98.25 753 VAL A O 1
ATOM 6029 N N . THR A 1 754 ? 20.923 7.411 -15.049 1.00 98.50 754 THR A N 1
ATOM 6030 C CA . THR A 1 754 ? 20.729 8.835 -15.351 1.00 98.50 754 THR A CA 1
ATOM 6031 C C . THR A 1 754 ? 19.497 9.313 -14.600 1.00 98.50 754 THR A C 1
ATOM 6033 O O . THR A 1 754 ? 18.410 8.778 -14.804 1.00 98.50 754 THR A O 1
ATOM 6036 N N . VAL A 1 755 ? 19.672 10.281 -13.705 1.00 98.50 755 VAL A N 1
ATOM 6037 C CA . VAL A 1 755 ? 18.621 10.819 -12.834 1.00 98.50 755 VAL A CA 1
ATOM 6038 C C . VAL A 1 755 ? 18.020 12.060 -13.480 1.00 98.50 755 VAL A C 1
ATOM 6040 O O . VAL A 1 755 ? 18.754 13.002 -13.782 1.00 98.50 755 VAL A O 1
ATOM 6043 N N . TRP A 1 756 ? 16.701 12.065 -13.669 1.00 97.88 756 TRP A N 1
ATOM 6044 C CA . TRP A 1 756 ? 15.972 13.156 -14.325 1.00 97.88 756 TRP A CA 1
ATOM 6045 C C . TRP A 1 756 ? 15.155 14.003 -13.351 1.00 97.88 756 TRP A C 1
ATOM 6047 O O . TRP A 1 756 ? 15.117 15.220 -13.492 1.00 97.88 756 TRP A O 1
ATOM 6057 N N . ALA A 1 757 ? 14.546 13.377 -12.346 1.00 97.56 757 ALA A N 1
ATOM 6058 C CA . ALA A 1 757 ? 13.730 14.065 -11.351 1.00 97.56 757 ALA A CA 1
ATOM 6059 C C . ALA A 1 757 ? 13.718 13.278 -10.035 1.00 97.56 757 ALA A C 1
ATOM 6061 O O . ALA A 1 757 ? 13.785 12.045 -10.070 1.00 97.56 757 ALA A O 1
ATOM 6062 N N . VAL A 1 758 ? 13.659 13.977 -8.892 1.00 97.50 758 VAL A N 1
ATOM 6063 C CA . VAL A 1 758 ? 13.565 13.369 -7.553 1.00 97.50 758 VAL A CA 1
ATOM 6064 C C . VAL A 1 758 ? 12.691 14.213 -6.613 1.00 97.50 758 VAL A C 1
ATOM 6066 O O . VAL A 1 758 ? 12.937 15.406 -6.439 1.00 97.50 758 VAL A O 1
ATOM 6069 N N . SER A 1 759 ? 11.719 13.595 -5.935 1.00 96.06 759 SER A N 1
ATOM 6070 C CA . SER A 1 759 ? 10.856 14.234 -4.931 1.00 96.06 759 SER A CA 1
ATOM 6071 C C . SER A 1 759 ? 11.565 14.304 -3.571 1.00 96.06 759 SER A C 1
ATOM 6073 O O . SER A 1 759 ? 11.181 13.649 -2.603 1.00 96.06 759 SER A O 1
ATOM 6075 N N . ASN A 1 760 ? 12.670 15.047 -3.507 1.00 95.75 760 ASN A N 1
ATOM 6076 C CA . ASN A 1 760 ? 13.449 15.183 -2.278 1.00 95.75 760 ASN A CA 1
ATOM 6077 C C . ASN A 1 760 ? 12.627 15.832 -1.143 1.00 95.75 760 ASN A C 1
ATOM 6079 O O . ASN A 1 760 ? 11.877 16.776 -1.402 1.00 95.75 760 ASN A O 1
ATOM 6083 N N . PRO A 1 761 ? 12.786 15.384 0.119 1.00 94.62 761 PRO A N 1
ATOM 6084 C CA . PRO A 1 761 ? 12.110 15.998 1.256 1.00 94.62 761 PRO A CA 1
ATOM 6085 C C . PRO A 1 761 ? 12.726 17.363 1.582 1.00 94.62 761 PRO A C 1
ATOM 6087 O O . PRO A 1 761 ? 13.886 17.466 2.001 1.00 94.62 761 PRO A O 1
ATOM 6090 N N . TYR A 1 762 ? 11.918 18.404 1.416 1.00 94.69 762 TYR A N 1
ATOM 6091 C CA . TYR A 1 762 ? 12.232 19.782 1.770 1.00 94.69 762 TYR A CA 1
ATOM 6092 C C . TYR A 1 762 ? 11.174 20.340 2.724 1.00 94.69 762 TYR A C 1
ATOM 6094 O O . TYR A 1 762 ? 10.093 19.775 2.862 1.00 94.69 762 TYR A O 1
ATOM 6102 N N . ILE A 1 763 ? 11.487 21.464 3.368 1.00 95.75 763 ILE A N 1
ATOM 6103 C CA . ILE A 1 763 ? 10.513 22.234 4.148 1.00 95.75 763 ILE A CA 1
ATOM 6104 C C . ILE A 1 763 ? 9.420 22.717 3.187 1.00 95.75 763 ILE A C 1
ATOM 6106 O O . ILE A 1 763 ? 9.700 23.519 2.295 1.00 95.75 763 ILE A O 1
ATOM 6110 N N . SER A 1 764 ? 8.201 22.210 3.363 1.00 93.81 764 SER A N 1
ATOM 6111 C CA . SER A 1 764 ? 7.060 22.463 2.478 1.00 93.81 764 SER A CA 1
ATOM 6112 C C . SER A 1 764 ? 6.260 23.705 2.872 1.00 93.81 764 SER A C 1
ATOM 6114 O O . SER A 1 764 ? 5.633 24.326 2.021 1.00 93.81 764 SER A O 1
ATOM 6116 N N . GLY A 1 765 ? 6.277 24.072 4.159 1.00 93.94 765 GLY A N 1
ATOM 6117 C CA . GLY A 1 765 ? 5.405 25.117 4.706 1.00 93.94 765 GLY A CA 1
ATOM 6118 C C . GLY A 1 765 ? 3.941 24.685 4.873 1.00 93.94 765 GLY A C 1
ATOM 6119 O O . GLY A 1 765 ? 3.099 25.536 5.150 1.00 93.94 765 GLY A O 1
ATOM 6120 N N . ILE A 1 766 ? 3.640 23.390 4.720 1.00 93.75 766 ILE A N 1
ATOM 6121 C CA . ILE A 1 766 ? 2.297 22.814 4.844 1.00 93.75 766 ILE A CA 1
ATOM 6122 C C . ILE A 1 766 ? 2.211 21.972 6.123 1.00 93.75 766 ILE A C 1
ATOM 6124 O O . ILE A 1 766 ? 3.061 21.118 6.380 1.00 93.75 766 ILE A O 1
ATOM 6128 N N . GLU A 1 767 ? 1.164 22.188 6.921 1.00 92.56 767 GLU A N 1
ATOM 6129 C CA . GLU A 1 767 ? 0.891 21.388 8.119 1.00 92.56 767 GLU A CA 1
ATOM 6130 C C . GLU A 1 767 ? -0.009 20.176 7.809 1.00 92.56 767 GLU A C 1
ATOM 6132 O O . GLU A 1 767 ? -0.906 20.290 6.975 1.00 92.56 767 GLU A O 1
ATOM 6137 N N . PRO A 1 768 ? 0.176 19.029 8.491 1.00 92.06 768 PRO A N 1
ATOM 6138 C CA . PRO A 1 768 ? 1.216 18.775 9.481 1.00 92.06 768 PRO A CA 1
ATOM 6139 C C . PRO A 1 768 ? 2.588 18.534 8.831 1.00 92.06 768 PRO A C 1
ATOM 6141 O O . PRO A 1 768 ? 2.734 17.665 7.965 1.00 92.06 768 PRO A O 1
ATOM 6144 N N . THR A 1 769 ? 3.617 19.238 9.306 1.00 92.81 769 THR A N 1
ATOM 6145 C CA . THR A 1 769 ? 5.002 19.126 8.793 1.00 92.81 769 THR A CA 1
ATOM 6146 C C . THR A 1 769 ? 5.522 17.687 8.781 1.00 92.81 769 THR A C 1
ATOM 6148 O O . THR A 1 769 ? 6.206 17.278 7.844 1.00 92.81 769 THR A O 1
ATOM 6151 N N . LEU A 1 770 ? 5.144 16.865 9.772 1.00 91.31 770 LEU A N 1
ATOM 6152 C CA . LEU A 1 770 ? 5.541 15.454 9.829 1.00 91.31 770 LEU A CA 1
ATOM 6153 C C . LEU A 1 770 ? 5.078 14.647 8.606 1.00 91.31 770 LEU A C 1
ATOM 6155 O O . LEU A 1 770 ? 5.757 13.693 8.232 1.00 91.31 770 LEU A O 1
ATOM 6159 N N . LEU A 1 771 ? 3.945 15.016 8.007 1.00 93.62 771 LEU A N 1
ATOM 6160 C CA . LEU A 1 771 ? 3.466 14.421 6.768 1.00 93.62 771 LEU A CA 1
ATOM 6161 C C . LEU A 1 771 ? 4.118 15.115 5.569 1.00 93.62 771 LEU A C 1
ATOM 6163 O O . LEU A 1 771 ? 4.803 14.460 4.789 1.00 93.62 771 LEU A O 1
ATOM 6167 N N . HIS A 1 772 ? 3.936 16.430 5.428 1.00 95.25 772 HIS A N 1
ATOM 6168 C CA . HIS A 1 772 ? 4.202 17.128 4.165 1.00 95.25 772 HIS A CA 1
ATOM 6169 C C . HIS A 1 772 ? 5.681 17.435 3.890 1.00 95.25 772 HIS A C 1
ATOM 6171 O O . HIS A 1 772 ? 6.084 17.425 2.726 1.00 95.25 772 HIS A O 1
ATOM 6177 N N . ASP A 1 773 ? 6.525 17.580 4.915 1.00 95.56 773 ASP A N 1
ATOM 6178 C CA . ASP A 1 773 ? 7.966 17.839 4.728 1.00 95.56 773 ASP A CA 1
ATOM 6179 C C . ASP A 1 773 ? 8.763 16.576 4.349 1.00 95.56 773 ASP A C 1
ATOM 6181 O O . ASP A 1 773 ? 9.981 16.607 4.156 1.00 95.56 773 ASP A O 1
ATOM 6185 N N . ARG A 1 774 ? 8.081 15.430 4.245 1.00 95.06 774 ARG A N 1
ATOM 6186 C CA . ARG A 1 774 ? 8.668 14.132 3.886 1.00 95.06 774 ARG A CA 1
ATOM 6187 C C . ARG A 1 774 ? 8.427 13.747 2.425 1.00 95.06 774 ARG A C 1
ATOM 6189 O O . ARG A 1 774 ? 8.602 12.587 2.068 1.00 95.06 774 ARG A O 1
ATOM 6196 N N . ALA A 1 775 ? 8.026 14.715 1.602 1.00 95.81 775 ALA A N 1
ATOM 6197 C CA . ALA A 1 775 ? 7.681 14.541 0.192 1.00 95.81 775 ALA A CA 1
ATOM 6198 C C . ALA A 1 775 ? 6.686 13.385 -0.102 1.00 95.81 775 ALA A C 1
ATOM 6200 O O . ALA A 1 775 ? 6.975 12.531 -0.944 1.00 95.81 775 ALA A O 1
ATOM 6201 N N . PRO A 1 776 ? 5.531 13.315 0.596 1.00 97.06 776 PRO A N 1
ATOM 6202 C CA . PRO A 1 776 ? 4.509 12.317 0.307 1.00 97.06 776 PRO A CA 1
ATOM 6203 C C . PRO A 1 776 ? 3.748 12.650 -0.982 1.00 97.06 776 PRO A C 1
ATOM 6205 O O . PRO A 1 776 ? 3.479 13.820 -1.263 1.00 97.06 776 PRO A O 1
ATOM 6208 N N . GLY A 1 777 ? 3.298 11.641 -1.721 1.00 97.62 777 GLY A N 1
ATOM 6209 C CA . GLY A 1 777 ? 2.583 11.886 -2.971 1.00 97.62 777 GLY A CA 1
ATOM 6210 C C . GLY A 1 777 ? 2.064 10.638 -3.666 1.00 97.62 777 GLY A C 1
ATOM 6211 O O . GLY A 1 777 ? 1.950 9.576 -3.062 1.00 97.62 777 GLY A O 1
ATOM 6212 N N . TYR A 1 778 ? 1.763 10.788 -4.951 1.00 98.50 778 TYR A N 1
ATOM 6213 C CA . TYR A 1 778 ? 1.359 9.705 -5.849 1.00 98.50 778 TYR A CA 1
ATOM 6214 C C . TYR A 1 778 ? 1.901 9.949 -7.267 1.00 98.50 778 TYR A C 1
ATOM 6216 O O . TYR A 1 778 ? 2.267 11.073 -7.624 1.00 98.50 778 TYR A O 1
ATOM 6224 N N . GLY A 1 779 ? 1.986 8.888 -8.073 1.00 98.56 779 GLY A N 1
ATOM 6225 C CA . GLY A 1 779 ? 2.403 8.969 -9.476 1.00 98.56 779 GLY A CA 1
ATOM 6226 C C . GLY A 1 779 ? 1.211 8.897 -10.429 1.00 98.56 779 GLY A C 1
ATOM 6227 O O . GLY A 1 779 ? 0.281 8.132 -10.179 1.00 98.56 779 GLY A O 1
ATOM 6228 N N . ILE A 1 780 ? 1.261 9.643 -11.536 1.00 98.88 780 ILE A N 1
ATOM 6229 C CA . ILE A 1 780 ? 0.345 9.480 -12.678 1.00 98.88 780 ILE A CA 1
ATOM 6230 C C . ILE A 1 780 ? 1.193 9.225 -13.926 1.00 98.88 780 ILE A C 1
ATOM 6232 O O . ILE A 1 780 ? 2.160 9.940 -14.185 1.00 98.88 780 ILE A O 1
ATOM 6236 N N . VAL A 1 781 ? 0.857 8.193 -14.699 1.00 98.94 781 VAL A N 1
ATOM 6237 C CA . VAL A 1 781 ? 1.536 7.876 -15.961 1.00 98.94 781 VAL A CA 1
ATOM 6238 C C . VAL A 1 781 ? 0.505 7.785 -17.075 1.00 98.94 781 VAL A C 1
ATOM 6240 O O . VAL A 1 781 ? -0.434 6.997 -16.994 1.00 98.94 781 VAL A O 1
ATOM 6243 N N . LYS A 1 782 ? 0.686 8.594 -18.117 1.00 98.94 782 LYS A N 1
ATOM 6244 C CA . LYS A 1 782 ? -0.203 8.667 -19.279 1.00 98.94 782 LYS A CA 1
ATOM 6245 C C . LYS A 1 782 ? 0.485 8.035 -20.479 1.00 98.94 782 LYS A C 1
ATOM 6247 O O . LYS A 1 782 ? 1.578 8.453 -20.866 1.00 98.94 782 LYS A O 1
ATOM 6252 N N . PHE A 1 783 ? -0.149 7.022 -21.053 1.00 98.88 783 PHE A N 1
ATOM 6253 C CA . PHE A 1 783 ? 0.363 6.262 -22.188 1.00 98.88 783 PHE A CA 1
ATOM 6254 C C . PHE A 1 783 ? -0.426 6.615 -23.441 1.00 98.88 783 PHE A C 1
ATOM 6256 O O . PHE A 1 783 ? -1.519 6.092 -23.660 1.00 98.88 783 PHE A O 1
ATOM 6263 N N . ASN A 1 784 ? 0.132 7.486 -24.279 1.00 98.56 784 ASN A N 1
ATOM 6264 C CA . ASN A 1 784 ? -0.466 7.835 -25.559 1.00 98.56 784 ASN A CA 1
ATOM 6265 C C . ASN A 1 784 ? -0.035 6.814 -26.622 1.00 98.56 784 ASN A C 1
ATOM 6267 O O . ASN A 1 784 ? 1.087 6.870 -27.140 1.00 98.56 784 ASN A O 1
ATOM 6271 N N . LYS A 1 785 ? -0.935 5.885 -26.961 1.00 96.12 785 LYS A N 1
ATOM 6272 C CA . LYS A 1 785 ? -0.647 4.740 -27.844 1.00 96.12 785 LYS A CA 1
ATOM 6273 C C . LYS A 1 785 ? -0.314 5.177 -29.266 1.00 96.12 785 LYS A C 1
ATOM 6275 O O . LYS A 1 785 ? 0.622 4.667 -29.877 1.00 96.12 785 LYS A O 1
ATOM 6280 N N . LYS A 1 786 ? -1.041 6.174 -29.773 1.00 93.75 786 LYS A N 1
ATOM 6281 C CA . LYS A 1 786 ? -0.912 6.681 -31.146 1.00 93.75 786 LYS A CA 1
ATOM 6282 C C . LYS A 1 786 ? 0.385 7.454 -31.364 1.00 93.75 786 LYS A C 1
ATOM 6284 O O . LYS A 1 786 ? 1.085 7.232 -32.348 1.00 93.75 786 LYS A O 1
ATOM 6289 N N . ALA A 1 787 ? 0.720 8.356 -30.443 1.00 96.50 787 ALA A N 1
ATOM 6290 C CA . ALA A 1 787 ? 1.970 9.109 -30.495 1.00 96.50 787 ALA A CA 1
ATOM 6291 C C . ALA A 1 787 ? 3.178 8.272 -30.037 1.00 96.50 787 ALA A C 1
ATOM 6293 O O . ALA A 1 787 ? 4.319 8.660 -30.300 1.00 96.50 787 ALA A O 1
ATOM 6294 N N . GLN A 1 788 ? 2.930 7.134 -29.375 1.00 97.31 788 GLN A N 1
ATOM 6295 C CA . GLN A 1 788 ? 3.919 6.326 -28.661 1.00 97.31 788 GLN A CA 1
ATOM 6296 C C . GLN A 1 788 ? 4.720 7.163 -27.653 1.00 97.31 788 GLN A C 1
ATOM 6298 O O . GLN A 1 788 ? 5.953 7.086 -27.593 1.00 97.31 788 GLN A O 1
ATOM 6303 N N . LEU A 1 789 ? 4.005 7.987 -26.881 1.00 98.75 789 LEU A N 1
ATOM 6304 C CA . LEU A 1 789 ? 4.559 8.860 -25.846 1.00 98.75 789 LEU A CA 1
ATOM 6305 C C . LEU A 1 789 ? 4.108 8.403 -24.460 1.00 98.75 789 LEU A C 1
ATOM 6307 O O . LEU A 1 789 ? 2.993 7.915 -24.286 1.00 98.75 789 LEU A O 1
ATOM 6311 N N . ILE A 1 790 ? 4.990 8.583 -23.482 1.00 98.94 790 ILE A N 1
ATOM 6312 C CA . ILE A 1 790 ? 4.747 8.277 -22.074 1.00 98.94 790 ILE A CA 1
ATOM 6313 C C . ILE A 1 790 ? 5.002 9.559 -21.290 1.00 98.94 790 ILE A C 1
ATOM 6315 O O . ILE A 1 790 ? 6.141 10.031 -21.248 1.00 98.94 790 ILE A O 1
ATOM 6319 N N . THR A 1 791 ? 3.957 10.123 -20.690 1.00 98.94 791 THR A N 1
ATOM 6320 C CA . THR A 1 791 ? 4.060 11.283 -19.798 1.00 98.94 791 THR A CA 1
ATOM 6321 C C . THR A 1 791 ? 4.013 10.804 -18.357 1.00 98.94 791 THR A C 1
ATOM 6323 O O . THR A 1 791 ? 3.087 10.110 -17.948 1.00 98.94 791 THR A O 1
ATOM 6326 N N . ILE A 1 792 ? 5.041 11.162 -17.600 1.00 98.88 792 ILE A N 1
ATOM 6327 C CA . ILE A 1 792 ? 5.270 10.745 -16.225 1.00 98.88 792 ILE A CA 1
ATOM 6328 C C . ILE A 1 792 ? 5.075 11.971 -15.339 1.00 98.88 792 ILE A C 1
ATOM 6330 O O . ILE A 1 792 ? 5.717 13.003 -15.552 1.00 98.88 792 ILE A O 1
ATOM 6334 N N . GLU A 1 793 ? 4.221 11.841 -14.336 1.00 98.75 793 GLU A N 1
ATOM 6335 C CA . GLU A 1 793 ? 3.852 12.890 -13.392 1.00 98.75 793 GLU A CA 1
ATOM 6336 C C . GLU A 1 793 ? 4.064 12.403 -11.953 1.00 98.75 793 GLU A C 1
ATOM 6338 O O . GLU A 1 793 ? 3.930 11.211 -11.654 1.00 98.75 793 GLU A O 1
ATOM 6343 N N . CYS A 1 794 ? 4.390 13.326 -11.051 1.00 98.50 794 CYS A N 1
ATOM 6344 C CA . CYS A 1 794 ? 4.597 13.032 -9.634 1.00 98.50 794 CYS A CA 1
ATOM 6345 C C . CYS A 1 794 ? 4.029 14.173 -8.795 1.00 98.50 794 CYS A C 1
ATOM 6347 O O . CYS A 1 794 ? 4.563 15.286 -8.778 1.00 98.50 794 CYS A O 1
ATOM 6349 N N . TRP A 1 795 ? 2.925 13.887 -8.115 1.00 98.25 795 TRP A N 1
ATOM 6350 C CA . TRP A 1 795 ? 2.105 14.887 -7.450 1.00 98.25 795 TRP A CA 1
ATOM 6351 C C . TRP A 1 795 ? 2.352 14.871 -5.939 1.00 98.25 795 TRP A C 1
ATOM 6353 O O . TRP A 1 795 ? 2.224 13.812 -5.315 1.00 98.25 795 TRP A O 1
ATOM 6363 N N . PRO A 1 796 ? 2.676 16.023 -5.322 1.00 97.19 796 PRO A N 1
ATOM 6364 C CA . PRO A 1 796 ? 2.628 16.167 -3.877 1.00 97.19 796 PRO A CA 1
ATOM 6365 C C . PRO A 1 796 ? 1.225 15.862 -3.363 1.00 97.19 796 PRO A C 1
ATOM 6367 O O . PRO A 1 796 ? 0.230 16.288 -3.943 1.00 97.19 796 PRO A O 1
ATOM 6370 N N . ARG A 1 797 ? 1.142 15.185 -2.219 1.00 95.38 797 ARG A N 1
ATOM 6371 C CA . ARG A 1 797 ? -0.126 14.776 -1.597 1.00 95.38 797 ARG A CA 1
ATOM 6372 C C . ARG A 1 797 ? -1.140 15.916 -1.418 1.00 95.38 797 ARG A C 1
ATOM 6374 O O . ARG A 1 797 ? -2.335 15.677 -1.512 1.00 95.38 797 ARG A O 1
ATOM 6381 N N . HIS A 1 798 ? -0.664 17.126 -1.129 1.00 94.00 798 HIS A N 1
ATOM 6382 C CA . HIS A 1 798 ? -1.504 18.297 -0.862 1.00 94.00 798 HIS A CA 1
ATOM 6383 C C . HIS A 1 798 ? -1.920 19.064 -2.130 1.00 94.00 798 HIS A C 1
ATOM 6385 O O . HIS A 1 798 ? -2.689 20.014 -2.023 1.00 94.00 798 HIS A O 1
ATOM 6391 N N . SER A 1 799 ? -1.393 18.695 -3.302 1.00 95.75 799 SER A N 1
ATOM 6392 C CA . SER A 1 799 ? -1.605 19.420 -4.556 1.00 95.75 799 SER A CA 1
ATOM 6393 C C . SER A 1 799 ? -2.863 18.908 -5.261 1.00 95.75 799 SER A C 1
ATOM 6395 O O . SER A 1 799 ? -2.900 17.768 -5.731 1.00 95.75 799 SER A O 1
ATOM 6397 N N . ASP A 1 800 ? -3.902 19.746 -5.305 1.00 96.19 800 ASP A N 1
ATOM 6398 C CA . ASP A 1 800 ? -5.134 19.476 -6.050 1.00 96.19 800 ASP A CA 1
ATOM 6399 C C . ASP A 1 800 ? -4.889 19.707 -7.552 1.00 96.19 800 ASP A C 1
ATOM 6401 O O . ASP A 1 800 ? -4.653 20.854 -7.936 1.00 96.19 800 ASP A O 1
ATOM 6405 N N . PRO A 1 801 ? -4.972 18.678 -8.419 1.00 96.50 801 PRO A N 1
ATOM 6406 C CA . PRO A 1 801 ? -4.658 18.803 -9.845 1.00 96.50 801 PRO A CA 1
ATOM 6407 C C . PRO A 1 801 ? -5.604 19.721 -10.634 1.00 96.50 801 PRO A C 1
ATOM 6409 O O . PRO A 1 801 ? -5.268 20.120 -11.747 1.00 96.50 801 PRO A O 1
ATOM 6412 N N . GLU A 1 802 ? -6.774 20.063 -10.090 1.00 95.75 802 GLU A N 1
ATOM 6413 C CA . GLU A 1 802 ? -7.715 21.005 -10.716 1.00 95.75 802 GLU A CA 1
ATOM 6414 C C . GLU A 1 802 ? -7.503 22.459 -10.263 1.00 95.75 802 GLU A C 1
ATOM 6416 O O . GLU A 1 802 ? -8.135 23.375 -10.798 1.00 95.75 802 GLU A O 1
ATOM 6421 N N . SER A 1 803 ? -6.632 22.695 -9.276 1.00 95.88 803 SER A N 1
ATOM 6422 C CA . SER A 1 803 ? -6.305 24.044 -8.814 1.00 95.88 803 SER A CA 1
ATOM 6423 C C . SER A 1 803 ? -5.501 24.815 -9.864 1.00 95.88 803 SER A C 1
ATOM 6425 O O . SER A 1 803 ? -4.679 24.262 -10.588 1.00 95.88 803 SER A O 1
ATOM 6427 N N . PHE A 1 804 ? -5.671 26.137 -9.911 1.00 93.25 804 PHE A N 1
ATOM 6428 C CA . PHE A 1 804 ? -4.824 27.002 -10.741 1.00 93.25 804 PHE A CA 1
ATOM 6429 C C . PHE A 1 804 ? -3.388 27.131 -10.196 1.00 93.25 804 PHE A C 1
ATOM 6431 O O . PHE A 1 804 ? -2.499 27.552 -10.931 1.00 93.25 804 PHE A O 1
ATOM 6438 N N . GLU A 1 805 ? -3.173 26.775 -8.925 1.00 92.62 805 GLU A N 1
ATOM 6439 C CA . GLU A 1 805 ? -1.865 26.730 -8.247 1.00 92.62 805 GLU A CA 1
ATOM 6440 C C . GLU A 1 805 ? -1.298 25.303 -8.187 1.00 92.62 805 GLU A C 1
ATOM 6442 O O . GLU A 1 805 ? -0.360 25.036 -7.442 1.00 92.62 805 GLU A O 1
ATOM 6447 N N . ALA A 1 806 ? -1.903 24.361 -8.918 1.00 94.50 806 ALA A N 1
ATOM 6448 C CA . ALA A 1 806 ? -1.499 22.966 -8.911 1.00 94.50 806 ALA A CA 1
ATOM 6449 C C . ALA A 1 806 ? -0.058 22.816 -9.417 1.00 94.50 806 ALA A C 1
ATOM 6451 O O . ALA A 1 806 ? 0.240 23.067 -10.586 1.00 94.50 806 ALA A O 1
ATOM 6452 N N . GLU A 1 807 ? 0.832 22.360 -8.539 1.00 95.06 807 GLU A N 1
ATOM 6453 C CA . GLU A 1 807 ? 2.227 22.088 -8.875 1.00 95.06 807 GLU A CA 1
ATOM 6454 C C . GLU A 1 807 ? 2.582 20.627 -8.590 1.00 95.06 807 GLU A C 1
ATOM 6456 O O . GLU A 1 807 ? 2.162 20.030 -7.592 1.00 95.06 807 GLU A O 1
ATOM 6461 N N . GLN A 1 808 ? 3.368 20.049 -9.496 1.00 96.69 808 GLN A N 1
ATOM 6462 C CA . GLN A 1 808 ? 4.020 18.756 -9.312 1.00 96.69 808 GLN A CA 1
ATOM 6463 C C . GLN A 1 808 ? 5.356 18.945 -8.588 1.00 96.69 808 GLN A C 1
ATOM 6465 O O . GLN A 1 808 ? 5.853 20.063 -8.439 1.00 96.69 808 GLN A O 1
ATOM 6470 N N . TYR A 1 809 ? 5.989 17.848 -8.168 1.00 96.19 809 TYR A N 1
ATOM 6471 C CA . TYR A 1 809 ? 7.372 17.945 -7.711 1.00 96.19 809 TYR A CA 1
ATOM 6472 C C . TYR A 1 809 ? 8.283 18.481 -8.835 1.00 96.19 809 TYR A C 1
ATOM 6474 O O . TYR A 1 809 ? 8.034 18.223 -10.016 1.00 96.19 809 TYR A O 1
ATOM 6482 N N . PRO A 1 810 ? 9.373 19.200 -8.512 1.00 92.88 810 PRO A N 1
ATOM 6483 C CA . PRO A 1 810 ? 10.234 19.753 -9.555 1.00 92.88 810 PRO A CA 1
ATOM 6484 C C . PRO A 1 810 ? 10.944 18.690 -10.393 1.00 92.88 810 PRO A C 1
ATOM 6486 O O . PRO A 1 810 ? 11.461 17.703 -9.872 1.00 92.88 810 PRO A O 1
ATOM 6489 N N . GLY A 1 811 ? 10.978 18.924 -11.707 1.00 93.12 811 GLY A N 1
ATOM 6490 C CA . GLY A 1 811 ? 11.427 17.954 -12.711 1.00 93.12 811 GLY A CA 1
ATOM 6491 C C . GLY A 1 811 ? 10.286 17.174 -13.376 1.00 93.12 811 GLY A C 1
ATOM 6492 O O . GLY A 1 811 ? 10.534 16.487 -14.365 1.00 93.12 811 GLY A O 1
ATOM 6493 N N . TRP A 1 812 ? 9.051 17.314 -12.884 1.00 96.94 812 TRP A N 1
ATOM 6494 C CA . TRP A 1 812 ? 7.842 16.771 -13.500 1.00 96.94 812 TRP A CA 1
ATOM 6495 C C . TRP A 1 812 ? 6.925 17.886 -14.045 1.00 96.94 812 TRP A C 1
ATOM 6497 O O . TRP A 1 812 ? 6.985 19.014 -13.550 1.00 96.94 812 TRP A O 1
ATOM 6507 N N . PRO A 1 813 ? 6.069 17.595 -15.044 1.00 97.56 813 PRO A N 1
ATOM 6508 C CA . PRO A 1 813 ? 5.968 16.326 -15.768 1.00 97.56 813 PRO A CA 1
ATOM 6509 C C . PRO A 1 813 ? 7.143 16.107 -16.735 1.00 97.56 813 PRO A C 1
ATOM 6511 O O . PRO A 1 813 ? 7.738 17.057 -17.240 1.00 97.56 813 PRO A O 1
ATOM 6514 N N . MET A 1 814 ? 7.449 14.846 -17.041 1.00 97.94 814 MET A N 1
ATOM 6515 C CA . MET A 1 814 ? 8.436 14.473 -18.061 1.00 97.94 814 MET A CA 1
ATOM 6516 C C . MET A 1 814 ? 7.785 13.582 -19.114 1.00 97.94 814 MET A C 1
ATOM 6518 O O . MET A 1 814 ? 7.106 12.620 -18.775 1.00 97.94 814 MET A O 1
ATOM 6522 N N . THR A 1 815 ? 8.016 13.874 -20.394 1.00 98.69 815 THR A N 1
ATOM 6523 C CA . THR A 1 815 ? 7.509 13.052 -21.503 1.00 98.69 815 THR A CA 1
ATOM 6524 C C . THR A 1 815 ? 8.660 12.408 -22.265 1.00 98.69 815 THR A C 1
ATOM 6526 O O . THR A 1 815 ? 9.615 13.090 -22.637 1.00 98.69 815 THR A O 1
ATOM 6529 N N . ILE A 1 816 ? 8.555 11.103 -22.510 1.00 98.62 816 ILE A N 1
ATOM 6530 C CA . ILE A 1 816 ? 9.507 10.308 -23.298 1.00 98.62 816 ILE A CA 1
ATOM 6531 C C . ILE A 1 816 ? 8.792 9.606 -24.455 1.00 98.62 816 ILE A C 1
ATOM 6533 O O . ILE A 1 816 ? 7.580 9.389 -24.411 1.00 98.62 816 ILE A O 1
ATOM 6537 N N . SER A 1 817 ? 9.538 9.208 -25.483 1.00 98.19 817 SER A N 1
ATOM 6538 C CA . SER A 1 817 ? 9.038 8.255 -26.479 1.00 98.19 817 SER A CA 1
ATOM 6539 C C . SER A 1 817 ? 9.160 6.823 -25.957 1.00 98.19 817 SER A C 1
ATOM 6541 O O . SER A 1 817 ? 10.128 6.488 -25.281 1.00 98.19 817 SER A O 1
ATOM 6543 N N . MET A 1 818 ? 8.248 5.930 -26.348 1.00 97.38 818 MET A N 1
ATOM 6544 C CA . MET A 1 818 ? 8.367 4.489 -26.087 1.00 97.38 818 MET A CA 1
ATOM 6545 C C . MET A 1 818 ? 9.737 3.932 -26.506 1.00 97.38 818 MET A C 1
ATOM 6547 O O . MET A 1 818 ? 10.339 3.138 -25.783 1.00 97.38 818 MET A O 1
ATOM 6551 N N . GLN A 1 819 ? 10.262 4.377 -27.654 1.00 96.69 819 GLN A N 1
ATOM 6552 C CA . GLN A 1 819 ? 11.551 3.907 -28.167 1.00 96.69 819 GLN A CA 1
ATOM 6553 C C . GLN A 1 819 ? 12.741 4.353 -27.303 1.00 96.69 819 GLN A C 1
ATOM 6555 O O . GLN A 1 819 ? 13.811 3.740 -27.372 1.00 96.69 819 GLN A O 1
ATOM 6560 N N . ASP A 1 820 ? 12.554 5.365 -26.448 1.00 97.56 820 ASP A N 1
ATOM 6561 C CA . ASP A 1 820 ? 13.577 5.811 -25.508 1.00 97.56 820 ASP A CA 1
ATOM 6562 C C . ASP A 1 820 ? 13.917 4.736 -24.466 1.00 97.56 820 ASP A C 1
ATOM 6564 O O . ASP A 1 820 ? 15.023 4.756 -23.934 1.00 97.56 820 ASP A O 1
ATOM 6568 N N . ASN A 1 821 ? 13.034 3.754 -24.241 1.00 98.19 821 ASN A N 1
ATOM 6569 C CA . ASN A 1 821 ? 13.283 2.625 -23.340 1.00 98.19 821 ASN A CA 1
ATOM 6570 C C . ASN A 1 821 ? 14.276 1.582 -23.894 1.00 98.19 821 ASN A C 1
ATOM 6572 O O . ASN A 1 821 ? 14.612 0.614 -23.208 1.00 98.19 821 ASN A O 1
ATOM 6576 N N . TYR A 1 822 ? 14.760 1.753 -25.132 1.00 96.44 822 TYR A N 1
ATOM 6577 C CA . TYR A 1 822 ? 15.866 0.958 -25.663 1.00 96.44 822 TYR A CA 1
ATOM 6578 C C . TYR A 1 822 ? 16.816 1.792 -26.542 1.00 96.44 822 TYR A C 1
ATOM 6580 O O . TYR A 1 822 ? 16.970 1.563 -27.749 1.00 96.44 822 TYR A O 1
ATOM 6588 N N . LYS A 1 823 ? 17.543 2.737 -25.932 1.00 93.62 823 LYS A N 1
ATOM 6589 C CA . LYS A 1 823 ? 18.516 3.614 -26.621 1.00 93.62 823 LYS A CA 1
ATOM 6590 C C . LYS A 1 823 ? 19.896 3.008 -26.878 1.00 93.62 823 LYS A C 1
ATOM 6592 O O . LYS A 1 823 ? 20.824 3.732 -27.231 1.00 93.62 823 LYS A O 1
ATOM 6597 N N . ARG A 1 824 ? 20.049 1.679 -26.818 1.00 95.00 824 ARG A N 1
ATOM 6598 C CA . ARG A 1 824 ? 21.314 1.035 -27.209 1.00 95.00 824 ARG A CA 1
ATOM 6599 C C . ARG A 1 824 ? 21.730 1.482 -28.615 1.00 95.00 824 ARG A C 1
ATOM 6601 O O . ARG A 1 824 ? 20.917 1.470 -29.548 1.00 95.00 824 ARG A O 1
ATOM 6608 N N . GLU A 1 825 ? 22.989 1.892 -28.733 1.00 94.25 825 GLU A N 1
ATOM 6609 C CA . GLU A 1 825 ? 23.577 2.443 -29.952 1.00 94.25 825 GLU A CA 1
ATOM 6610 C C . GLU A 1 825 ? 23.624 1.386 -31.065 1.00 94.25 825 GLU A C 1
ATOM 6612 O O . GLU A 1 825 ? 24.106 0.269 -30.854 1.00 94.25 825 GLU A O 1
ATOM 6617 N N . ALA A 1 826 ? 23.134 1.732 -32.257 1.00 94.94 826 ALA A N 1
ATOM 6618 C CA . ALA A 1 826 ? 23.195 0.862 -33.428 1.00 94.94 826 ALA A CA 1
ATOM 6619 C C . ALA A 1 826 ? 24.650 0.670 -33.888 1.00 94.94 826 ALA A C 1
ATOM 6621 O O . ALA A 1 826 ? 25.410 1.632 -33.965 1.00 94.94 826 ALA A O 1
ATOM 6622 N N . LYS A 1 827 ? 25.036 -0.563 -34.235 1.00 96.19 827 LYS A N 1
ATOM 6623 C CA . LYS A 1 827 ? 26.341 -0.860 -34.867 1.00 96.19 827 LYS A CA 1
ATOM 6624 C C . LYS A 1 827 ? 26.211 -1.226 -36.344 1.00 96.19 827 LYS A C 1
ATOM 6626 O O . LYS A 1 827 ? 27.187 -1.144 -37.082 1.00 96.19 827 LYS A O 1
ATOM 6631 N N . ALA A 1 828 ? 25.014 -1.617 -36.765 1.00 97.12 828 ALA A N 1
ATOM 6632 C CA . ALA A 1 828 ? 24.609 -1.754 -38.153 1.00 97.12 828 ALA A CA 1
ATOM 6633 C C . ALA A 1 828 ? 23.078 -1.613 -38.242 1.00 97.12 828 ALA A C 1
ATOM 6635 O O . ALA A 1 828 ? 22.382 -1.564 -37.224 1.00 97.12 828 ALA A O 1
ATOM 6636 N N . TRP A 1 829 ? 22.565 -1.559 -39.462 1.00 97.75 829 TRP A N 1
ATOM 6637 C CA . TRP A 1 829 ? 21.154 -1.396 -39.785 1.00 97.75 829 TRP A CA 1
ATOM 6638 C C . TRP A 1 829 ? 20.714 -2.502 -40.732 1.00 97.75 829 TRP A C 1
ATOM 6640 O O . TRP A 1 829 ? 21.511 -2.972 -41.549 1.00 97.75 829 TRP A O 1
ATOM 6650 N N . LEU A 1 830 ? 19.453 -2.905 -40.635 1.00 97.88 830 LEU A N 1
ATOM 6651 C CA . LEU A 1 830 ? 18.787 -3.664 -41.691 1.00 97.88 830 LEU A CA 1
ATOM 6652 C C . LEU A 1 830 ? 18.171 -2.680 -42.703 1.00 97.88 830 LEU A C 1
ATOM 6654 O O . LEU A 1 830 ? 18.052 -1.487 -42.394 1.00 97.88 830 LEU A O 1
ATOM 6658 N N . PRO A 1 831 ? 17.783 -3.139 -43.904 1.00 97.38 831 PRO A N 1
ATOM 6659 C CA . PRO A 1 831 ? 17.056 -2.297 -44.837 1.00 97.38 831 PRO A CA 1
ATOM 6660 C C . PRO A 1 831 ? 15.770 -1.729 -44.240 1.00 97.38 831 PRO A C 1
ATOM 6662 O O . PRO A 1 831 ? 15.168 -2.326 -43.345 1.00 97.38 831 PRO A O 1
ATOM 6665 N N . VAL A 1 832 ? 15.339 -0.576 -44.752 1.00 97.19 832 VAL A N 1
ATOM 6666 C CA . VAL A 1 832 ? 14.017 -0.028 -44.432 1.00 97.19 832 VAL A CA 1
ATOM 6667 C C . VAL A 1 832 ? 12.968 -1.029 -44.899 1.00 97.19 832 VAL A C 1
ATOM 6669 O O . VAL A 1 832 ? 12.987 -1.452 -46.054 1.00 97.19 832 VAL A O 1
ATOM 6672 N N . ILE A 1 833 ? 12.059 -1.406 -44.007 1.00 96.69 833 ILE A N 1
ATOM 6673 C CA . ILE A 1 833 ? 10.936 -2.282 -44.326 1.00 96.69 833 ILE A CA 1
ATOM 6674 C C . ILE A 1 833 ? 9.685 -1.418 -44.398 1.00 96.69 833 ILE A C 1
ATOM 6676 O O . ILE A 1 833 ? 9.296 -0.808 -43.399 1.00 96.69 833 ILE A O 1
ATOM 6680 N N . ARG A 1 834 ? 9.065 -1.362 -45.578 1.00 96.81 834 ARG A N 1
ATOM 6681 C CA . ARG A 1 834 ? 7.792 -0.676 -45.809 1.00 96.81 834 ARG A CA 1
ATOM 6682 C C . ARG A 1 834 ? 6.676 -1.700 -45.945 1.00 96.81 834 ARG A C 1
ATOM 6684 O O . ARG A 1 834 ? 6.828 -2.707 -46.631 1.00 96.81 834 ARG A O 1
ATOM 6691 N N . THR A 1 835 ? 5.553 -1.417 -45.306 1.00 96.44 835 THR A N 1
ATOM 6692 C CA . THR A 1 835 ? 4.392 -2.304 -45.245 1.00 96.44 835 THR A CA 1
ATOM 6693 C C . THR A 1 835 ? 3.136 -1.636 -45.789 1.00 96.44 835 THR A C 1
ATOM 6695 O O . THR A 1 835 ? 3.026 -0.410 -45.792 1.00 96.44 835 THR A O 1
ATOM 6698 N N . SER A 1 836 ? 2.197 -2.442 -46.270 1.00 95.12 836 SER A N 1
ATOM 6699 C CA . SER A 1 836 ? 0.856 -2.022 -46.691 1.00 95.12 836 SER A CA 1
ATOM 6700 C C . SER A 1 836 ? -0.138 -3.170 -46.484 1.00 95.12 836 SER A C 1
ATOM 6702 O O . SER A 1 836 ? 0.272 -4.324 -46.385 1.00 95.12 836 SER A O 1
ATOM 6704 N N . GLY A 1 837 ? -1.438 -2.865 -46.409 1.00 93.94 837 GLY A N 1
ATOM 6705 C CA . GLY A 1 837 ? -2.498 -3.882 -46.309 1.00 93.94 837 GLY A CA 1
ATOM 6706 C C . GLY A 1 837 ? -2.895 -4.306 -44.889 1.00 93.94 837 GLY A C 1
ATOM 6707 O O . GLY A 1 837 ? -3.713 -5.204 -44.745 1.00 93.94 837 GLY A O 1
ATOM 6708 N N . LEU A 1 838 ? -2.356 -3.662 -43.846 1.00 93.75 838 LEU A N 1
ATOM 6709 C CA . LEU A 1 838 ? -2.769 -3.874 -42.453 1.00 93.75 838 LEU A CA 1
ATOM 6710 C C . LEU A 1 838 ? -3.655 -2.729 -41.958 1.00 93.75 838 LEU A C 1
ATOM 6712 O O . LEU A 1 838 ? -3.441 -1.578 -42.338 1.00 93.75 838 LEU A O 1
ATOM 6716 N N . ASP A 1 839 ? -4.587 -3.048 -41.059 1.00 89.31 839 ASP A N 1
ATOM 6717 C CA . ASP A 1 839 ? -5.461 -2.064 -40.403 1.00 89.31 839 ASP A CA 1
ATOM 6718 C C . ASP A 1 839 ? -4.714 -1.219 -39.357 1.00 89.31 839 ASP A C 1
ATOM 6720 O O . ASP A 1 839 ? -5.061 -0.063 -39.108 1.00 89.31 839 ASP A O 1
ATOM 6724 N N . TYR A 1 840 ? -3.658 -1.789 -38.771 1.00 89.50 840 TYR A N 1
ATOM 6725 C CA . TYR A 1 840 ? -2.808 -1.152 -37.771 1.00 89.50 840 TYR A CA 1
ATOM 6726 C C . TYR A 1 840 ? -1.333 -1.216 -38.186 1.00 89.50 840 TYR A C 1
ATOM 6728 O O . TYR A 1 840 ? -0.925 -2.153 -38.882 1.00 89.50 840 TYR A O 1
ATOM 6736 N N . PRO A 1 841 ? -0.497 -0.266 -37.725 1.00 93.94 841 PRO A N 1
ATOM 6737 C CA . PRO A 1 841 ? 0.948 -0.365 -37.875 1.00 93.94 841 PRO A CA 1
ATOM 6738 C C . PRO A 1 841 ? 1.482 -1.715 -37.361 1.00 93.94 841 PRO A C 1
ATOM 6740 O O . PRO A 1 841 ? 1.074 -2.163 -36.279 1.00 93.94 841 PRO A O 1
ATOM 6743 N N . PRO A 1 842 ? 2.382 -2.378 -38.110 1.00 97.00 842 PRO A N 1
ATOM 6744 C CA . PRO A 1 842 ? 2.786 -3.745 -37.809 1.00 97.00 842 PRO A CA 1
ATOM 6745 C C . PRO A 1 842 ? 3.636 -3.838 -36.539 1.00 97.00 842 PRO A C 1
ATOM 6747 O O . PRO A 1 842 ? 4.248 -2.878 -36.067 1.00 97.00 842 PRO A O 1
ATOM 6750 N N . VAL A 1 843 ? 3.757 -5.054 -36.025 1.00 98.12 843 VAL A N 1
ATOM 6751 C CA . VAL A 1 843 ? 4.803 -5.435 -35.080 1.00 98.12 843 VAL A CA 1
ATOM 6752 C C . VAL A 1 843 ? 6.022 -5.923 -35.851 1.00 98.12 843 VAL A C 1
ATOM 6754 O O . VAL A 1 843 ? 5.893 -6.688 -36.803 1.00 98.12 843 VAL A O 1
ATOM 6757 N N . VAL A 1 844 ? 7.210 -5.499 -35.424 1.00 98.31 844 VAL A N 1
ATOM 6758 C CA . VAL A 1 844 ? 8.510 -5.932 -35.947 1.00 98.31 844 VAL A CA 1
ATOM 6759 C C . VAL A 1 844 ? 9.265 -6.678 -34.852 1.00 98.31 844 VAL A C 1
ATOM 6761 O O . VAL A 1 844 ? 9.539 -6.116 -33.792 1.00 98.31 844 VAL A O 1
ATOM 6764 N N . GLN A 1 845 ? 9.657 -7.919 -35.130 1.00 98.62 845 GLN A N 1
ATOM 6765 C CA . GLN A 1 845 ? 10.547 -8.728 -34.298 1.00 98.62 845 GLN A CA 1
ATOM 6766 C C . GLN A 1 845 ? 11.842 -9.022 -35.061 1.00 98.62 845 GLN A C 1
ATOM 6768 O O . GLN A 1 845 ? 11.815 -9.580 -36.160 1.00 98.62 845 GLN A O 1
ATOM 6773 N N . VAL A 1 846 ? 12.979 -8.664 -34.463 1.00 98.62 846 VAL A N 1
ATOM 6774 C CA . VAL A 1 846 ? 14.315 -8.862 -35.046 1.00 98.62 846 VAL A CA 1
ATOM 6775 C C . VAL A 1 846 ? 15.014 -10.009 -34.330 1.00 98.62 846 VAL A C 1
ATOM 6777 O O . VAL A 1 846 ? 15.139 -9.991 -33.105 1.00 98.62 846 VAL A O 1
ATOM 6780 N N . ILE A 1 847 ? 15.498 -10.988 -35.088 1.00 98.62 847 ILE A N 1
ATOM 6781 C CA . ILE A 1 847 ? 16.136 -12.202 -34.569 1.00 98.62 847 ILE A CA 1
ATOM 6782 C C . ILE A 1 847 ? 17.529 -12.325 -35.180 1.00 98.62 847 ILE A C 1
ATOM 6784 O O . ILE A 1 847 ? 17.698 -12.220 -36.394 1.00 98.62 847 ILE A O 1
ATOM 6788 N N . ASP A 1 848 ? 18.531 -12.566 -34.345 1.00 98.12 848 ASP A N 1
ATOM 6789 C CA . ASP A 1 848 ? 19.883 -12.882 -34.800 1.00 98.12 848 ASP A CA 1
ATOM 6790 C C . ASP A 1 848 ? 19.961 -14.348 -35.236 1.00 98.12 848 ASP A C 1
ATOM 6792 O O . ASP A 1 848 ? 19.744 -15.259 -34.437 1.00 98.12 848 ASP A O 1
ATOM 6796 N N . GLU A 1 849 ? 20.288 -14.603 -36.505 1.00 98.19 849 GLU A N 1
ATOM 6797 C CA . GLU A 1 849 ? 20.327 -15.972 -37.036 1.00 98.19 849 GLU A CA 1
ATOM 6798 C C . GLU A 1 849 ? 21.434 -16.831 -36.410 1.00 98.19 849 GLU A C 1
ATOM 6800 O O . GLU A 1 849 ? 21.301 -18.056 -36.354 1.00 98.19 849 GLU A O 1
ATOM 6805 N N . SER A 1 850 ? 22.518 -16.209 -35.931 1.00 97.38 850 SER A N 1
ATOM 6806 C CA . SER A 1 850 ? 23.672 -16.914 -35.364 1.00 97.38 850 SER A CA 1
ATOM 6807 C C . SER A 1 850 ? 23.402 -17.455 -33.963 1.00 97.38 850 SER A C 1
ATOM 6809 O O . SER A 1 850 ? 23.890 -18.532 -33.620 1.00 97.38 850 SER A O 1
ATOM 6811 N N . THR A 1 851 ? 22.619 -16.729 -33.164 1.00 96.62 851 THR A N 1
ATOM 6812 C CA . THR A 1 851 ? 22.304 -17.096 -31.775 1.00 96.62 851 THR A CA 1
ATOM 6813 C C . THR A 1 851 ? 20.875 -17.593 -31.607 1.00 96.62 851 THR A C 1
ATOM 6815 O O . THR A 1 851 ? 20.572 -18.214 -30.593 1.00 96.62 851 THR A O 1
ATOM 6818 N N . ARG A 1 852 ? 20.005 -17.342 -32.595 1.00 96.38 852 ARG A N 1
ATOM 6819 C CA . ARG A 1 852 ? 18.543 -17.501 -32.517 1.00 96.38 852 ARG A CA 1
ATOM 6820 C C . ARG A 1 852 ? 17.881 -16.619 -31.457 1.00 96.38 852 ARG A C 1
ATOM 6822 O O . ARG A 1 852 ? 16.709 -16.816 -31.153 1.00 96.38 852 ARG A O 1
ATOM 6829 N N . GLU A 1 853 ? 18.600 -15.641 -30.912 1.00 96.31 853 GLU A N 1
ATOM 6830 C CA . GLU A 1 853 ? 18.052 -14.736 -29.908 1.00 96.31 853 GLU A CA 1
ATOM 6831 C C . GLU A 1 853 ? 17.198 -13.648 -30.561 1.00 96.31 853 GLU A C 1
ATOM 6833 O O . GLU A 1 853 ? 17.594 -13.021 -31.549 1.00 96.31 853 GLU A O 1
ATOM 6838 N N . ILE A 1 854 ? 16.043 -13.381 -29.952 1.00 97.94 854 ILE A N 1
ATOM 6839 C CA . ILE A 1 854 ? 15.263 -12.177 -30.232 1.00 97.94 854 ILE A CA 1
ATOM 6840 C C . ILE A 1 854 ? 16.041 -10.977 -29.688 1.00 97.94 854 ILE A C 1
ATOM 6842 O O . ILE A 1 854 ? 16.336 -10.891 -28.492 1.00 97.94 854 ILE A O 1
ATOM 6846 N N . ILE A 1 855 ? 16.367 -10.050 -30.586 1.00 97.75 855 ILE A N 1
ATOM 6847 C CA . ILE A 1 855 ? 17.075 -8.809 -30.275 1.00 97.75 855 ILE A CA 1
ATOM 6848 C C . ILE A 1 855 ? 16.112 -7.794 -29.659 1.00 97.75 855 ILE A C 1
ATOM 6850 O O . ILE A 1 855 ? 16.436 -7.189 -28.639 1.00 97.75 855 ILE A O 1
ATOM 6854 N N . TYR A 1 856 ? 14.933 -7.633 -30.262 1.00 98.50 856 TYR A N 1
ATOM 6855 C CA . TYR A 1 856 ? 13.787 -6.916 -29.703 1.00 98.50 856 TYR A CA 1
ATOM 6856 C C . TYR A 1 856 ? 12.515 -7.206 -30.501 1.00 98.50 856 TYR A C 1
ATOM 6858 O O . TYR A 1 856 ? 12.575 -7.697 -31.633 1.00 98.50 856 TYR A O 1
ATOM 6866 N N . THR A 1 857 ? 11.377 -6.842 -29.913 1.00 98.62 857 THR A N 1
ATOM 6867 C CA . THR A 1 857 ? 10.078 -6.759 -30.588 1.00 98.62 857 THR A CA 1
ATOM 6868 C C . THR A 1 857 ? 9.412 -5.426 -30.243 1.00 98.62 857 THR A C 1
ATOM 6870 O O . THR A 1 857 ? 9.498 -4.989 -29.097 1.00 98.62 857 THR A O 1
ATOM 6873 N N . LEU A 1 858 ? 8.780 -4.766 -31.217 1.00 97.12 858 LEU A N 1
ATOM 6874 C CA . LEU A 1 858 ? 7.943 -3.583 -30.981 1.00 97.12 858 LEU A CA 1
ATOM 6875 C C . LEU A 1 858 ? 6.826 -3.448 -32.010 1.00 97.12 858 LEU A C 1
ATOM 6877 O O . LEU A 1 858 ? 7.011 -3.825 -33.167 1.00 97.12 858 LEU A O 1
ATOM 6881 N N . ARG A 1 859 ? 5.723 -2.805 -31.623 1.00 97.06 859 ARG A N 1
ATOM 6882 C CA . ARG A 1 859 ? 4.807 -2.182 -32.583 1.00 97.06 859 ARG A CA 1
ATOM 6883 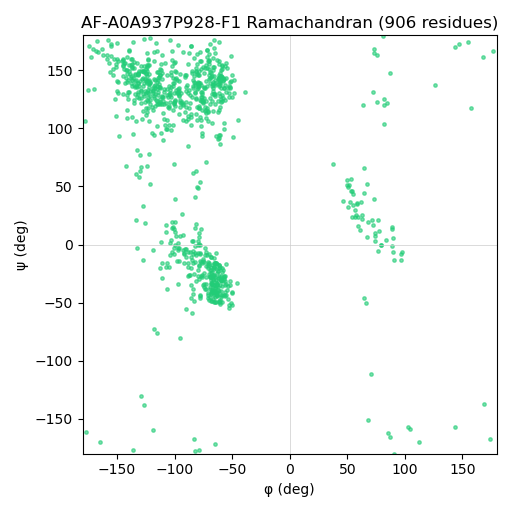C C . ARG A 1 859 ? 5.410 -0.878 -33.091 1.00 97.06 859 ARG A C 1
ATOM 6885 O O . ARG A 1 859 ? 5.781 -0.012 -32.296 1.00 97.06 859 ARG A O 1
ATOM 6892 N N . ILE A 1 860 ? 5.552 -0.740 -34.403 1.00 95.38 860 ILE A N 1
ATOM 6893 C CA . ILE A 1 860 ? 6.072 0.496 -35.000 1.00 95.38 860 ILE A CA 1
ATOM 6894 C C . ILE A 1 860 ? 4.946 1.526 -35.110 1.00 95.38 860 ILE A C 1
ATOM 6896 O O . ILE A 1 860 ? 3.783 1.158 -35.185 1.00 95.38 860 ILE A O 1
ATOM 6900 N N . ARG A 1 861 ? 5.271 2.821 -35.078 1.00 92.06 861 ARG A N 1
ATOM 6901 C CA . ARG A 1 861 ? 4.258 3.890 -35.153 1.00 92.06 861 ARG A CA 1
ATOM 6902 C C . ARG A 1 861 ? 3.651 4.038 -36.549 1.00 92.06 861 ARG A C 1
ATOM 6904 O O . ARG A 1 861 ? 2.472 4.331 -36.695 1.00 92.06 861 ARG A O 1
ATOM 6911 N N . ASP A 1 862 ? 4.494 3.874 -37.559 1.00 91.81 862 ASP A N 1
ATOM 6912 C CA . ASP A 1 862 ? 4.193 4.126 -38.965 1.00 91.81 862 ASP A CA 1
ATOM 6913 C C . ASP A 1 862 ? 4.281 2.811 -39.756 1.00 91.81 862 ASP A C 1
ATOM 6915 O O . ASP A 1 862 ? 4.747 1.803 -39.243 1.00 91.81 862 ASP A O 1
ATOM 6919 N N . TYR A 1 863 ? 3.916 2.803 -41.038 1.00 95.12 863 TYR A N 1
ATOM 6920 C CA . TYR A 1 863 ? 4.027 1.610 -41.897 1.00 95.12 863 TYR A CA 1
ATOM 6921 C C . TYR A 1 863 ? 5.431 1.400 -42.491 1.00 95.12 863 TYR A C 1
ATOM 6923 O O . TYR A 1 863 ? 5.606 0.635 -43.439 1.00 95.12 863 TYR A O 1
ATOM 6931 N N . SER A 1 864 ? 6.440 2.095 -41.966 1.00 95.25 864 SER A N 1
ATOM 6932 C CA . SER A 1 864 ? 7.828 2.039 -42.423 1.00 95.25 864 SER A CA 1
ATOM 6933 C C . SER A 1 864 ? 8.768 2.074 -41.228 1.00 95.25 864 SER A C 1
ATOM 6935 O O . SER A 1 864 ? 8.642 2.941 -40.365 1.00 95.25 864 SER A O 1
ATOM 6937 N N . TYR A 1 865 ? 9.736 1.163 -41.185 1.00 95.56 865 TYR A N 1
ATOM 6938 C CA . TYR A 1 865 ? 10.689 1.083 -40.082 1.00 95.56 865 TYR A CA 1
ATOM 6939 C C . TYR A 1 865 ? 12.044 0.571 -40.549 1.00 95.56 865 TYR A C 1
ATOM 6941 O O . TYR A 1 865 ? 12.121 -0.356 -41.353 1.00 95.56 865 TYR A O 1
ATOM 6949 N N . GLN A 1 866 ? 13.115 1.160 -40.019 1.00 96.19 866 GLN A N 1
ATOM 6950 C CA . GLN A 1 866 ? 14.473 0.680 -40.234 1.00 96.19 866 GLN A CA 1
ATOM 6951 C C . GLN A 1 866 ? 14.993 0.006 -38.961 1.00 96.19 866 GLN A C 1
ATOM 6953 O O . GLN A 1 866 ? 15.301 0.698 -37.985 1.00 96.19 866 GLN A O 1
ATOM 6958 N N . PRO A 1 867 ? 15.113 -1.331 -38.937 1.00 96.88 867 PRO A N 1
ATOM 6959 C CA . PRO A 1 867 ? 15.626 -2.016 -37.766 1.00 96.88 867 PRO A CA 1
ATOM 6960 C C . PRO A 1 867 ? 17.103 -1.697 -37.518 1.00 96.88 867 PRO A C 1
ATOM 6962 O O . PRO A 1 867 ? 17.941 -1.804 -38.420 1.00 96.88 867 PRO A O 1
ATOM 6965 N N . LYS A 1 868 ? 17.438 -1.364 -36.269 1.00 96.00 868 LYS A N 1
ATOM 6966 C CA . LYS A 1 868 ? 18.826 -1.265 -35.810 1.00 96.00 868 LYS A CA 1
ATOM 6967 C C . LYS A 1 868 ? 19.296 -2.599 -35.255 1.00 96.00 868 LYS A C 1
ATOM 6969 O O . LYS A 1 868 ? 18.544 -3.309 -34.597 1.00 96.00 868 LYS A O 1
ATOM 6974 N N . VAL A 1 869 ? 20.569 -2.912 -35.447 1.00 97.00 869 VAL A N 1
ATOM 6975 C CA . VAL A 1 869 ? 21.196 -4.100 -34.863 1.00 97.00 869 VAL A CA 1
ATOM 6976 C C . VAL A 1 869 ? 22.532 -3.749 -34.219 1.00 97.00 869 VAL A C 1
ATOM 6978 O O . VAL A 1 869 ? 23.175 -2.745 -34.532 1.00 97.00 869 VAL A O 1
ATOM 6981 N N . PHE A 1 870 ? 22.956 -4.576 -33.266 1.00 95.94 870 PHE A N 1
ATOM 6982 C CA . PHE A 1 870 ? 24.057 -4.238 -32.354 1.00 95.94 870 PHE A CA 1
ATOM 6983 C C . PHE A 1 870 ? 25.383 -4.925 -32.691 1.00 95.94 870 PHE A C 1
ATOM 6985 O O . PHE A 1 870 ? 26.360 -4.769 -31.962 1.00 95.94 870 PHE A O 1
ATOM 6992 N N . LYS A 1 871 ? 25.426 -5.672 -33.797 1.00 95.44 871 LYS A N 1
ATOM 6993 C CA . LYS A 1 871 ? 26.640 -6.226 -34.407 1.00 95.44 871 LYS A CA 1
ATOM 6994 C C . LYS A 1 871 ? 26.396 -6.520 -35.896 1.00 95.44 871 LYS A C 1
ATOM 6996 O O . LYS A 1 871 ? 25.245 -6.732 -36.279 1.00 95.44 871 LYS A O 1
ATOM 7001 N N . PRO A 1 872 ? 27.436 -6.575 -36.741 1.00 96.62 872 PRO A N 1
ATOM 7002 C CA . PRO A 1 872 ? 27.301 -7.093 -38.098 1.00 96.62 872 PRO A CA 1
ATOM 7003 C C . PRO A 1 872 ? 26.862 -8.563 -38.093 1.00 96.62 872 PRO A C 1
ATOM 7005 O O . PRO A 1 872 ? 27.349 -9.352 -37.281 1.00 96.62 872 PRO A O 1
ATOM 7008 N N . GLY A 1 873 ? 25.964 -8.945 -38.997 1.00 96.75 873 GLY A N 1
ATOM 7009 C CA . GLY A 1 873 ? 25.474 -10.317 -39.087 1.00 96.75 873 GLY A CA 1
ATOM 7010 C C . GLY A 1 873 ? 24.349 -10.500 -40.100 1.00 96.75 873 GLY A C 1
ATOM 7011 O O . GLY A 1 873 ? 24.081 -9.626 -40.930 1.00 96.75 873 GLY A O 1
ATOM 7012 N N . ARG A 1 874 ? 23.706 -11.666 -40.018 1.00 98.06 874 ARG A N 1
ATOM 7013 C CA . ARG A 1 874 ? 22.454 -11.967 -40.713 1.00 98.06 874 ARG A CA 1
ATOM 7014 C C . ARG A 1 874 ? 21.324 -12.077 -39.706 1.00 98.06 874 ARG A C 1
ATOM 7016 O O . ARG A 1 874 ? 21.522 -12.589 -38.603 1.00 98.06 874 ARG A O 1
ATOM 7023 N N . TYR A 1 875 ? 20.166 -11.587 -40.113 1.00 98.50 875 TYR A N 1
ATOM 7024 C CA . TYR A 1 875 ? 19.009 -11.447 -39.254 1.00 98.50 875 TYR A CA 1
ATOM 7025 C C . TYR A 1 875 ? 17.756 -11.951 -39.957 1.00 98.50 875 TYR A C 1
ATOM 7027 O O . TYR A 1 875 ? 17.592 -11.789 -41.169 1.00 98.50 875 TYR A O 1
ATOM 7035 N N . THR A 1 876 ? 16.860 -12.513 -39.156 1.00 98.56 876 THR A N 1
ATOM 7036 C CA . THR A 1 876 ? 15.476 -12.765 -39.538 1.00 98.56 876 THR A CA 1
ATOM 7037 C C . THR A 1 876 ? 14.626 -11.618 -39.006 1.00 98.56 876 THR A C 1
ATOM 7039 O O . THR A 1 876 ? 14.751 -11.241 -37.838 1.00 98.56 876 THR A O 1
ATOM 7042 N N . VAL A 1 877 ? 13.742 -11.076 -39.840 1.00 98.50 877 VAL A N 1
ATOM 7043 C CA . VAL A 1 877 ? 12.708 -10.136 -39.401 1.00 98.50 877 VAL A CA 1
ATOM 7044 C C . VAL A 1 877 ? 11.348 -10.789 -39.560 1.00 98.50 877 VAL A C 1
ATOM 7046 O O . VAL A 1 877 ? 10.969 -11.180 -40.664 1.00 98.50 877 VAL A O 1
ATOM 7049 N N . LYS A 1 878 ? 10.603 -10.878 -38.458 1.00 98.31 878 LYS A N 1
ATOM 7050 C CA . LYS A 1 878 ? 9.170 -11.159 -38.497 1.00 98.31 878 LYS A CA 1
ATOM 7051 C C . LYS A 1 878 ? 8.425 -9.831 -38.435 1.00 98.31 878 LYS A C 1
ATOM 7053 O O . LYS A 1 878 ? 8.693 -9.030 -37.542 1.00 98.31 878 LYS A O 1
ATOM 7058 N N . ILE A 1 879 ? 7.512 -9.596 -39.371 1.00 98.12 879 ILE A N 1
ATOM 7059 C CA . ILE A 1 879 ? 6.737 -8.357 -39.458 1.00 98.12 879 ILE A CA 1
ATOM 7060 C C . ILE A 1 879 ? 5.268 -8.637 -39.786 1.00 98.12 879 ILE A C 1
ATOM 7062 O O . ILE A 1 879 ? 4.991 -9.502 -40.616 1.00 98.12 879 ILE A O 1
ATOM 7066 N N . GLY A 1 880 ? 4.337 -7.927 -39.144 1.00 97.44 880 GLY A N 1
ATOM 7067 C CA . GLY A 1 880 ? 2.895 -8.075 -39.375 1.00 97.44 880 GLY A CA 1
ATOM 7068 C C . GLY A 1 880 ? 2.049 -7.915 -38.111 1.00 97.44 880 GLY A C 1
ATOM 7069 O O . GLY A 1 880 ? 2.513 -7.305 -37.150 1.00 97.44 880 GLY A O 1
ATOM 7070 N N . GLU A 1 881 ? 0.834 -8.469 -38.094 1.00 96.44 881 GLU A N 1
ATOM 7071 C CA . GLU A 1 881 ? -0.017 -8.514 -36.893 1.00 96.44 881 GLU A CA 1
ATOM 7072 C C . GLU A 1 881 ? 0.145 -9.863 -36.160 1.00 96.44 881 GLU A C 1
ATOM 7074 O O . GLU A 1 881 ? -0.252 -10.909 -36.698 1.00 96.44 881 GLU A O 1
ATOM 7079 N N . PRO A 1 882 ? 0.730 -9.887 -34.945 1.00 95.19 882 PRO A N 1
ATOM 7080 C CA . PRO A 1 882 ? 0.982 -11.125 -34.214 1.00 95.19 882 PRO A CA 1
ATOM 7081 C C . PRO A 1 882 ? -0.293 -11.921 -33.930 1.00 95.19 882 PRO A C 1
ATOM 7083 O O . PRO A 1 882 ? -1.340 -11.365 -33.624 1.00 95.19 882 PRO A O 1
ATOM 7086 N N . 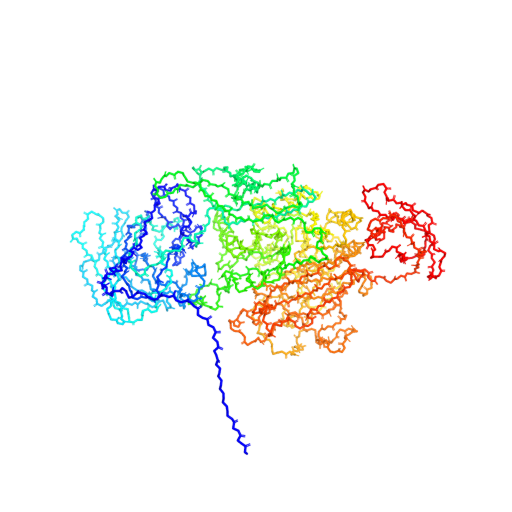GLY A 1 883 ? -0.196 -13.251 -33.975 1.00 92.06 883 GLY A N 1
ATOM 7087 C CA . GLY A 1 883 ? -1.338 -14.141 -33.726 1.00 92.06 883 GLY A CA 1
ATOM 7088 C C . GLY A 1 883 ? -2.298 -14.299 -34.910 1.00 92.06 883 GLY A C 1
ATOM 7089 O O . GLY A 1 883 ? -3.237 -15.084 -34.816 1.00 92.06 883 GLY A O 1
ATOM 7090 N N . THR A 1 884 ? -2.043 -13.628 -36.037 1.00 93.94 884 THR A N 1
ATOM 7091 C CA . THR A 1 884 ? -2.852 -13.727 -37.260 1.00 93.94 884 THR A CA 1
ATOM 7092 C C . THR A 1 884 ? -2.055 -14.347 -38.421 1.00 93.94 884 THR A C 1
ATOM 7094 O O . THR A 1 884 ? -0.823 -14.419 -38.359 1.00 93.94 884 THR A O 1
ATOM 7097 N N . PRO A 1 885 ? -2.713 -14.770 -39.521 1.00 94.25 885 PRO A N 1
ATOM 7098 C CA . PRO A 1 885 ? -2.023 -15.154 -40.757 1.00 94.25 885 PRO A CA 1
ATOM 7099 C C . PRO A 1 885 ? -1.243 -14.004 -41.414 1.00 94.25 885 PRO A C 1
ATOM 7101 O O . PRO A 1 885 ? -0.367 -14.255 -42.240 1.00 94.25 885 PRO A O 1
ATOM 7104 N N . ALA A 1 886 ? -1.532 -12.752 -41.042 1.00 94.62 886 ALA A N 1
ATOM 7105 C CA . ALA A 1 886 ? -0.865 -11.555 -41.538 1.00 94.62 886 ALA A CA 1
ATOM 7106 C C . ALA A 1 886 ? 0.460 -11.287 -40.798 1.00 94.62 886 ALA A C 1
ATOM 7108 O O . ALA A 1 886 ? 0.787 -10.145 -40.493 1.00 94.62 886 ALA A O 1
ATOM 7109 N N . MET A 1 887 ? 1.233 -12.340 -40.518 1.00 96.31 887 MET A N 1
ATOM 7110 C CA . MET A 1 887 ? 2.586 -12.273 -39.967 1.00 96.31 887 MET A CA 1
ATOM 7111 C C . MET A 1 887 ? 3.551 -12.931 -40.955 1.00 96.31 887 MET A C 1
ATOM 7113 O O . MET A 1 887 ? 3.429 -14.116 -41.265 1.00 96.31 887 MET A O 1
ATOM 7117 N N . LYS A 1 888 ? 4.517 -12.168 -41.468 1.00 96.88 888 LYS A N 1
ATOM 7118 C CA . LYS A 1 888 ? 5.485 -12.624 -42.476 1.00 96.88 888 LYS A CA 1
ATOM 7119 C C . LYS A 1 888 ? 6.882 -12.706 -41.888 1.00 96.88 888 LYS A C 1
ATOM 7121 O O . LYS A 1 888 ? 7.232 -11.950 -40.988 1.00 96.88 888 LYS A O 1
ATOM 7126 N N . GLU A 1 889 ? 7.685 -13.621 -42.418 1.00 97.50 889 GLU A N 1
ATOM 7127 C CA . GLU A 1 889 ? 9.068 -13.838 -42.000 1.00 97.50 889 GLU A CA 1
ATOM 7128 C C . GLU A 1 889 ? 10.012 -13.643 -43.186 1.00 97.50 889 GLU A C 1
ATOM 7130 O O . GLU A 1 889 ? 9.829 -14.239 -44.249 1.00 97.50 889 GLU A O 1
ATOM 7135 N N . ILE A 1 890 ? 11.031 -12.808 -42.994 1.00 97.56 890 ILE A N 1
ATOM 7136 C CA . ILE A 1 890 ? 12.058 -12.508 -43.988 1.00 97.56 890 ILE A CA 1
ATOM 7137 C C . ILE A 1 890 ? 13.398 -12.942 -43.406 1.00 97.56 890 ILE A C 1
ATOM 7139 O O . ILE A 1 890 ? 13.848 -12.410 -42.393 1.00 97.56 890 ILE A O 1
ATOM 7143 N N . ASN A 1 891 ? 14.022 -13.923 -44.048 1.00 97.44 891 ASN A N 1
ATOM 7144 C CA . ASN A 1 891 ? 15.259 -14.548 -43.590 1.00 97.44 891 ASN A CA 1
ATOM 7145 C C . ASN A 1 891 ? 16.480 -14.037 -44.361 1.00 97.44 891 ASN A C 1
ATOM 7147 O O . ASN A 1 891 ? 16.372 -13.575 -45.497 1.00 97.44 891 ASN A O 1
ATOM 7151 N N . GLY A 1 892 ? 17.658 -14.182 -43.759 1.00 96.69 892 GLY A N 1
ATOM 7152 C CA . GLY A 1 892 ? 18.947 -13.932 -44.393 1.00 96.69 892 GLY A CA 1
ATOM 7153 C C . GLY A 1 892 ? 19.252 -12.459 -44.653 1.00 96.69 892 GLY A C 1
ATOM 7154 O O . GLY A 1 892 ? 20.097 -12.174 -45.503 1.00 96.69 892 GLY A O 1
ATOM 7155 N N . ILE A 1 893 ? 18.599 -11.529 -43.946 1.00 97.31 893 ILE A N 1
ATOM 7156 C CA . ILE A 1 893 ? 18.815 -10.091 -44.133 1.00 97.31 893 ILE A CA 1
ATOM 7157 C C . ILE A 1 893 ? 20.198 -9.729 -43.587 1.00 97.31 893 ILE A C 1
ATOM 7159 O O . ILE A 1 893 ? 20.464 -9.833 -42.387 1.00 97.31 893 ILE A O 1
ATOM 7163 N N . SER A 1 894 ? 21.094 -9.300 -44.471 1.00 96.12 894 SER A N 1
ATOM 7164 C CA . SER A 1 894 ? 22.418 -8.812 -44.093 1.00 96.12 894 SER A CA 1
ATOM 7165 C C . SER A 1 894 ? 22.337 -7.404 -43.517 1.00 96.12 894 SER A C 1
ATOM 7167 O O . SER A 1 894 ? 21.753 -6.513 -44.121 1.00 96.12 894 SER A O 1
ATOM 7169 N N . SER A 1 895 ? 22.977 -7.189 -42.371 1.00 96.56 895 SER A N 1
ATOM 7170 C CA . SER A 1 895 ? 23.125 -5.849 -41.803 1.00 96.56 895 SER A CA 1
ATOM 7171 C C . SER A 1 895 ? 24.240 -5.056 -42.493 1.00 96.56 895 SER A C 1
ATOM 7173 O O . SER A 1 895 ? 25.296 -5.626 -42.778 1.00 96.56 895 SER A O 1
ATOM 7175 N N . SER A 1 896 ? 24.075 -3.741 -42.629 1.00 94.81 896 SER A N 1
ATOM 7176 C CA . SER A 1 896 ? 25.099 -2.814 -43.133 1.00 94.81 896 SER A CA 1
ATOM 7177 C C . SER A 1 896 ? 25.379 -1.683 -42.135 1.00 94.81 896 SER A C 1
ATOM 7179 O O . SER A 1 896 ? 24.452 -1.209 -41.482 1.00 94.81 896 SER A O 1
ATOM 7181 N N . PRO A 1 897 ? 26.628 -1.195 -42.004 1.00 91.12 897 PRO A N 1
ATOM 7182 C CA . PRO A 1 897 ? 26.907 0.046 -41.280 1.00 91.12 897 PRO A CA 1
ATOM 7183 C C . PRO A 1 897 ? 26.226 1.273 -41.909 1.00 91.12 897 PRO A C 1
ATOM 7185 O O . PRO A 1 897 ? 25.939 2.237 -41.204 1.00 91.12 897 PRO A O 1
ATOM 7188 N N . ALA A 1 898 ? 25.971 1.240 -43.222 1.00 88.00 898 ALA A N 1
ATOM 7189 C CA . ALA A 1 898 ? 25.255 2.296 -43.927 1.00 88.00 898 ALA A CA 1
ATOM 7190 C C . ALA A 1 898 ? 23.737 2.159 -43.727 1.00 88.00 898 ALA A C 1
ATOM 7192 O O . ALA A 1 898 ? 23.186 1.059 -43.810 1.00 88.00 898 ALA A O 1
ATOM 7193 N N . GLN A 1 899 ? 23.061 3.286 -43.499 1.00 86.19 899 GLN A N 1
ATOM 7194 C CA . GLN A 1 899 ? 21.596 3.337 -43.455 1.00 86.19 899 GLN A CA 1
ATOM 7195 C C . GLN A 1 899 ? 20.971 3.273 -44.854 1.00 86.19 899 GLN A C 1
ATOM 7197 O O . GLN A 1 899 ? 19.864 2.762 -44.991 1.00 86.19 899 GLN A O 1
ATOM 7202 N N . ASP A 1 900 ? 21.697 3.711 -45.883 1.00 83.69 900 ASP A N 1
ATOM 7203 C CA . ASP A 1 900 ? 21.242 3.678 -47.272 1.00 83.69 900 ASP A CA 1
ATOM 7204 C C . ASP A 1 900 ? 21.338 2.246 -47.821 1.00 83.69 900 ASP A C 1
ATOM 7206 O O . ASP A 1 900 ? 22.391 1.787 -48.270 1.00 83.69 900 ASP A O 1
ATOM 7210 N N . GLN A 1 901 ? 20.231 1.515 -47.724 1.00 91.56 901 GLN A N 1
ATOM 7211 C CA . GLN A 1 901 ? 20.054 0.144 -48.202 1.00 91.56 901 GLN A CA 1
ATOM 7212 C C . GLN A 1 901 ? 18.784 0.070 -49.059 1.00 91.56 901 GLN A C 1
ATOM 7214 O O . GLN A 1 901 ? 17.868 0.869 -48.876 1.00 91.56 901 GLN A O 1
ATOM 7219 N N . GLU A 1 902 ? 18.722 -0.882 -49.992 1.00 90.50 902 GLU A N 1
ATOM 7220 C CA . GLU A 1 902 ? 17.535 -1.104 -50.829 1.00 90.50 902 GLU A CA 1
ATOM 7221 C C . GLU A 1 902 ? 16.330 -1.509 -49.969 1.00 90.50 902 GLU A C 1
ATOM 7223 O O . GLU A 1 902 ? 16.411 -2.479 -49.219 1.00 90.50 902 GLU A O 1
ATOM 7228 N N . GLU A 1 903 ? 15.231 -0.755 -50.057 1.00 94.88 903 GLU A N 1
ATOM 7229 C CA . GLU A 1 903 ? 14.033 -0.981 -49.241 1.00 94.88 903 GLU A CA 1
ATOM 7230 C C . GLU A 1 903 ? 13.419 -2.369 -49.497 1.00 94.88 903 GLU A C 1
ATOM 7232 O O . GLU A 1 903 ? 13.349 -2.841 -50.632 1.00 94.88 903 GLU A O 1
ATOM 7237 N N . ILE A 1 904 ? 12.900 -3.000 -48.443 1.00 96.12 904 ILE A N 1
ATOM 7238 C CA . ILE A 1 904 ? 12.098 -4.222 -48.541 1.00 96.12 904 ILE A CA 1
ATOM 7239 C C . ILE A 1 904 ? 10.623 -3.834 -48.425 1.00 96.12 904 ILE A C 1
ATOM 7241 O O . ILE A 1 904 ? 10.208 -3.244 -47.428 1.00 96.12 904 ILE A O 1
ATOM 7245 N N . VAL A 1 905 ? 9.816 -4.188 -49.426 1.00 96.19 905 VAL A N 1
ATOM 7246 C CA . VAL A 1 905 ? 8.364 -3.952 -49.420 1.00 96.19 905 VAL A CA 1
ATOM 7247 C C . VAL A 1 905 ? 7.631 -5.240 -49.057 1.00 96.19 905 VAL A C 1
ATOM 7249 O O . VAL A 1 905 ? 7.895 -6.297 -49.630 1.00 96.19 905 VAL A O 1
ATOM 7252 N N . VAL A 1 906 ? 6.703 -5.149 -48.106 1.00 95.75 906 VAL A N 1
ATOM 7253 C CA . VAL A 1 906 ? 5.893 -6.270 -47.621 1.00 95.75 906 VAL A CA 1
ATOM 7254 C C . VAL A 1 906 ? 4.415 -5.888 -47.675 1.00 95.75 906 VAL A C 1
ATOM 7256 O O . VAL A 1 906 ? 3.942 -5.089 -46.874 1.00 95.75 906 VAL A O 1
ATOM 7259 N N . GLU A 1 907 ? 3.674 -6.469 -48.611 1.00 93.50 907 GLU A N 1
ATOM 7260 C CA . GLU A 1 907 ? 2.223 -6.263 -48.749 1.00 93.50 907 GLU A CA 1
ATOM 7261 C C . GLU A 1 907 ? 1.487 -7.395 -48.035 1.00 93.50 907 GLU A C 1
ATOM 7263 O O . GLU A 1 907 ? 1.851 -8.545 -48.277 1.00 93.50 907 GLU A O 1
ATOM 7268 N N . PHE A 1 908 ? 0.523 -7.117 -47.155 1.00 93.31 908 PHE A N 1
ATOM 7269 C CA . PHE A 1 908 ? -0.188 -8.132 -46.361 1.00 93.31 908 PHE A CA 1
ATOM 7270 C C . PHE A 1 908 ? -1.470 -8.637 -47.011 1.00 93.31 908 PHE A C 1
ATOM 7272 O O . PHE A 1 908 ? -2.219 -7.811 -47.579 1.00 93.31 908 PHE A O 1
#

Secondary structure (DSSP, 8-state):
--------------------------------EEEE--GGGSPSBS---TTEEEESGGGEEEETTEEEES-TTSS-EEEEEEEEEE-SS---EEEEEEEEEPP-SPPP-TT-EEEEEEEES-TTS-HHHHTT--SS-BTT--EEEEEETTS-EEEEETTTTEEE--SEEES------TT-EEEEEEEEEEETTEEEEEEEEEETT-TTSEEEEEEEES-GGGG-EEEEEEEES---TTS--EEEEEEEEEESSEEE-GGG---SS-EEEEEEETTEEEEEEE-----TTS--EEEEEEEETTTTEEEEEEEEEPBTTTTEEEEEESS---SS-EEEEEEEEEE-TTSSEEEEEEEEEEPPP-TT-SEEEEEEEB----BS---SS-B-TTTSB-TT-HHHHHHHHHT--SEEEE-S-SS-TTSSS----SSHHHHHHHHHHHHHHHHHHHHHHHTTS-EEE---TGGGT-SS---TTTPBPPPPPPTT-S-GGGTT-GGGHHHHT-SBSS-HHHHHHHHHHHHTTSPPPSS----GGG-----EEEEETTEEEEE--HHHHPPPHHHH-GGG-EETTEE-STT--GGGG--TT--SSHHHHHHHHHHHHH--TT-SEEEEEEEE-SS---EEETT-SSGGGGGGPPPBPTT---SSEEE---TTSTT-SHHHHHHHHHHHGGGT-EEEEESSSS-EEEEE-SSSTT-S-EEEEPPBSS-SS--B---SSPPBTPPTTS-TT-EEEE-TTS-EEEEEEE---B----SSHHHHTT--EEEEEEEETTTTEEEEEEEETT--TTSTT--PPTT-SEEEEGGGGG-PPPSEEPPPEEEES-SSPPEEEEEETTT--EEEEEE-SSSEE--EESSSSEEEEEEE-TTSS-EEEEEEEE-BSSS--PPEEEE-

Nearest PDB structures (foldseek):
  1lul-assembly1_A  TM=6.233E-01  e=4.181E-06  Vigna cylindrica
  1lul-assembly3_E  TM=6.117E-01  e=3.233E-06  Vigna cylindrica
  4xxa-assembly1_A-2  TM=5.856E-01  e=8.590E-06  Vatairea macrocarpa
  4wv8-assembly1_C  TM=5.769E-01  e=1.312E-04  Vatairea macrocarpa
  3bpn-assembly1_C  TM=3.307E-01  e=3.059E-02  Homo sapiens

Solvent-accessible surface area (backbone atoms only — not comparable to full-atom values): 46366 Å² total; per-residue (Å²): 134,88,80,86,85,83,87,87,90,88,87,93,85,92,88,88,78,93,75,81,88,73,84,69,79,72,70,74,76,74,73,62,42,74,48,67,59,48,46,67,54,46,69,53,25,44,55,82,47,35,52,48,37,53,49,46,41,64,28,33,30,29,51,92,35,20,40,34,37,46,43,13,76,48,54,41,29,27,40,21,38,53,24,39,30,33,41,100,56,90,38,34,38,40,37,37,34,35,33,34,43,46,73,57,92,67,79,52,42,76,79,14,34,40,41,40,33,41,11,24,25,42,79,90,50,58,66,72,44,31,43,66,68,43,62,43,30,10,54,53,36,17,38,34,48,29,42,20,22,61,16,44,80,46,33,29,40,23,38,78,60,44,77,49,83,64,77,43,77,46,74,59,67,58,56,64,39,68,93,47,44,37,35,42,38,38,42,37,40,66,56,91,78,27,32,43,37,39,37,37,38,25,47,72,96,41,77,90,56,51,22,36,39,29,40,77,40,74,61,58,71,49,52,13,17,26,37,27,43,36,38,21,34,54,37,24,99,85,22,28,12,41,33,39,43,64,41,34,40,36,25,61,20,50,46,80,40,77,88,52,43,52,48,68,65,45,30,41,39,24,33,60,34,90,44,30,34,23,33,28,41,34,36,56,63,72,26,93,85,49,75,50,62,36,34,38,28,35,51,40,82,90,81,72,42,78,41,81,74,43,73,28,58,53,40,79,77,74,25,37,27,58,44,76,40,77,82,34,79,40,87,50,62,39,47,34,33,43,39,40,68,43,69,43,87,82,56,43,81,41,85,43,76,48,76,39,36,49,65,36,57,48,60,86,48,59,60,49,32,37,35,32,38,15,32,47,42,38,34,50,89,65,70,88,59,78,38,55,55,83,62,39,44,50,40,53,41,58,68,45,54,56,39,52,57,75,68,61,48,62,33,39,37,35,23,16,24,62,29,39,43,62,35,50,48,70,68,45,77,90,38,75,66,41,33,52,34,45,51,48,48,39,47,48,50,43,27,65,42,43,32,86,51,32,35,49,30,37,43,51,40,45,76,37,31,28,50,66,66,28,93,56,57,16,17,43,39,38,32,72,27,51,78,81,69,61,93,89,64,63,59,79,85,37,70,96,45,61,89,38,51,42,42,37,58,9,15,42,87,59,57,48,70,57,50,42,32,55,46,46,77,47,39,64,17,52,56,72,32,76,69,61,69,51,42,39,75,71,22,72,57,62,43,21,65,41,45,48,45,35,31,36,33,40,42,53,54,45,47,45,27,12,44,22,62,34,66,72,35,68,91,44,50,45,51,81,42,18,51,69,53,81,90,64,60,30,65,77,68,51,35,82,85,39,33,22,54,42,73,66,51,52,49,49,40,45,54,54,25,61,60,52,59,80,37,60,48,36,33,37,39,26,32,43,39,80,42,35,85,34,30,42,52,68,86,54,72,54,69,88,59,39,65,73,60,76,59,38,62,80,92,69,66,54,77,62,34,38,61,34,51,47,48,75,31,32,31,33,26,45,52,26,35,44,55,50,44,62,34,45,23,23,24,31,19,39,35,42,14,10,78,60,22,34,21,29,38,37,27,30,21,70,93,48,79,41,36,16,24,37,34,38,25,22,11,7,53,36,30,70,49,44,40,28,67,36,54,70,61,61,24,56,84,50,57,90,93,56,68,61,65,19,20,40,37,64,35,30,45,59,48,43,34,33,34,64,28,56,39,54,38,25,62,64,90,43,85,44,51,81,47,48,21,21,33,15,14,35,25,40,39,37,40,29,58,76,80,37,33,39,39,41,38,42,37,36,43,87,42,44,77,86,47,96,82,48,54,52,37,70,61,42,71,41,75,46,48,43,68,56,9,41,51,54,72,66,56,15,22,39,44,34,37,37,53,46,74,65,98,59,52,34,35,43,33,38,28,37,64,90,78,68,43,76,66,34,24,46,53,43,83,48,52,57,49,63,51,69,34,77,54,78,52,43,27,32,40,38,40,26,47,60,98,49,90,54,49,47,77,46,72,75,44,60,41,34,76,56,75,89,48,77,69,45,80,46,77,91

Sequence (908 aa):
MNQFNTDMKHAHFLIASLFLFTAISCDIVTHTEQFSSYWDKQPDRYWIGPEYWANRLQDWQIHNGRLECINGKEPLRTVHLIDQCLVDKPGDLEMNITFGKIPGSNILSEKDWTGFLIGAGDLSMDYRRRSIIHRNHGNSGGLIAALNGKGHFIFIDNATGDPIEPLLVSGQPVPIRNDQSVEIQLELTPKGDHYHLIVSAFLTGQKEQSYSAEMEIADPEILTGNIALVANGGANKNGHSFWYTGWNIKGSKIKTIPDQKFGPVMGVLYTISDDIMKLTAQFPPISQADQRETYLEIMDKESGKWTVAGTSQIIEPGFTAHFRIDPWDSEVSHDYRVKYQVINNKGSLEDFYYYGLIVNDPIEKEEIVVAAFTGNSNSGHMGDGLFDFKNYLWFPHEDLTSYVAKHHPDLLVYTGDNVYEGRPTPPDFSSPQNTHLDYLYKWYMFCWAHSALTKNIPAVVIPDDHDVYHGNIWGDGGAKAKPWPAPGEFPDHYKGFEGHWQQDQGGYKLSPELVNMIERTQTSNLPDPYDPTPVKQNIGVYYCNLNYGRISFAVLEDRKFKSAPSVALPGKKVVNGFSLIEGIDGRRLDNPEAKLLGDRQLRFLDDWSADWRNVDMKVAISQTIFANLSSFPDTFKIDNGTPRLPPLPWGVIPKDYRKAKDMDSNGWPQTGRNKALKVIRKGFAFMIGGDQHLGSIIHHGVDEWEDAGYSLCVPSIANLWPRRWFPPEPGENHQEGLPLYTGRYFDGLGNRVTVWAVSNPYISGIEPTLLHDRAPGYGIVKFNKKAQLITIECWPRHSDPESFEAEQYPGWPMTISMQDNYKREAKAWLPVIRTSGLDYPPVVQVIDESTREIIYTLRIRDYSYQPKVFKPGRYTVKIGEPGTPAMKEINGISSSPAQDQEEIVVEF

Mean predicted aligned error: 6.5 Å

Foldseek 3Di:
DDDDYYYDDDDDDDDDDDDDPPPDPPPPPLPKDKDKQQLLLAAWWLDRFQQKQWQFSLQWIRDNSWIWGQAQVFFKTKIWGLQKKFDPDFKKKKKKWKKAWADAPDQFDQQWKWDKFAQQAFPVDDSVLSRNLGRAQAPSGFKDWIAGQQQDTWIANSHARDTDDFPDKDFDGDHGDNPWMKMKMWIWHDDPQKIKIKIWIDIVPGVVGIIMTIDIGNHCRSRTGIMIIITHHQQHPSNITMIIHIIMMIMSRMDGHPVSGADQFLAKAWADFPQKIKMKTFGGGGDPPFDQKKFKWWADPVVRDTDTQDMFGQDPDRRMTMDIHPRHDQQAKIWIWIWGWDQDSVSDTDIDIDIFMDGHFQLVDLKAKEWEAEADAQFDEDDDHYDHSPFTGCPPLCLQLVLVVVVVHQEYEYFECLDACPPPHHHDPVDPVSNSSSLVSRVSSSSNNNRVPRRYHHYQFAYAQRLLPHPFAQAQQQDEFDDQDPVPPDDPLCVVVSVQRRRLSHRGPDQLVSLQSSGCNGQRNAPDAPDFQGTPNRRTDRFDWGQGNQEIETEADQRNNFDRLCVQPVPQSDGQQFGLDPPDQLLVSADLPTAGRDDVVLVVLLVSQADRFSHLAYEYRHAADQAQQFKDFLPDRDQPCQLVDDAAAPLDFDPRIDFGSGCSHNVPNVNNSLSNQQSNLLNLYEYEHEDQLKFFWKQFDRPDALQAAIYTHWHHQFDSRLTFQRDPAAEPPDDPPARRSFAWDLGSSRTTMGTQFIQHQHQPVDPPCNGQSSSHWIKMWMQSSLQQKIWIFTAGSNANPPDPPGDTHGRDGDMDHSNSRRPPDFQWKFAKEAEEADPAQKKKWKAAPVVRRTSHIHRDNDRIDIDGDHDWHWIKIWIANPPDPRIDIDGRTTTGNDHDDDYHYYYD

Radius of gyration: 31.46 Å; Cα contacts (8 Å, |Δi|>4): 2425; chains: 1; bounding box: 89×92×99 Å